Protein AF-A0A170PNC7-F1 (afdb_monomer)

Radius of gyration: 37.11 Å; Cα contacts (8 Å, |Δi|>4): 1483; chains: 1; bounding box: 89×57×111 Å

Foldseek 3Di:
DAFDPVCVVVQEDQRDDDDDDDDPPDDPPDDDDDDDDDDDDFCLLVPKDKDKDAAAEPPPDDPWDKDKDKDFPPQDKDKDFPQPPWDWDWDDDPRMIMTMTTDDGYDDDDAFPQFALLVVDGGMMMMISAPAQQSVLQSQQVLQDQPCLDPPPDPLVVQLVVLVVVDDALLQSLQSLLQCLQPQAAEHQHNPPVSQRHEDGLNRRNVVSYGHQSPSQSVSVNSSVSNVWAKFKKFFDPPNQVVLVVDGNDPVSGPHMHMWTQHPNDTFTRRSNKFLDGSQQRNPWDRRQWIFTRDNSGGHIDGIAQWATSDAQKEKEKEWECQLDLQAKTKMKIKIKGAMNVQVVVVVCVVPPDPVRQLVVLCVVCPLPAAAWDWQDWDWDDDSNNRIIIIITIFIGNFDWDQDPLWTKGFPFSDLVPDDQDGDLVDPVRLFGWGWDDGWGKYKYKYKYQHHPQCVQKDKWFPQFDFDCAPQKTWTWHWDDDRRMIIIIIMITHRRDTGGSVCSVVNVVRSVVNVVRGIMMIHHSPRDFLLVSLVVCVVVVVCVSNVVRLVSNCVVCVLALVSLCVNLVNCLSSLVLVSSLVSLVSSCVRPNELVSLCSNLVSCVLVVNLVSSLVSLVVSCVRPVLPPSSLLSNLVSCLVVVNNVVSLVSLVVNLVVDDPCNLVSLLSNLLSCLLVPNLVVSLVSLVVSCVVPPQALVSLLSNLLSCLLSVHPLVVSLVSLVSSCVSDPQSLSSLLSNLSSCVSVVVLVSSLVSLVVSCSSPVLDLSSLQSNLLSCVVVVNNPSSVVSPVSSCSSRVCSQVVCVSSVGDD

Solvent-accessible surface area (backbone atoms only — not comparable to full-atom values): 43146 Å² total; per-residue (Å²): 114,47,81,60,70,89,39,46,95,75,38,33,44,61,77,59,67,45,82,78,79,88,72,82,87,76,53,95,87,69,83,86,87,85,85,88,86,87,88,86,85,65,78,72,54,73,83,50,52,70,48,78,41,81,49,61,31,45,88,57,85,68,97,76,46,68,52,77,51,76,46,54,64,89,55,73,69,49,70,53,66,50,39,84,87,59,76,70,45,77,50,75,58,98,67,26,33,36,40,40,35,76,38,55,28,69,58,73,81,88,70,63,90,46,42,47,48,66,76,66,68,68,43,31,38,38,36,22,45,51,90,34,49,28,50,51,13,34,59,50,21,74,65,62,66,43,85,79,56,66,46,87,89,32,79,63,39,50,51,52,52,49,47,60,72,75,44,83,54,66,66,58,43,53,39,52,47,45,38,49,42,27,73,62,33,42,77,33,43,51,39,49,95,62,26,75,74,50,43,53,51,39,60,55,30,65,73,67,36,37,30,28,44,50,17,34,28,41,33,44,47,36,51,35,51,79,68,74,39,53,64,40,48,28,39,26,23,92,78,41,38,71,26,53,82,77,50,76,47,45,78,86,66,39,83,43,46,26,33,40,32,53,53,99,87,42,81,31,52,48,57,31,76,47,32,44,68,42,75,78,41,52,82,29,45,69,84,30,43,41,30,36,43,42,29,78,89,33,29,59,78,40,80,44,67,64,44,45,46,77,50,58,48,36,37,37,42,37,38,38,43,33,49,45,28,78,91,44,68,18,36,34,41,36,39,41,37,26,29,35,58,61,18,49,48,51,54,54,41,72,75,73,50,51,77,63,55,52,47,54,50,51,47,64,70,44,48,85,80,42,44,78,59,47,77,58,47,74,50,77,48,76,39,82,86,77,22,31,23,32,43,37,36,30,26,42,25,42,66,65,55,43,75,52,96,85,22,44,35,31,78,68,50,82,56,73,75,67,64,85,76,80,83,82,45,85,51,81,94,37,48,86,53,39,38,41,42,65,68,47,35,24,39,34,43,34,42,34,40,34,37,36,80,55,28,68,66,50,47,79,46,53,53,47,62,44,80,45,80,42,68,55,26,38,39,37,37,45,52,48,78,56,90,16,35,37,40,37,42,39,37,42,38,21,36,40,34,73,45,50,54,88,46,50,64,57,35,40,50,52,43,52,56,51,60,75,32,49,25,28,42,32,50,32,82,81,60,72,55,70,68,58,40,39,55,52,23,60,78,69,52,42,54,54,64,46,52,48,43,38,52,48,36,29,71,78,40,77,83,49,27,64,42,29,45,58,41,18,60,51,27,48,75,61,61,40,48,70,62,17,45,54,26,33,53,54,13,40,74,63,54,74,45,46,65,54,25,47,54,43,14,52,49,26,45,46,72,68,39,53,71,61,16,51,53,25,24,54,49,17,36,67,73,38,76,80,43,62,69,38,51,52,54,40,28,55,49,30,37,75,69,72,38,45,71,61,20,48,53,56,40,49,56,48,46,72,73,45,65,93,60,29,67,58,46,46,44,54,47,19,48,52,34,35,78,70,67,40,52,66,62,14,52,54,49,41,51,52,50,37,70,77,44,71,88,42,30,68,57,30,28,48,50,13,35,49,22,28,56,73,70,40,68,50,79,58,20,51,52,29,19,51,53,16,38,77,64,37,98,71,38,42,73,33,30,37,31,39,18,44,32,27,47,74,71,69,37,48,70,61,15,46,52,29,26,47,56,17,37,73,76,41,74,84,44,40,68,38,30,33,51,39,10,35,44,30,40,76,74,67,41,48,69,65,9,53,50,29,34,53,53,14,37,67,78,32,63,45,48,65,65,58,38,44,77,53,74,46,77,120

pLDDT: mean 93.17, std 4.5, range [68.38, 98.69]

Mean predicted aligned error: 8.79 Å

Secondary structure (DSSP, 8-state):
-EE--TTGGGTEE---EE-----TT--TT-------------GGGTT--EEEEE--BTT---SSEEEEEEEETTS--EEEE--TTPPPEEEEETTEEEEEEEESBPPPPP--TTS-GGGS---EEEEE---SHHHHHHHHGGGG--TT-S-TTSHHHHHHHHHHHH---HHHHHHHHHHHHHHHSEE-EE-TTTTTTPPPPHHHHHHHTEE-HHHHHHHHHHHHHHTT-EEEEEEE-SS-GGGGGGS-S-GGG--EEEEEEEETTEEEEE-SSS----GGGTT---S-SEEEE--TT----EEPP----SS-SEEEEEEEE-TT-TTS-EEEEEEEEEEHHHHHHHHHHHHH--HHHHHHHHHHHHTTTSSS-EEEEEEEEEETTTTEEEEEEEEEE---EEEETTEEEEE--SSGGG--------STTTTT--EEPPPSEEEEEEEEEEPGGGGTT-EEES-SEEEEEETTEEEEEEEEEETTEEEEEEEEEE---EE-GGGHHHHHHHHHHHHHT--EEE--TTPPPHHHHHHHHHHTTTTHHHHHHHHHHHHH-TT-SHHHHHHHHHHHHTT-HHHHHHHHHHHHHHS--HHHHHHHHHHHHHTT-HHHHHHHHHHHHHH-TT-HHHHHHHHHHHHHTT-HHHHHHHHHHHHHH--TTHHHHHHHHHHHHHHTT-HHHHHHHHHHHHHHSTT-HHHHHHHHHHHHHHT--HHHHHHHHHHHHHT-S--HHHHHHHHHHHHHTT-HHHHHHHHHHHHHH-TT-HHHHHHHHHHHHHTT-HHHHHHHHHHHHHH-TTHHHHHHHTT---

InterPro domains:
  IPR011990 Tetratricopeptide-like helical domain superfamily [G3DSA:1.25.40.10] (488-711)
  IPR011990 Tetratricopeptide-like helical domain superfamily [G3DSA:1.25.40.10] (713-795)
  IPR011990 Tetratricopeptide-like helical domain superfamily [SSF48452] (536-780)
  IPR019734 Tetratricopeptide repeat [PF13181] (738-763)
  IPR019734 Tetratricopeptide repeat [PS50005] (732-765)
  IPR019734 Tetratricopeptide repeat [SM00028] (561-594)
  IPR019734 Tetratricopeptide repeat [SM00028] (595-627)
  IPR019734 Tetratricopeptide repeat [SM00028] (628-661)
  IPR019734 Tetratricopeptide repeat [SM00028] (663-696)
  IPR019734 Tetratricopeptide repeat [SM00028] (732-765)
  IPR024618 Domain of unknown function DUF3857 [PF12969] (3-107)
  IPR050498 Photosystem I assembly protein Ycf3 [PTHR44858] (669-786)

Nearest PDB structures (foldseek):
  5g05-assembly1_K  TM=5.165E-01  e=6.577E-07  Homo sapiens
  3hym-assembly10_H  TM=5.436E-01  e=5.941E-06  Homo sapiens
  7rqf-assembly1_A  TM=4.394E-01  e=7.158E-07  Pseudomonas aeruginosa PAO1
  5gap-assembly1_J  TM=6.596E-01  e=1.546E-04  Saccharomyces cerevisiae
  2ho1-assembly1_A  TM=5.416E-01  e=2.361E-04  Pseudomonas aeruginosa PAO1

Sequence (810 aa):
MLRREEQLEQRMLNGTLTATKAVEGLRVGDVLHLSYSITEKDPTLKGNVQAFAQLPAEPFRVQFARSRLIWPQDVDIRWKANTGTVQPQVTTAGGYRELTIALPLPKPPEMPADAPARFRRPSVLEATSFGGWNAISQVMAPLYATDGLIAPGSPLAAEVARIKAAETDPLKRTQLALELVQQKVRYLFKGMDNGNYVPQTPAQTWNLRYGDCKAKTLLLLALLHDLEIEAEPVLASSQLGDLLQDRLPTPGAFDHVFVRATVAGESLWLDGTDGGARLADIHDAPPFHFVLPVRVAGAGLLPVPMRPGARPELRAEIDLDETAGVNFPAPFKVAITVRGSLAELFRAGSIQASKEQLAEMASKLIAPYLDSPTVMTRSISFDDVAGTATLNAAGVAYPDWDKENERYRATLDRAVARLKFQPDRTRPAWRDIPVVTDDPHHFVIRTRIRLPDGGTGFTLEGNQTLSAELAGTRVERTTSLGDGLITTEDRVLSTGAEIAVADIAAERQRLDQARQHLLRVVAPATYPAPWQVVEAGKKAKRFDAILAQYRQGIADQPGKAEPYSNRAWFLERIYERGQAIEDLTRAIAIDPSVDSYLTRARLYEEMGDRTKALGDVAAARKVDPASGAAINQLASLLADNGEKDRALTLLDQRIDEGGKDKPGFIAVKAEILGESGDKDGAIATIDAAITATPGSPLLLNARCWMKGTLNVMLDTALKDCTKAIELSDAPQSILDSRAMVYFRMNRFEDALADLNAALDLDPGLPASMYMRGVVRKRMGDARAGEGDIAAARMMTPQIDRTYAKYGIAP

Structure (mmCIF, N/CA/C/O backbone):
data_AF-A0A170PNC7-F1
#
_entry.id   AF-A0A170PNC7-F1
#
loop_
_atom_site.group_PDB
_atom_site.id
_atom_site.type_symbol
_atom_site.label_atom_id
_atom_site.label_alt_id
_atom_site.label_comp_id
_atom_site.label_asym_id
_atom_site.label_entity_id
_atom_site.label_seq_id
_atom_site.pdbx_PDB_ins_code
_atom_site.Cartn_x
_atom_site.Cartn_y
_atom_site.Cartn_z
_atom_site.occupancy
_atom_site.B_iso_or_equiv
_atom_site.auth_seq_id
_atom_site.auth_comp_id
_atom_site.auth_asym_id
_atom_site.auth_atom_id
_atom_site.pdbx_PDB_model_num
ATOM 1 N N . MET A 1 1 ? 8.588 7.861 44.099 1.00 68.38 1 MET A N 1
ATOM 2 C CA . MET A 1 1 ? 7.426 7.675 43.209 1.00 68.38 1 MET A CA 1
ATOM 3 C C . MET A 1 1 ? 7.443 8.809 42.213 1.00 68.38 1 MET A C 1
ATOM 5 O O . MET A 1 1 ? 7.463 9.957 42.638 1.00 68.38 1 MET A O 1
ATOM 9 N N . LEU A 1 2 ? 7.524 8.496 40.928 1.00 76.12 2 LEU A N 1
ATOM 10 C CA . LEU A 1 2 ? 7.425 9.467 39.846 1.00 76.12 2 LEU A CA 1
ATOM 11 C C . LEU A 1 2 ? 6.033 9.331 39.235 1.00 76.12 2 LEU A C 1
ATOM 13 O O . LEU A 1 2 ? 5.556 8.215 39.041 1.00 76.12 2 LEU A O 1
ATOM 17 N N . ARG A 1 3 ? 5.373 10.451 38.948 1.00 73.31 3 ARG A N 1
ATOM 18 C CA . ARG A 1 3 ? 4.143 10.443 38.158 1.00 73.31 3 ARG A CA 1
ATOM 19 C C . ARG A 1 3 ? 4.518 10.757 36.719 1.00 73.31 3 ARG A C 1
ATOM 21 O O . ARG A 1 3 ? 4.876 11.893 36.417 1.00 73.31 3 ARG A O 1
ATOM 28 N N . ARG A 1 4 ? 4.461 9.746 35.858 1.00 75.56 4 ARG A N 1
ATOM 29 C CA . ARG A 1 4 ? 4.651 9.883 34.416 1.00 75.56 4 ARG A CA 1
ATOM 30 C C . ARG A 1 4 ? 3.385 9.361 33.747 1.00 75.56 4 ARG A C 1
ATOM 32 O O . ARG A 1 4 ? 3.126 8.167 33.777 1.00 75.56 4 ARG A O 1
ATOM 39 N N . GLU A 1 5 ? 2.580 10.262 33.193 1.00 79.75 5 GLU A N 1
ATOM 40 C CA . GLU A 1 5 ? 1.406 9.890 32.393 1.00 79.75 5 GLU A CA 1
ATOM 41 C C . GLU A 1 5 ? 1.901 9.475 30.997 1.00 79.75 5 GLU A C 1
ATOM 43 O O . GLU A 1 5 ? 1.882 10.269 30.062 1.00 79.75 5 GLU A O 1
ATOM 48 N N . GLU A 1 6 ? 2.414 8.247 30.868 1.00 77.12 6 GLU A N 1
ATOM 49 C CA . GLU A 1 6 ? 3.036 7.722 29.632 1.00 77.12 6 GLU A CA 1
ATOM 50 C C . GLU A 1 6 ? 2.072 7.601 28.442 1.00 77.12 6 GLU A C 1
ATOM 52 O O . GLU A 1 6 ? 2.488 7.279 27.337 1.00 77.12 6 GLU A O 1
ATOM 57 N N . GLN A 1 7 ? 0.778 7.827 28.665 1.00 80.31 7 GLN A N 1
ATOM 58 C CA . GLN A 1 7 ? -0.265 7.716 27.649 1.00 80.31 7 GLN A CA 1
ATOM 59 C C . GLN A 1 7 ? -0.998 9.047 27.414 1.00 80.31 7 GLN A C 1
ATOM 61 O O . GLN A 1 7 ? -2.086 9.070 26.834 1.00 80.31 7 GLN A O 1
ATOM 66 N N . LEU A 1 8 ? -0.417 10.175 27.839 1.00 80.88 8 LEU A N 1
ATOM 67 C CA . LEU A 1 8 ? -1.041 11.490 27.688 1.00 80.88 8 LEU A CA 1
ATOM 68 C C . LEU A 1 8 ? -1.220 11.879 26.213 1.00 80.88 8 LEU A C 1
ATOM 70 O O . LEU A 1 8 ? -2.278 12.373 25.825 1.00 80.88 8 LEU A O 1
ATOM 74 N N . GLU A 1 9 ? -0.223 11.596 25.378 1.00 73.56 9 GLU A N 1
ATOM 75 C CA . GLU A 1 9 ? -0.266 11.720 23.915 1.00 73.56 9 GLU A CA 1
ATOM 76 C C . GLU A 1 9 ? -1.387 10.887 23.272 1.00 73.56 9 GLU A C 1
ATOM 78 O O . GLU A 1 9 ? -1.941 11.282 22.248 1.00 73.56 9 GLU A O 1
ATOM 83 N N . GLN A 1 10 ? -1.791 9.787 23.913 1.00 73.81 10 GLN A N 1
ATOM 84 C CA . GLN A 1 10 ? -2.932 8.954 23.514 1.00 73.81 10 GLN A CA 1
ATOM 85 C C . GLN A 1 10 ? -4.254 9.435 24.136 1.00 73.81 10 GLN A C 1
ATOM 87 O O . GLN A 1 10 ? -5.272 8.754 24.044 1.00 73.81 10 GLN A O 1
ATOM 92 N N . ARG A 1 11 ? -4.262 10.620 24.766 1.00 84.62 11 ARG A N 1
ATOM 93 C CA . ARG A 1 11 ? -5.404 11.197 25.494 1.00 84.62 11 ARG A CA 1
ATOM 94 C C . ARG A 1 11 ? -5.913 10.261 26.591 1.00 84.62 11 ARG A C 1
ATOM 96 O O . ARG A 1 11 ? -7.120 10.048 26.722 1.00 84.62 11 ARG A O 1
ATOM 103 N N . MET A 1 12 ? -4.995 9.718 27.388 1.00 85.12 12 MET A N 1
ATOM 104 C CA . MET A 1 12 ? -5.325 8.868 28.527 1.00 85.12 12 MET A CA 1
ATOM 105 C C . MET A 1 12 ? -4.661 9.358 29.812 1.00 85.12 12 MET A C 1
ATOM 107 O O . MET A 1 12 ? -3.461 9.617 29.856 1.00 85.12 12 MET A O 1
ATOM 111 N N . LEU A 1 13 ? -5.472 9.470 30.864 1.00 86.25 13 LEU A N 1
ATOM 112 C CA . LEU A 1 13 ? -5.071 9.811 32.224 1.00 86.25 13 LEU A CA 1
ATOM 113 C C . LEU A 1 13 ? -5.454 8.656 33.148 1.00 86.25 13 LEU A C 1
ATOM 115 O O . LEU A 1 13 ? -6.597 8.555 33.605 1.00 86.25 13 LEU A O 1
ATOM 119 N N . ASN A 1 14 ? -4.502 7.767 33.408 1.00 82.50 14 ASN A N 1
ATOM 120 C CA . ASN A 1 14 ? -4.727 6.579 34.233 1.00 82.50 14 ASN A CA 1
ATOM 121 C C . ASN A 1 14 ? -4.272 6.783 35.689 1.00 82.50 14 ASN A C 1
ATOM 123 O O . ASN A 1 14 ? -4.672 6.019 36.562 1.00 82.50 14 ASN A O 1
ATOM 127 N N . GLY A 1 15 ? -3.472 7.821 35.970 1.00 80.88 15 GLY A N 1
ATOM 128 C CA . GLY A 1 15 ? -2.977 8.109 37.317 1.00 80.88 15 GLY A CA 1
ATOM 129 C C . GLY A 1 15 ? -1.963 7.096 37.848 1.00 80.88 15 GLY A C 1
ATOM 130 O O . GLY A 1 15 ? -1.742 7.039 39.058 1.00 80.88 15 GLY A O 1
ATOM 131 N N . THR A 1 16 ? -1.341 6.300 36.973 1.00 82.06 16 THR A N 1
ATOM 132 C CA . THR A 1 16 ? -0.301 5.344 37.366 1.00 82.06 16 THR A CA 1
ATOM 133 C C . THR A 1 16 ? 0.918 6.076 37.929 1.00 82.06 16 THR A C 1
ATOM 135 O O . THR A 1 16 ? 1.405 7.062 37.374 1.00 82.06 16 THR A O 1
ATOM 138 N N . LEU A 1 17 ? 1.424 5.580 39.060 1.00 82.12 17 LEU A N 1
ATOM 139 C CA . LEU A 1 17 ? 2.646 6.067 39.693 1.00 82.12 17 LEU A CA 1
ATOM 140 C C . LEU A 1 17 ? 3.759 5.037 39.518 1.00 82.12 17 LEU A C 1
ATOM 142 O O . LEU A 1 17 ? 3.601 3.870 39.869 1.00 82.12 17 LEU A O 1
ATOM 146 N N . THR A 1 18 ? 4.917 5.480 39.044 1.00 82.31 18 THR A N 1
ATOM 147 C CA . THR A 1 18 ? 6.092 4.628 38.871 1.00 82.31 18 THR A CA 1
ATOM 148 C C . THR A 1 18 ? 6.947 4.647 40.138 1.00 82.31 18 THR A C 1
ATOM 150 O O . THR A 1 18 ? 7.458 5.691 40.567 1.00 82.31 18 THR A O 1
ATOM 153 N N . ALA A 1 19 ? 7.141 3.478 40.746 1.00 83.69 19 ALA A N 1
ATOM 154 C CA . ALA A 1 19 ? 8.142 3.273 41.786 1.00 83.69 19 ALA A CA 1
ATOM 155 C C . ALA A 1 19 ? 9.489 2.924 41.136 1.00 83.69 19 ALA A C 1
ATOM 157 O O . ALA A 1 19 ? 9.661 1.826 40.618 1.00 83.69 19 ALA A O 1
ATOM 158 N N . THR A 1 20 ? 10.456 3.842 41.171 1.00 84.31 20 THR A N 1
ATOM 159 C CA . THR A 1 20 ? 11.810 3.598 40.651 1.00 84.31 20 THR A CA 1
ATOM 160 C C . THR A 1 20 ? 12.803 3.541 41.805 1.00 84.31 20 THR A C 1
ATOM 162 O O . THR A 1 20 ? 12.858 4.464 42.620 1.00 84.31 20 THR A O 1
ATOM 165 N N . LYS A 1 21 ? 13.605 2.473 41.867 1.00 84.25 21 LYS A N 1
ATOM 166 C CA . LYS A 1 21 ? 14.722 2.324 42.805 1.00 84.25 21 LYS A CA 1
ATOM 167 C C . LYS A 1 21 ? 15.963 1.896 42.027 1.00 84.25 21 LYS A C 1
ATOM 169 O O . LYS A 1 21 ? 16.037 0.761 41.569 1.00 84.25 21 LYS A O 1
ATOM 174 N N . ALA A 1 22 ? 16.930 2.802 41.884 1.00 86.81 22 ALA A N 1
ATOM 175 C CA . ALA A 1 22 ? 18.261 2.426 41.425 1.00 86.81 22 ALA A CA 1
ATOM 176 C C . ALA A 1 22 ? 18.924 1.556 42.505 1.00 86.81 22 ALA A C 1
ATOM 178 O O . ALA A 1 22 ? 18.908 1.911 43.689 1.00 86.81 22 ALA A O 1
ATOM 179 N N . VAL A 1 23 ? 19.457 0.402 42.103 1.00 88.75 23 VAL A N 1
ATOM 180 C CA . VAL A 1 23 ? 20.213 -0.492 42.987 1.00 88.75 23 VAL A CA 1
ATOM 181 C C . VAL A 1 23 ? 21.691 -0.163 42.806 1.00 88.75 23 VAL A C 1
ATOM 183 O O . VAL A 1 23 ? 22.335 -0.625 41.866 1.00 88.75 23 VAL A O 1
ATOM 186 N N . GLU A 1 24 ? 22.203 0.722 43.656 1.00 88.94 24 GLU A N 1
ATOM 187 C CA . GLU A 1 24 ? 23.590 1.189 43.591 1.00 88.94 24 GLU A CA 1
ATOM 188 C C . GLU A 1 24 ? 24.577 0.055 43.885 1.00 88.94 24 GLU A C 1
ATOM 190 O O . GLU A 1 24 ? 24.374 -0.743 44.798 1.00 88.94 24 GLU A O 1
ATOM 195 N N . GLY A 1 25 ? 25.666 -0.002 43.115 1.00 90.50 25 GLY A N 1
ATOM 196 C CA . GLY A 1 25 ? 26.752 -0.953 43.349 1.00 90.50 25 GLY A CA 1
ATOM 197 C C . GLY A 1 25 ? 26.458 -2.407 42.967 1.00 90.50 25 GLY A C 1
ATOM 198 O O . GLY A 1 25 ? 27.270 -3.257 43.318 1.00 90.50 25 GLY A O 1
ATOM 199 N N . LEU A 1 26 ? 25.362 -2.686 42.248 1.00 92.38 26 LEU A N 1
ATOM 200 C CA . LEU A 1 26 ? 25.009 -4.023 41.755 1.00 92.38 26 LEU A CA 1
ATOM 201 C C . LEU A 1 26 ? 26.129 -4.613 40.874 1.00 92.38 26 LEU A C 1
ATOM 203 O O . LEU A 1 26 ? 26.573 -3.981 39.912 1.00 92.38 26 LEU A O 1
ATOM 207 N N . ARG A 1 27 ? 26.569 -5.834 41.186 1.00 94.12 27 ARG A N 1
ATOM 208 C CA . ARG A 1 27 ? 27.622 -6.580 40.478 1.00 94.12 27 ARG A CA 1
ATOM 209 C C . ARG A 1 27 ? 27.092 -7.897 39.919 1.00 94.12 27 ARG A C 1
ATOM 211 O O . ARG A 1 27 ? 26.077 -8.432 40.356 1.00 94.12 27 ARG A O 1
ATOM 218 N N . VAL A 1 28 ? 27.819 -8.449 38.946 1.00 91.75 28 VAL A N 1
ATOM 219 C CA . VAL A 1 28 ? 27.555 -9.800 38.431 1.00 91.75 28 VAL A CA 1
ATOM 220 C C . VAL A 1 28 ? 27.679 -10.803 39.581 1.00 91.75 28 VAL A C 1
ATOM 222 O O . VAL A 1 28 ? 28.736 -10.900 40.200 1.00 91.75 28 VAL A O 1
ATOM 225 N N . GLY A 1 29 ? 26.599 -11.541 39.845 1.00 91.19 29 GLY A N 1
ATOM 226 C CA . GLY A 1 29 ? 26.505 -12.516 40.936 1.00 91.19 29 GLY A CA 1
ATOM 227 C C . GLY A 1 29 ? 25.650 -12.064 42.125 1.00 91.19 29 GLY A C 1
ATOM 228 O O . GLY A 1 29 ? 25.260 -12.914 42.923 1.00 91.19 29 GLY A O 1
ATOM 229 N N . ASP A 1 30 ? 25.307 -10.776 42.225 1.00 93.62 30 ASP A N 1
ATOM 230 C CA . ASP A 1 30 ? 24.408 -10.281 43.271 1.00 93.62 30 ASP A CA 1
ATOM 231 C C . ASP A 1 30 ? 22.967 -10.778 43.058 1.00 93.62 30 ASP A C 1
ATOM 233 O O . ASP A 1 30 ? 22.484 -10.892 41.928 1.00 93.62 30 ASP A O 1
ATOM 237 N N . VAL A 1 31 ? 22.249 -11.028 44.159 1.00 89.31 31 VAL A N 1
ATOM 238 C CA . VAL A 1 31 ? 20.837 -11.439 44.150 1.00 89.31 31 VAL A CA 1
ATOM 239 C C . VAL A 1 31 ? 19.975 -10.305 44.701 1.00 89.31 31 VAL A C 1
ATOM 241 O O . VAL A 1 31 ? 20.121 -9.900 45.853 1.00 89.31 31 VAL A O 1
ATOM 244 N N . LEU A 1 32 ? 19.043 -9.801 43.889 1.00 91.06 32 LEU A N 1
ATOM 245 C CA . LEU A 1 32 ? 18.093 -8.774 44.312 1.00 91.06 32 LEU A CA 1
ATOM 246 C C . LEU A 1 32 ? 16.835 -9.417 44.907 1.00 91.06 32 LEU A C 1
ATOM 248 O O . LEU A 1 32 ? 16.126 -10.154 44.225 1.00 91.06 32 LEU A O 1
ATOM 252 N N . HIS A 1 33 ? 16.527 -9.103 46.165 1.00 90.25 33 HIS A N 1
ATOM 253 C CA . HIS A 1 33 ? 15.272 -9.501 46.805 1.00 90.25 33 HIS A CA 1
ATOM 254 C C . HIS A 1 33 ? 14.280 -8.339 46.747 1.00 90.25 33 HIS A C 1
ATOM 256 O O . HIS A 1 33 ? 14.510 -7.289 47.345 1.00 90.25 33 HIS A O 1
ATOM 262 N N . LEU A 1 34 ? 13.163 -8.537 46.050 1.00 90.06 34 LEU A N 1
ATOM 263 C CA . LEU A 1 34 ? 12.079 -7.565 45.959 1.00 90.06 34 LEU A CA 1
ATOM 264 C C . LEU A 1 34 ? 10.766 -8.217 46.390 1.00 90.06 34 LEU A C 1
ATOM 266 O O . LEU A 1 34 ? 10.408 -9.290 45.912 1.00 90.06 34 LEU A O 1
ATOM 270 N N . SER A 1 35 ? 10.039 -7.538 47.269 1.00 92.19 35 SER A N 1
ATOM 271 C CA . SER A 1 35 ? 8.663 -7.870 47.622 1.00 92.19 35 SER A CA 1
ATOM 272 C C . SER A 1 35 ? 7.854 -6.585 47.634 1.00 92.19 35 SER A C 1
ATOM 274 O O . SER A 1 35 ? 8.319 -5.557 48.130 1.00 92.19 35 SER A O 1
ATOM 276 N N . TYR A 1 36 ? 6.659 -6.635 47.065 1.00 90.88 36 TYR A N 1
ATOM 277 C CA . TYR A 1 36 ? 5.704 -5.544 47.106 1.00 90.88 36 TYR A CA 1
ATOM 278 C C . TYR A 1 36 ? 4.292 -6.121 47.069 1.00 90.88 36 TYR A C 1
ATOM 280 O O . TYR A 1 36 ? 4.075 -7.233 46.588 1.00 90.88 36 TYR A O 1
ATOM 288 N N . SER A 1 37 ? 3.339 -5.341 47.563 1.00 91.19 37 SER A N 1
ATOM 289 C CA . SER A 1 37 ? 1.917 -5.655 47.493 1.00 91.19 37 SER A CA 1
ATOM 290 C C . SER A 1 37 ? 1.178 -4.451 46.936 1.00 91.19 37 SER A C 1
ATOM 292 O O . SER A 1 37 ? 1.532 -3.309 47.235 1.00 91.19 37 SER A O 1
ATOM 294 N N . ILE A 1 38 ? 0.143 -4.716 46.148 1.00 87.25 38 ILE A N 1
ATOM 295 C CA . ILE A 1 38 ? -0.812 -3.711 45.690 1.00 87.25 38 ILE A CA 1
ATOM 296 C C . ILE A 1 38 ? -2.155 -4.085 46.305 1.00 87.25 38 ILE A C 1
ATOM 298 O O . ILE A 1 38 ? -2.596 -5.226 46.181 1.00 87.25 38 ILE A O 1
ATOM 302 N N . THR A 1 39 ? -2.779 -3.131 46.987 1.00 87.75 39 THR A N 1
ATOM 303 C CA . THR A 1 39 ? -4.112 -3.300 47.566 1.00 87.75 39 THR A CA 1
ATOM 304 C C . THR A 1 39 ? -5.081 -2.440 46.781 1.00 87.75 39 THR A C 1
ATOM 306 O O . THR A 1 39 ? -4.920 -1.222 46.725 1.00 87.75 39 THR A O 1
ATOM 309 N N . GLU A 1 40 ? -6.096 -3.071 46.208 1.00 84.19 40 GLU A N 1
ATOM 310 C CA . GLU A 1 40 ? -7.162 -2.398 45.477 1.00 84.19 40 GLU A CA 1
ATOM 311 C C . GLU A 1 40 ? -8.483 -2.546 46.235 1.00 84.19 40 GLU A C 1
ATOM 313 O O . GLU A 1 40 ? -8.780 -3.594 46.812 1.00 84.19 40 GLU A O 1
ATOM 318 N N . LYS A 1 41 ? -9.276 -1.475 46.255 1.00 84.00 41 LYS A N 1
ATOM 319 C CA . LYS A 1 41 ? -10.633 -1.485 46.795 1.00 84.00 41 LYS A CA 1
ATOM 320 C C . LYS A 1 41 ? -11.518 -0.673 45.871 1.00 84.00 41 LYS A C 1
ATOM 322 O O . LYS A 1 41 ? -11.436 0.552 45.876 1.00 84.00 41 LYS A O 1
ATOM 327 N N . ASP A 1 42 ? -12.393 -1.359 45.148 1.00 84.62 42 ASP A N 1
ATOM 328 C CA . ASP A 1 42 ? -13.357 -0.710 44.272 1.00 84.62 42 ASP A CA 1
ATOM 329 C C . ASP A 1 42 ? -14.780 -0.814 44.859 1.00 84.62 42 ASP A C 1
ATOM 331 O O . ASP A 1 42 ? -15.364 -1.903 44.907 1.00 84.62 42 ASP A O 1
ATOM 335 N N . PRO A 1 43 ? -15.369 0.295 45.343 1.00 89.25 43 PRO A N 1
ATOM 336 C CA . PRO A 1 43 ? -16.725 0.285 45.885 1.00 89.25 43 PRO A CA 1
ATOM 337 C C . PRO A 1 43 ? -17.808 0.061 44.813 1.00 89.25 43 PRO A C 1
ATOM 339 O O . PRO A 1 43 ? -18.950 -0.249 45.169 1.00 89.25 43 PRO A O 1
ATOM 342 N N . THR A 1 44 ? -17.487 0.209 43.522 1.00 90.75 44 THR A N 1
ATOM 343 C CA . THR A 1 44 ? -18.448 0.053 42.417 1.00 90.75 44 THR A CA 1
ATOM 344 C C . THR A 1 44 ? -18.882 -1.396 42.231 1.00 90.75 44 THR A C 1
ATOM 346 O O . THR A 1 44 ? -20.041 -1.639 41.914 1.00 90.75 44 THR A O 1
ATOM 349 N N . LEU A 1 45 ? -18.016 -2.364 42.549 1.00 91.69 45 LEU A N 1
ATOM 350 C CA . LEU A 1 45 ? -18.305 -3.794 42.396 1.00 91.69 45 LEU A CA 1
ATOM 351 C C . LEU A 1 45 ? -19.206 -4.367 43.509 1.00 91.69 45 LEU A C 1
ATOM 353 O O . LEU A 1 45 ? -19.533 -5.555 43.499 1.00 91.69 45 LEU A O 1
ATOM 357 N N . LYS A 1 46 ? -19.637 -3.538 44.473 1.00 91.69 46 LYS A N 1
ATOM 358 C CA . LYS A 1 46 ? -20.568 -3.902 45.564 1.00 91.69 46 LYS A CA 1
ATOM 359 C C . LYS A 1 46 ? -20.129 -5.128 46.376 1.00 91.69 46 LYS A C 1
ATOM 361 O O . LYS A 1 46 ? -20.948 -5.954 46.763 1.00 91.69 46 LYS A O 1
ATOM 366 N N . GLY A 1 47 ? -18.827 -5.231 46.643 1.00 90.50 47 GLY A N 1
ATOM 367 C CA . GLY A 1 47 ? -18.240 -6.344 47.394 1.00 90.50 47 GLY A CA 1
ATOM 368 C C . GLY A 1 47 ? -17.935 -7.582 46.550 1.00 90.50 47 GLY A C 1
ATOM 369 O O . GLY A 1 47 ? -17.320 -8.509 47.069 1.00 90.50 47 GLY A O 1
ATOM 370 N N . ASN A 1 48 ? -18.295 -7.587 45.262 1.00 93.50 48 ASN A N 1
ATOM 371 C CA . ASN A 1 48 ? -17.792 -8.590 44.335 1.00 93.50 48 ASN A CA 1
ATOM 372 C C . ASN A 1 48 ? -16.323 -8.339 44.008 1.00 93.50 48 ASN A C 1
ATOM 374 O O . ASN A 1 48 ? -15.850 -7.201 44.001 1.00 93.50 48 ASN A O 1
ATOM 378 N N . VAL A 1 49 ? -15.621 -9.419 43.691 1.00 93.00 49 VAL A N 1
ATOM 379 C CA . VAL A 1 49 ? -14.207 -9.403 43.341 1.00 93.00 49 VAL A CA 1
ATOM 380 C C . VAL A 1 49 ? -13.985 -10.081 42.001 1.00 93.00 49 VAL A C 1
ATOM 382 O O . VAL A 1 49 ? -14.729 -10.975 41.593 1.00 93.00 49 VAL A O 1
ATOM 385 N N . GLN A 1 50 ? -12.924 -9.656 41.333 1.00 93.62 50 GLN A N 1
ATOM 386 C CA . GLN A 1 50 ? -12.391 -10.295 40.143 1.00 93.62 50 GLN A CA 1
ATOM 387 C C . GLN A 1 50 ? -10.869 -10.318 40.240 1.00 93.62 50 GLN A C 1
ATOM 389 O O . GLN A 1 50 ? -10.271 -9.481 40.915 1.00 93.62 50 GLN A O 1
ATOM 394 N N . ALA A 1 51 ? -10.246 -11.261 39.552 1.00 93.44 51 ALA A N 1
ATOM 395 C CA . ALA A 1 51 ? -8.807 -11.312 39.388 1.00 93.44 51 ALA A CA 1
ATOM 396 C C . ALA A 1 51 ? -8.473 -11.790 37.979 1.00 93.44 51 ALA A C 1
ATOM 398 O O . ALA A 1 51 ? -9.132 -12.677 37.435 1.00 93.44 51 ALA A O 1
ATOM 399 N N . PHE A 1 52 ? -7.420 -11.213 37.415 1.00 93.00 52 PHE A N 1
ATOM 400 C CA . PHE A 1 52 ? -6.858 -11.610 36.138 1.00 93.00 52 PHE A CA 1
ATOM 401 C C . PHE A 1 52 ? -5.338 -11.615 36.263 1.00 93.00 52 PHE A C 1
ATOM 403 O O . PHE A 1 52 ? -4.741 -10.630 36.694 1.00 93.00 52 PHE A O 1
ATOM 410 N N . ALA A 1 53 ? -4.706 -12.721 35.889 1.00 93.69 53 ALA A N 1
ATOM 411 C CA . ALA A 1 53 ? -3.260 -12.845 35.865 1.00 93.69 53 ALA A CA 1
ATOM 412 C C . ALA A 1 53 ? -2.820 -13.530 34.574 1.00 93.69 53 ALA A C 1
ATOM 414 O O . ALA A 1 53 ? -3.271 -14.631 34.262 1.00 93.69 53 ALA A O 1
ATOM 415 N N . GLN A 1 54 ? -1.900 -12.902 33.845 1.00 94.31 54 GLN A N 1
ATOM 416 C CA . GLN A 1 54 ? -1.157 -13.584 32.788 1.00 94.31 54 GLN A CA 1
ATOM 417 C C . GLN A 1 54 ? -0.243 -14.630 33.430 1.00 94.31 54 GLN A C 1
ATOM 419 O O . GLN A 1 54 ? 0.407 -14.359 34.441 1.00 94.31 54 GLN A O 1
ATOM 424 N N . LEU A 1 55 ? -0.200 -15.825 32.854 1.00 95.25 55 LEU A N 1
ATOM 425 C CA . LEU A 1 55 ? 0.619 -16.931 33.330 1.00 95.25 55 LEU A CA 1
ATOM 426 C C . LEU A 1 55 ? 1.812 -17.096 32.380 1.00 95.25 55 LEU A C 1
ATOM 428 O O . LEU A 1 55 ? 1.625 -17.562 31.253 1.00 95.25 55 LEU A O 1
ATOM 432 N N . PRO A 1 56 ? 3.033 -16.714 32.803 1.00 94.31 56 PRO A N 1
ATOM 433 C CA . PRO A 1 56 ? 4.225 -16.855 31.981 1.00 94.31 56 PRO A CA 1
ATOM 434 C C . PRO A 1 56 ? 4.410 -18.295 31.511 1.00 94.31 56 PRO A C 1
ATOM 436 O O . PRO A 1 56 ? 4.403 -19.229 32.317 1.00 94.31 56 PRO A O 1
ATOM 439 N N . ALA A 1 57 ? 4.608 -18.457 30.210 1.00 92.69 57 ALA A N 1
ATOM 440 C CA . ALA A 1 57 ? 4.909 -19.732 29.586 1.00 92.69 57 ALA A CA 1
ATOM 441 C C . ALA A 1 57 ? 6.325 -19.725 28.998 1.00 92.69 57 ALA A C 1
ATOM 443 O O . ALA A 1 57 ? 6.926 -18.665 28.802 1.00 92.69 57 ALA A O 1
ATOM 444 N N . GLU A 1 58 ? 6.875 -20.901 28.710 1.00 91.81 58 GLU A N 1
ATOM 445 C CA . GLU A 1 58 ? 8.134 -21.025 27.975 1.00 91.81 58 GLU A CA 1
ATOM 446 C C . GLU A 1 58 ? 8.107 -20.181 26.681 1.00 91.81 58 GLU A C 1
ATOM 448 O O . GLU A 1 58 ? 7.082 -20.144 25.992 1.00 91.81 58 GLU A O 1
ATOM 453 N N . PRO A 1 59 ? 9.210 -19.490 26.325 1.00 92.62 59 PRO A N 1
ATOM 454 C CA . PRO A 1 59 ? 10.571 -19.631 26.849 1.00 92.62 59 PRO A CA 1
ATOM 455 C C . PRO A 1 59 ? 10.902 -18.735 28.062 1.00 92.62 59 PRO A C 1
ATOM 457 O O . PRO A 1 59 ? 12.076 -18.433 28.275 1.00 92.62 59 PRO A O 1
ATOM 460 N N . PHE A 1 60 ? 9.920 -18.291 28.859 1.00 90.81 60 PHE A N 1
ATOM 461 C CA . PHE A 1 60 ? 10.179 -17.566 30.111 1.00 90.81 60 PHE A CA 1
ATOM 462 C C . PHE A 1 60 ? 11.107 -18.372 31.040 1.00 90.81 60 PHE A C 1
ATOM 464 O O . PHE A 1 60 ? 10.720 -19.409 31.576 1.00 90.81 60 PHE A O 1
ATOM 471 N N . ARG A 1 61 ? 12.354 -17.912 31.215 1.00 88.88 61 ARG A N 1
ATOM 472 C CA . ARG A 1 61 ? 13.384 -18.618 31.993 1.00 88.88 61 ARG A CA 1
ATOM 473 C C . ARG A 1 61 ? 13.363 -18.160 33.442 1.00 88.88 61 ARG A C 1
ATOM 475 O O . ARG A 1 61 ? 13.706 -17.020 33.739 1.00 88.88 61 ARG A O 1
ATOM 482 N N . VAL A 1 62 ? 13.025 -19.070 34.345 1.00 91.62 62 VAL A N 1
ATOM 483 C CA . VAL A 1 62 ? 13.058 -18.838 35.789 1.00 91.62 62 VAL A CA 1
ATOM 484 C C . VAL A 1 62 ? 13.408 -20.143 36.502 1.00 91.62 62 VAL A C 1
ATOM 486 O O . VAL A 1 62 ? 13.002 -21.212 36.057 1.00 91.62 62 VAL A O 1
ATOM 489 N N . GLN A 1 63 ? 14.181 -20.075 37.590 1.00 88.88 63 GLN A N 1
ATOM 490 C CA . GLN A 1 63 ? 14.547 -21.269 38.366 1.00 88.88 63 GLN A CA 1
ATOM 491 C C . GLN A 1 63 ? 13.349 -21.832 39.144 1.00 88.88 63 GLN A C 1
ATOM 493 O O . GLN A 1 63 ? 13.175 -23.042 39.240 1.00 88.88 63 GLN A O 1
ATOM 498 N N . PHE A 1 64 ? 12.531 -20.943 39.707 1.00 91.12 64 PHE A N 1
ATOM 499 C CA . PHE A 1 64 ? 11.297 -21.272 40.404 1.00 91.12 64 PHE A CA 1
ATOM 500 C C . PHE A 1 64 ? 10.326 -20.100 40.285 1.00 91.12 64 PHE A C 1
ATOM 502 O O . PHE A 1 64 ? 10.672 -18.967 40.620 1.00 91.12 64 PHE A O 1
ATOM 509 N N . ALA A 1 65 ? 9.098 -20.375 39.860 1.00 94.12 65 ALA A N 1
ATOM 510 C CA . ALA A 1 65 ? 8.002 -19.427 39.945 1.00 94.12 65 ALA A CA 1
ATOM 511 C C . ALA A 1 65 ? 6.696 -20.160 40.254 1.00 94.12 65 ALA A C 1
ATOM 513 O O . ALA A 1 65 ? 6.502 -21.325 39.906 1.00 94.12 65 ALA A O 1
ATOM 514 N N . ARG A 1 66 ? 5.774 -19.454 40.905 1.00 95.19 66 ARG A N 1
ATOM 515 C CA . ARG A 1 66 ? 4.401 -19.917 41.102 1.00 95.19 66 ARG A CA 1
ATOM 516 C C . ARG A 1 66 ? 3.442 -18.742 41.087 1.00 95.19 66 ARG A C 1
ATOM 518 O O . ARG A 1 66 ? 3.784 -17.668 41.577 1.00 95.19 66 ARG A O 1
ATOM 525 N N . SER A 1 67 ? 2.241 -18.979 40.582 1.00 95.50 67 SER A N 1
ATOM 526 C CA . SER A 1 67 ? 1.098 -18.092 40.783 1.00 95.50 67 SER A CA 1
ATOM 527 C C . SER A 1 67 ? 0.214 -18.661 41.889 1.00 95.50 67 SER A C 1
ATOM 529 O O . SER A 1 67 ? 0.057 -19.881 41.989 1.00 95.50 67 SER A O 1
ATOM 531 N N . ARG A 1 68 ? -0.320 -17.787 42.743 1.00 95.62 68 ARG A N 1
ATOM 532 C CA . ARG A 1 68 ? -1.193 -18.157 43.862 1.00 95.62 68 ARG A CA 1
ATOM 533 C C . ARG A 1 68 ? -2.416 -17.254 43.870 1.00 95.62 68 ARG A C 1
ATOM 535 O O . ARG A 1 68 ? -2.267 -16.036 43.846 1.00 95.62 68 ARG A O 1
ATOM 542 N N . LEU A 1 69 ? -3.597 -17.850 43.969 1.00 96.44 69 LEU A N 1
ATOM 543 C CA . LEU A 1 69 ? -4.850 -17.157 44.252 1.00 96.44 69 LEU A CA 1
ATOM 544 C C . LEU A 1 69 ? -5.388 -17.684 45.582 1.00 96.44 69 LEU A C 1
ATOM 546 O O . LEU A 1 69 ? -5.547 -18.890 45.743 1.00 96.44 69 LEU A O 1
ATOM 550 N N . ILE A 1 70 ? -5.633 -16.791 46.538 1.00 96.12 70 ILE A N 1
ATOM 551 C CA . ILE A 1 70 ? -6.017 -17.141 47.910 1.00 96.12 70 ILE A CA 1
ATOM 552 C C . ILE A 1 70 ? -7.289 -16.373 48.259 1.00 96.12 70 ILE A C 1
ATOM 554 O O . ILE A 1 70 ? -7.336 -15.160 48.058 1.00 96.12 70 ILE A O 1
ATOM 558 N N . TRP A 1 71 ? -8.309 -17.057 48.776 1.00 96.25 71 TRP A N 1
ATOM 559 C CA . TRP A 1 71 ? -9.583 -16.438 49.156 1.00 96.25 71 TRP A CA 1
ATOM 560 C C . TRP A 1 71 ? -10.224 -17.140 50.363 1.00 96.25 71 TRP A C 1
ATOM 562 O O . TRP A 1 71 ? -9.933 -18.314 50.605 1.00 96.25 71 TRP A O 1
ATOM 572 N N . PRO A 1 72 ? -11.068 -16.453 51.155 1.00 96.56 72 PRO A N 1
ATOM 573 C CA . PRO A 1 72 ? -11.777 -17.077 52.274 1.00 96.56 72 PRO A CA 1
ATOM 574 C C . PRO A 1 72 ? -12.654 -18.249 51.810 1.00 96.56 72 PRO A C 1
ATOM 576 O O . PRO A 1 72 ? -13.298 -18.172 50.765 1.00 96.56 72 PRO A O 1
ATOM 579 N N . GLN A 1 73 ? -12.679 -19.350 52.565 1.00 94.94 73 GLN A N 1
ATOM 580 C CA . GLN A 1 73 ? -13.354 -20.589 52.143 1.00 94.94 73 GLN A CA 1
ATOM 581 C C . GLN A 1 73 ? -14.884 -20.476 52.017 1.00 94.94 73 GLN A C 1
ATOM 583 O O . GLN A 1 73 ? -15.507 -21.333 51.389 1.00 94.94 73 GLN A O 1
ATOM 588 N N . ASP A 1 74 ? -15.466 -19.459 52.649 1.00 93.06 74 ASP A N 1
ATOM 589 C CA . ASP A 1 74 ? -16.887 -19.113 52.673 1.00 93.06 74 ASP A CA 1
ATOM 590 C C . ASP A 1 74 ? -17.296 -18.154 51.542 1.00 93.06 74 ASP A C 1
ATOM 592 O O . ASP A 1 74 ? -18.486 -17.924 51.335 1.00 93.06 74 ASP A O 1
ATOM 596 N N . VAL A 1 75 ? -16.333 -17.643 50.768 1.00 93.00 75 VAL A N 1
ATOM 597 C CA . VAL A 1 75 ? -16.595 -16.851 49.562 1.00 93.00 75 VAL A CA 1
ATOM 598 C C . VAL A 1 75 ? -16.602 -17.771 48.341 1.00 93.00 75 VAL A C 1
ATOM 600 O O . VAL A 1 75 ? -15.615 -18.452 48.045 1.00 93.00 75 VAL A O 1
ATOM 603 N N . ASP A 1 76 ? -17.711 -17.770 47.598 1.00 92.31 76 ASP A N 1
ATOM 604 C CA . ASP A 1 76 ? -17.823 -18.507 46.338 1.00 92.31 76 ASP A CA 1
ATOM 605 C C . ASP A 1 76 ? -17.031 -17.795 45.231 1.00 92.31 76 ASP A C 1
ATOM 607 O O . ASP A 1 76 ? -17.506 -16.851 44.600 1.00 92.31 76 ASP A O 1
ATOM 611 N N . ILE A 1 77 ? -15.788 -18.235 45.027 1.00 96.31 77 ILE A N 1
ATOM 612 C CA . ILE A 1 77 ? -14.932 -17.788 43.928 1.00 96.31 77 ILE A CA 1
ATOM 613 C C . ILE A 1 77 ? -14.893 -18.860 42.851 1.00 96.31 77 ILE A C 1
ATOM 615 O O . ILE A 1 77 ? -14.427 -19.983 43.065 1.00 96.31 77 ILE A O 1
ATOM 619 N N . ARG A 1 78 ? -15.306 -18.463 41.652 1.00 96.12 78 ARG A N 1
ATOM 620 C CA . ARG A 1 78 ? -15.149 -19.246 40.430 1.00 96.12 78 ARG A CA 1
ATOM 621 C C . ARG A 1 78 ? -13.850 -18.845 39.781 1.00 96.12 78 ARG A C 1
ATOM 623 O O . ARG A 1 78 ? -13.546 -17.659 39.705 1.00 96.12 78 ARG A O 1
ATOM 630 N N . TRP A 1 79 ? -13.104 -19.815 39.285 1.00 95.75 79 TRP A N 1
ATOM 631 C CA . TRP A 1 79 ? -11.837 -19.557 38.626 1.00 95.75 79 TRP A CA 1
ATOM 632 C C . TRP A 1 79 ? -11.677 -20.445 37.397 1.00 95.75 79 TRP A C 1
ATOM 634 O O . TRP A 1 79 ? -12.260 -21.525 37.302 1.00 95.75 79 TRP A O 1
ATOM 644 N N . LYS A 1 80 ? -10.906 -19.949 36.434 1.00 94.38 80 LYS A N 1
ATOM 645 C CA . LYS A 1 80 ? -10.572 -20.620 35.181 1.00 94.38 80 LYS A CA 1
ATOM 646 C C . LYS A 1 80 ? -9.113 -20.329 34.886 1.00 94.38 80 LYS A C 1
ATOM 648 O O . LYS A 1 80 ? -8.689 -19.182 34.971 1.00 94.38 80 LYS A O 1
ATOM 653 N N . ALA A 1 81 ? -8.343 -21.358 34.564 1.00 93.06 81 ALA A N 1
ATOM 654 C CA . ALA A 1 81 ? -6.929 -21.209 34.259 1.00 93.06 81 ALA A CA 1
ATOM 655 C C . ALA A 1 81 ? -6.587 -21.963 32.972 1.00 93.06 81 ALA A C 1
ATOM 657 O O . ALA A 1 81 ? -6.864 -23.155 32.857 1.00 93.06 81 ALA A O 1
ATOM 658 N N . ASN A 1 82 ? -5.972 -21.274 32.014 1.00 91.06 82 ASN A N 1
ATOM 659 C CA . ASN A 1 82 ? -5.477 -21.875 30.778 1.00 91.06 82 ASN A CA 1
ATOM 660 C C . ASN A 1 82 ? -4.010 -22.283 30.987 1.00 91.06 82 ASN A C 1
ATOM 662 O O . ASN A 1 82 ? -3.093 -21.541 30.641 1.00 91.06 82 ASN A O 1
ATOM 666 N N . THR A 1 83 ? -3.790 -23.443 31.612 1.00 89.69 83 THR A N 1
ATOM 667 C CA . THR A 1 83 ? -2.466 -23.893 32.096 1.00 89.69 83 THR A CA 1
ATOM 668 C C . THR A 1 83 ? -1.798 -24.967 31.234 1.00 89.69 83 THR A C 1
ATOM 670 O O . THR A 1 83 ? -0.758 -25.516 31.607 1.00 89.69 83 THR A O 1
ATOM 673 N N . GLY A 1 84 ? -2.375 -25.292 30.075 1.00 86.56 84 GLY A N 1
ATOM 674 C CA . GLY A 1 84 ? -1.896 -26.389 29.236 1.00 86.56 84 GLY A CA 1
ATOM 675 C C . GLY A 1 84 ? -1.989 -27.724 29.978 1.00 86.56 84 GLY A C 1
ATOM 676 O O . GLY A 1 84 ? -3.078 -28.149 30.352 1.00 86.56 84 GLY A O 1
ATOM 677 N N . THR A 1 85 ? -0.852 -28.387 30.195 1.00 86.56 85 THR A N 1
ATOM 678 C CA . THR A 1 85 ? -0.779 -29.673 30.912 1.00 86.56 85 THR A CA 1
ATOM 679 C C . THR A 1 85 ? -0.551 -29.531 32.420 1.00 86.56 85 THR A C 1
ATOM 681 O O . THR A 1 85 ? -0.670 -30.519 33.146 1.00 86.56 85 THR A O 1
ATOM 684 N N . VAL A 1 86 ? -0.233 -28.329 32.915 1.00 91.19 86 VAL A N 1
ATOM 685 C CA . VAL A 1 86 ? 0.005 -28.093 34.346 1.00 91.19 86 VAL A CA 1
ATOM 686 C C . VAL A 1 86 ? -1.328 -28.096 35.078 1.00 91.19 86 VAL A C 1
ATOM 688 O O . VAL A 1 86 ? -2.188 -27.261 34.808 1.00 91.19 86 VAL A O 1
ATOM 691 N N . GLN A 1 87 ? -1.493 -29.015 36.025 1.00 93.00 87 GLN A N 1
ATOM 692 C CA . GLN A 1 87 ? -2.703 -29.102 36.839 1.00 93.00 87 GLN A CA 1
ATOM 693 C C . GLN A 1 87 ? -2.623 -28.124 38.019 1.00 93.00 87 GLN A C 1
ATOM 695 O O . GLN A 1 87 ? -1.709 -28.250 38.842 1.00 93.00 87 GLN A O 1
ATOM 700 N N . PRO A 1 88 ? -3.549 -27.155 38.134 1.00 95.00 88 PRO A N 1
ATOM 701 C CA . PRO A 1 88 ? -3.629 -26.301 39.310 1.00 95.00 88 PRO A CA 1
ATOM 702 C C . PRO A 1 88 ? -3.940 -27.121 40.565 1.00 95.00 88 PRO A C 1
ATOM 704 O O . PRO A 1 88 ? -4.783 -28.017 40.537 1.00 95.00 88 PRO A O 1
ATOM 707 N N . GLN A 1 89 ? -3.290 -26.799 41.682 1.00 96.12 89 GLN A N 1
ATOM 708 C CA . GLN A 1 89 ? -3.551 -27.451 42.965 1.00 96.12 89 GLN A CA 1
ATOM 709 C C . GLN A 1 89 ? -4.407 -26.557 43.851 1.00 96.12 89 GLN A C 1
ATOM 711 O O . GLN A 1 89 ? -4.057 -25.398 44.063 1.00 96.12 89 GLN A O 1
ATOM 716 N N . VAL A 1 90 ? -5.500 -27.105 44.386 1.00 95.31 90 VAL A N 1
ATOM 717 C CA . VAL A 1 90 ? -6.373 -26.411 45.339 1.00 95.31 90 VAL A CA 1
ATOM 718 C C . VAL A 1 90 ? -6.241 -27.056 46.708 1.00 95.31 90 VAL A C 1
ATOM 720 O O . VAL A 1 90 ? -6.480 -28.253 46.861 1.00 95.31 90 VAL A O 1
ATOM 723 N N . THR A 1 91 ? -5.893 -26.264 47.713 1.00 96.50 91 THR A N 1
ATOM 724 C CA . THR A 1 91 ? -5.853 -26.691 49.114 1.00 96.50 91 THR A CA 1
ATOM 725 C C . THR A 1 91 ? -6.740 -25.789 49.965 1.00 96.50 91 THR A C 1
ATOM 727 O O . THR A 1 91 ? -7.128 -24.695 49.557 1.00 96.50 91 THR A O 1
ATOM 730 N N . THR A 1 92 ? -7.127 -26.269 51.146 1.00 95.50 92 THR A N 1
ATOM 731 C CA . THR A 1 92 ? -7.829 -25.463 52.152 1.00 95.50 92 THR A CA 1
ATOM 732 C C . THR A 1 92 ? -7.036 -25.523 53.446 1.00 95.50 92 THR A C 1
ATOM 734 O O . THR A 1 92 ? -6.785 -26.610 53.964 1.00 95.50 92 THR A O 1
ATOM 737 N N . ALA A 1 93 ? -6.613 -24.368 53.951 1.00 93.00 93 ALA A N 1
ATOM 738 C CA . ALA A 1 93 ? -5.841 -24.259 55.182 1.00 93.00 93 ALA A CA 1
ATOM 739 C C . ALA A 1 93 ? -6.143 -22.928 55.880 1.00 93.00 93 ALA A C 1
ATOM 741 O O . ALA A 1 93 ? -6.272 -21.890 55.236 1.00 93.00 93 ALA A O 1
ATOM 742 N N . GLY A 1 94 ? -6.274 -22.954 57.210 1.00 92.50 94 GLY A N 1
ATOM 743 C CA . GLY A 1 94 ? -6.453 -21.737 58.013 1.00 92.50 94 GLY A CA 1
ATOM 744 C C . GLY A 1 94 ? -7.701 -20.909 57.674 1.00 92.50 94 GLY A C 1
ATOM 745 O O . GLY A 1 94 ? -7.677 -19.698 57.860 1.00 92.50 94 GLY A O 1
ATOM 746 N N . GLY A 1 95 ? -8.766 -21.532 57.150 1.00 96.00 95 GLY A N 1
ATOM 747 C CA . GLY A 1 95 ? -9.996 -20.842 56.731 1.00 96.00 95 GLY A CA 1
ATOM 748 C C . GLY A 1 95 ? -9.953 -20.230 55.324 1.00 96.00 95 GLY A C 1
ATOM 749 O O . GLY A 1 95 ? -10.925 -19.603 54.910 1.00 96.00 95 GLY A O 1
ATOM 750 N N . TYR A 1 96 ? -8.870 -20.436 54.572 1.00 97.69 96 TYR A N 1
ATOM 751 C CA . TYR A 1 96 ? -8.718 -19.970 53.194 1.00 97.69 96 TYR A CA 1
ATOM 752 C C . TYR A 1 96 ? -8.603 -21.146 52.229 1.00 97.69 96 TYR A C 1
ATOM 754 O O . TYR A 1 96 ? -8.021 -22.184 52.553 1.00 97.69 96 TYR A O 1
ATOM 762 N N . ARG A 1 97 ? -9.126 -20.958 51.019 1.00 97.12 97 ARG A N 1
ATOM 763 C CA . ARG A 1 97 ? -8.800 -21.769 49.850 1.00 97.12 97 ARG A CA 1
ATOM 764 C C . ARG A 1 97 ? -7.622 -21.137 49.125 1.00 97.12 97 ARG A C 1
ATOM 766 O O . ARG A 1 97 ? -7.555 -19.918 48.979 1.00 97.12 97 ARG A O 1
ATOM 773 N N . GLU A 1 98 ? -6.706 -21.973 48.667 1.00 96.88 98 GLU A N 1
ATOM 774 C CA . GLU A 1 98 ? -5.531 -21.561 47.914 1.00 96.88 98 GLU A CA 1
ATOM 775 C C . GLU A 1 98 ? -5.426 -22.379 46.631 1.00 96.88 98 GLU A C 1
ATOM 777 O O . GLU A 1 98 ? -5.326 -23.602 46.674 1.00 96.88 98 GLU A O 1
ATOM 782 N N . LEU A 1 99 ? -5.411 -21.687 45.495 1.00 96.69 99 LEU A N 1
ATOM 783 C CA . LEU A 1 99 ? -5.080 -22.223 44.182 1.00 96.69 99 LEU A CA 1
ATOM 784 C C . LEU A 1 99 ? -3.617 -21.897 43.878 1.00 96.69 99 LEU A C 1
ATOM 786 O O . LEU A 1 99 ? -3.251 -20.724 43.810 1.00 96.69 99 LEU A O 1
ATOM 790 N N . THR A 1 100 ? -2.791 -22.914 43.653 1.00 97.00 100 THR A N 1
ATOM 791 C CA . THR A 1 100 ? -1.385 -22.762 43.254 1.00 97.00 100 THR A CA 1
ATOM 792 C C . THR A 1 100 ? -1.148 -23.335 41.861 1.00 97.00 100 THR A C 1
ATOM 794 O O . THR A 1 100 ? -1.556 -24.456 41.559 1.00 97.00 100 THR A O 1
ATOM 797 N N . ILE A 1 101 ? -0.438 -22.576 41.027 1.00 97.25 101 ILE A N 1
ATOM 798 C CA . ILE A 1 101 ? -0.013 -22.974 39.680 1.00 97.25 101 ILE A CA 1
ATOM 799 C C . ILE A 1 101 ? 1.511 -22.861 39.606 1.00 97.25 101 ILE A C 1
ATOM 801 O O . ILE A 1 101 ? 2.067 -21.792 39.870 1.00 97.25 101 ILE A O 1
ATOM 805 N N . ALA A 1 102 ? 2.184 -23.956 39.251 1.00 95.69 102 ALA A N 1
ATOM 806 C CA . ALA A 1 102 ? 3.624 -23.964 39.000 1.00 95.69 102 ALA A CA 1
ATOM 807 C C . ALA A 1 102 ? 3.947 -23.262 37.669 1.00 95.69 102 ALA A C 1
ATOM 809 O O . ALA A 1 102 ? 3.210 -23.419 36.696 1.00 95.69 102 ALA A O 1
ATOM 810 N N . LEU A 1 103 ? 5.033 -22.486 37.638 1.00 95.25 103 LEU A N 1
ATOM 811 C CA . LEU A 1 103 ?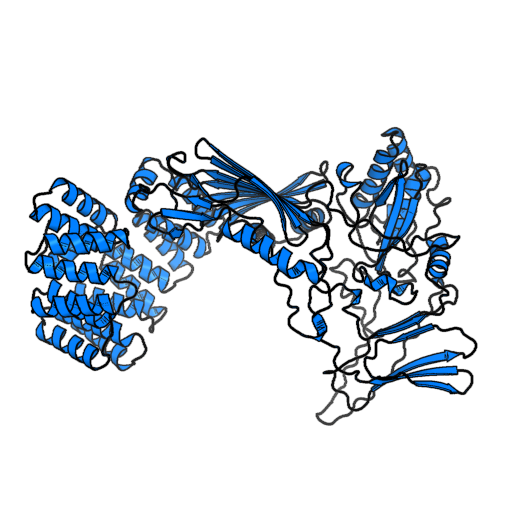 5.467 -21.708 36.475 1.00 95.25 103 LEU A CA 1
ATOM 812 C C . LEU A 1 103 ? 6.959 -21.954 36.163 1.00 95.25 103 LEU A C 1
ATOM 814 O O . LEU A 1 103 ? 7.729 -22.228 37.089 1.00 95.25 103 LEU A O 1
ATOM 818 N N . PRO A 1 104 ? 7.389 -21.794 34.895 1.00 94.56 104 PRO A N 1
ATOM 819 C CA . PRO A 1 104 ? 6.585 -21.381 33.740 1.00 94.56 104 PRO A CA 1
ATOM 820 C C . PRO A 1 104 ? 5.622 -22.480 33.276 1.00 94.56 104 PRO A C 1
ATOM 822 O O . PRO A 1 104 ? 5.847 -23.664 33.510 1.00 94.56 104 PRO A O 1
ATOM 825 N N . LEU A 1 105 ? 4.538 -22.081 32.614 1.00 95.62 105 LEU A N 1
ATOM 826 C CA . LEU A 1 105 ? 3.709 -23.024 31.869 1.00 95.62 105 LEU A CA 1
ATOM 827 C C . LEU A 1 105 ? 4.474 -23.558 30.641 1.00 95.62 105 LEU A C 1
ATOM 829 O O . LEU A 1 105 ? 5.347 -22.860 30.119 1.00 95.62 105 LEU A O 1
ATOM 833 N N . PRO A 1 106 ? 4.120 -24.744 30.119 1.00 92.56 106 PRO A N 1
ATOM 834 C CA . PRO A 1 106 ? 4.616 -25.209 28.828 1.00 92.56 106 PRO A CA 1
ATOM 835 C C . PRO A 1 106 ? 4.318 -24.193 27.721 1.00 92.56 106 PRO A C 1
ATOM 837 O O . PRO A 1 106 ? 3.292 -23.504 27.778 1.00 92.56 106 PRO A O 1
ATOM 840 N N . LYS A 1 107 ? 5.179 -24.125 26.696 1.00 91.75 107 LYS A N 1
ATOM 841 C CA . LYS A 1 107 ? 4.936 -23.281 25.514 1.00 91.75 107 LYS A CA 1
ATOM 842 C C . LYS A 1 107 ? 3.527 -23.575 24.957 1.00 91.75 107 LYS A C 1
ATOM 844 O O . LYS A 1 107 ? 3.240 -24.741 24.664 1.00 91.75 107 LYS A O 1
ATOM 849 N N . PRO A 1 108 ? 2.651 -22.564 24.790 1.00 88.56 108 PRO A N 1
ATOM 850 C CA . PRO A 1 108 ? 1.337 -22.773 24.199 1.00 88.56 108 PRO A CA 1
ATOM 851 C C . PRO A 1 108 ? 1.473 -23.350 22.786 1.00 88.56 108 PRO A C 1
ATOM 853 O O . PRO A 1 108 ? 2.434 -23.015 22.081 1.00 88.56 108 PRO A O 1
ATOM 856 N N . PRO A 1 109 ? 0.531 -24.201 22.348 1.00 87.94 109 PRO A N 1
ATOM 857 C CA . PRO A 1 109 ? 0.537 -24.682 20.978 1.00 87.94 109 PRO A CA 1
ATOM 858 C C . PRO A 1 109 ? 0.445 -23.489 20.024 1.00 87.94 109 PRO A C 1
ATOM 860 O O . PRO A 1 109 ? -0.314 -22.547 20.255 1.00 87.94 109 PRO A O 1
ATOM 863 N N . GLU A 1 110 ? 1.228 -23.526 18.950 1.00 91.06 110 GLU A N 1
ATOM 864 C CA . GLU A 1 110 ? 1.124 -22.514 17.902 1.00 91.06 110 GLU A CA 1
ATOM 865 C C . GLU A 1 110 ? -0.268 -22.584 17.273 1.00 91.06 110 GLU A C 1
ATOM 867 O O . GLU A 1 110 ? -0.787 -23.676 17.041 1.00 91.06 110 GLU A O 1
ATOM 872 N N . MET A 1 111 ? -0.858 -21.426 16.989 1.00 93.56 111 MET A N 1
ATOM 873 C CA . MET A 1 111 ? -2.153 -21.294 16.322 1.00 93.56 111 MET A CA 1
ATOM 874 C C . MET A 1 111 ? -1.975 -20.462 15.056 1.00 93.56 111 MET A C 1
ATOM 876 O O . MET A 1 111 ? -1.159 -19.534 15.065 1.00 93.56 111 MET A O 1
ATOM 880 N N . PRO A 1 112 ? -2.709 -20.765 13.974 1.00 94.75 112 PRO A N 1
ATOM 881 C CA . PRO A 1 112 ? -2.627 -19.948 12.781 1.00 94.75 112 PRO A CA 1
ATOM 882 C C . PRO A 1 112 ? -3.245 -18.569 13.073 1.00 94.75 112 PRO A C 1
ATOM 884 O O . PRO A 1 112 ? -4.180 -18.444 13.869 1.00 94.75 112 PRO A O 1
ATOM 887 N N . ALA A 1 113 ? -2.682 -17.515 12.477 1.00 92.62 113 ALA A N 1
ATOM 888 C CA . ALA A 1 113 ? -3.083 -16.131 12.759 1.00 92.62 113 ALA A CA 1
ATOM 889 C C . ALA A 1 113 ? -4.546 -15.843 12.375 1.00 92.62 113 ALA A C 1
ATOM 891 O O . ALA A 1 113 ? -5.195 -15.012 13.003 1.00 92.62 113 ALA A O 1
ATOM 892 N N . ASP A 1 114 ? -5.046 -16.583 11.388 1.00 93.62 114 ASP A N 1
ATOM 893 C CA . ASP A 1 114 ? -6.400 -16.541 10.841 1.00 93.62 114 ASP A CA 1
ATOM 894 C C . ASP A 1 114 ? -7.387 -17.474 11.577 1.00 93.62 114 ASP A C 1
ATOM 896 O O . ASP A 1 114 ? -8.483 -17.739 11.086 1.00 93.62 114 ASP A O 1
ATOM 900 N N . ALA A 1 115 ? -7.017 -18.014 12.744 1.00 94.56 115 ALA A N 1
ATOM 901 C CA . ALA A 1 115 ? -7.941 -18.761 13.593 1.00 94.56 115 ALA A CA 1
ATOM 902 C C . ALA A 1 115 ? -8.905 -17.815 14.334 1.00 94.56 115 ALA A C 1
ATOM 904 O O . ALA A 1 115 ? -8.461 -16.785 14.868 1.00 94.56 115 ALA A O 1
ATOM 905 N N . PRO A 1 116 ? -10.184 -18.194 14.510 1.00 92.69 116 PRO A N 1
ATOM 906 C CA . PRO A 1 116 ? -11.081 -17.461 15.399 1.00 92.69 116 PRO A CA 1
ATOM 907 C C . PRO A 1 116 ? -10.511 -17.322 16.818 1.00 92.69 116 PRO A C 1
ATOM 909 O O . PRO A 1 116 ? -9.751 -18.181 17.289 1.00 92.69 116 PRO A O 1
ATOM 912 N N . ALA A 1 117 ? -10.855 -16.237 17.516 1.00 90.62 117 ALA A N 1
ATOM 913 C CA . ALA A 1 117 ? -10.231 -15.897 18.796 1.00 90.62 117 ALA A CA 1
ATOM 914 C C . ALA A 1 117 ? -10.473 -16.976 19.867 1.00 90.62 117 ALA A C 1
ATOM 916 O O . ALA A 1 117 ? -9.578 -17.248 20.671 1.00 90.62 117 ALA A O 1
ATOM 917 N N . ARG A 1 118 ? -11.603 -17.696 19.807 1.00 91.19 118 ARG A N 1
ATOM 918 C CA . ARG A 1 118 ? -11.892 -18.862 20.670 1.00 91.19 118 ARG A CA 1
ATOM 919 C C . ARG A 1 118 ? -10.845 -19.991 20.627 1.00 91.19 118 ARG A C 1
ATOM 921 O O . ARG A 1 118 ? -10.728 -20.745 21.600 1.00 91.19 118 ARG A O 1
ATOM 928 N N . PHE A 1 119 ? -10.055 -20.103 19.552 1.00 91.75 119 PHE A N 1
ATOM 929 C CA . PHE A 1 119 ? -8.929 -21.048 19.446 1.00 91.75 119 PHE A CA 1
ATOM 930 C C . PHE A 1 119 ? -7.607 -20.458 19.956 1.00 91.75 119 PHE A C 1
ATOM 932 O O . PHE A 1 119 ? -6.748 -21.189 20.452 1.00 91.75 119 PHE A O 1
ATOM 939 N N . ARG A 1 120 ? -7.446 -19.133 19.893 1.00 88.88 120 ARG A N 1
ATOM 940 C CA . ARG A 1 120 ? -6.248 -18.398 20.330 1.00 88.88 120 ARG A CA 1
ATOM 941 C C . ARG A 1 120 ? -6.334 -18.041 21.817 1.00 88.88 120 ARG A C 1
ATOM 943 O O . ARG A 1 120 ? -6.307 -16.879 22.209 1.00 88.88 120 ARG A O 1
ATOM 950 N N . ARG A 1 121 ? -6.458 -19.065 22.664 1.00 86.25 121 ARG A N 1
ATOM 951 C CA . ARG A 1 121 ? -6.672 -18.902 24.110 1.00 86.25 121 ARG A CA 1
ATOM 952 C C . ARG A 1 121 ? -5.388 -18.433 24.808 1.00 86.25 121 ARG A C 1
ATOM 954 O O . ARG A 1 121 ? -4.412 -19.183 24.811 1.00 86.25 121 ARG A O 1
ATOM 961 N N . PRO A 1 122 ? -5.370 -17.247 25.440 1.00 87.81 122 PRO A N 1
ATOM 962 C CA . PRO A 1 122 ? -4.192 -16.781 26.160 1.00 87.81 122 PRO A CA 1
ATOM 963 C C . PRO A 1 122 ? -3.984 -17.588 27.449 1.00 87.81 122 PRO A C 1
ATOM 965 O O . PRO A 1 122 ? -4.948 -18.036 28.078 1.00 87.81 122 PRO A O 1
ATOM 968 N N . SER A 1 123 ? -2.726 -17.749 27.862 1.00 92.94 123 SER A N 1
ATOM 969 C CA . SER A 1 123 ? -2.353 -18.396 29.125 1.00 92.94 123 SER A CA 1
ATOM 970 C C . SER A 1 123 ? -2.646 -17.473 30.304 1.00 92.94 123 SER A C 1
ATOM 972 O O . SER A 1 123 ? -1.813 -16.661 30.696 1.00 92.94 123 SER A O 1
ATOM 974 N N . VAL A 1 124 ? -3.851 -17.574 30.858 1.00 93.69 124 VAL A N 1
ATOM 975 C CA . VAL A 1 124 ? -4.343 -16.681 31.915 1.00 93.69 124 VAL A CA 1
ATOM 976 C C . VAL A 1 124 ? -4.965 -17.471 33.059 1.00 93.69 124 VAL A C 1
ATOM 978 O O . VAL A 1 124 ? -5.482 -18.568 32.854 1.00 93.69 124 VAL A O 1
ATOM 981 N N . LEU A 1 125 ? -4.923 -16.896 34.258 1.00 95.88 125 LEU A N 1
ATOM 982 C CA . LEU A 1 125 ? -5.760 -17.250 35.397 1.00 95.88 125 LEU A CA 1
ATOM 983 C C . LEU A 1 125 ? -6.787 -16.138 35.589 1.00 95.88 125 LEU A C 1
ATOM 985 O O . LEU A 1 125 ? -6.431 -14.974 35.758 1.00 95.88 125 LEU A O 1
ATOM 989 N N . GLU A 1 126 ? -8.051 -16.521 35.604 1.00 95.69 126 GLU A N 1
ATOM 990 C CA . GLU A 1 126 ? -9.182 -15.649 35.869 1.00 95.69 126 GLU A CA 1
ATOM 991 C C . GLU A 1 126 ? -9.915 -16.139 37.106 1.00 95.69 126 GLU A C 1
ATOM 993 O O . GLU A 1 126 ? -10.067 -17.347 37.302 1.00 95.69 126 GLU A O 1
ATOM 998 N N . ALA A 1 127 ? -10.415 -15.212 37.913 1.00 96.62 127 ALA A N 1
ATOM 999 C CA . ALA A 1 127 ? -11.316 -15.530 39.003 1.00 96.62 127 ALA A CA 1
ATOM 1000 C C . ALA A 1 127 ? -12.364 -14.443 39.205 1.00 96.62 127 ALA A C 1
ATOM 1002 O O . ALA A 1 127 ? -12.122 -13.274 38.915 1.00 96.62 127 ALA A O 1
ATOM 1003 N N . THR A 1 128 ? -13.534 -14.832 39.698 1.00 97.00 128 THR A N 1
ATOM 1004 C CA . THR A 1 128 ? -14.666 -13.932 39.902 1.00 97.00 128 THR A CA 1
ATOM 1005 C C . THR A 1 128 ? -15.584 -14.442 41.006 1.00 97.00 128 THR A C 1
ATOM 1007 O O . THR A 1 128 ? -15.801 -15.650 41.124 1.00 97.00 128 THR A O 1
ATOM 1010 N N . SER A 1 129 ? -16.153 -13.528 41.790 1.00 96.19 129 SER A N 1
ATOM 1011 C CA . SER A 1 129 ? -17.301 -13.828 42.658 1.00 96.19 129 SER A CA 1
ATOM 1012 C C . SER A 1 129 ? -18.643 -13.596 41.957 1.00 96.19 129 SER A C 1
ATOM 1014 O O . SER A 1 129 ? -19.696 -13.858 42.536 1.00 96.19 129 SER A O 1
ATOM 1016 N N . PHE A 1 130 ? -18.645 -13.070 40.725 1.00 96.06 130 PHE A N 1
ATOM 1017 C CA . PHE A 1 130 ? -19.887 -12.776 40.021 1.00 96.06 130 PHE A CA 1
ATOM 1018 C C . PHE A 1 130 ? -20.627 -14.055 39.624 1.00 96.06 130 PHE A C 1
ATOM 1020 O O . PHE A 1 130 ? -20.085 -14.970 38.997 1.00 96.06 130 PHE A O 1
ATOM 1027 N N . GLY A 1 131 ? -21.926 -14.053 39.933 1.00 93.62 131 GLY A N 1
ATOM 1028 C CA . GLY A 1 131 ? -22.861 -15.142 39.666 1.00 93.62 131 GLY A CA 1
ATOM 1029 C C . GLY A 1 131 ? -23.102 -15.444 38.181 1.00 93.62 131 GLY A C 1
ATOM 1030 O O . GLY A 1 131 ? -23.521 -16.553 37.846 1.00 93.62 131 GLY A O 1
ATOM 1031 N N . GLY A 1 132 ? -22.791 -14.505 37.291 1.00 95.75 132 GLY A N 1
ATOM 1032 C CA . GLY A 1 132 ? -23.052 -14.583 35.858 1.00 95.75 132 GLY A CA 1
ATOM 1033 C C . GLY A 1 132 ? -22.946 -13.204 35.209 1.00 95.75 132 GLY A C 1
ATOM 1034 O O . GLY A 1 132 ? -22.759 -12.198 35.898 1.00 95.75 132 GLY A O 1
ATOM 1035 N N . TRP A 1 133 ? -23.109 -13.141 33.886 1.00 97.69 133 TRP A N 1
ATOM 1036 C CA . TRP A 1 133 ? -23.168 -11.869 33.151 1.00 97.69 133 TRP A CA 1
ATOM 1037 C C . TRP A 1 133 ? -24.328 -10.975 33.625 1.00 97.69 133 TRP A C 1
ATOM 1039 O O . TRP A 1 133 ? -24.179 -9.759 33.729 1.00 97.69 133 TRP A O 1
ATOM 1049 N N . ASN A 1 134 ? -25.445 -11.584 34.034 1.00 97.81 134 ASN A N 1
ATOM 1050 C CA . ASN A 1 134 ? -26.597 -10.886 34.605 1.00 97.81 134 ASN A CA 1
ATOM 1051 C C . ASN A 1 134 ? -26.252 -10.118 35.885 1.00 97.81 134 ASN A C 1
ATOM 1053 O O . ASN A 1 134 ? -26.698 -8.984 36.041 1.00 97.81 134 ASN A O 1
ATOM 1057 N N . ALA A 1 135 ? -25.428 -10.691 36.765 1.00 97.25 135 ALA A N 1
ATOM 1058 C CA . ALA A 1 135 ? -24.993 -10.028 37.991 1.00 97.25 135 ALA A CA 1
ATOM 1059 C C . ALA A 1 135 ? -24.114 -8.799 37.691 1.00 97.25 135 ALA A C 1
ATOM 1061 O O . ALA A 1 135 ? -24.249 -7.771 38.349 1.00 97.25 135 ALA A O 1
ATOM 1062 N N . ILE A 1 136 ? -23.262 -8.869 36.661 1.00 97.44 136 ILE A N 1
ATOM 1063 C CA . ILE A 1 136 ? -22.461 -7.719 36.208 1.00 97.44 136 ILE A CA 1
ATOM 1064 C C . ILE A 1 136 ? -23.377 -6.622 35.671 1.00 97.44 136 ILE A C 1
ATOM 1066 O O . ILE A 1 136 ? -23.266 -5.475 36.095 1.00 97.44 136 ILE A O 1
ATOM 1070 N N . SER A 1 137 ? -24.328 -6.981 34.804 1.00 98.25 137 SER A N 1
ATOM 1071 C CA . SER A 1 137 ? -25.343 -6.050 34.297 1.00 98.25 137 SER A CA 1
ATOM 1072 C C . SER A 1 137 ? -26.068 -5.324 35.438 1.00 98.25 137 SER A C 1
ATOM 1074 O O . SER A 1 137 ? -26.204 -4.106 35.393 1.00 98.25 137 SER A O 1
ATOM 1076 N N . GLN A 1 138 ? -26.504 -6.047 36.473 1.00 97.62 138 GLN A N 1
ATOM 1077 C CA . GLN A 1 138 ? -27.202 -5.464 37.626 1.00 97.62 138 GLN A CA 1
ATOM 1078 C C . GLN A 1 138 ? -26.316 -4.502 38.424 1.00 97.62 138 GLN A C 1
ATOM 1080 O O . GLN A 1 138 ? -26.770 -3.427 38.808 1.00 97.62 138 GLN A O 1
ATOM 1085 N N . VAL A 1 139 ? -25.054 -4.872 38.663 1.00 96.56 139 VAL A N 1
ATOM 1086 C CA . VAL A 1 139 ? -24.097 -4.038 39.409 1.00 96.56 139 VAL A CA 1
ATOM 1087 C C . VAL A 1 139 ? -23.755 -2.757 38.648 1.00 96.56 139 VAL A C 1
ATOM 1089 O O . VAL A 1 139 ? -23.624 -1.703 39.269 1.00 96.56 139 VAL A O 1
ATOM 1092 N N . MET A 1 140 ? -23.663 -2.826 37.319 1.00 97.12 140 MET A N 1
ATOM 1093 C CA . MET A 1 140 ? -23.338 -1.672 36.478 1.00 97.12 140 MET A CA 1
ATOM 1094 C C . MET A 1 140 ? -24.542 -0.767 36.192 1.00 97.12 140 MET A C 1
ATOM 1096 O O . MET A 1 140 ? -24.354 0.427 35.978 1.00 97.12 140 MET A O 1
ATOM 1100 N N . ALA A 1 141 ? -25.775 -1.286 36.220 1.00 97.69 141 ALA A N 1
ATOM 1101 C CA . ALA A 1 141 ? -26.974 -0.534 35.831 1.00 97.69 141 ALA A CA 1
ATOM 1102 C C . ALA A 1 141 ? -27.176 0.813 36.548 1.00 97.69 141 ALA A C 1
ATOM 1104 O O . ALA A 1 141 ? -27.444 1.799 35.859 1.00 97.69 141 ALA A O 1
ATOM 1105 N N . PRO A 1 142 ? -26.981 0.931 37.875 1.00 96.69 142 PRO A N 1
ATOM 1106 C CA . PRO A 1 142 ? -27.121 2.214 38.561 1.00 96.69 142 PRO A CA 1
ATOM 1107 C C . PRO A 1 142 ? -26.150 3.297 38.075 1.00 96.69 142 PRO A C 1
ATOM 1109 O O . PRO A 1 142 ? -26.439 4.478 38.239 1.00 96.69 142 PRO A O 1
ATOM 1112 N N . LEU A 1 143 ? -25.008 2.920 37.485 1.00 96.69 143 LEU A N 1
ATOM 1113 C CA . LEU A 1 143 ? -24.019 3.874 36.976 1.00 96.69 143 LEU A CA 1
ATOM 1114 C C . LEU A 1 143 ? -24.519 4.620 35.733 1.00 96.69 143 LEU A C 1
ATOM 1116 O O . LEU A 1 143 ? -24.029 5.709 35.452 1.00 96.69 143 LEU A O 1
ATOM 1120 N N . TYR A 1 144 ? -25.496 4.054 35.018 1.00 97.62 144 TYR A N 1
ATOM 1121 C CA . TYR A 1 144 ? -26.029 4.608 33.774 1.00 97.62 144 TYR A CA 1
ATOM 1122 C C . TYR A 1 144 ? -27.495 5.055 33.870 1.00 97.62 144 TYR A C 1
ATOM 1124 O O . TYR A 1 144 ? -28.141 5.279 32.848 1.00 97.62 144 TYR A O 1
ATOM 1132 N N . ALA A 1 145 ? -28.035 5.194 35.083 1.00 96.50 145 ALA A N 1
ATOM 1133 C CA . ALA A 1 145 ? -29.364 5.765 35.282 1.00 96.50 145 ALA A CA 1
ATOM 1134 C C . ALA A 1 145 ? -29.393 7.231 34.817 1.00 96.50 145 ALA A C 1
ATOM 1136 O O . ALA A 1 145 ? -28.490 7.998 35.139 1.00 96.50 145 ALA A O 1
ATOM 1137 N N . THR A 1 146 ? -30.427 7.626 34.073 1.00 96.62 146 THR A N 1
ATOM 1138 C CA . THR A 1 146 ? -30.510 8.955 33.436 1.00 96.62 146 THR A CA 1
ATOM 1139 C C . THR A 1 146 ? -31.501 9.911 34.088 1.00 96.62 146 THR A C 1
ATOM 1141 O O . THR A 1 146 ? -31.502 11.097 33.755 1.00 96.62 146 THR A O 1
ATOM 1144 N N . ASP A 1 147 ? -32.360 9.412 34.976 1.00 92.69 147 ASP A N 1
ATOM 1145 C CA . ASP A 1 147 ? -33.459 10.188 35.549 1.00 92.69 147 ASP A CA 1
ATOM 1146 C C . ASP A 1 147 ? -32.942 11.455 36.238 1.00 92.69 147 ASP A C 1
ATOM 1148 O O . ASP A 1 147 ? -32.090 11.413 37.127 1.00 92.69 147 ASP A O 1
ATOM 1152 N N . GLY A 1 148 ? -33.447 12.608 35.795 1.00 90.75 148 GLY A N 1
ATOM 1153 C CA . GLY A 1 148 ? -33.076 13.914 36.340 1.00 90.75 148 GLY A CA 1
ATOM 1154 C C . GLY A 1 148 ? -31.658 14.396 36.004 1.00 90.75 148 GLY A C 1
ATOM 1155 O O . GLY A 1 148 ? -31.238 15.419 36.546 1.00 90.75 148 GLY A O 1
ATOM 1156 N N . LEU A 1 149 ? -30.908 13.722 35.119 1.00 94.94 149 LEU A N 1
ATOM 1157 C CA . LEU A 1 149 ? -29.542 14.144 34.767 1.00 94.94 149 LEU A CA 1
ATOM 1158 C C . LEU A 1 149 ? -29.479 15.352 33.817 1.00 94.94 149 LEU A C 1
ATOM 1160 O O . LEU A 1 149 ? -28.439 16.014 33.741 1.00 94.94 149 LEU A O 1
ATOM 1164 N N . ILE A 1 150 ? -30.574 15.664 33.118 1.00 96.25 150 ILE A N 1
ATOM 1165 C CA . ILE A 1 150 ? -30.737 16.904 32.351 1.00 96.25 150 ILE A CA 1
ATOM 1166 C C . ILE A 1 150 ? -31.651 17.834 33.150 1.00 96.25 150 ILE A C 1
ATOM 1168 O O . ILE A 1 150 ? -32.865 17.666 33.193 1.00 96.25 150 ILE A O 1
ATOM 1172 N N . ALA A 1 151 ? -31.057 18.829 33.810 1.00 95.12 151 ALA A N 1
ATOM 1173 C CA . ALA A 1 151 ? -31.822 19.787 34.601 1.00 95.12 151 ALA A CA 1
ATOM 1174 C C . ALA A 1 151 ? -32.659 20.716 33.691 1.00 95.12 151 ALA A C 1
ATOM 1176 O O . ALA A 1 151 ? -32.127 21.208 32.683 1.00 95.12 151 ALA A O 1
ATOM 1177 N N . PRO A 1 152 ? -33.922 21.027 34.042 1.00 94.69 152 PRO A N 1
ATOM 1178 C CA . PRO A 1 152 ? -34.725 22.013 33.322 1.00 94.69 152 PRO A CA 1
ATOM 1179 C C . PRO A 1 152 ? -34.007 23.364 33.212 1.00 94.69 152 PRO A C 1
ATOM 1181 O O . PRO A 1 152 ? -33.395 23.834 34.169 1.00 94.69 152 PRO A O 1
ATOM 1184 N N . GLY A 1 153 ? -34.056 23.982 32.030 1.00 94.69 153 GLY A N 1
ATOM 1185 C CA . GLY A 1 153 ? -33.373 25.254 31.756 1.00 94.69 153 GLY A CA 1
ATOM 1186 C C . GLY A 1 153 ? -31.846 25.160 31.619 1.00 94.69 153 GLY A C 1
ATOM 1187 O O . GLY A 1 153 ? -31.194 26.179 31.398 1.00 94.69 153 GLY A O 1
ATOM 1188 N N . SER A 1 154 ? -31.255 23.966 31.726 1.00 96.88 154 SER A N 1
ATOM 1189 C CA . SER A 1 154 ? -29.821 23.778 31.487 1.00 96.88 154 SER A CA 1
ATOM 1190 C C . SER A 1 154 ? -29.452 23.924 30.001 1.00 96.88 154 SER A C 1
ATOM 1192 O O . SER A 1 154 ? -30.298 23.726 29.125 1.00 96.88 154 SER A O 1
ATOM 1194 N N . PRO A 1 155 ? -28.168 24.176 29.678 1.00 96.44 155 PRO A N 1
ATOM 1195 C CA . PRO A 1 155 ? -27.694 24.159 28.294 1.00 96.44 155 PRO A CA 1
ATOM 1196 C C . PRO A 1 155 ? -27.957 22.836 27.557 1.00 96.44 155 PRO A C 1
ATOM 1198 O O . PRO A 1 155 ? -28.141 22.849 26.346 1.00 96.44 155 PRO A O 1
ATOM 1201 N N . LEU A 1 156 ? -27.996 21.702 28.268 1.00 96.25 156 LEU A N 1
ATOM 1202 C CA . LEU A 1 156 ? -28.362 20.409 27.677 1.00 96.25 156 LEU A CA 1
ATOM 1203 C C . LEU A 1 156 ? -29.857 20.332 27.352 1.00 96.25 156 LEU A C 1
ATOM 1205 O O . LEU A 1 156 ? -30.211 19.889 26.264 1.00 96.25 156 LEU A O 1
ATOM 1209 N N . ALA A 1 157 ? -30.728 20.818 28.244 1.00 97.19 157 ALA A N 1
ATOM 1210 C CA . ALA A 1 157 ? -32.167 20.888 27.980 1.00 97.19 157 ALA A CA 1
ATOM 1211 C C . ALA A 1 157 ? -32.475 21.763 26.751 1.00 97.19 157 ALA A C 1
ATOM 1213 O O . ALA A 1 157 ? -33.376 21.453 25.973 1.00 97.19 157 ALA A O 1
ATOM 1214 N N . ALA A 1 158 ? -31.692 22.827 26.534 1.00 97.69 158 ALA A N 1
ATOM 1215 C CA . ALA A 1 158 ? -31.795 23.656 25.335 1.00 97.69 158 ALA A CA 1
ATOM 1216 C C . ALA A 1 158 ? -31.440 22.886 24.048 1.00 97.69 158 ALA A C 1
ATOM 1218 O O . ALA A 1 158 ? -32.121 23.053 23.037 1.00 97.69 158 ALA A O 1
ATOM 1219 N N . GLU A 1 159 ? -30.429 22.011 24.073 1.00 97.62 159 GLU A N 1
ATOM 1220 C CA . GLU A 1 159 ? -30.103 21.150 22.926 1.00 97.62 159 GLU A CA 1
ATOM 1221 C C . GLU A 1 159 ? -31.187 20.106 22.655 1.00 97.62 159 GLU A C 1
ATOM 1223 O O . GLU A 1 159 ? -31.548 19.895 21.497 1.00 97.62 159 GLU A O 1
ATOM 1228 N N . VAL A 1 160 ? -31.761 19.496 23.699 1.00 97.38 160 VAL A N 1
ATOM 1229 C CA . VAL A 1 160 ? -32.895 18.575 23.522 1.00 97.38 160 VAL A CA 1
ATOM 1230 C C . VAL A 1 160 ? -34.080 19.305 22.892 1.00 97.38 160 VAL A C 1
ATOM 1232 O O . VAL A 1 160 ? -34.628 18.837 21.894 1.00 97.38 160 VAL A O 1
ATOM 1235 N N . ALA A 1 161 ? -34.439 20.487 23.405 1.00 97.69 161 ALA A N 1
ATOM 1236 C CA . ALA A 1 161 ? -35.504 21.309 22.834 1.00 97.69 161 ALA A CA 1
ATOM 1237 C C . ALA A 1 161 ? -35.220 21.688 21.370 1.00 97.69 161 ALA A C 1
ATOM 1239 O O . ALA A 1 161 ? -36.121 21.624 20.532 1.00 97.69 161 ALA A O 1
ATOM 1240 N N . ARG A 1 162 ? -33.963 22.015 21.038 1.00 98.00 162 ARG A N 1
ATOM 1241 C CA . ARG A 1 162 ? -33.533 22.299 19.662 1.00 98.00 162 ARG A CA 1
ATOM 1242 C C . ARG A 1 162 ? -33.733 21.091 18.746 1.00 98.00 162 ARG A C 1
ATOM 1244 O O . ARG A 1 162 ? -34.260 21.260 17.651 1.00 98.00 162 ARG A O 1
ATOM 1251 N N . ILE A 1 163 ? -33.344 19.888 19.175 1.00 97.62 163 ILE A N 1
ATOM 1252 C CA . ILE A 1 163 ? -33.531 18.655 18.391 1.00 97.62 163 ILE A CA 1
ATOM 1253 C C . ILE A 1 163 ? -35.026 18.340 18.228 1.00 97.62 163 ILE A C 1
ATOM 1255 O O . ILE A 1 163 ? -35.464 18.079 17.108 1.00 97.62 163 ILE A O 1
ATOM 1259 N N . LYS A 1 164 ? -35.828 18.433 19.303 1.00 96.69 164 LYS A N 1
ATOM 1260 C CA . LYS A 1 164 ? -37.289 18.214 19.251 1.00 96.69 164 LYS A CA 1
ATOM 1261 C C . LYS A 1 164 ? -37.993 19.169 18.287 1.00 96.69 164 LYS A C 1
ATOM 1263 O O . LYS A 1 164 ? -38.939 18.755 17.623 1.00 96.69 164 LYS A O 1
ATOM 1268 N N . ALA A 1 165 ? -37.548 20.425 18.227 1.00 97.25 165 ALA A N 1
ATOM 1269 C CA . ALA A 1 165 ? -38.104 21.438 17.334 1.00 97.25 165 ALA A CA 1
ATOM 1270 C C . ALA A 1 165 ? -37.654 21.266 15.875 1.00 97.25 165 ALA A C 1
ATOM 1272 O O . ALA A 1 165 ? -38.410 21.594 14.965 1.00 97.25 165 ALA A O 1
ATOM 1273 N N . ALA A 1 166 ? -36.432 20.773 15.649 1.00 96.31 166 ALA A N 1
ATOM 1274 C CA . ALA A 1 166 ? -35.878 20.596 14.309 1.00 96.31 166 ALA A CA 1
ATOM 1275 C C . ALA A 1 166 ? -36.436 19.366 13.580 1.00 96.31 166 ALA A C 1
ATOM 1277 O O . ALA A 1 166 ? -36.481 19.362 12.353 1.00 96.31 166 ALA A O 1
ATOM 1278 N N . GLU A 1 167 ? -36.831 18.321 14.310 1.00 96.75 167 GLU A N 1
ATOM 1279 C CA . GLU A 1 167 ? -37.207 17.042 13.711 1.00 96.75 167 GLU A CA 1
ATOM 1280 C C . GLU A 1 167 ? -38.257 16.299 14.548 1.00 96.75 167 GLU A C 1
ATOM 1282 O O . GLU A 1 167 ? -38.293 16.413 15.773 1.00 96.75 167 GLU A O 1
ATOM 1287 N N . THR A 1 168 ? -39.113 15.523 13.883 1.00 95.44 168 THR A N 1
ATOM 1288 C CA . THR A 1 168 ? -40.185 14.710 14.484 1.00 95.44 168 THR A CA 1
ATOM 1289 C C . THR A 1 168 ? -39.964 13.211 14.312 1.00 95.44 168 THR A C 1
ATOM 1291 O O . THR A 1 168 ? -40.435 12.443 15.146 1.00 95.44 168 THR A O 1
ATOM 1294 N N . ASP A 1 169 ? -39.220 12.802 13.284 1.00 97.06 169 ASP A N 1
ATOM 1295 C CA . ASP A 1 169 ? -38.853 11.410 13.039 1.00 97.06 169 ASP A CA 1
ATOM 1296 C C . ASP A 1 169 ? -37.907 10.898 14.146 1.00 97.06 169 ASP A C 1
ATOM 1298 O O . ASP A 1 169 ? -36.806 11.445 14.311 1.00 97.06 169 ASP A O 1
ATOM 1302 N N . PRO A 1 170 ? -38.298 9.849 14.899 1.00 96.50 170 PRO A N 1
ATOM 1303 C CA . PRO A 1 170 ? -37.467 9.253 15.939 1.00 96.50 170 PRO A CA 1
ATOM 1304 C C . PRO A 1 170 ? -36.063 8.877 15.455 1.00 96.50 170 PRO A C 1
ATOM 1306 O O . PRO A 1 170 ? -35.093 9.170 16.148 1.00 96.50 170 PRO A O 1
ATOM 1309 N N . LEU A 1 171 ? -35.927 8.318 14.246 1.00 97.12 171 LEU A N 1
ATOM 1310 C CA . LEU A 1 171 ? -34.637 7.871 13.709 1.00 97.12 171 LEU A CA 1
ATOM 1311 C C . LEU A 1 171 ? -33.670 9.042 13.522 1.00 97.12 171 LEU A C 1
ATOM 1313 O O . LEU A 1 171 ? -32.496 8.983 13.893 1.00 97.12 171 LEU A O 1
ATOM 1317 N N . LYS A 1 172 ? -34.175 10.146 12.978 1.00 97.19 172 LYS A N 1
ATOM 1318 C CA . LYS A 1 172 ? -33.375 11.348 12.749 1.00 97.19 172 LYS A CA 1
ATOM 1319 C C . LYS A 1 172 ? -33.063 12.089 14.048 1.00 97.19 172 LYS A C 1
ATOM 1321 O O . LYS A 1 172 ? -31.959 12.605 14.192 1.00 97.19 172 LYS A O 1
ATOM 1326 N N . ARG A 1 173 ? -33.977 12.098 15.028 1.00 97.31 173 ARG A N 1
ATOM 1327 C CA . ARG A 1 173 ? -33.683 12.605 16.384 1.00 97.31 173 ARG A CA 1
ATOM 1328 C C . ARG A 1 173 ? -32.551 11.821 17.037 1.00 97.31 173 ARG A C 1
ATOM 1330 O O . ARG A 1 173 ? -31.632 12.431 17.582 1.00 97.31 173 ARG A O 1
ATOM 1337 N N . THR A 1 174 ? -32.593 10.492 16.940 1.00 98.06 174 THR A N 1
ATOM 1338 C CA . THR A 1 174 ? -31.527 9.609 17.423 1.00 98.06 174 THR A CA 1
ATOM 1339 C C . THR A 1 174 ? -30.191 9.952 16.776 1.00 98.06 174 THR A C 1
ATOM 1341 O O . THR A 1 174 ? -29.190 10.103 17.478 1.00 98.06 174 THR A O 1
ATOM 1344 N N . GLN A 1 175 ? -30.172 10.155 15.456 1.00 96.56 175 GLN A N 1
ATOM 1345 C CA . GLN A 1 175 ? -28.952 10.545 14.757 1.00 96.56 175 GLN A CA 1
ATOM 1346 C C . GLN A 1 175 ? -28.433 11.926 15.181 1.00 96.56 175 GLN A C 1
ATOM 1348 O O . GLN A 1 175 ? -27.236 12.060 15.429 1.00 96.56 175 GLN A O 1
ATOM 1353 N N . LEU A 1 176 ? -29.299 12.935 15.313 1.00 96.69 176 LEU A N 1
ATOM 1354 C CA . LEU A 1 176 ? -28.901 14.272 15.768 1.00 96.69 176 LEU A CA 1
ATOM 1355 C C . LEU A 1 176 ? -28.317 14.247 17.188 1.00 96.69 176 LEU A C 1
ATOM 1357 O O . LEU A 1 176 ? -27.378 14.988 17.479 1.00 96.69 176 LEU A O 1
ATOM 1361 N N . ALA A 1 177 ? -28.850 13.396 18.070 1.00 97.88 177 ALA A N 1
ATOM 1362 C CA . ALA A 1 177 ? -28.309 13.201 19.412 1.00 97.88 177 ALA A CA 1
ATOM 1363 C C . ALA A 1 177 ? -26.920 12.541 19.380 1.00 97.88 177 ALA A C 1
ATOM 1365 O O . ALA A 1 177 ? -26.003 13.021 20.051 1.00 97.88 177 ALA A O 1
ATOM 1366 N N . LEU A 1 178 ? -26.742 11.489 18.569 1.00 97.31 178 LEU A N 1
ATOM 1367 C CA . LEU A 1 178 ? -25.439 10.848 18.368 1.00 97.31 178 LEU A CA 1
ATOM 1368 C C . LEU A 1 178 ? -24.411 11.851 17.830 1.00 97.31 178 LEU A C 1
ATOM 1370 O O . LEU A 1 178 ? -23.334 12.008 18.408 1.00 97.31 178 LEU A O 1
ATOM 1374 N N . GLU A 1 179 ? -24.764 12.575 16.769 1.00 94.19 179 GLU A N 1
ATOM 1375 C CA . GLU A 1 179 ? -23.903 13.573 16.138 1.00 94.19 179 GLU A CA 1
ATOM 1376 C C . GLU A 1 179 ? -23.489 14.671 17.124 1.00 94.19 179 GLU A C 1
ATOM 1378 O O . GLU A 1 179 ? -22.312 15.038 17.187 1.00 94.19 179 GLU A O 1
ATOM 1383 N N . LEU A 1 180 ? -24.428 15.158 17.942 1.00 95.38 180 LEU A N 1
ATOM 1384 C CA . LEU A 1 180 ? -24.152 16.159 18.969 1.00 95.38 180 LEU A CA 1
ATOM 1385 C C . LEU A 1 180 ? -23.062 15.681 19.936 1.00 95.38 180 LEU A C 1
ATOM 1387 O O . LEU A 1 180 ? -22.127 16.431 20.229 1.00 95.38 180 LEU A O 1
ATOM 1391 N N . VAL A 1 181 ? -23.161 14.440 20.420 1.00 96.88 181 VAL A N 1
ATOM 1392 C CA . VAL A 1 181 ? -22.181 13.863 21.352 1.00 96.88 181 VAL A CA 1
ATOM 1393 C C . VAL A 1 181 ? -20.829 13.660 20.673 1.00 96.88 181 VAL A C 1
ATOM 1395 O O . VAL A 1 181 ? -19.809 14.076 21.229 1.00 96.88 181 VAL A O 1
ATOM 1398 N N . GLN A 1 182 ? -20.807 13.082 19.470 1.00 93.44 182 GLN A N 1
ATOM 1399 C CA . GLN A 1 182 ? -19.568 12.825 18.731 1.00 93.44 182 GLN A CA 1
ATOM 1400 C C . GLN A 1 182 ? -18.812 14.126 18.411 1.00 93.44 182 GLN A C 1
ATOM 1402 O O . GLN A 1 182 ? -17.600 14.198 18.608 1.00 93.44 182 GLN A O 1
ATOM 1407 N N . GLN A 1 183 ? -19.517 15.178 17.978 1.00 89.19 183 GLN A N 1
ATOM 1408 C CA . GLN A 1 183 ? -18.895 16.431 17.536 1.00 89.19 183 GLN A CA 1
ATOM 1409 C C . GLN A 1 183 ? -18.573 17.409 18.669 1.00 89.19 183 GLN A C 1
ATOM 1411 O O . GLN A 1 183 ? -17.599 18.160 18.583 1.00 89.19 183 GLN A O 1
ATOM 1416 N N . LYS A 1 184 ? -19.405 17.477 19.718 1.00 93.25 184 LYS A N 1
ATOM 1417 C CA . LYS A 1 184 ? -19.265 18.498 20.776 1.00 93.25 184 LYS A CA 1
ATOM 1418 C C . LYS A 1 184 ? -18.502 18.008 22.004 1.00 93.25 184 LYS A C 1
ATOM 1420 O O . LYS A 1 184 ? -18.254 18.812 22.908 1.00 93.25 184 LYS A O 1
ATOM 1425 N N . VAL A 1 185 ? -18.119 16.730 22.054 1.00 94.12 185 VAL A N 1
ATOM 1426 C CA . VAL A 1 185 ? -17.367 16.139 23.168 1.00 94.12 185 VAL A CA 1
ATOM 1427 C C . VAL A 1 185 ? -16.151 15.386 22.636 1.00 94.12 185 VAL A C 1
ATOM 1429 O O . VAL A 1 185 ? -16.269 14.412 21.898 1.00 94.12 185 VAL A O 1
ATOM 1432 N N . ARG A 1 186 ? -14.952 15.813 23.041 1.00 91.00 186 ARG A N 1
ATOM 1433 C CA . ARG A 1 186 ? -13.692 15.148 22.668 1.00 91.00 186 ARG A CA 1
ATOM 1434 C C . ARG A 1 186 ? -13.433 13.922 23.540 1.00 91.00 186 ARG A C 1
ATOM 1436 O O . ARG A 1 186 ? -13.773 13.924 24.718 1.00 91.00 186 ARG A O 1
ATOM 1443 N N . TYR A 1 187 ? -12.785 12.902 22.987 1.00 90.81 187 TYR A N 1
ATOM 1444 C CA . TYR A 1 187 ? -12.381 11.747 23.786 1.00 90.81 187 TYR A CA 1
ATOM 1445 C C . TYR A 1 187 ? -11.188 12.076 24.698 1.00 90.81 187 TYR A C 1
ATOM 1447 O O . TYR A 1 187 ? -10.186 12.623 24.225 1.00 90.81 187 TYR A O 1
ATOM 1455 N N . LEU A 1 188 ? -11.301 11.733 25.984 1.00 90.88 188 LEU A N 1
ATOM 1456 C CA . LEU A 1 188 ? -10.210 11.719 26.967 1.00 90.88 188 LEU A CA 1
ATOM 1457 C C . LEU A 1 188 ? -10.500 10.625 28.000 1.00 90.88 188 LEU A C 1
ATOM 1459 O O . LEU A 1 188 ? -11.448 10.763 28.772 1.00 90.88 188 LEU A O 1
ATOM 1463 N N . PHE A 1 189 ? -9.684 9.569 28.036 1.00 89.44 189 PHE A N 1
ATOM 1464 C CA . PHE A 1 189 ? -9.810 8.518 29.048 1.00 89.44 189 PHE A CA 1
ATOM 1465 C C . PHE A 1 189 ? -9.376 9.031 30.426 1.00 89.44 189 PHE A C 1
ATOM 1467 O O . PHE A 1 189 ? -8.289 9.600 30.557 1.00 89.44 189 PHE A O 1
ATOM 1474 N N . LYS A 1 190 ? -10.195 8.797 31.460 1.00 86.25 190 LYS A N 1
ATOM 1475 C CA . LYS A 1 190 ? -9.889 9.145 32.856 1.00 86.25 190 LYS A CA 1
ATOM 1476 C C . LYS A 1 190 ? -10.171 7.954 33.781 1.00 86.25 190 LYS A C 1
ATOM 1478 O O . LYS A 1 190 ? -11.300 7.764 34.212 1.00 86.25 190 LYS A O 1
ATOM 1483 N N . GLY A 1 191 ? -9.130 7.198 34.132 1.00 83.00 191 GLY A N 1
ATOM 1484 C CA . GLY A 1 191 ? -9.237 5.988 34.969 1.00 83.00 191 GLY A CA 1
ATOM 1485 C C . GLY A 1 191 ? -9.176 6.218 36.489 1.00 83.00 191 GLY A C 1
ATOM 1486 O O . GLY A 1 191 ? -9.451 5.312 37.268 1.00 83.00 191 GLY A O 1
ATOM 1487 N N . MET A 1 192 ? -8.821 7.425 36.939 1.00 83.44 192 MET A N 1
ATOM 1488 C CA . MET A 1 192 ? -8.652 7.749 38.368 1.00 83.44 192 MET A CA 1
ATOM 1489 C C . MET A 1 192 ? -9.988 7.877 39.124 1.00 83.44 192 MET A C 1
ATOM 1491 O O . MET A 1 192 ? -11.016 8.155 38.514 1.00 83.44 192 MET A O 1
ATOM 1495 N N . ASP A 1 193 ? -9.961 7.752 40.457 1.00 80.06 193 ASP A N 1
ATOM 1496 C CA . ASP A 1 193 ? -11.110 7.968 41.362 1.00 80.06 193 ASP A CA 1
ATOM 1497 C C . ASP A 1 193 ? -12.338 7.085 41.051 1.00 80.06 193 ASP A C 1
ATOM 1499 O O . ASP A 1 193 ? -13.469 7.563 40.973 1.00 80.06 193 ASP A O 1
ATOM 1503 N N . ASN A 1 194 ? -12.117 5.778 40.857 1.00 80.25 194 ASN A N 1
ATOM 1504 C CA . ASN A 1 194 ? -13.109 4.807 40.353 1.00 80.25 194 ASN A CA 1
ATOM 1505 C C . ASN A 1 194 ? -13.575 5.083 38.907 1.00 80.25 194 ASN A C 1
ATOM 1507 O O . ASN A 1 194 ? -14.541 4.481 38.428 1.00 80.25 194 ASN A O 1
ATOM 1511 N N . GLY A 1 195 ? -12.865 5.955 38.185 1.00 77.94 195 GLY A N 1
ATOM 1512 C CA . GLY A 1 195 ? -13.097 6.284 36.779 1.00 77.94 195 GLY A CA 1
ATOM 1513 C C . GLY A 1 195 ? -12.898 5.112 35.821 1.00 77.94 195 GLY A C 1
ATOM 1514 O O . GLY A 1 195 ? -13.178 5.246 34.639 1.00 77.94 195 GLY A O 1
ATOM 1515 N N . ASN A 1 196 ? -12.485 3.938 36.300 1.00 83.06 196 ASN A N 1
ATOM 1516 C CA . ASN A 1 196 ? -12.539 2.703 35.521 1.00 83.06 196 ASN A CA 1
ATOM 1517 C C . ASN A 1 196 ? -13.988 2.299 35.185 1.00 83.06 196 ASN A C 1
ATOM 1519 O O . ASN A 1 196 ? -14.239 1.863 34.065 1.00 83.06 196 ASN A O 1
ATOM 1523 N N . TYR A 1 197 ? -14.951 2.535 36.090 1.00 91.06 197 TYR A N 1
ATOM 1524 C CA . TYR A 1 197 ? -16.359 2.137 35.905 1.00 91.06 197 TYR A CA 1
ATOM 1525 C C . TYR A 1 197 ? -17.359 3.289 35.995 1.00 91.06 197 TYR A C 1
ATOM 1527 O O . TYR A 1 197 ? -18.399 3.241 35.343 1.00 91.06 197 TYR A O 1
ATOM 1535 N N . VAL A 1 198 ? -17.081 4.325 36.790 1.00 93.94 198 VAL A N 1
ATOM 1536 C CA . VAL A 1 198 ? -18.051 5.403 37.028 1.00 93.94 198 VAL A CA 1
ATOM 1537 C C . VAL A 1 198 ? -17.991 6.431 35.892 1.00 93.94 198 VAL A C 1
ATOM 1539 O O . VAL A 1 198 ? -16.923 7.002 35.659 1.00 93.94 198 VAL A O 1
ATOM 1542 N N . PRO A 1 199 ? -19.104 6.708 35.187 1.00 95.50 199 PRO A N 1
ATOM 1543 C CA . PRO A 1 199 ? -19.149 7.765 34.186 1.00 95.50 199 PRO A CA 1
ATOM 1544 C C . PRO A 1 199 ? -19.139 9.157 34.826 1.00 95.50 199 PRO A C 1
ATOM 1546 O O . PRO A 1 199 ? -19.712 9.399 35.889 1.00 95.50 199 PRO A O 1
ATOM 1549 N N . GLN A 1 200 ? -18.546 10.113 34.118 1.00 95.25 200 GLN A N 1
ATOM 1550 C CA . GLN A 1 200 ? -18.771 11.536 34.361 1.00 95.25 200 GLN A CA 1
ATOM 1551 C C . GLN A 1 200 ? -20.239 11.894 34.079 1.00 95.25 200 GLN A C 1
ATOM 1553 O O . GLN A 1 200 ? -20.839 11.370 33.140 1.00 95.25 200 GLN A O 1
ATOM 1558 N N . THR A 1 201 ? -20.826 12.816 34.851 1.00 96.38 201 THR A N 1
ATOM 1559 C CA . THR A 1 201 ? -22.237 13.186 34.646 1.00 96.38 201 THR A CA 1
ATOM 1560 C C . THR A 1 201 ? -22.446 13.911 33.307 1.00 96.38 201 THR A C 1
ATOM 1562 O O . THR A 1 201 ? -21.524 14.582 32.825 1.00 96.38 201 THR A O 1
ATOM 1565 N N . PRO A 1 202 ? -23.649 13.863 32.700 1.00 97.56 202 PRO A N 1
ATOM 1566 C CA . PRO A 1 202 ? -23.949 14.587 31.463 1.00 97.56 202 PRO A CA 1
ATOM 1567 C C . PRO A 1 202 ? -23.633 16.083 31.552 1.00 97.56 202 PRO A C 1
ATOM 1569 O O . PRO A 1 202 ? -22.946 16.620 30.685 1.00 97.56 202 PRO A O 1
ATOM 1572 N N . ALA A 1 203 ? -24.039 16.747 32.640 1.00 96.62 203 ALA A N 1
ATOM 1573 C CA . ALA A 1 203 ? -23.765 18.166 32.863 1.00 96.62 203 ALA A CA 1
ATOM 1574 C C . ALA A 1 203 ? -22.259 18.471 32.934 1.00 96.62 203 ALA A C 1
ATOM 1576 O O . ALA A 1 203 ? -21.788 19.429 32.321 1.00 96.62 203 ALA A O 1
ATOM 1577 N N . GLN A 1 204 ? -21.481 17.641 33.637 1.00 96.00 204 GLN A N 1
ATOM 1578 C CA . GLN A 1 204 ? -20.027 17.792 33.670 1.00 96.00 204 GLN A CA 1
ATOM 1579 C C . GLN A 1 204 ? -19.419 17.570 32.284 1.00 96.00 204 GLN A C 1
ATOM 1581 O O . GLN A 1 204 ? -18.560 18.345 31.876 1.00 96.00 204 GLN A O 1
ATOM 1586 N N . THR A 1 205 ? -19.829 16.519 31.570 1.00 96.69 205 THR A N 1
ATOM 1587 C CA . THR A 1 205 ? -19.314 16.172 30.230 1.00 96.69 205 THR A CA 1
ATOM 1588 C C . THR A 1 205 ? -19.572 17.305 29.245 1.00 96.69 205 THR A C 1
ATOM 1590 O O . THR A 1 205 ? -18.674 17.731 28.514 1.00 96.69 205 THR A O 1
ATOM 1593 N N . TRP A 1 206 ? -20.776 17.873 29.297 1.00 96.12 206 TRP A N 1
ATOM 1594 C CA . TRP A 1 206 ? -21.163 19.024 28.496 1.00 96.12 206 TRP A CA 1
ATOM 1595 C C . TRP A 1 206 ? -20.345 20.273 28.828 1.00 96.12 206 TRP A C 1
ATOM 1597 O O . TRP A 1 206 ? -19.877 20.954 27.920 1.00 96.12 206 TRP A O 1
ATOM 1607 N N . ASN A 1 207 ? -20.118 20.555 30.111 1.00 95.69 207 ASN A N 1
ATOM 1608 C CA . ASN A 1 207 ? -19.347 21.725 30.530 1.00 95.69 207 ASN A CA 1
ATOM 1609 C C . ASN A 1 207 ? -17.853 21.597 30.186 1.00 95.69 207 ASN A C 1
ATOM 1611 O O . ASN A 1 207 ? -17.252 22.563 29.722 1.00 95.69 207 ASN A O 1
ATOM 1615 N N . LEU A 1 208 ? -17.254 20.416 30.379 1.00 95.06 208 LEU A N 1
ATOM 1616 C CA . LEU A 1 208 ? -15.827 20.177 30.127 1.00 95.06 208 LEU A CA 1
ATOM 1617 C C . LEU A 1 208 ? -15.490 19.987 28.640 1.00 95.06 208 LEU A C 1
ATOM 1619 O O . LEU A 1 208 ? -14.344 20.206 28.244 1.00 95.06 208 LEU A O 1
ATOM 1623 N N . ARG A 1 209 ? -16.464 19.590 27.807 1.00 94.56 209 ARG A N 1
ATOM 1624 C CA . ARG A 1 209 ? -16.279 19.294 26.368 1.00 94.56 209 ARG A CA 1
ATOM 1625 C C . ARG A 1 209 ? -15.276 18.174 26.085 1.00 94.56 209 ARG A C 1
ATOM 1627 O O . ARG A 1 209 ? -14.718 18.086 24.986 1.00 94.56 209 ARG A O 1
ATOM 1634 N N . TYR A 1 210 ? -15.061 17.305 27.064 1.00 93.75 210 TYR A N 1
ATOM 1635 C CA . TYR A 1 210 ? -14.361 16.043 26.902 1.00 93.75 210 TYR A CA 1
ATOM 1636 C C . TYR A 1 210 ? -14.941 14.983 27.843 1.00 93.75 210 TYR A C 1
ATOM 1638 O O . TYR A 1 210 ? -15.546 15.323 28.859 1.00 93.75 210 TYR A O 1
ATOM 1646 N N . GLY A 1 211 ? -14.738 13.716 27.492 1.00 93.69 211 GLY A N 1
ATOM 1647 C CA . GLY A 1 211 ? -15.137 12.551 28.276 1.00 93.69 211 GLY A CA 1
ATOM 1648 C C . GLY A 1 211 ? -14.698 11.254 27.594 1.00 93.69 211 GLY A C 1
ATOM 1649 O O . GLY A 1 211 ? -14.370 11.256 26.407 1.00 93.69 211 GLY A O 1
ATOM 1650 N N . ASP A 1 212 ? -14.675 10.158 28.340 1.00 94.38 212 ASP A N 1
ATOM 1651 C CA . ASP A 1 212 ? -14.356 8.824 27.830 1.00 94.38 212 ASP A CA 1
ATOM 1652 C C . ASP A 1 212 ? -15.606 8.082 27.320 1.00 94.38 212 ASP A C 1
ATOM 1654 O O . ASP A 1 212 ? -16.679 8.677 27.183 1.00 94.38 212 ASP A O 1
ATOM 1658 N N . CYS A 1 213 ? -15.482 6.781 27.033 1.00 95.94 213 CYS A N 1
ATOM 1659 C CA . CYS A 1 213 ? -16.595 5.948 26.567 1.00 95.94 213 CYS A CA 1
ATOM 1660 C C . CYS A 1 213 ? -17.797 5.964 27.510 1.00 95.94 213 CYS A C 1
ATOM 1662 O O . CYS A 1 213 ? -18.937 6.095 27.063 1.00 95.94 213 CYS A O 1
ATOM 1664 N N . LYS A 1 214 ? -17.550 5.946 28.818 1.00 96.69 214 LYS A N 1
ATOM 1665 C CA . LYS A 1 214 ? -18.591 5.933 29.846 1.00 96.69 214 LYS A CA 1
ATOM 1666 C C . LYS A 1 214 ? -19.302 7.279 29.919 1.00 96.69 214 LYS A C 1
ATOM 1668 O O . LYS A 1 214 ? -20.530 7.330 29.885 1.00 96.69 214 LYS A O 1
ATOM 1673 N N . ALA A 1 215 ? -18.536 8.369 29.962 1.00 97.31 215 ALA A N 1
ATOM 1674 C CA . ALA A 1 215 ? -19.061 9.733 29.989 1.00 97.31 215 ALA A CA 1
ATOM 1675 C C . ALA A 1 215 ? -19.921 10.047 28.755 1.00 97.31 215 ALA A C 1
ATOM 1677 O O . ALA A 1 215 ? -21.040 10.552 28.872 1.00 97.31 215 ALA A O 1
ATOM 1678 N N . LYS A 1 216 ? -19.412 9.713 27.562 1.00 97.94 216 LYS A N 1
ATOM 1679 C CA . LYS A 1 216 ? -20.123 9.919 26.295 1.00 97.94 216 LYS A CA 1
ATOM 1680 C C . LYS A 1 216 ? -21.368 9.042 26.186 1.00 97.94 216 LYS A C 1
ATOM 1682 O O . LYS A 1 216 ? -22.397 9.533 25.731 1.00 97.94 216 LYS A O 1
ATOM 1687 N N . THR A 1 217 ? -21.304 7.799 26.661 1.00 98.44 217 THR A N 1
ATOM 1688 C CA . THR A 1 217 ? -22.465 6.900 26.712 1.00 98.44 217 THR A CA 1
ATOM 1689 C C . THR A 1 217 ? -23.559 7.442 27.623 1.00 98.44 217 THR A C 1
ATOM 1691 O O . THR A 1 217 ? -24.702 7.548 27.190 1.00 98.44 217 THR A O 1
ATOM 1694 N N . LEU A 1 218 ? -23.229 7.850 28.854 1.00 98.62 218 LEU A N 1
ATOM 1695 C CA . LEU A 1 218 ? -24.228 8.389 29.781 1.00 98.62 218 LEU A CA 1
ATOM 1696 C C . LEU A 1 218 ? -24.852 9.693 29.262 1.00 98.62 218 LEU A C 1
ATOM 1698 O O . LEU A 1 218 ? -26.057 9.897 29.396 1.00 98.62 218 LEU A O 1
ATOM 1702 N N . LEU A 1 219 ? -24.054 10.565 28.638 1.00 98.62 219 LEU A N 1
ATOM 1703 C CA . LEU A 1 219 ? -24.572 11.767 27.988 1.00 98.62 219 LEU A CA 1
ATOM 1704 C C . LEU A 1 219 ? -25.538 11.422 26.845 1.00 98.62 219 LEU A C 1
ATOM 1706 O O . LEU A 1 219 ? -26.621 12.001 26.782 1.00 98.62 219 LEU A O 1
ATOM 1710 N N . LEU A 1 220 ? -25.170 10.488 25.964 1.00 98.69 220 LEU A N 1
ATOM 1711 C CA . LEU A 1 220 ? -26.019 10.076 24.846 1.00 98.69 220 LEU A CA 1
ATOM 1712 C C . LEU A 1 220 ? -27.324 9.434 25.333 1.00 98.69 220 LEU A C 1
ATOM 1714 O O . LEU A 1 220 ? -28.388 9.798 24.845 1.00 98.69 220 LEU A O 1
ATOM 1718 N N . LEU A 1 221 ? -27.264 8.551 26.334 1.00 98.62 221 LEU A N 1
ATOM 1719 C CA . LEU A 1 221 ? -28.455 7.956 26.952 1.00 98.62 221 LEU A CA 1
ATOM 1720 C C . LEU A 1 221 ? -29.389 9.019 27.527 1.00 98.62 221 LEU A C 1
ATOM 1722 O O . LEU A 1 221 ? -30.586 8.986 27.261 1.00 98.62 221 LEU A O 1
ATOM 1726 N N . ALA A 1 222 ? -28.850 9.986 28.275 1.00 98.56 222 ALA A N 1
ATOM 1727 C CA . ALA A 1 222 ? -29.658 11.050 28.861 1.00 98.56 222 ALA A CA 1
ATOM 1728 C C . ALA A 1 222 ? -30.365 11.893 27.787 1.00 98.56 222 ALA A C 1
ATOM 1730 O O . ALA A 1 222 ? -31.537 12.224 27.944 1.00 98.56 222 ALA A O 1
ATOM 1731 N N . LEU A 1 223 ? -29.676 12.200 26.680 1.00 98.44 223 LEU A N 1
ATOM 1732 C CA . LEU A 1 223 ? -30.271 12.903 25.541 1.00 98.44 223 LEU A CA 1
ATOM 1733 C C . LEU A 1 223 ? -31.371 12.071 24.869 1.00 98.44 223 LEU A C 1
ATOM 1735 O O . LEU A 1 223 ? -32.439 12.602 24.585 1.00 98.44 223 LEU A O 1
ATOM 1739 N N . LEU A 1 224 ? -31.126 10.782 24.620 1.00 98.44 224 LEU A N 1
ATOM 1740 C CA . LEU A 1 224 ? -32.084 9.892 23.957 1.00 98.44 224 LEU A CA 1
ATOM 1741 C C . LEU A 1 224 ? -33.345 9.672 24.799 1.00 98.44 224 LEU A C 1
ATOM 1743 O O . LEU A 1 224 ? -34.445 9.774 24.264 1.00 98.44 224 LEU A O 1
ATOM 1747 N N . HIS A 1 225 ? -33.207 9.459 26.109 1.00 98.12 225 HIS A N 1
ATOM 1748 C CA . HIS A 1 225 ? -34.356 9.306 27.003 1.00 98.12 225 HIS A CA 1
ATOM 1749 C C . HIS A 1 225 ? -35.194 10.588 27.097 1.00 98.12 225 HIS A C 1
ATOM 1751 O O . HIS A 1 225 ? -36.418 10.513 27.026 1.00 98.12 225 HIS A O 1
ATOM 1757 N N . ASP A 1 226 ? -34.569 11.771 27.167 1.00 96.94 226 ASP A N 1
ATOM 1758 C CA . ASP A 1 226 ? -35.303 13.048 27.153 1.00 96.94 226 ASP A CA 1
ATOM 1759 C C . ASP A 1 226 ? -35.955 13.325 25.781 1.00 96.94 226 ASP A C 1
ATOM 1761 O O . ASP A 1 226 ? -36.960 14.031 25.691 1.00 96.94 226 ASP A O 1
ATOM 1765 N N . LEU A 1 227 ? -35.428 12.726 24.705 1.00 96.81 227 LEU A N 1
ATOM 1766 C CA . LEU A 1 227 ? -36.016 12.696 23.358 1.00 96.81 227 LEU A CA 1
ATOM 1767 C C . LEU A 1 227 ? -37.088 11.610 23.162 1.00 96.81 227 LEU A C 1
ATOM 1769 O O . LEU A 1 227 ? -37.617 11.511 22.054 1.00 96.81 227 LEU A O 1
ATOM 1773 N N . GLU A 1 228 ? -37.432 10.853 24.210 1.00 96.12 228 GLU A N 1
ATOM 1774 C CA . GLU A 1 228 ? -38.414 9.756 24.189 1.00 96.12 228 GLU A CA 1
ATOM 1775 C C . GLU A 1 228 ? -38.004 8.588 23.269 1.00 96.12 228 GLU A C 1
ATOM 1777 O O . GLU A 1 228 ? -38.843 7.909 22.679 1.00 96.12 228 GLU A O 1
ATOM 1782 N N . ILE A 1 229 ? -36.696 8.343 23.149 1.00 97.94 229 ILE A N 1
ATOM 1783 C CA . ILE A 1 229 ? -36.124 7.204 22.427 1.00 97.94 229 ILE A CA 1
ATOM 1784 C C . ILE A 1 229 ? -35.711 6.128 23.429 1.00 97.94 229 ILE A C 1
ATOM 1786 O O . ILE A 1 229 ? -34.940 6.396 24.349 1.00 97.94 229 ILE A O 1
ATOM 1790 N N . GLU A 1 230 ? -36.183 4.898 23.228 1.00 97.88 230 GLU A N 1
ATOM 1791 C CA . GLU A 1 230 ? -35.758 3.739 24.017 1.00 97.88 230 GLU A CA 1
ATOM 1792 C C . GLU A 1 230 ? -34.271 3.452 23.769 1.00 97.88 230 GLU A C 1
ATOM 1794 O O . GLU A 1 230 ? -33.858 3.220 22.629 1.00 97.88 230 GLU A O 1
ATOM 1799 N N . ALA A 1 231 ? -33.459 3.462 24.827 1.00 98.25 231 ALA A N 1
ATOM 1800 C CA . ALA A 1 231 ? -32.032 3.196 24.734 1.00 98.25 231 ALA A CA 1
ATOM 1801 C C . ALA A 1 231 ? -31.484 2.501 25.989 1.00 98.25 231 ALA A C 1
ATOM 1803 O O . ALA A 1 231 ? -32.014 2.624 27.089 1.00 98.25 231 ALA A O 1
ATOM 1804 N N . GLU A 1 232 ? -30.400 1.750 25.827 1.00 98.44 232 GLU A N 1
ATOM 1805 C CA . GLU A 1 232 ? -29.708 1.076 26.922 1.00 98.44 232 GLU A CA 1
ATOM 1806 C C . GLU A 1 232 ? -28.184 1.105 26.726 1.00 98.44 232 GLU A C 1
ATOM 1808 O O . GLU A 1 232 ? -27.707 1.104 25.585 1.00 98.44 232 GLU A O 1
ATOM 1813 N N . PRO A 1 233 ? -27.387 1.124 27.811 1.00 98.50 233 PRO A N 1
ATOM 1814 C CA . PRO A 1 233 ? -25.947 0.941 27.709 1.00 98.50 233 PRO A CA 1
ATOM 1815 C C . PRO A 1 233 ? -25.628 -0.521 27.401 1.00 98.50 233 PRO A C 1
ATOM 1817 O O . PRO A 1 233 ? -26.254 -1.439 27.940 1.00 98.50 233 PRO A O 1
ATOM 1820 N N . VAL A 1 234 ? -24.596 -0.744 26.596 1.00 98.56 234 VAL A N 1
ATOM 1821 C CA . VAL A 1 234 ? -24.049 -2.071 26.312 1.00 98.56 234 VAL A CA 1
ATOM 1822 C C . VAL A 1 234 ? -22.535 -2.069 26.533 1.00 98.56 234 VAL A C 1
ATOM 1824 O O . VAL A 1 234 ? -21.836 -1.177 26.057 1.00 98.56 234 VAL A O 1
ATOM 1827 N N . LEU A 1 235 ? -22.021 -3.053 27.276 1.00 98.31 235 LEU A N 1
ATOM 1828 C CA . LEU A 1 235 ? -20.579 -3.256 27.471 1.00 98.31 235 LEU A CA 1
ATOM 1829 C C . LEU A 1 235 ? -20.023 -4.135 26.350 1.00 98.31 235 LEU A C 1
ATOM 1831 O O . LEU A 1 235 ? -20.648 -5.132 25.987 1.00 98.31 235 LEU A O 1
ATOM 1835 N N . ALA A 1 236 ? -18.842 -3.803 25.839 1.00 97.31 236 ALA A N 1
ATOM 1836 C CA . ALA A 1 236 ? -18.206 -4.496 24.725 1.00 97.31 236 ALA A CA 1
ATOM 1837 C C . ALA A 1 236 ? -16.725 -4.775 24.989 1.00 97.31 236 ALA A C 1
ATOM 1839 O O . ALA A 1 236 ? -16.100 -4.153 25.850 1.00 97.31 236 ALA A O 1
ATOM 1840 N N . SER A 1 237 ? -16.179 -5.729 24.236 1.00 95.38 237 SER A N 1
ATOM 1841 C CA . SER A 1 237 ? -14.740 -5.950 24.149 1.00 95.38 237 SER A CA 1
ATOM 1842 C C . SER A 1 237 ? -14.263 -5.639 22.739 1.00 95.38 237 SER A C 1
ATOM 1844 O O . SER A 1 237 ? -14.768 -6.213 21.778 1.00 95.38 237 SER A O 1
ATOM 1846 N N . SER A 1 238 ? -13.253 -4.783 22.625 1.00 90.62 238 SER A N 1
ATOM 1847 C CA . SER A 1 238 ? -12.618 -4.442 21.352 1.00 90.62 238 SER A CA 1
ATOM 1848 C C . SER A 1 238 ? -11.649 -5.517 20.839 1.00 90.62 238 SER A C 1
ATOM 1850 O O . SER A 1 238 ? -11.202 -5.436 19.701 1.00 90.62 238 SER A O 1
ATOM 1852 N N . GLN A 1 239 ? -11.312 -6.524 21.659 1.00 88.75 239 GLN A N 1
ATOM 1853 C CA . GLN A 1 239 ? -10.228 -7.477 21.361 1.00 88.75 239 GLN A CA 1
ATOM 1854 C C . GLN A 1 239 ? -10.631 -8.947 21.456 1.00 88.75 239 GLN A C 1
ATOM 1856 O O . GLN A 1 239 ? -9.990 -9.800 20.844 1.00 88.75 239 GLN A O 1
ATOM 1861 N N . LEU A 1 240 ? -11.642 -9.280 22.264 1.00 90.25 240 LEU A N 1
ATOM 1862 C CA . LEU A 1 240 ? -11.972 -10.680 22.526 1.00 90.25 240 LEU A CA 1
ATOM 1863 C C . LEU A 1 240 ? -12.792 -11.315 21.399 1.00 90.25 240 LEU A C 1
ATOM 1865 O O . LEU A 1 240 ? -12.701 -12.528 21.222 1.00 90.25 240 LEU A O 1
ATOM 1869 N N . GLY A 1 241 ? -13.580 -10.534 20.652 1.00 89.50 241 GLY A N 1
ATOM 1870 C CA . GLY A 1 241 ? -14.483 -11.057 19.625 1.00 89.50 241 GLY A CA 1
ATOM 1871 C C . GLY A 1 241 ? -15.345 -12.207 20.161 1.00 89.50 241 GLY A C 1
ATOM 1872 O O . GLY A 1 241 ? -16.004 -12.087 21.197 1.00 89.50 241 GLY A O 1
ATOM 1873 N N . ASP A 1 242 ? -15.290 -13.360 19.496 1.00 89.69 242 ASP A N 1
ATOM 1874 C CA . ASP A 1 242 ? -16.028 -14.565 19.889 1.00 89.69 242 ASP A CA 1
ATOM 1875 C C . ASP A 1 242 ? -15.496 -15.267 21.157 1.00 89.69 242 ASP A C 1
ATOM 1877 O O . ASP A 1 242 ? -16.230 -16.026 21.791 1.00 89.69 242 ASP A O 1
ATOM 1881 N N . LEU A 1 243 ? -14.265 -14.974 21.599 1.00 92.56 243 LEU A N 1
ATOM 1882 C CA . LEU A 1 243 ? -13.695 -15.524 22.836 1.00 92.56 243 LEU A CA 1
ATOM 1883 C C . LEU A 1 243 ? -14.435 -15.020 24.085 1.00 92.56 243 LEU A C 1
ATOM 1885 O O . LEU A 1 243 ? -14.358 -15.664 25.131 1.00 92.56 243 LEU A O 1
ATOM 1889 N N . LEU A 1 244 ? -15.157 -13.894 24.004 1.00 93.75 244 LEU A N 1
ATOM 1890 C CA . LEU A 1 244 ? -15.862 -13.304 25.147 1.00 93.75 244 LEU A CA 1
ATOM 1891 C C . LEU A 1 244 ? -16.847 -14.287 25.799 1.00 93.75 244 LEU A C 1
ATOM 1893 O O . LEU A 1 244 ? -16.932 -14.343 27.025 1.00 93.75 244 LEU A O 1
ATOM 1897 N N . GLN A 1 245 ? -17.544 -15.101 25.003 1.00 92.12 245 GLN A N 1
ATOM 1898 C CA . GLN A 1 245 ? -18.497 -16.090 25.520 1.00 92.12 245 GLN A CA 1
ATOM 1899 C C . GLN A 1 245 ? -17.827 -17.184 26.365 1.00 92.12 245 GLN A C 1
ATOM 1901 O O . GLN A 1 245 ? -18.448 -17.724 27.279 1.00 92.12 245 GLN A O 1
ATOM 1906 N N . ASP A 1 246 ? -16.554 -17.474 26.084 1.00 90.62 246 ASP A N 1
ATOM 1907 C CA . ASP A 1 246 ? -15.748 -18.478 26.777 1.00 90.62 246 ASP A CA 1
ATOM 1908 C C . ASP A 1 246 ? -15.045 -17.916 28.032 1.00 90.62 246 ASP A C 1
ATOM 1910 O O . ASP A 1 246 ? -14.458 -18.690 28.801 1.00 90.62 246 ASP A O 1
ATOM 1914 N N . ARG A 1 247 ? -15.051 -16.596 28.262 1.00 91.88 247 ARG A N 1
ATOM 1915 C CA . ARG A 1 247 ? -14.441 -15.966 29.450 1.00 91.88 247 ARG A CA 1
ATOM 1916 C C . ARG A 1 247 ? -15.307 -16.164 30.694 1.00 91.88 247 ARG A C 1
ATOM 1918 O O . ARG A 1 247 ? -16.515 -16.388 30.613 1.00 91.88 247 ARG A O 1
ATOM 1925 N N . LEU A 1 248 ? -14.697 -16.050 31.877 1.00 94.81 248 LEU A N 1
ATOM 1926 C CA . LEU A 1 248 ? -15.486 -15.931 33.103 1.00 94.81 248 LEU A CA 1
ATOM 1927 C C . LEU A 1 248 ? -16.213 -14.578 33.146 1.00 94.81 248 LEU A C 1
ATOM 1929 O O . LEU A 1 248 ? -15.630 -13.573 32.728 1.00 94.81 248 LEU A O 1
ATOM 1933 N N . PRO A 1 249 ? -17.431 -14.519 33.724 1.00 95.81 249 PRO A N 1
ATOM 1934 C CA . PRO A 1 249 ? -18.120 -13.263 33.970 1.00 95.81 249 PRO A CA 1
ATOM 1935 C C . PRO A 1 249 ? -17.276 -12.342 34.850 1.00 95.81 249 PRO A C 1
ATOM 1937 O O . PRO A 1 249 ? -17.201 -12.501 36.071 1.00 95.81 249 PRO A O 1
ATOM 1940 N N . THR A 1 250 ? -16.646 -11.360 34.217 1.00 94.69 250 THR A N 1
ATOM 1941 C CA . THR A 1 250 ? -15.814 -10.351 34.870 1.00 94.69 250 THR A CA 1
ATOM 1942 C C . THR A 1 250 ? -16.100 -8.990 34.240 1.00 94.69 250 THR A C 1
ATOM 1944 O O . THR A 1 250 ? -16.169 -8.894 33.014 1.00 94.69 250 THR A O 1
ATOM 1947 N N . PRO A 1 251 ? -16.270 -7.921 35.037 1.00 93.81 251 PRO A N 1
ATOM 1948 C CA . PRO A 1 251 ? -16.277 -6.561 34.507 1.00 93.81 251 PRO A CA 1
ATOM 1949 C C . PRO A 1 251 ? -15.055 -6.252 33.634 1.00 93.81 251 PRO A C 1
ATOM 1951 O O . PRO A 1 251 ? -15.193 -5.599 32.608 1.00 93.81 251 PRO A O 1
ATOM 1954 N N . GLY A 1 252 ? -13.880 -6.779 33.997 1.00 92.12 252 GLY A N 1
ATOM 1955 C CA . GLY A 1 252 ? -12.633 -6.609 33.248 1.00 92.12 252 GLY A CA 1
ATOM 1956 C C . GLY A 1 252 ? -12.565 -7.343 31.902 1.00 92.12 252 GLY A C 1
ATOM 1957 O O . GLY A 1 252 ? -11.568 -7.198 31.200 1.00 92.12 252 GLY A O 1
ATOM 1958 N N . ALA A 1 253 ? -13.584 -8.123 31.520 1.00 94.19 253 ALA A N 1
ATOM 1959 C CA . ALA A 1 253 ? -13.701 -8.663 30.162 1.00 94.19 253 ALA A CA 1
ATOM 1960 C C . ALA A 1 253 ? -14.151 -7.604 29.139 1.00 94.19 253 ALA A C 1
ATOM 1962 O O . ALA A 1 253 ? -14.058 -7.846 27.937 1.00 94.19 253 ALA A O 1
ATOM 1963 N N . PHE A 1 254 ? -14.633 -6.449 29.603 1.00 96.31 254 PHE A N 1
ATOM 1964 C CA . PHE A 1 254 ? -15.088 -5.348 28.765 1.00 96.31 254 PHE A CA 1
ATOM 1965 C C . PHE A 1 254 ? -14.120 -4.170 28.877 1.00 96.31 254 PHE A C 1
ATOM 1967 O O . PHE A 1 254 ? -13.745 -3.768 29.978 1.00 96.31 254 PHE A O 1
ATOM 1974 N N . ASP A 1 255 ? -13.729 -3.613 27.736 1.00 94.12 255 ASP A N 1
ATOM 1975 C CA . ASP A 1 255 ? -12.861 -2.434 27.629 1.00 94.12 255 ASP A CA 1
ATOM 1976 C C . ASP A 1 255 ? -13.593 -1.227 27.019 1.00 94.12 255 ASP A C 1
ATOM 1978 O O . ASP A 1 255 ? -13.037 -0.129 26.964 1.00 94.12 255 ASP A O 1
ATOM 1982 N N . HIS A 1 256 ? -14.855 -1.408 26.614 1.00 96.69 256 HIS A N 1
ATOM 1983 C CA . HIS A 1 256 ? -15.659 -0.382 25.967 1.00 96.69 256 HIS A CA 1
ATOM 1984 C C . HIS A 1 256 ? -17.126 -0.403 26.409 1.00 96.69 256 HIS A C 1
ATOM 1986 O O . HIS A 1 256 ? -17.650 -1.419 26.871 1.00 96.69 256 HIS A O 1
ATOM 1992 N N . VAL A 1 257 ? -17.806 0.734 26.260 1.00 97.75 257 VAL A N 1
ATOM 1993 C CA . VAL A 1 257 ? -19.248 0.879 26.495 1.00 97.75 257 VAL A CA 1
ATOM 1994 C C . VAL A 1 257 ? -19.836 1.865 25.493 1.00 97.75 257 VAL A C 1
ATOM 1996 O O . VAL A 1 257 ? -19.221 2.892 25.198 1.00 97.75 257 VAL A O 1
ATOM 1999 N N . PHE A 1 258 ? -21.025 1.553 24.986 1.00 98.06 258 PHE A N 1
ATOM 2000 C CA . PHE A 1 258 ? -21.760 2.401 24.051 1.00 98.06 258 PHE A CA 1
ATOM 2001 C C . PHE A 1 258 ? -23.277 2.198 24.192 1.00 98.06 258 PHE A C 1
ATOM 2003 O O . PHE A 1 258 ? -23.731 1.553 25.141 1.00 98.06 258 PHE A O 1
ATOM 2010 N N . VAL A 1 259 ? -24.078 2.783 23.296 1.00 98.62 259 VAL A N 1
ATOM 2011 C CA . VAL A 1 259 ? -25.545 2.753 23.376 1.00 98.62 259 VAL A CA 1
ATOM 2012 C C . VAL A 1 259 ? -26.146 1.807 22.343 1.00 98.62 259 VAL A C 1
ATOM 2014 O O . VAL A 1 259 ? -25.808 1.859 21.164 1.00 98.62 259 VAL A O 1
ATOM 2017 N N . ARG A 1 260 ? -27.119 1.002 22.769 1.00 98.50 260 ARG A N 1
ATOM 2018 C CA . ARG A 1 260 ? -28.083 0.352 21.881 1.00 98.50 260 ARG A CA 1
ATOM 2019 C C . ARG A 1 260 ? -29.419 1.080 22.000 1.00 98.50 260 ARG A C 1
ATOM 2021 O O . ARG A 1 260 ? -29.961 1.154 23.097 1.00 98.50 260 ARG A O 1
ATOM 2028 N N . ALA A 1 261 ? -29.947 1.605 20.900 1.00 98.31 261 ALA A N 1
ATOM 2029 C CA . ALA A 1 261 ? -31.271 2.231 20.863 1.00 98.31 261 ALA A CA 1
ATOM 2030 C C . ALA A 1 261 ? -32.266 1.362 20.089 1.00 98.31 261 ALA A C 1
ATOM 2032 O O . ALA A 1 261 ? -31.888 0.734 19.102 1.00 98.31 261 ALA A O 1
ATOM 2033 N N . THR A 1 262 ? -33.529 1.348 20.509 1.00 97.69 262 THR A N 1
ATOM 2034 C CA . THR A 1 262 ? -34.619 0.687 19.783 1.00 97.69 262 THR A CA 1
ATOM 2035 C C . THR A 1 262 ? -35.452 1.751 19.076 1.00 97.69 262 THR A C 1
ATOM 2037 O O . THR A 1 262 ? -36.133 2.548 19.718 1.00 97.69 262 THR A O 1
ATOM 2040 N N . VAL A 1 263 ? -35.424 1.772 17.743 1.00 96.62 263 VAL A N 1
ATOM 2041 C CA . VAL A 1 263 ? -36.207 2.716 16.931 1.00 96.62 263 VAL A CA 1
ATOM 2042 C C . VAL A 1 263 ? -36.987 1.937 15.885 1.00 96.62 263 VAL A C 1
ATOM 2044 O O . VAL A 1 263 ? -36.414 1.148 15.143 1.00 96.62 263 VAL A O 1
ATOM 2047 N N . ALA A 1 264 ? -38.310 2.123 15.847 1.00 92.31 264 ALA A N 1
ATOM 2048 C CA . ALA A 1 264 ? -39.212 1.394 14.945 1.00 92.31 264 ALA A CA 1
ATOM 2049 C C . ALA A 1 264 ? -39.049 -0.148 14.991 1.00 92.31 264 ALA A C 1
ATOM 2051 O O . ALA A 1 264 ? -39.282 -0.836 14.002 1.00 92.31 264 ALA A O 1
ATOM 2052 N N . GLY A 1 265 ? -38.654 -0.694 16.149 1.00 92.31 265 GLY A N 1
ATOM 2053 C CA . GLY A 1 265 ? -38.410 -2.128 16.348 1.00 92.31 265 GLY A CA 1
ATOM 2054 C C . GLY A 1 265 ? -37.021 -2.621 15.919 1.00 92.31 265 GLY A C 1
ATOM 2055 O O . GLY A 1 265 ? -36.713 -3.793 16.128 1.00 92.31 265 GLY A O 1
ATOM 2056 N N . GLU A 1 266 ? -36.165 -1.756 15.368 1.00 94.75 266 GLU A N 1
ATOM 2057 C CA . GLU A 1 266 ? -34.779 -2.078 15.020 1.00 94.75 266 GLU A CA 1
ATOM 2058 C C . GLU A 1 266 ? -33.812 -1.652 16.134 1.00 94.75 266 GLU A C 1
ATOM 2060 O O . GLU A 1 266 ? -33.995 -0.621 16.778 1.00 94.75 266 GLU A O 1
ATOM 2065 N N . SER A 1 267 ? -32.761 -2.449 16.352 1.00 96.00 267 SER A N 1
ATOM 2066 C CA . SER A 1 267 ? -31.639 -2.078 17.220 1.00 96.00 267 SER A CA 1
ATOM 2067 C C . SER A 1 267 ? -30.591 -1.280 16.450 1.00 96.00 267 SER A C 1
ATOM 2069 O O . SER A 1 267 ? -29.966 -1.808 15.533 1.00 96.00 267 SER A O 1
ATOM 2071 N N . LEU A 1 268 ? -30.369 -0.041 16.875 1.00 97.06 268 LEU A N 1
ATOM 2072 C CA . LEU A 1 268 ? -29.306 0.837 16.397 1.00 97.06 268 LEU A CA 1
ATOM 2073 C C . LEU A 1 268 ? -28.124 0.787 17.371 1.00 97.06 268 LEU A C 1
ATOM 2075 O O . LEU A 1 268 ? -28.322 0.826 18.589 1.00 97.06 268 LEU A O 1
ATOM 2079 N N . TRP A 1 269 ? -26.903 0.721 16.844 1.00 96.62 269 TRP A N 1
ATOM 2080 C CA . TRP A 1 269 ? -25.669 0.572 17.618 1.00 96.62 269 TRP A CA 1
ATOM 2081 C C . TRP A 1 269 ? -24.886 1.886 17.597 1.00 96.62 269 TRP A C 1
ATOM 2083 O O . TRP A 1 269 ? -24.153 2.185 16.661 1.00 96.62 269 TRP A O 1
ATOM 2093 N N . LEU A 1 270 ? -25.093 2.710 18.620 1.00 97.00 270 LEU A N 1
ATOM 2094 C CA . LEU A 1 270 ? -24.691 4.111 18.638 1.00 97.00 270 LEU A CA 1
ATOM 2095 C C . LEU A 1 270 ? -23.445 4.301 19.507 1.00 97.00 270 LEU A C 1
ATOM 2097 O O . LEU A 1 270 ? -23.521 4.335 20.740 1.00 97.00 270 LEU A O 1
ATOM 2101 N N . ASP A 1 271 ? -22.291 4.456 18.864 1.00 95.19 271 ASP A N 1
ATOM 2102 C CA . ASP A 1 271 ? -21.032 4.727 19.554 1.00 95.19 271 ASP A CA 1
ATOM 2103 C C . ASP A 1 271 ? -20.725 6.230 19.606 1.00 95.19 271 ASP A C 1
ATOM 2105 O O . ASP A 1 271 ? -20.288 6.844 18.634 1.00 95.19 271 ASP A O 1
ATOM 2109 N N . GLY A 1 272 ? -20.932 6.844 20.774 1.00 93.50 272 GLY A N 1
ATOM 2110 C CA . GLY A 1 272 ? -20.611 8.258 20.990 1.00 93.50 272 GLY A CA 1
ATOM 2111 C C . GLY A 1 272 ? -19.107 8.569 20.997 1.00 93.50 272 GLY A C 1
ATOM 2112 O O . GLY A 1 272 ? -18.726 9.746 20.973 1.00 93.50 272 GLY A O 1
ATOM 2113 N N . THR A 1 273 ? -18.245 7.550 21.086 1.00 91.56 273 THR A N 1
ATOM 2114 C CA . THR A 1 273 ? -16.780 7.697 21.061 1.00 91.56 273 THR A CA 1
ATOM 2115 C C . THR A 1 273 ? -16.192 7.698 19.668 1.00 91.56 273 THR A C 1
ATOM 2117 O O . THR A 1 273 ? -15.172 8.364 19.478 1.00 91.56 273 THR A O 1
ATOM 2120 N N . ASP A 1 274 ? -16.859 7.034 18.724 1.00 85.81 274 ASP A N 1
ATOM 2121 C CA . ASP A 1 274 ? -16.544 7.150 17.308 1.00 85.81 274 ASP A CA 1
ATOM 2122 C C . ASP A 1 274 ? -16.838 8.579 16.808 1.00 85.81 274 ASP A C 1
ATOM 2124 O O . ASP A 1 274 ? -17.329 9.444 17.546 1.00 85.81 274 ASP A O 1
ATOM 2128 N N . GLY A 1 275 ? -16.494 8.867 15.560 1.00 82.44 275 GLY A N 1
ATOM 2129 C CA . GLY A 1 275 ? -16.658 10.187 14.972 1.00 82.44 275 GLY A CA 1
ATOM 2130 C C . GLY A 1 275 ? -17.291 10.143 13.595 1.00 82.44 275 GLY A C 1
ATOM 2131 O O . GLY A 1 275 ? -17.069 9.227 12.817 1.00 82.44 275 GLY A O 1
ATOM 2132 N N . GLY A 1 276 ? -18.052 11.184 13.263 1.00 82.88 276 GLY A N 1
ATOM 2133 C CA . GLY A 1 276 ? -18.465 11.425 11.882 1.00 82.88 276 GLY A CA 1
ATOM 2134 C C . GLY A 1 276 ? -19.685 10.637 11.400 1.00 82.88 276 GLY A C 1
ATOM 2135 O O . GLY A 1 276 ? -20.028 10.778 10.228 1.00 82.88 276 GLY A O 1
ATOM 2136 N N . ALA A 1 277 ? -20.385 9.891 12.262 1.00 87.06 277 ALA A N 1
ATOM 2137 C CA . ALA A 1 277 ? -21.603 9.186 11.864 1.00 87.06 277 ALA A CA 1
ATOM 2138 C C . ALA A 1 277 ? -22.691 10.174 11.399 1.00 87.06 277 ALA A C 1
ATOM 2140 O O . ALA A 1 277 ? -22.910 11.237 11.996 1.00 87.06 277 ALA A O 1
ATOM 2141 N N . ARG A 1 278 ? -23.368 9.841 10.301 1.00 92.00 278 ARG A N 1
ATOM 2142 C CA . ARG A 1 278 ? -24.503 10.580 9.730 1.00 92.00 278 ARG A CA 1
ATOM 2143 C C . ARG A 1 278 ? -25.719 9.673 9.632 1.00 92.00 278 ARG A C 1
ATOM 2145 O O . ARG A 1 278 ? -25.642 8.476 9.883 1.00 92.00 278 ARG A O 1
ATOM 2152 N N . LEU A 1 279 ? -26.856 10.234 9.223 1.00 93.38 279 LEU A N 1
ATOM 2153 C CA . LEU A 1 279 ? -28.101 9.472 9.072 1.00 93.38 279 LEU A CA 1
ATOM 2154 C C . LEU A 1 279 ? -27.947 8.259 8.151 1.00 93.38 279 LEU A C 1
ATOM 2156 O O . LEU A 1 279 ? -28.519 7.214 8.423 1.00 93.38 279 LEU A O 1
ATOM 2160 N N . ALA A 1 280 ? -27.119 8.370 7.112 1.00 92.69 280 ALA A N 1
ATOM 2161 C CA . ALA A 1 280 ? -26.833 7.259 6.210 1.00 92.69 280 ALA A CA 1
ATOM 2162 C C . ALA A 1 280 ? -26.047 6.102 6.863 1.00 92.69 280 ALA A C 1
ATOM 2164 O O . ALA A 1 280 ? -26.020 5.019 6.292 1.00 92.69 280 ALA A O 1
ATOM 2165 N N . ASP A 1 281 ? -25.421 6.320 8.024 1.00 91.81 281 ASP A N 1
ATOM 2166 C CA . ASP A 1 281 ? -24.615 5.330 8.753 1.00 91.81 281 ASP A CA 1
ATOM 2167 C C . ASP A 1 281 ? -25.337 4.782 9.992 1.00 91.81 281 ASP A C 1
ATOM 2169 O O . ASP A 1 281 ? -24.796 3.936 10.690 1.00 91.81 281 ASP A O 1
ATOM 2173 N N . ILE A 1 282 ? -26.541 5.272 10.315 1.00 92.81 282 ILE A N 1
ATOM 2174 C CA . ILE A 1 282 ? -27.200 5.006 11.608 1.00 92.81 282 ILE A CA 1
ATOM 2175 C C . ILE A 1 282 ? -27.507 3.516 11.850 1.00 92.81 282 ILE A C 1
ATOM 2177 O O . ILE A 1 282 ? -27.686 3.095 12.991 1.00 92.81 282 ILE A O 1
ATOM 2181 N N . HIS A 1 283 ? -27.550 2.724 10.776 1.00 92.81 283 HIS A N 1
ATOM 2182 C CA . HIS A 1 283 ? -27.751 1.277 10.808 1.00 92.81 283 HIS A CA 1
ATOM 2183 C C . HIS A 1 283 ? -26.431 0.483 10.841 1.00 92.81 283 HIS A C 1
ATOM 2185 O O . HIS A 1 283 ? -26.466 -0.749 10.901 1.00 92.81 283 HIS A O 1
ATOM 2191 N N . ASP A 1 284 ? -25.269 1.133 10.793 1.00 92.12 284 ASP A N 1
ATOM 2192 C CA . ASP A 1 284 ? -23.982 0.446 10.907 1.00 92.12 284 ASP A CA 1
ATOM 2193 C C . ASP A 1 284 ? -23.855 -0.205 12.296 1.00 92.12 284 ASP A C 1
ATOM 2195 O O . ASP A 1 284 ? -24.449 0.236 13.283 1.00 92.12 284 ASP A O 1
ATOM 2199 N N . ALA A 1 285 ? -23.114 -1.310 12.362 1.00 91.12 285 ALA A N 1
ATOM 2200 C CA . ALA A 1 285 ? -22.880 -2.046 13.596 1.00 91.12 285 ALA A CA 1
ATOM 2201 C C . ALA A 1 285 ? -21.369 -2.221 13.802 1.00 91.12 285 ALA A C 1
ATOM 2203 O O . ALA A 1 285 ? -20.686 -2.646 12.868 1.00 91.12 285 ALA A O 1
ATOM 2204 N N . PRO A 1 286 ? -20.834 -1.911 14.996 1.00 90.38 286 PRO A N 1
ATOM 2205 C CA . PRO A 1 286 ? -19.426 -2.133 15.282 1.00 90.38 286 PRO A CA 1
ATOM 2206 C C . PRO A 1 286 ? -19.127 -3.642 15.373 1.00 90.38 286 PRO A C 1
ATOM 2208 O O . PRO A 1 286 ? -19.963 -4.400 15.877 1.00 90.38 286 PRO A O 1
ATOM 2211 N N . PRO A 1 287 ? -17.936 -4.100 14.950 1.00 90.00 287 PRO A N 1
ATOM 2212 C CA . PRO A 1 287 ? -17.606 -5.522 14.828 1.00 90.00 287 PRO A CA 1
ATOM 2213 C C . PRO A 1 287 ? -17.252 -6.193 16.173 1.00 90.00 287 PRO A C 1
ATOM 2215 O O . PRO A 1 287 ? -16.295 -6.948 16.280 1.00 90.00 287 PRO A O 1
ATOM 2218 N N . PHE A 1 288 ? -18.018 -5.937 17.240 1.00 90.88 288 PHE A N 1
ATOM 2219 C CA . PHE A 1 288 ? -17.721 -6.464 18.582 1.00 90.88 288 PHE A CA 1
ATOM 2220 C C . PHE A 1 288 ? -18.143 -7.925 18.804 1.00 90.88 288 PHE A C 1
ATOM 2222 O O . PHE A 1 288 ? -17.803 -8.491 19.841 1.00 90.88 288 PHE A O 1
ATOM 2229 N N . HIS A 1 289 ? -18.869 -8.546 17.864 1.00 91.81 289 HIS A N 1
ATOM 2230 C CA . HIS A 1 289 ? -19.500 -9.878 17.953 1.00 91.81 289 HIS A CA 1
ATOM 2231 C C . HIS A 1 289 ? -20.542 -10.042 19.070 1.00 91.81 289 HIS A C 1
ATOM 2233 O O . HIS A 1 289 ? -21.665 -10.462 18.798 1.00 91.81 289 HIS A O 1
ATOM 2239 N N . PHE A 1 290 ? -20.199 -9.721 20.319 1.00 95.44 290 PHE A N 1
ATOM 2240 C CA . PHE A 1 290 ? -21.057 -9.841 21.492 1.00 95.44 290 PHE A CA 1
ATOM 2241 C C . PHE A 1 290 ? -20.926 -8.628 22.409 1.00 95.44 290 PHE A C 1
ATOM 2243 O O . PHE A 1 290 ? -19.841 -8.088 22.614 1.00 95.44 290 PHE A O 1
ATOM 2250 N N . VAL A 1 291 ? -22.040 -8.254 23.028 1.00 97.81 291 VAL A N 1
ATOM 2251 C CA . VAL A 1 291 ? -22.104 -7.201 24.045 1.00 97.81 291 VAL A CA 1
ATOM 2252 C C . VAL A 1 291 ? -22.930 -7.644 25.244 1.00 97.81 291 VAL A C 1
ATOM 2254 O O . VAL A 1 291 ? -23.729 -8.573 25.147 1.00 97.81 291 VAL A O 1
ATOM 2257 N N . LEU A 1 292 ? -22.778 -6.971 26.381 1.00 98.50 292 LEU A N 1
ATOM 2258 C CA . LEU A 1 292 ? -23.614 -7.163 27.563 1.00 98.50 292 LEU A CA 1
ATOM 2259 C C . LEU A 1 292 ? -24.518 -5.941 27.775 1.00 98.50 292 LEU A C 1
ATOM 2261 O O . LEU A 1 292 ? -24.014 -4.903 28.207 1.00 98.50 292 LEU A O 1
ATOM 2265 N N . PRO A 1 293 ? -25.837 -6.040 27.524 1.00 98.50 293 PRO A N 1
ATOM 2266 C CA . PRO A 1 293 ? -26.781 -5.006 27.925 1.00 98.50 293 PRO A CA 1
ATOM 2267 C C . PRO A 1 293 ? -26.754 -4.771 29.433 1.00 98.50 293 PRO A C 1
ATOM 2269 O O . PRO A 1 293 ? -26.659 -5.710 30.223 1.00 98.50 293 PRO A O 1
ATOM 2272 N N . VAL A 1 294 ? -26.853 -3.510 29.835 1.00 98.31 294 VAL A N 1
ATOM 2273 C CA . VAL A 1 294 ? -26.756 -3.089 31.231 1.00 98.31 294 VAL A CA 1
ATOM 2274 C C . VAL A 1 294 ? -28.149 -2.724 31.743 1.00 98.31 294 VAL A C 1
ATOM 2276 O O . VAL A 1 294 ? -28.680 -1.652 31.472 1.00 98.31 294 VAL A O 1
ATOM 2279 N N . ARG A 1 295 ? -28.757 -3.651 32.488 1.00 97.69 295 ARG A N 1
ATOM 2280 C CA . ARG A 1 295 ? -30.141 -3.579 32.981 1.00 97.69 295 ARG A CA 1
ATOM 2281 C C . ARG A 1 295 ? -30.238 -3.847 34.476 1.00 97.69 295 ARG A C 1
ATOM 2283 O O . ARG A 1 295 ? -29.565 -4.741 34.991 1.00 97.69 295 ARG A O 1
ATOM 2290 N N . VAL A 1 296 ? -31.185 -3.173 35.134 1.00 97.00 296 VAL A N 1
ATOM 2291 C CA . VAL A 1 296 ? -31.536 -3.399 36.552 1.00 97.00 296 VAL A CA 1
ATOM 2292 C C . VAL A 1 296 ? -32.021 -4.832 36.798 1.00 97.00 296 VAL A C 1
ATOM 2294 O O . VAL A 1 296 ? -31.710 -5.414 37.829 1.00 97.00 296 VAL A O 1
ATOM 2297 N N . ALA A 1 297 ? -32.730 -5.435 35.840 1.00 97.38 297 ALA A N 1
ATOM 2298 C CA . ALA A 1 297 ? -33.140 -6.840 35.920 1.00 97.38 297 ALA A CA 1
ATOM 2299 C C . ALA A 1 297 ? -31.974 -7.828 35.705 1.00 97.38 297 ALA A C 1
ATOM 2301 O O . ALA A 1 297 ? -32.072 -8.995 36.080 1.00 97.38 297 ALA A O 1
ATOM 2302 N N . GLY A 1 298 ? -30.850 -7.369 35.147 1.00 97.56 298 GLY A N 1
ATOM 2303 C CA . GLY A 1 298 ? -29.780 -8.219 34.628 1.00 97.56 298 GLY A CA 1
ATOM 2304 C C . GLY A 1 298 ? -30.019 -8.652 33.180 1.00 97.56 298 GLY A C 1
ATOM 2305 O O . GLY A 1 298 ? -31.157 -8.744 32.722 1.00 97.56 298 GLY A O 1
ATOM 2306 N N . ALA A 1 299 ? -28.938 -8.925 32.452 1.00 97.94 299 ALA A N 1
ATOM 2307 C CA . ALA A 1 299 ? -28.975 -9.426 31.080 1.00 97.94 299 ALA A CA 1
ATOM 2308 C C . ALA A 1 299 ? -27.867 -10.460 30.822 1.00 97.94 299 ALA A C 1
ATOM 2310 O O . ALA A 1 299 ? -26.866 -10.511 31.535 1.00 97.94 299 ALA A O 1
ATOM 2311 N N . GLY A 1 300 ? -28.056 -11.298 29.803 1.00 97.62 300 GLY A N 1
ATOM 2312 C CA . GLY A 1 300 ? -26.992 -12.130 29.235 1.00 97.62 300 GLY A CA 1
ATOM 2313 C C . GLY A 1 300 ? -26.264 -11.416 28.095 1.00 97.62 300 GLY A C 1
ATOM 2314 O O . GLY A 1 300 ? -26.658 -10.320 27.698 1.00 97.62 300 GLY A O 1
ATOM 2315 N N . LEU A 1 301 ? -25.228 -12.058 27.548 1.00 97.62 301 LEU A N 1
ATOM 2316 C CA . LEU A 1 301 ? -24.575 -11.582 26.327 1.00 97.62 301 LEU A CA 1
ATOM 2317 C C . LEU A 1 301 ? -25.559 -11.592 25.148 1.00 97.62 301 LEU A C 1
ATOM 2319 O O . LEU A 1 301 ? -26.366 -12.511 25.004 1.00 97.62 301 LEU A O 1
ATOM 2323 N N . LEU A 1 302 ? -25.456 -10.578 24.300 1.00 96.44 302 LEU A N 1
ATOM 2324 C CA . LEU A 1 302 ? -26.272 -10.355 23.115 1.00 96.44 302 LEU A CA 1
ATOM 2325 C C . LEU A 1 302 ? -25.351 -10.291 21.885 1.00 96.44 302 LEU A C 1
ATOM 2327 O O . LEU A 1 302 ? -24.355 -9.569 21.938 1.00 96.44 302 LEU A O 1
ATOM 2331 N N . PRO A 1 303 ? -25.646 -11.013 20.789 1.00 95.12 303 PRO A N 1
ATOM 2332 C CA . PRO A 1 303 ? -24.872 -10.902 19.559 1.00 95.12 303 PRO A CA 1
ATOM 2333 C C . PRO A 1 303 ? -25.081 -9.545 18.874 1.00 95.12 303 PRO A C 1
ATOM 2335 O O . PRO A 1 303 ? -26.188 -9.002 18.866 1.00 95.12 303 PRO A O 1
ATOM 2338 N N . VAL A 1 304 ? -24.020 -9.036 18.251 1.00 93.31 304 VAL A N 1
ATOM 2339 C CA . VAL A 1 304 ? -24.033 -7.864 17.369 1.00 93.31 304 VAL A CA 1
ATOM 2340 C C . VAL A 1 304 ? -23.969 -8.348 15.915 1.00 93.31 304 VAL A C 1
ATOM 2342 O O . VAL A 1 304 ? -23.148 -9.215 15.608 1.00 93.31 304 VAL A O 1
ATOM 2345 N N . PRO A 1 305 ? -24.821 -7.841 15.005 1.00 90.44 305 PRO A N 1
ATOM 2346 C CA . PRO A 1 305 ? -24.765 -8.214 13.596 1.00 90.44 305 PRO A CA 1
ATOM 2347 C C . PRO A 1 305 ? -23.424 -7.844 12.951 1.00 90.44 305 PRO A C 1
ATOM 2349 O O . PRO A 1 305 ? -23.015 -6.687 12.998 1.00 90.44 305 PRO A O 1
ATOM 2352 N N . MET A 1 306 ? -22.792 -8.807 12.279 1.00 88.81 306 MET A N 1
ATOM 2353 C CA . MET A 1 306 ? -21.600 -8.579 11.460 1.00 88.81 306 MET A CA 1
ATOM 2354 C C . MET A 1 306 ? -22.040 -8.278 10.025 1.00 88.81 306 MET A C 1
ATOM 2356 O O . MET A 1 306 ? -22.488 -9.171 9.304 1.00 88.81 306 MET A O 1
ATOM 2360 N N . ARG A 1 307 ? -21.988 -7.005 9.624 1.00 87.38 307 ARG A N 1
ATOM 2361 C CA . ARG A 1 307 ? -22.385 -6.558 8.281 1.00 87.38 307 ARG A CA 1
ATOM 2362 C C . ARG A 1 307 ? -21.517 -5.392 7.809 1.00 87.38 307 ARG A C 1
ATOM 2364 O O . ARG A 1 307 ? -21.121 -4.585 8.648 1.00 87.38 307 ARG A O 1
ATOM 2371 N N . PRO A 1 308 ? -21.236 -5.278 6.499 1.00 88.12 308 PRO A N 1
ATOM 2372 C CA . PRO A 1 308 ? -20.552 -4.114 5.958 1.00 88.12 308 PRO A CA 1
ATOM 2373 C C . PRO A 1 308 ? -21.384 -2.854 6.206 1.00 88.12 308 PRO A C 1
ATOM 2375 O O . PRO A 1 308 ? -22.618 -2.899 6.200 1.00 88.12 308 PRO A O 1
ATOM 2378 N N . GLY A 1 309 ? -20.700 -1.728 6.394 1.00 89.12 309 GLY A N 1
ATOM 2379 C CA . GLY A 1 309 ? -21.361 -0.440 6.570 1.00 89.12 309 GLY A CA 1
ATOM 2380 C C . GLY A 1 309 ? -22.163 -0.015 5.335 1.00 89.12 309 GLY A C 1
ATOM 2381 O O . GLY A 1 309 ? -21.798 -0.317 4.192 1.00 89.12 309 GLY A O 1
ATOM 2382 N N . ALA A 1 310 ? -23.247 0.726 5.561 1.00 90.88 310 ALA A N 1
ATOM 2383 C CA . ALA A 1 310 ? -24.182 1.157 4.522 1.00 90.88 310 ALA A CA 1
ATOM 2384 C C . ALA A 1 310 ? -23.509 2.018 3.440 1.00 90.88 310 ALA A C 1
ATOM 2386 O O . ALA A 1 310 ? -23.818 1.906 2.251 1.00 90.88 310 ALA A O 1
ATOM 2387 N N . ARG A 1 311 ? -22.549 2.856 3.843 1.00 92.75 311 ARG A N 1
ATOM 2388 C CA . ARG A 1 311 ? -21.678 3.625 2.945 1.00 92.75 311 ARG A CA 1
ATOM 2389 C C . ARG A 1 311 ? -20.259 3.056 2.956 1.00 92.75 311 ARG A C 1
ATOM 2391 O O . ARG A 1 311 ? -19.836 2.514 3.980 1.00 92.75 311 ARG A O 1
ATOM 2398 N N . PRO A 1 312 ? -19.484 3.227 1.872 1.00 93.94 312 PRO A N 1
ATOM 2399 C CA . PRO A 1 312 ? -18.082 2.850 1.897 1.00 93.94 312 PRO A CA 1
ATOM 2400 C C . PRO A 1 312 ? -17.336 3.629 2.979 1.00 93.94 312 PRO A C 1
ATOM 2402 O O . PRO A 1 312 ? -17.532 4.836 3.136 1.00 93.94 312 PRO A O 1
ATOM 2405 N N . GLU A 1 313 ? -16.501 2.939 3.746 1.00 92.06 313 GLU A N 1
ATOM 2406 C CA . GLU A 1 313 ? -15.612 3.578 4.720 1.00 92.06 313 GLU A CA 1
ATOM 2407 C C . GLU A 1 313 ? -14.436 4.287 4.035 1.00 92.06 313 GLU A C 1
ATOM 2409 O O . GLU A 1 313 ? -13.938 5.299 4.534 1.00 92.06 313 GLU A O 1
ATOM 2414 N N . LEU A 1 314 ? -14.069 3.803 2.841 1.00 94.62 314 LEU A N 1
ATOM 2415 C CA . LEU A 1 314 ? -13.102 4.413 1.940 1.00 94.62 314 LEU A CA 1
ATOM 2416 C C . LEU A 1 314 ? -13.596 4.346 0.491 1.00 94.62 314 LEU A C 1
ATOM 2418 O O . LEU A 1 314 ? -13.961 3.285 -0.022 1.00 94.62 314 LEU A O 1
ATOM 2422 N N . ARG A 1 315 ? -13.548 5.493 -0.187 1.00 96.81 315 ARG A N 1
ATOM 2423 C CA . ARG A 1 315 ? -13.743 5.630 -1.630 1.00 96.81 315 ARG A CA 1
ATOM 2424 C C . ARG A 1 315 ? -12.491 6.238 -2.253 1.00 96.81 315 ARG A C 1
ATOM 2426 O O . ARG A 1 315 ? -12.127 7.357 -1.906 1.00 96.81 315 ARG A O 1
ATOM 2433 N N . ALA A 1 316 ? -11.853 5.524 -3.173 1.00 97.31 316 ALA A N 1
ATOM 2434 C CA . ALA A 1 316 ? -10.716 6.023 -3.940 1.00 97.31 316 ALA A CA 1
ATOM 2435 C C . ALA A 1 316 ? -11.148 6.318 -5.379 1.00 97.31 316 ALA A C 1
ATOM 2437 O O . ALA A 1 316 ? -11.618 5.423 -6.076 1.00 97.31 316 ALA A O 1
ATOM 2438 N N . GLU A 1 317 ? -10.968 7.553 -5.833 1.00 98.12 317 GLU A N 1
ATOM 2439 C CA . GLU A 1 317 ? -11.126 7.950 -7.232 1.00 98.12 317 GLU A CA 1
ATOM 2440 C C . GLU A 1 317 ? -9.751 8.268 -7.814 1.00 98.12 317 GLU A C 1
ATOM 2442 O O . GLU A 1 317 ? -9.033 9.120 -7.295 1.00 98.12 317 GLU A O 1
ATOM 2447 N N . ILE A 1 318 ? -9.365 7.544 -8.860 1.00 97.81 318 ILE A N 1
ATOM 2448 C CA . ILE A 1 318 ? -8.017 7.540 -9.426 1.00 97.81 318 ILE A CA 1
ATOM 2449 C C . ILE A 1 318 ? -8.129 7.888 -10.903 1.00 97.81 318 ILE A C 1
ATOM 2451 O O . ILE A 1 318 ? -8.775 7.171 -11.662 1.00 97.81 318 ILE A O 1
ATOM 2455 N N . ASP A 1 319 ? -7.471 8.960 -11.312 1.00 98.06 319 ASP A N 1
ATOM 2456 C CA . ASP A 1 319 ? -7.333 9.383 -12.698 1.00 98.06 319 ASP A CA 1
ATOM 2457 C C . ASP A 1 319 ? -5.884 9.232 -13.134 1.00 98.06 319 ASP A C 1
ATOM 2459 O O . ASP A 1 319 ? -5.003 9.808 -12.499 1.00 98.06 319 ASP A O 1
ATOM 2463 N N . LEU A 1 320 ? -5.649 8.512 -14.227 1.00 97.44 320 LEU A N 1
ATOM 2464 C CA . LEU A 1 320 ? -4.351 8.350 -14.875 1.00 97.44 320 LEU A CA 1
ATOM 2465 C C . LEU A 1 320 ? -4.419 8.867 -16.312 1.00 97.44 320 LEU A C 1
ATOM 2467 O O . LEU A 1 320 ? -5.343 8.547 -17.068 1.00 97.44 320 LEU A O 1
ATOM 2471 N N . ASP A 1 321 ? -3.432 9.672 -16.689 1.00 97.12 321 ASP A N 1
ATOM 2472 C CA . ASP A 1 321 ? -3.254 10.148 -18.057 1.00 97.12 321 ASP A CA 1
ATOM 2473 C C . ASP A 1 321 ? -2.073 9.423 -18.713 1.00 97.12 321 ASP A C 1
ATOM 2475 O O . ASP A 1 321 ? -0.919 9.818 -18.577 1.00 97.12 321 ASP A O 1
ATOM 2479 N N . GLU A 1 322 ? -2.363 8.336 -19.422 1.00 96.69 322 GLU A N 1
ATOM 2480 C CA . GLU A 1 322 ? -1.364 7.533 -20.134 1.00 96.69 322 GLU A CA 1
ATOM 2481 C C . GLU A 1 322 ? -1.213 7.963 -21.598 1.00 96.69 322 GLU A C 1
ATOM 2483 O O . GLU A 1 322 ? -0.589 7.267 -22.395 1.00 96.69 322 GLU A O 1
ATOM 2488 N N . THR A 1 323 ? -1.746 9.126 -21.990 1.00 95.81 323 THR A N 1
ATOM 2489 C CA . THR A 1 323 ? -1.733 9.562 -23.397 1.00 95.81 323 THR A CA 1
ATOM 2490 C C . THR A 1 323 ? -0.323 9.714 -23.974 1.00 95.81 323 THR A C 1
ATOM 2492 O O . THR A 1 323 ? -0.143 9.603 -25.189 1.00 95.81 323 THR A O 1
ATOM 2495 N N . ALA A 1 324 ? 0.685 9.921 -23.120 1.00 95.00 324 ALA A N 1
ATOM 2496 C CA . ALA A 1 324 ? 2.098 9.981 -23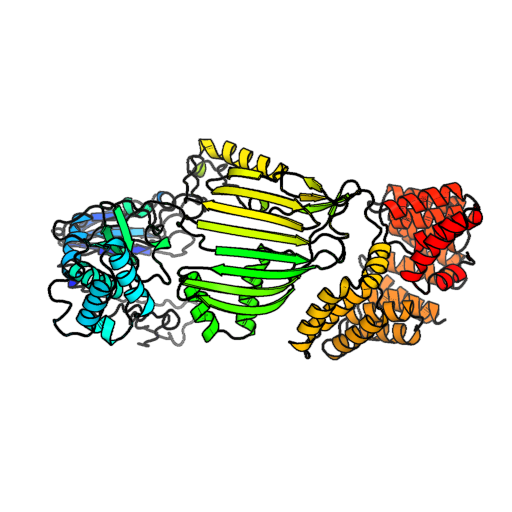.483 1.00 95.00 324 ALA A CA 1
ATOM 2497 C C . ALA A 1 324 ? 2.650 8.664 -24.061 1.00 95.00 324 ALA A C 1
ATOM 2499 O O . ALA A 1 324 ? 3.623 8.710 -24.812 1.00 95.00 324 ALA A O 1
ATOM 2500 N N . GLY A 1 325 ? 2.026 7.519 -23.765 1.00 93.81 325 GLY A N 1
ATOM 2501 C CA . GLY A 1 325 ? 2.427 6.198 -24.248 1.00 93.81 325 GLY A CA 1
ATOM 2502 C C . GLY A 1 325 ? 2.649 5.184 -23.124 1.00 93.81 325 GLY A C 1
ATOM 2503 O O . GLY A 1 325 ? 2.991 5.557 -22.008 1.00 93.81 325 GLY A O 1
ATOM 2504 N N . VAL A 1 326 ? 2.539 3.893 -23.453 1.00 92.50 326 VAL A N 1
ATOM 2505 C CA . VAL A 1 326 ? 2.633 2.766 -22.496 1.00 92.50 326 VAL A CA 1
ATOM 2506 C C . VAL A 1 326 ? 3.999 2.613 -21.808 1.00 92.50 326 VAL A C 1
ATOM 2508 O O . VAL A 1 326 ? 4.099 1.956 -20.785 1.00 92.50 326 VAL A O 1
ATOM 2511 N N . ASN A 1 327 ? 5.057 3.225 -22.351 1.00 87.69 327 ASN A N 1
ATOM 2512 C CA . ASN A 1 327 ? 6.421 3.156 -21.804 1.00 87.69 327 ASN A CA 1
ATOM 2513 C C . ASN A 1 327 ? 6.816 4.423 -21.023 1.00 87.69 327 ASN A C 1
ATOM 2515 O O . ASN A 1 327 ? 7.995 4.623 -20.722 1.00 87.69 327 ASN A O 1
ATOM 2519 N N . PHE A 1 328 ? 5.862 5.321 -20.763 1.00 93.12 328 PHE A N 1
ATOM 2520 C CA . PHE A 1 328 ? 6.118 6.600 -20.113 1.00 93.12 328 PHE A CA 1
ATOM 2521 C C . PHE A 1 328 ? 5.380 6.711 -18.780 1.00 93.12 328 PHE A C 1
ATOM 2523 O O . PHE A 1 328 ? 4.316 6.118 -18.605 1.00 93.12 328 PHE A O 1
ATOM 2530 N N . PRO A 1 329 ? 5.919 7.505 -17.841 1.00 95.06 329 PRO A N 1
ATOM 2531 C CA . PRO A 1 329 ? 5.175 7.883 -16.653 1.00 95.06 329 PRO A CA 1
ATOM 2532 C C . PRO A 1 329 ? 3.829 8.535 -16.998 1.00 95.06 329 PRO A C 1
ATOM 2534 O O . PRO A 1 329 ? 3.722 9.284 -17.969 1.00 95.06 329 PRO A O 1
ATOM 2537 N N . ALA A 1 330 ? 2.838 8.334 -16.136 1.00 96.00 330 ALA A N 1
ATOM 2538 C CA . ALA A 1 330 ? 1.501 8.891 -16.273 1.00 96.00 330 ALA A CA 1
ATOM 2539 C C . ALA A 1 330 ? 1.227 9.913 -15.161 1.00 96.00 330 ALA A C 1
ATOM 2541 O O . ALA A 1 330 ? 1.355 9.580 -13.975 1.00 96.00 330 ALA A O 1
ATOM 2542 N N . PRO A 1 331 ? 0.831 11.158 -15.483 1.00 97.00 331 PRO A N 1
ATOM 2543 C CA . PRO A 1 331 ? 0.284 12.062 -14.490 1.00 97.00 331 PRO A CA 1
ATOM 2544 C C . PRO A 1 331 ? -0.958 11.438 -13.862 1.00 97.00 331 PRO A C 1
ATOM 2546 O O . PRO A 1 331 ? -1.827 10.928 -14.573 1.00 97.00 331 PRO A O 1
ATOM 2549 N N . PHE A 1 332 ? -1.062 11.523 -12.540 1.00 97.00 332 PHE A N 1
ATOM 2550 C CA . PHE A 1 332 ? -2.235 11.050 -11.824 1.00 97.00 332 PHE A CA 1
ATOM 2551 C C . PHE A 1 332 ? -2.889 12.144 -10.992 1.00 97.00 332 PHE A C 1
ATOM 2553 O O . PHE A 1 332 ? -2.233 13.079 -10.519 1.00 97.00 332 PHE A O 1
ATOM 2560 N N . LYS A 1 333 ? -4.189 11.974 -10.759 1.00 97.25 333 LYS A N 1
ATOM 2561 C CA . LYS A 1 333 ? -4.925 12.613 -9.668 1.00 97.25 333 LYS A CA 1
ATOM 2562 C C . LYS A 1 333 ? -5.635 11.534 -8.871 1.00 97.25 333 LYS A C 1
ATOM 2564 O O . LYS A 1 333 ? -6.214 10.621 -9.445 1.00 97.25 333 LYS A O 1
ATOM 2569 N N . VAL A 1 334 ? -5.579 11.640 -7.555 1.00 97.50 334 VAL A N 1
ATOM 2570 C CA . VAL A 1 334 ? -6.240 10.721 -6.636 1.00 97.50 334 VAL A CA 1
ATOM 2571 C C . VAL A 1 334 ? -7.041 11.525 -5.624 1.00 97.50 334 VAL A C 1
ATOM 2573 O O . VAL A 1 334 ? -6.519 12.473 -5.038 1.00 97.50 334 VAL A O 1
ATOM 2576 N N . ALA A 1 335 ? -8.288 11.125 -5.404 1.00 97.69 335 ALA A N 1
ATOM 2577 C CA . ALA A 1 335 ? -9.120 11.576 -4.300 1.00 97.69 335 ALA A CA 1
ATOM 2578 C C . ALA A 1 335 ? -9.507 10.360 -3.449 1.00 97.69 335 ALA A C 1
ATOM 2580 O O . ALA A 1 335 ? -10.226 9.477 -3.912 1.00 97.69 335 ALA A O 1
ATOM 2581 N N . ILE A 1 336 ? -9.007 10.296 -2.215 1.00 97.44 336 ILE A N 1
ATOM 2582 C CA . ILE A 1 336 ? -9.371 9.262 -1.239 1.00 97.44 336 ILE A CA 1
ATOM 2583 C C . ILE A 1 336 ? -10.281 9.906 -0.202 1.00 97.44 336 ILE A C 1
ATOM 2585 O O . ILE A 1 336 ? -9.820 10.673 0.645 1.00 97.44 336 ILE A O 1
ATOM 2589 N N . THR A 1 337 ? -11.568 9.593 -0.281 1.00 96.75 337 THR A N 1
ATOM 2590 C CA . THR A 1 337 ? -12.584 10.016 0.680 1.00 96.75 337 THR A CA 1
ATOM 2591 C C . THR A 1 337 ? -12.771 8.932 1.729 1.00 96.75 337 THR A C 1
ATOM 2593 O O . THR A 1 337 ? -13.040 7.779 1.398 1.00 96.75 337 THR A O 1
ATOM 2596 N N . VAL A 1 338 ? -12.645 9.311 2.995 1.00 95.12 338 VAL A N 1
ATOM 2597 C CA . VAL A 1 338 ? -12.805 8.440 4.162 1.00 95.12 338 VAL A CA 1
ATOM 2598 C C . VAL A 1 338 ? -13.898 8.984 5.079 1.00 95.12 338 VAL A C 1
ATOM 2600 O O . VAL A 1 338 ? -14.158 10.192 5.089 1.00 95.12 338 VAL A O 1
ATOM 2603 N N . ARG A 1 339 ? -14.524 8.109 5.867 1.00 91.88 339 ARG A N 1
ATOM 2604 C CA . ARG A 1 339 ? -15.488 8.469 6.927 1.00 91.88 339 ARG A CA 1
ATOM 2605 C C . ARG A 1 339 ? -15.087 7.857 8.271 1.00 91.88 339 ARG A C 1
ATOM 2607 O O . ARG A 1 339 ? -14.068 7.174 8.366 1.00 91.88 339 ARG A O 1
ATOM 2614 N N . GLY A 1 340 ? -15.893 8.104 9.300 1.00 87.38 340 GLY A N 1
ATOM 2615 C CA . GLY A 1 340 ? -15.713 7.476 10.606 1.00 87.38 340 GLY A CA 1
ATOM 2616 C C . GLY A 1 340 ? -14.465 7.971 11.342 1.00 87.38 340 GLY A C 1
ATOM 2617 O O . GLY A 1 340 ? -13.933 9.056 11.073 1.00 87.38 340 GLY A O 1
ATOM 2618 N N . SER A 1 341 ? -13.939 7.115 12.213 1.00 81.12 341 SER A N 1
ATOM 2619 C CA . SER A 1 341 ? -12.668 7.313 12.917 1.00 81.12 341 SER A CA 1
ATOM 2620 C C . SER A 1 341 ? -11.498 7.726 12.008 1.00 81.12 341 SER A C 1
ATOM 2622 O O . SER A 1 341 ? -10.690 8.572 12.398 1.00 81.12 341 SER A O 1
ATOM 2624 N N . LEU A 1 342 ? -11.419 7.212 10.773 1.00 86.31 342 LEU A N 1
ATOM 2625 C CA . LEU A 1 342 ? -10.351 7.562 9.832 1.00 86.31 342 LEU A CA 1
ATOM 2626 C C . LEU A 1 342 ? -10.442 9.024 9.357 1.00 86.31 342 LEU A C 1
ATOM 2628 O O . LEU A 1 342 ? -9.414 9.691 9.217 1.00 86.31 342 LEU A O 1
ATOM 2632 N N . ALA A 1 343 ? -11.653 9.561 9.178 1.00 90.50 343 ALA A N 1
ATOM 2633 C CA . ALA A 1 343 ? -11.848 10.976 8.858 1.00 90.50 343 ALA A CA 1
ATOM 2634 C C . ALA A 1 343 ? -11.434 11.892 10.019 1.00 90.50 343 ALA A C 1
ATOM 2636 O O . ALA A 1 343 ? -10.804 12.931 9.801 1.00 90.50 343 ALA A O 1
ATOM 2637 N N . GLU A 1 344 ? -11.714 11.488 11.259 1.00 83.50 344 GLU A N 1
ATOM 2638 C CA . GLU A 1 344 ? -11.269 12.223 12.446 1.00 83.50 344 GLU A CA 1
ATOM 2639 C C . GLU A 1 344 ? -9.750 12.145 12.648 1.00 83.50 344 GLU A C 1
ATOM 2641 O O . GLU A 1 344 ? -9.129 13.138 13.041 1.00 83.50 344 GLU A O 1
ATOM 2646 N N . LEU A 1 345 ? -9.119 11.018 12.297 1.00 83.00 345 LEU A N 1
ATOM 2647 C CA . LEU A 1 345 ? -7.659 10.908 12.235 1.00 83.00 345 LEU A CA 1
ATOM 2648 C C . LEU A 1 345 ? -7.068 11.877 11.205 1.00 83.00 345 LEU A C 1
ATOM 2650 O O . LEU A 1 345 ? -6.095 12.566 11.513 1.00 83.00 345 LEU A O 1
ATOM 2654 N N . PHE A 1 346 ? -7.670 12.000 10.018 1.00 87.88 346 PHE A N 1
ATOM 2655 C CA . PHE A 1 346 ? -7.230 12.976 9.013 1.00 87.88 346 PHE A CA 1
ATOM 2656 C C . PHE A 1 346 ? -7.396 14.408 9.523 1.00 87.88 346 PHE A C 1
ATOM 2658 O O . PHE A 1 346 ? -6.517 15.245 9.309 1.00 87.88 346 PHE A O 1
ATOM 2665 N N . ARG A 1 347 ? -8.488 14.693 10.241 1.00 86.12 347 ARG A N 1
ATOM 2666 C CA . ARG A 1 347 ? -8.739 16.008 10.841 1.00 86.12 347 ARG A CA 1
ATOM 2667 C C . ARG A 1 347 ? -7.685 16.356 11.881 1.00 86.12 347 ARG A C 1
ATOM 2669 O O . ARG A 1 347 ? -7.047 17.402 11.767 1.00 86.12 347 ARG A O 1
ATOM 2676 N N . ALA A 1 348 ? -7.445 15.467 12.841 1.00 79.81 348 ALA A N 1
ATOM 2677 C CA . ALA A 1 348 ? -6.409 15.646 13.853 1.00 79.81 348 ALA A CA 1
ATOM 2678 C C . ALA A 1 348 ? -5.008 15.782 13.228 1.00 79.81 348 ALA A C 1
ATOM 2680 O O . ALA A 1 348 ? -4.267 16.705 13.574 1.00 79.81 348 ALA A O 1
ATOM 2681 N N . GLY A 1 349 ? -4.682 14.912 12.267 1.00 80.31 349 GLY A N 1
ATOM 2682 C CA . GLY A 1 349 ? -3.419 14.925 11.534 1.00 80.31 349 GLY A CA 1
ATOM 2683 C C . GLY A 1 349 ? -3.204 16.228 10.769 1.00 80.31 349 GLY A C 1
ATOM 2684 O O . GLY A 1 349 ? -2.134 16.812 10.858 1.00 80.31 349 GLY A O 1
ATOM 2685 N N . SER A 1 350 ? -4.229 16.753 10.092 1.00 82.69 350 SER A N 1
ATOM 2686 C CA . SER A 1 350 ? -4.118 17.995 9.307 1.00 82.69 350 SER A CA 1
ATOM 2687 C C . SER A 1 350 ? -3.741 19.235 10.130 1.00 82.69 350 SER A C 1
ATOM 2689 O O . SER A 1 350 ? -3.138 20.160 9.593 1.00 82.69 350 SER A O 1
ATOM 2691 N N . ILE A 1 351 ? -4.065 19.247 11.429 1.00 81.38 351 ILE A N 1
ATOM 2692 C CA . ILE A 1 351 ? -3.769 20.358 12.346 1.00 81.38 351 ILE A CA 1
ATOM 2693 C C . ILE A 1 351 ? -2.385 20.200 12.993 1.00 81.38 351 ILE A C 1
ATOM 2695 O O . ILE A 1 351 ? -1.716 21.196 13.258 1.00 81.38 351 ILE A O 1
ATOM 2699 N N . GLN A 1 352 ? -1.976 18.964 13.293 1.00 78.06 352 GLN A N 1
ATOM 2700 C CA . GLN A 1 352 ? -0.803 18.679 14.131 1.00 78.06 352 GLN A CA 1
ATOM 2701 C C . GLN A 1 352 ? 0.427 18.209 13.346 1.00 78.06 352 GLN A C 1
ATOM 2703 O O . GLN A 1 352 ? 1.544 18.347 13.841 1.00 78.06 352 GLN A O 1
ATOM 2708 N N . ALA A 1 353 ? 0.242 17.633 12.158 1.00 80.25 353 ALA A N 1
ATOM 2709 C CA . ALA A 1 353 ? 1.315 17.006 11.401 1.00 80.25 353 ALA A CA 1
ATOM 2710 C C . ALA A 1 353 ? 2.169 18.030 10.643 1.00 80.25 353 ALA A C 1
ATOM 2712 O O . ALA A 1 353 ? 1.668 19.009 10.083 1.00 80.25 353 ALA A O 1
ATOM 2713 N N . SER A 1 354 ? 3.475 17.767 10.569 1.00 84.38 354 SER A N 1
ATOM 2714 C CA . SER A 1 354 ? 4.373 18.510 9.686 1.00 84.38 354 SER A CA 1
ATOM 2715 C C . SER A 1 354 ? 4.033 18.256 8.211 1.00 84.38 354 SER A C 1
ATOM 2717 O O . SER A 1 354 ? 3.356 17.285 7.851 1.00 84.38 354 SER A O 1
ATOM 2719 N N . LYS A 1 355 ? 4.547 19.106 7.314 1.00 80.38 355 LYS A N 1
ATOM 2720 C CA . LYS A 1 355 ? 4.375 18.918 5.864 1.00 80.38 355 LYS A CA 1
ATOM 2721 C C . LYS A 1 355 ? 4.936 17.576 5.388 1.00 80.38 355 LYS A C 1
ATOM 2723 O O . LYS A 1 355 ? 4.388 16.991 4.451 1.00 80.38 355 LYS A O 1
ATOM 2728 N N . GLU A 1 356 ? 6.011 17.111 6.013 1.00 81.69 356 GLU A N 1
ATOM 2729 C CA . GLU A 1 356 ? 6.687 15.844 5.737 1.00 81.69 356 GLU A CA 1
ATOM 2730 C C . GLU A 1 356 ? 5.848 14.664 6.231 1.00 81.69 356 GLU A C 1
ATOM 2732 O O . GLU A 1 356 ? 5.618 13.732 5.468 1.00 81.69 356 GLU A O 1
ATOM 2737 N N . GLN A 1 357 ? 5.299 14.738 7.447 1.00 85.00 357 GLN A N 1
ATOM 2738 C CA . GLN A 1 357 ? 4.404 13.704 7.981 1.00 85.00 357 GLN A CA 1
ATOM 2739 C C . GLN A 1 357 ? 3.137 13.552 7.124 1.00 85.00 357 GLN A C 1
ATOM 2741 O O . GLN A 1 357 ? 2.719 12.434 6.826 1.00 85.00 357 GLN A O 1
ATOM 2746 N N . LEU A 1 358 ? 2.556 14.665 6.655 1.00 81.69 358 LEU A N 1
ATOM 2747 C CA . LEU A 1 358 ? 1.433 14.635 5.710 1.00 81.69 358 LEU A CA 1
ATOM 2748 C C . LEU A 1 358 ? 1.829 14.053 4.346 1.00 81.69 358 LEU A C 1
ATOM 2750 O O . LEU A 1 358 ? 1.011 13.392 3.710 1.00 81.69 358 LEU A O 1
ATOM 2754 N N . ALA A 1 359 ? 3.063 14.290 3.885 1.00 82.38 359 ALA A N 1
ATOM 2755 C CA . ALA A 1 359 ? 3.577 13.680 2.658 1.00 82.38 359 ALA A CA 1
ATOM 2756 C C . ALA A 1 359 ? 3.704 12.165 2.802 1.00 82.38 359 ALA A C 1
ATOM 2758 O O . ALA A 1 359 ? 3.201 11.428 1.962 1.00 82.38 359 ALA A O 1
ATOM 2759 N N . GLU A 1 360 ? 4.319 11.705 3.889 1.00 87.25 360 GLU A N 1
ATOM 2760 C CA . GLU A 1 360 ? 4.502 10.285 4.167 1.00 87.25 360 GLU A CA 1
ATOM 2761 C C . GLU A 1 360 ? 3.156 9.565 4.311 1.00 87.25 360 GLU A C 1
ATOM 2763 O O . GLU A 1 360 ? 2.960 8.492 3.739 1.00 87.25 360 GLU A O 1
ATOM 2768 N N . MET A 1 361 ? 2.201 10.179 5.016 1.00 87.31 361 MET A N 1
ATOM 2769 C CA . MET A 1 361 ? 0.840 9.661 5.139 1.00 87.31 361 MET A CA 1
ATOM 2770 C C . MET A 1 361 ? 0.155 9.546 3.771 1.00 87.31 361 MET A C 1
ATOM 2772 O O . MET A 1 361 ? -0.392 8.490 3.455 1.00 87.31 361 MET A O 1
ATOM 2776 N N . ALA A 1 362 ? 0.209 10.597 2.945 1.00 88.19 362 ALA A N 1
ATOM 2777 C CA . ALA A 1 362 ? -0.387 10.577 1.612 1.00 88.19 362 ALA A CA 1
ATOM 2778 C C . ALA A 1 362 ? 0.243 9.492 0.726 1.00 88.19 362 ALA A C 1
ATOM 2780 O O . ALA A 1 362 ? -0.479 8.709 0.112 1.00 88.19 362 ALA A O 1
ATOM 2781 N N . SER A 1 363 ? 1.575 9.387 0.716 1.00 88.88 363 SER A N 1
ATOM 2782 C CA . SER A 1 363 ? 2.289 8.353 -0.036 1.00 88.88 363 SER A CA 1
ATOM 2783 C C . SER A 1 363 ? 1.894 6.946 0.412 1.00 88.88 363 SER A C 1
ATOM 2785 O O . SER A 1 363 ? 1.592 6.112 -0.435 1.00 88.88 363 SER A O 1
ATOM 2787 N N . LYS A 1 364 ? 1.811 6.680 1.724 1.00 90.06 364 LYS A N 1
ATOM 2788 C CA . LYS A 1 364 ? 1.387 5.371 2.257 1.00 90.06 364 LYS A CA 1
ATOM 2789 C C . LYS A 1 364 ? -0.048 5.006 1.877 1.00 90.06 364 LYS A C 1
ATOM 2791 O O . LYS A 1 364 ? -0.318 3.840 1.616 1.00 90.06 364 LYS A O 1
ATOM 2796 N N . LEU A 1 365 ? -0.956 5.981 1.841 1.00 90.50 365 LEU A N 1
ATOM 2797 C CA . LEU A 1 365 ? -2.356 5.753 1.470 1.00 90.50 365 LEU A CA 1
ATOM 2798 C C . LEU A 1 365 ? -2.546 5.531 -0.031 1.00 90.50 365 LEU A C 1
ATOM 2800 O O . LEU A 1 365 ? -3.446 4.796 -0.422 1.00 90.50 365 LEU A O 1
ATOM 2804 N N . ILE A 1 366 ? -1.720 6.159 -0.868 1.00 92.12 366 ILE A N 1
ATOM 2805 C CA . ILE A 1 366 ? -1.821 6.076 -2.332 1.00 92.12 366 ILE A CA 1
ATOM 2806 C C . ILE A 1 366 ? -1.056 4.870 -2.881 1.00 92.12 366 ILE A C 1
ATOM 2808 O O . ILE A 1 366 ? -1.514 4.266 -3.848 1.00 92.12 366 ILE A O 1
ATOM 2812 N N . ALA A 1 367 ? 0.063 4.493 -2.256 1.00 90.38 367 ALA A N 1
ATOM 2813 C CA . ALA A 1 367 ? 0.946 3.416 -2.706 1.00 90.38 367 ALA A CA 1
ATOM 2814 C C . ALA A 1 367 ? 0.245 2.084 -3.025 1.00 90.38 367 ALA A C 1
ATOM 2816 O O . ALA A 1 367 ? 0.649 1.447 -3.991 1.00 90.38 367 ALA A O 1
ATOM 2817 N N . PRO A 1 368 ? -0.812 1.643 -2.309 1.00 89.44 368 PRO A N 1
ATOM 2818 C CA . PRO A 1 368 ? -1.524 0.439 -2.708 1.00 89.44 368 PRO A CA 1
ATOM 2819 C C . PRO A 1 368 ? -2.131 0.564 -4.108 1.00 89.44 368 PRO A C 1
ATOM 2821 O O . PRO A 1 368 ? -2.144 -0.416 -4.844 1.00 89.44 368 PRO A O 1
ATOM 2824 N N . TYR A 1 369 ? -2.644 1.745 -4.470 1.00 89.75 369 TYR A N 1
ATOM 2825 C CA . TYR A 1 369 ? -3.519 2.010 -5.619 1.00 89.75 369 TYR A CA 1
ATOM 2826 C C . TYR A 1 369 ? -2.833 2.396 -6.921 1.00 89.75 369 TYR A C 1
ATOM 2828 O O . TYR A 1 369 ? -3.501 2.392 -7.953 1.00 89.75 369 TYR A O 1
ATOM 2836 N N . LEU A 1 370 ? -1.549 2.726 -6.877 1.00 91.38 370 LEU A N 1
ATOM 2837 C CA . LEU A 1 370 ? -0.774 3.157 -8.029 1.00 91.38 370 LEU A CA 1
ATOM 2838 C C . LEU A 1 370 ? 0.588 2.481 -8.008 1.00 91.38 370 LEU A C 1
ATOM 2840 O O . LEU A 1 370 ? 1.134 2.215 -6.940 1.00 91.38 370 LEU A O 1
ATOM 2844 N N . ASP A 1 371 ? 1.150 2.264 -9.189 1.00 88.44 371 ASP A N 1
ATOM 2845 C CA . ASP A 1 371 ? 2.434 1.594 -9.341 1.00 88.44 371 ASP A CA 1
ATOM 2846 C C . ASP A 1 371 ? 3.551 2.652 -9.316 1.00 88.44 371 ASP A C 1
ATOM 2848 O O . ASP A 1 371 ? 3.558 3.616 -10.089 1.00 88.44 371 ASP A O 1
ATOM 2852 N N . SER A 1 372 ? 4.445 2.527 -8.331 1.00 88.31 372 SER A N 1
ATOM 2853 C CA . SER A 1 372 ? 5.564 3.447 -8.063 1.00 88.31 372 SER A CA 1
ATOM 2854 C C . SER A 1 372 ? 5.210 4.956 -8.053 1.00 88.31 372 SER A C 1
ATOM 2856 O O . SER A 1 372 ? 5.886 5.754 -8.703 1.00 88.31 372 SER A O 1
ATOM 2858 N N . PRO A 1 373 ? 4.166 5.415 -7.335 1.00 92.81 373 PRO A N 1
ATOM 2859 C CA . PRO A 1 373 ? 3.724 6.804 -7.412 1.00 92.81 373 PRO A CA 1
ATOM 2860 C C . PRO A 1 373 ? 4.713 7.765 -6.744 1.00 92.81 373 PRO A C 1
ATOM 2862 O O . PRO A 1 373 ? 5.129 7.572 -5.603 1.00 92.81 373 PRO A O 1
ATOM 2865 N N . THR A 1 374 ? 5.002 8.879 -7.415 1.00 89.56 374 THR A N 1
ATOM 2866 C CA . THR A 1 374 ? 5.655 10.050 -6.820 1.00 89.56 374 THR A CA 1
ATOM 2867 C C . THR A 1 374 ? 4.624 11.157 -6.618 1.00 89.56 374 THR A C 1
ATOM 2869 O O . THR A 1 374 ? 4.168 11.784 -7.577 1.00 89.56 374 THR A O 1
ATOM 2872 N N . VAL A 1 375 ? 4.236 11.394 -5.362 1.00 89.50 375 VAL A N 1
ATOM 2873 C CA . VAL A 1 375 ? 3.250 12.417 -4.978 1.00 89.50 375 VAL A CA 1
ATOM 2874 C C . VAL A 1 375 ? 3.914 13.795 -4.946 1.00 89.50 375 VAL A C 1
ATOM 2876 O O . VAL A 1 375 ? 4.847 14.012 -4.177 1.00 89.50 375 VAL A O 1
ATOM 2879 N N . MET A 1 376 ? 3.402 14.739 -5.738 1.00 85.62 376 MET A N 1
ATOM 2880 C CA . MET A 1 376 ? 3.906 16.119 -5.788 1.00 85.62 376 MET A CA 1
ATOM 2881 C C . MET A 1 376 ? 3.043 17.033 -4.921 1.00 85.62 376 MET A C 1
ATOM 2883 O O . MET A 1 376 ? 3.495 17.616 -3.935 1.00 85.62 376 MET A O 1
ATOM 2887 N N . THR A 1 377 ? 1.750 17.086 -5.235 1.00 87.06 377 THR A N 1
ATOM 2888 C CA . THR A 1 377 ? 0.786 17.928 -4.524 1.00 87.06 377 THR A CA 1
ATOM 2889 C C . THR A 1 377 ? -0.144 17.074 -3.685 1.00 87.06 377 THR A C 1
ATOM 2891 O O . THR A 1 377 ? -0.473 15.944 -4.048 1.00 87.06 377 THR A O 1
ATOM 2894 N N . ARG A 1 378 ? -0.549 17.618 -2.538 1.00 91.19 378 ARG A N 1
ATOM 2895 C CA . ARG A 1 378 ? -1.476 16.971 -1.614 1.00 91.19 378 ARG A CA 1
ATOM 2896 C C . ARG A 1 378 ? -2.253 18.007 -0.817 1.00 91.19 378 ARG A C 1
ATOM 2898 O O . ARG A 1 378 ? -1.694 19.030 -0.424 1.00 91.19 378 ARG A O 1
ATOM 2905 N N . SER A 1 379 ? -3.519 17.735 -0.557 1.00 90.31 379 SER A N 1
ATOM 2906 C CA . SER A 1 379 ? -4.360 18.532 0.328 1.00 90.31 379 SER A CA 1
ATOM 2907 C C . SER A 1 379 ? -5.397 17.644 0.997 1.00 90.31 379 SER A C 1
ATOM 2909 O O . SER A 1 379 ? -5.765 16.594 0.476 1.00 90.31 379 SER A O 1
ATOM 2911 N N . ILE A 1 380 ? -5.871 18.068 2.161 1.00 92.38 380 ILE A N 1
ATOM 2912 C CA . ILE A 1 380 ? -6.984 17.416 2.844 1.00 92.38 380 ILE A CA 1
ATOM 2913 C C . ILE A 1 380 ? -8.115 18.431 2.922 1.00 92.38 380 ILE A C 1
ATOM 2915 O O . ILE A 1 380 ? -7.895 19.596 3.247 1.00 92.38 380 ILE A O 1
ATOM 2919 N N . SER A 1 381 ? -9.315 17.981 2.587 1.00 93.69 381 SER A N 1
ATOM 2920 C CA . SER A 1 381 ? -10.552 18.751 2.692 1.00 93.69 381 SER A CA 1
ATOM 2921 C C . SER A 1 381 ? -11.549 17.991 3.555 1.00 93.69 381 SER A C 1
ATOM 2923 O O . SER A 1 381 ? -11.491 16.764 3.628 1.00 93.69 381 SER A O 1
ATOM 2925 N N . PHE A 1 382 ? -12.442 18.715 4.219 1.00 93.56 382 PHE A N 1
ATOM 2926 C CA . PHE A 1 382 ? -13.429 18.146 5.131 1.00 93.56 382 PHE A CA 1
ATOM 2927 C C . PHE A 1 382 ? -14.823 18.550 4.671 1.00 93.56 382 PHE A C 1
ATOM 2929 O O . PHE A 1 382 ? -15.053 19.718 4.361 1.00 93.56 382 PHE A O 1
ATOM 2936 N N . ASP A 1 383 ? -15.732 17.583 4.642 1.00 93.06 383 ASP A N 1
ATOM 2937 C CA . ASP A 1 383 ? -17.157 17.812 4.440 1.00 93.06 383 ASP A CA 1
ATOM 2938 C C . ASP A 1 383 ? -17.878 17.452 5.739 1.00 93.06 383 ASP A C 1
ATOM 2940 O O . ASP A 1 383 ? -18.107 16.280 6.059 1.00 93.06 383 ASP A O 1
ATOM 2944 N N . ASP A 1 384 ? -18.200 18.485 6.514 1.00 86.44 384 ASP A N 1
ATOM 2945 C CA . ASP A 1 384 ? -18.875 18.329 7.797 1.00 86.44 384 ASP A CA 1
ATOM 2946 C C . ASP A 1 384 ? -20.335 17.879 7.624 1.00 86.44 384 ASP A C 1
ATOM 2948 O O . ASP A 1 384 ? -20.884 17.267 8.535 1.00 86.44 384 ASP A O 1
ATOM 2952 N N . VAL A 1 385 ? -20.969 18.095 6.467 1.00 88.12 385 VAL A N 1
ATOM 2953 C CA . VAL A 1 385 ? -22.329 17.596 6.211 1.00 88.12 385 VAL A CA 1
ATOM 2954 C C . VAL A 1 385 ? -22.284 16.094 5.946 1.00 88.12 385 VAL A C 1
ATOM 2956 O O . VAL A 1 385 ? -23.020 15.334 6.573 1.00 88.12 385 VAL A O 1
ATOM 2959 N N . ALA A 1 386 ? -21.373 15.644 5.082 1.00 89.56 386 ALA A N 1
ATOM 2960 C CA . ALA A 1 386 ? -21.216 14.229 4.744 1.00 89.56 386 ALA A CA 1
ATOM 2961 C C . ALA A 1 386 ? -20.498 13.399 5.827 1.00 89.56 386 ALA A C 1
ATOM 2963 O O . ALA A 1 386 ? -20.576 12.163 5.800 1.00 89.56 386 ALA A O 1
ATOM 2964 N N . GLY A 1 387 ? -19.812 14.061 6.767 1.00 89.44 387 GLY A N 1
ATOM 2965 C CA . GLY A 1 387 ? -19.007 13.414 7.806 1.00 89.44 387 GLY A CA 1
ATOM 2966 C C . GLY A 1 387 ? -17.737 12.769 7.255 1.00 89.44 387 GLY A C 1
ATOM 2967 O O . GLY A 1 387 ? -17.329 11.709 7.725 1.00 89.44 387 GLY A O 1
ATOM 2968 N N . THR A 1 388 ? -17.137 13.373 6.228 1.00 94.31 388 THR A N 1
ATOM 2969 C CA . THR A 1 388 ? -16.015 12.782 5.485 1.00 94.31 388 THR A CA 1
ATOM 2970 C C . THR A 1 388 ? -14.796 13.691 5.443 1.00 94.31 388 THR A C 1
ATOM 2972 O O . THR A 1 388 ? -14.913 14.918 5.457 1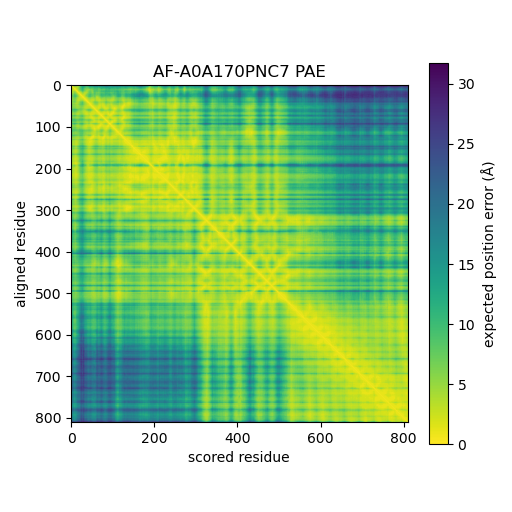.00 94.31 388 THR A O 1
ATOM 2975 N N . ALA A 1 389 ? -13.622 13.083 5.300 1.00 94.56 389 ALA A N 1
ATOM 2976 C CA . ALA A 1 389 ? -12.389 13.764 4.925 1.00 94.56 389 ALA A CA 1
ATOM 2977 C C . ALA A 1 389 ? -11.913 13.238 3.568 1.00 94.56 389 ALA A C 1
ATOM 2979 O O . ALA A 1 389 ? -11.958 12.036 3.323 1.00 94.56 389 ALA A O 1
ATOM 2980 N N . THR A 1 390 ? -11.427 14.120 2.700 1.00 96.25 390 THR A N 1
ATOM 2981 C CA . THR A 1 390 ? -10.900 13.748 1.384 1.00 96.25 390 THR A CA 1
ATOM 2982 C C . THR A 1 390 ? -9.453 14.190 1.261 1.00 96.25 390 THR A C 1
ATOM 2984 O O . THR A 1 390 ? -9.168 15.392 1.270 1.00 96.25 390 THR A O 1
ATOM 2987 N N . LEU A 1 391 ? -8.553 13.215 1.117 1.00 95.62 391 LEU A N 1
ATOM 2988 C CA . LEU A 1 391 ? -7.177 13.426 0.680 1.00 95.62 391 LEU A CA 1
ATOM 2989 C C . LEU A 1 391 ? -7.170 13.548 -0.843 1.00 95.62 391 LEU A C 1
ATOM 2991 O O . LEU A 1 391 ? -7.441 12.578 -1.544 1.00 95.62 391 LEU A O 1
ATOM 2995 N N . ASN A 1 392 ? -6.817 14.726 -1.343 1.00 95.38 392 ASN A N 1
ATOM 2996 C CA . ASN A 1 392 ? -6.521 14.942 -2.749 1.00 95.38 392 ASN A CA 1
ATOM 2997 C C . ASN A 1 392 ? -5.012 14.897 -2.943 1.00 95.38 392 ASN A C 1
ATOM 2999 O O . ASN A 1 392 ? -4.272 15.516 -2.178 1.00 95.38 392 ASN A O 1
ATOM 3003 N N . ALA A 1 393 ? -4.554 14.209 -3.976 1.00 94.31 393 ALA A N 1
ATOM 3004 C CA . ALA A 1 393 ? -3.153 14.166 -4.345 1.00 94.31 393 ALA A CA 1
ATOM 3005 C C . ALA A 1 393 ? -2.985 14.128 -5.859 1.00 94.31 393 ALA A C 1
ATOM 3007 O O . ALA A 1 393 ? -3.828 13.597 -6.581 1.00 94.31 393 ALA A O 1
ATOM 3008 N N . ALA A 1 394 ? -1.878 14.676 -6.341 1.00 93.94 394 ALA A N 1
ATOM 3009 C CA . ALA A 1 394 ? -1.489 14.556 -7.736 1.00 93.94 394 ALA A CA 1
ATOM 3010 C C . ALA A 1 394 ? 0.021 14.409 -7.862 1.00 93.94 394 ALA A C 1
ATOM 3012 O O . ALA A 1 394 ? 0.788 14.886 -7.016 1.00 93.94 394 ALA A O 1
ATOM 3013 N N . GLY A 1 395 ? 0.440 13.754 -8.932 1.00 93.94 395 GLY A N 1
ATOM 3014 C CA . GLY A 1 395 ? 1.840 13.485 -9.185 1.00 93.94 395 GLY A CA 1
ATOM 3015 C C . GLY A 1 395 ? 2.025 12.664 -10.443 1.00 93.94 395 GLY A C 1
ATOM 3016 O O . GLY A 1 395 ? 1.258 12.797 -11.396 1.00 93.94 395 GLY A O 1
ATOM 3017 N N . VAL A 1 396 ? 3.052 11.824 -10.434 1.00 94.62 396 VAL A N 1
ATOM 3018 C CA . VAL A 1 396 ? 3.413 10.956 -11.554 1.00 94.62 396 VAL A CA 1
ATOM 3019 C C . VAL A 1 396 ? 3.519 9.519 -11.059 1.00 94.62 396 VAL A C 1
ATOM 3021 O O . VAL A 1 396 ? 4.147 9.276 -10.032 1.00 94.62 396 VAL A O 1
ATOM 3024 N N . ALA A 1 397 ? 2.890 8.584 -11.759 1.00 94.75 397 ALA A N 1
ATOM 3025 C CA . ALA A 1 397 ? 2.989 7.149 -11.515 1.00 94.75 397 ALA A CA 1
ATOM 3026 C C . ALA A 1 397 ? 3.669 6.472 -12.707 1.00 94.75 397 ALA A C 1
ATOM 3028 O O . ALA A 1 397 ? 3.766 7.066 -13.783 1.00 94.75 397 ALA A O 1
ATOM 3029 N N . TYR A 1 398 ? 4.122 5.238 -12.520 1.00 91.88 398 TYR A N 1
ATOM 3030 C CA . TYR A 1 398 ? 4.763 4.445 -13.565 1.00 91.88 398 TYR A CA 1
ATOM 3031 C C . TYR A 1 398 ? 3.921 3.187 -13.771 1.00 91.88 398 TYR A C 1
ATOM 3033 O O . TYR A 1 398 ? 4.160 2.195 -13.084 1.00 91.88 398 TYR A O 1
ATOM 3041 N N . PRO A 1 399 ? 2.893 3.252 -14.640 1.00 91.75 399 PRO A N 1
ATOM 3042 C CA . PRO A 1 399 ? 2.058 2.099 -14.942 1.00 91.75 399 PRO A CA 1
ATOM 3043 C C . PRO A 1 399 ? 2.906 0.919 -15.414 1.00 91.75 399 PRO A C 1
ATOM 3045 O O . PRO A 1 399 ? 3.827 1.091 -16.215 1.00 91.75 399 PRO A O 1
ATOM 3048 N N . ASP A 1 400 ? 2.580 -0.264 -14.908 1.00 90.12 400 ASP A N 1
ATOM 3049 C CA . ASP A 1 400 ? 3.333 -1.487 -15.169 1.00 90.12 400 ASP A CA 1
ATOM 3050 C C . ASP A 1 400 ? 2.822 -2.159 -16.451 1.00 90.12 400 ASP A C 1
ATOM 3052 O O . ASP A 1 400 ? 1.832 -2.901 -16.448 1.00 90.12 400 ASP A O 1
ATOM 3056 N N . TRP A 1 401 ? 3.444 -1.800 -17.576 1.00 93.50 401 TRP A N 1
ATOM 3057 C CA . TRP A 1 401 ? 3.170 -2.378 -18.889 1.00 93.50 401 TRP A CA 1
ATOM 3058 C C . TRP A 1 401 ? 4.243 -3.400 -19.261 1.00 93.50 401 TRP A C 1
ATOM 3060 O O . TRP A 1 401 ? 5.386 -3.044 -19.543 1.00 93.50 401 TRP A O 1
ATOM 3070 N N . ASP A 1 402 ? 3.832 -4.657 -19.391 1.00 89.94 402 ASP A N 1
ATOM 3071 C CA . ASP A 1 402 ? 4.695 -5.762 -19.795 1.00 89.94 402 ASP A CA 1
ATOM 3072 C C . ASP A 1 402 ? 4.481 -6.135 -21.259 1.00 89.94 402 ASP A C 1
ATOM 3074 O O . ASP A 1 402 ? 3.349 -6.187 -21.750 1.00 89.94 402 ASP A O 1
ATOM 3078 N N . LYS A 1 403 ? 5.563 -6.455 -21.975 1.00 85.88 403 LYS A N 1
ATOM 3079 C CA . LYS A 1 403 ? 5.480 -7.003 -23.335 1.00 85.88 403 LYS A CA 1
ATOM 3080 C C . LYS A 1 403 ? 5.382 -8.530 -23.261 1.00 85.88 403 LYS A C 1
ATOM 3082 O O . LYS A 1 403 ? 6.376 -9.216 -23.055 1.00 85.88 403 LYS A O 1
ATOM 3087 N N . GLU A 1 404 ? 4.186 -9.064 -23.482 1.00 86.56 404 GLU A N 1
ATOM 3088 C CA . GLU A 1 404 ? 3.904 -10.506 -23.510 1.00 86.56 404 GLU A CA 1
ATOM 3089 C C . GLU A 1 404 ? 3.452 -10.915 -24.913 1.00 86.56 404 GLU A C 1
ATOM 3091 O O . GLU A 1 404 ? 2.566 -10.276 -25.482 1.00 86.56 404 GLU A O 1
ATOM 3096 N N . ASN A 1 405 ? 4.006 -11.986 -25.493 1.00 82.56 405 ASN A N 1
ATOM 3097 C CA . ASN A 1 405 ? 3.630 -12.439 -26.845 1.00 82.56 405 ASN A CA 1
ATOM 3098 C C . ASN A 1 405 ? 3.553 -11.262 -27.847 1.00 82.56 405 ASN A C 1
ATOM 3100 O O . ASN A 1 405 ? 2.527 -11.051 -28.493 1.00 82.56 405 ASN A O 1
ATOM 3104 N N . GLU A 1 406 ? 4.602 -10.431 -27.857 1.00 81.50 406 GLU A N 1
ATOM 3105 C CA . GLU A 1 406 ? 4.768 -9.240 -28.708 1.00 81.50 406 GLU A CA 1
ATOM 3106 C C . GLU A 1 406 ? 3.804 -8.062 -28.462 1.00 81.50 406 GLU A C 1
ATOM 3108 O O . GLU A 1 406 ? 3.939 -7.025 -29.110 1.00 81.50 406 GLU A O 1
ATOM 3113 N N . ARG A 1 407 ? 2.879 -8.150 -27.496 1.00 90.44 407 ARG A N 1
ATOM 3114 C CA . ARG A 1 407 ? 1.920 -7.076 -27.176 1.00 90.44 407 ARG A CA 1
ATOM 3115 C C . ARG A 1 407 ? 2.101 -6.553 -25.758 1.00 90.44 407 ARG A C 1
ATOM 3117 O O . ARG A 1 407 ? 2.251 -7.333 -24.820 1.00 90.44 407 ARG A O 1
ATOM 3124 N N . TYR A 1 408 ? 2.006 -5.235 -25.601 1.00 93.88 408 TYR A N 1
ATOM 3125 C CA . TYR A 1 408 ? 1.994 -4.600 -24.284 1.00 93.88 408 TYR A CA 1
ATOM 3126 C C . TYR A 1 408 ? 0.680 -4.888 -23.548 1.00 93.88 408 TYR A C 1
ATOM 3128 O O . TYR A 1 408 ? -0.402 -4.733 -24.126 1.00 93.88 408 TYR A O 1
ATOM 3136 N N . ARG A 1 409 ? 0.775 -5.286 -22.278 1.00 96.12 409 ARG A N 1
ATOM 3137 C CA . ARG A 1 409 ? -0.344 -5.534 -21.365 1.00 96.12 409 ARG A CA 1
ATOM 3138 C C . ARG A 1 409 ? -0.103 -4.864 -20.022 1.00 96.12 409 ARG A C 1
ATOM 3140 O O . ARG A 1 409 ? 0.993 -4.971 -19.492 1.00 96.12 409 ARG A O 1
ATOM 3147 N N . ALA A 1 410 ? -1.141 -4.268 -19.446 1.00 95.19 410 ALA A N 1
ATOM 3148 C CA . ALA A 1 410 ? -1.117 -3.768 -18.072 1.00 95.19 410 ALA A CA 1
ATOM 3149 C C . ALA A 1 410 ? -2.290 -4.330 -17.270 1.00 95.19 410 ALA A C 1
ATOM 3151 O O . ALA A 1 410 ? -3.414 -4.447 -17.772 1.00 95.19 410 ALA A O 1
ATOM 3152 N N . THR A 1 411 ? -2.028 -4.691 -16.015 1.00 94.12 411 THR A N 1
ATOM 3153 C CA . THR A 1 411 ? -3.055 -5.194 -15.095 1.00 94.12 411 THR A CA 1
ATOM 3154 C C . THR A 1 411 ? -3.825 -4.029 -14.485 1.00 94.12 411 THR A C 1
ATOM 3156 O O . THR A 1 411 ? -3.253 -3.142 -13.860 1.00 94.12 411 THR A O 1
ATOM 3159 N N . LEU A 1 412 ? -5.148 -4.042 -14.646 1.00 94.06 412 LEU A N 1
ATOM 3160 C CA . LEU A 1 412 ? -6.047 -3.013 -14.115 1.00 94.06 412 LEU A CA 1
ATOM 3161 C C . LEU A 1 412 ? -6.749 -3.440 -12.825 1.00 94.06 412 LEU A C 1
ATOM 3163 O O . LEU A 1 412 ? -7.425 -2.631 -12.193 1.00 94.06 412 LEU A O 1
ATOM 3167 N N . ASP A 1 413 ? -6.648 -4.716 -12.463 1.00 93.06 413 ASP A N 1
ATOM 3168 C CA . ASP A 1 413 ? -7.342 -5.285 -11.317 1.00 93.06 413 ASP A CA 1
ATOM 3169 C C . ASP A 1 413 ? -6.772 -4.757 -9.991 1.00 93.06 413 ASP A C 1
ATOM 3171 O O . ASP A 1 413 ? -5.647 -5.080 -9.607 1.00 93.06 413 ASP A O 1
ATOM 3175 N N . ARG A 1 414 ? -7.558 -3.952 -9.267 1.00 89.44 414 ARG A N 1
ATOM 3176 C CA . ARG A 1 414 ? -7.183 -3.401 -7.953 1.00 89.44 414 ARG A CA 1
ATOM 3177 C C . ARG A 1 414 ? -7.935 -4.065 -6.788 1.00 89.44 414 ARG A C 1
ATOM 3179 O O . ARG A 1 414 ? -7.744 -3.645 -5.646 1.00 89.44 414 ARG A O 1
ATOM 3186 N N . ALA A 1 415 ? -8.739 -5.099 -7.059 1.00 92.56 415 ALA A N 1
ATOM 3187 C CA . ALA A 1 415 ? -9.571 -5.801 -6.079 1.00 92.56 415 ALA A CA 1
ATOM 3188 C C . ALA A 1 415 ? -9.137 -7.266 -5.902 1.00 92.56 415 ALA A C 1
ATOM 3190 O O . ALA A 1 415 ? -8.506 -7.606 -4.901 1.00 92.56 415 ALA A O 1
ATOM 3191 N N . VAL A 1 416 ? -9.393 -8.130 -6.889 1.00 95.06 416 VAL A N 1
ATOM 3192 C CA . VAL A 1 416 ? -9.098 -9.575 -6.835 1.00 95.06 416 VAL A CA 1
ATOM 3193 C C . VAL A 1 416 ? -7.601 -9.834 -6.682 1.00 95.06 416 VAL A C 1
ATOM 3195 O O . VAL A 1 416 ? -7.200 -10.697 -5.898 1.00 95.06 416 VAL A O 1
ATOM 3198 N N . ALA A 1 417 ? -6.761 -9.058 -7.376 1.00 91.50 417 ALA A N 1
ATOM 3199 C CA . ALA A 1 417 ? -5.304 -9.197 -7.305 1.00 91.50 417 ALA A CA 1
ATOM 3200 C C . ALA A 1 417 ? -4.747 -9.000 -5.880 1.00 91.50 417 ALA A C 1
ATOM 3202 O O . ALA A 1 417 ? -3.686 -9.529 -5.549 1.00 91.50 417 ALA A O 1
ATOM 3203 N N . ARG A 1 418 ? -5.468 -8.266 -5.019 1.00 88.25 418 ARG A N 1
ATOM 3204 C CA . ARG A 1 418 ? -5.040 -7.945 -3.650 1.00 88.25 418 ARG A CA 1
ATOM 3205 C C . ARG A 1 418 ? -5.607 -8.856 -2.576 1.00 88.25 418 ARG A C 1
ATOM 3207 O O . ARG A 1 418 ? -5.043 -8.891 -1.484 1.00 88.25 418 ARG A O 1
ATOM 3214 N N . LEU A 1 419 ? -6.691 -9.579 -2.857 1.00 91.44 419 LEU A N 1
ATOM 3215 C CA . LEU A 1 419 ? -7.249 -10.529 -1.900 1.00 91.44 419 LEU A CA 1
ATOM 3216 C C . LEU A 1 419 ? -6.205 -11.600 -1.585 1.00 91.44 419 LEU A C 1
ATOM 3218 O O . LEU A 1 419 ? -5.599 -12.167 -2.494 1.00 91.44 419 LEU A O 1
ATOM 3222 N N . LYS A 1 420 ? -5.985 -11.885 -0.300 1.00 90.19 420 LYS A N 1
ATOM 3223 C CA . LYS A 1 420 ? -5.059 -12.923 0.167 1.00 90.19 420 LYS A CA 1
ATOM 3224 C C . LYS A 1 420 ? -5.848 -14.010 0.878 1.00 90.19 420 LYS A C 1
ATOM 3226 O O . LYS A 1 420 ? -6.480 -13.747 1.889 1.00 90.19 420 LYS A O 1
ATOM 3231 N N . PHE A 1 421 ? -5.760 -15.240 0.378 1.00 93.62 421 PHE A N 1
ATOM 3232 C CA . PHE A 1 421 ? -6.373 -16.395 1.027 1.00 93.62 421 PHE A CA 1
ATOM 3233 C C . PHE A 1 421 ? -5.489 -17.634 0.881 1.00 93.62 421 PHE A C 1
ATOM 3235 O O . PHE A 1 421 ? -5.593 -18.401 -0.075 1.00 93.62 421 PHE A O 1
ATOM 3242 N N . GLN A 1 422 ? -4.559 -17.802 1.819 1.00 93.38 422 GLN A N 1
ATOM 3243 C CA . GLN A 1 422 ? -3.622 -18.931 1.850 1.00 93.38 422 GLN A CA 1
ATOM 3244 C C . GLN A 1 422 ? -3.536 -19.544 3.262 1.00 93.38 422 GLN A C 1
ATOM 3246 O O . GLN A 1 422 ? -2.442 -19.652 3.814 1.00 93.38 422 GLN A O 1
ATOM 3251 N N . PRO A 1 423 ? -4.671 -19.940 3.874 1.00 95.44 423 PRO A N 1
ATOM 3252 C CA . PRO A 1 423 ? -4.687 -20.422 5.258 1.00 95.44 423 PRO A CA 1
ATOM 3253 C C . PRO A 1 423 ? -3.937 -21.749 5.401 1.00 95.44 423 PRO A C 1
ATOM 3255 O O . PRO A 1 423 ? -4.316 -22.730 4.768 1.00 95.44 423 PRO A O 1
ATOM 3258 N N . ASP A 1 424 ? -2.895 -21.843 6.225 1.00 93.12 424 ASP A N 1
ATOM 3259 C CA . ASP A 1 424 ? -2.194 -23.119 6.431 1.00 93.12 424 ASP A CA 1
ATOM 3260 C C . ASP A 1 424 ? -2.985 -24.030 7.382 1.00 93.12 424 ASP A C 1
ATOM 3262 O O . ASP A 1 424 ? -3.243 -23.678 8.533 1.00 93.12 424 ASP A O 1
ATOM 3266 N N . ARG A 1 425 ? -3.374 -25.212 6.891 1.00 95.56 425 ARG A N 1
ATOM 3267 C CA . ARG A 1 425 ? -4.044 -26.282 7.654 1.00 95.56 425 ARG A CA 1
ATOM 3268 C C . ARG A 1 425 ? -3.344 -27.634 7.493 1.00 95.56 425 ARG A C 1
ATOM 3270 O O . ARG A 1 425 ? -3.920 -28.678 7.775 1.00 95.56 425 ARG A O 1
ATOM 3277 N N . THR A 1 426 ? -2.089 -27.619 7.038 1.00 92.94 426 THR A N 1
ATOM 3278 C CA . THR A 1 426 ? -1.281 -28.832 6.828 1.00 92.94 426 THR A CA 1
ATOM 3279 C C . THR A 1 426 ? -0.814 -29.457 8.142 1.00 92.94 426 THR A C 1
ATOM 3281 O O . THR A 1 426 ? -0.594 -30.666 8.220 1.00 92.94 426 THR A O 1
ATOM 3284 N N . ARG A 1 427 ? -0.687 -28.650 9.203 1.00 94.56 427 ARG A N 1
ATOM 3285 C CA . ARG A 1 427 ? -0.296 -29.127 10.531 1.00 94.56 427 ARG A CA 1
ATOM 3286 C C . ARG A 1 427 ? -1.456 -29.897 11.179 1.00 94.56 427 ARG A C 1
ATOM 3288 O O . ARG A 1 427 ? -2.555 -29.348 11.257 1.00 94.56 427 ARG A O 1
ATOM 3295 N N . PRO A 1 428 ? -1.233 -31.101 11.748 1.00 93.81 428 PRO A N 1
ATOM 3296 C CA . PRO A 1 428 ? -2.298 -31.882 12.388 1.00 93.81 428 PRO A CA 1
ATOM 3297 C C . PRO A 1 428 ? -3.080 -31.118 13.462 1.00 93.81 428 PRO A C 1
ATOM 3299 O O . PRO A 1 428 ? -4.295 -31.257 13.546 1.00 93.81 428 PRO A O 1
ATOM 3302 N N . ALA A 1 429 ? -2.399 -30.264 14.237 1.00 91.81 429 ALA A N 1
ATOM 3303 C CA . ALA A 1 429 ? -3.016 -29.436 15.275 1.00 91.81 429 ALA A CA 1
ATOM 3304 C C . ALA A 1 429 ? -3.950 -28.340 14.728 1.00 91.81 429 ALA A C 1
ATOM 3306 O O . ALA A 1 429 ? -4.733 -27.780 15.487 1.00 91.81 429 ALA A O 1
ATOM 3307 N N . TRP A 1 430 ? -3.852 -28.010 13.438 1.00 95.94 430 TRP A N 1
ATOM 3308 C CA . TRP A 1 430 ? -4.628 -26.945 12.801 1.00 95.94 430 TRP A CA 1
ATOM 3309 C C . TRP A 1 430 ? -5.727 -27.476 11.895 1.00 95.94 430 TRP A C 1
ATOM 3311 O O . TRP A 1 430 ? -6.590 -26.699 11.508 1.00 95.94 430 TRP A O 1
ATOM 3321 N N . ARG A 1 431 ? -5.714 -28.774 11.557 1.00 95.00 431 ARG A N 1
ATOM 3322 C CA . ARG A 1 431 ? -6.533 -29.329 10.470 1.00 95.00 431 ARG A CA 1
ATOM 3323 C C . ARG A 1 431 ? -8.027 -29.027 10.625 1.00 95.00 431 ARG A C 1
ATOM 3325 O O . ARG A 1 431 ? -8.690 -28.841 9.623 1.00 95.00 431 ARG A O 1
ATOM 3332 N N . ASP A 1 432 ? -8.527 -28.981 11.861 1.00 95.31 432 ASP A N 1
ATOM 3333 C CA . ASP A 1 432 ? -9.951 -28.829 12.184 1.00 95.31 432 ASP A CA 1
ATOM 3334 C C . ASP A 1 432 ? -10.312 -27.383 12.602 1.00 95.31 432 ASP A C 1
ATOM 3336 O O . ASP A 1 432 ? -11.418 -27.127 13.075 1.00 95.31 432 ASP A O 1
ATOM 3340 N N . ILE A 1 433 ? -9.386 -26.424 12.448 1.00 96.44 433 ILE A N 1
ATOM 3341 C CA . ILE A 1 433 ? -9.586 -25.019 12.830 1.00 96.44 433 ILE A CA 1
ATOM 3342 C C . ILE A 1 433 ? -10.115 -24.223 11.621 1.00 96.44 433 ILE A C 1
ATOM 3344 O O . ILE A 1 433 ? -9.429 -24.165 10.598 1.00 96.44 433 ILE A O 1
ATOM 3348 N N . PRO A 1 434 ? -11.288 -23.573 11.708 1.00 96.75 434 PRO A N 1
ATOM 3349 C CA . PRO A 1 434 ? -11.815 -22.724 10.636 1.00 96.75 434 PRO A CA 1
ATOM 3350 C C . PRO A 1 434 ? -10.965 -21.460 10.419 1.00 96.75 434 PRO A C 1
ATOM 3352 O O . PRO A 1 434 ? -10.003 -21.200 11.146 1.00 96.75 434 PRO A O 1
ATOM 3355 N N . VAL A 1 435 ? -11.284 -20.694 9.379 1.00 95.88 435 VAL A N 1
ATOM 3356 C CA . VAL A 1 435 ? -10.573 -19.462 9.004 1.00 95.88 435 VAL A CA 1
ATOM 3357 C C . VAL A 1 435 ? -11.500 -18.274 9.225 1.00 95.88 435 VAL A C 1
ATOM 3359 O O . VAL A 1 435 ? -12.597 -18.270 8.679 1.00 95.88 435 VAL A O 1
ATOM 3362 N N . VAL A 1 436 ? -11.078 -17.273 9.993 1.00 92.31 436 VAL A N 1
ATOM 3363 C CA . VAL A 1 436 ? -11.782 -15.985 10.077 1.00 92.31 436 VAL A CA 1
ATOM 3364 C C . VAL A 1 436 ? -11.193 -15.018 9.051 1.00 92.31 436 VAL A C 1
ATOM 3366 O O . VAL A 1 436 ? -9.972 -14.939 8.904 1.00 92.31 436 VAL A O 1
ATOM 3369 N N . THR A 1 437 ? -12.052 -14.325 8.308 1.00 90.44 437 THR A N 1
ATOM 3370 C CA . THR A 1 437 ? -11.640 -13.270 7.374 1.00 90.44 437 THR A CA 1
ATOM 3371 C C . THR A 1 437 ? -11.526 -11.928 8.090 1.00 90.44 437 THR A C 1
ATOM 3373 O O . THR A 1 437 ? -11.898 -11.807 9.256 1.00 90.44 437 THR A O 1
ATOM 3376 N N . ASP A 1 438 ? -11.038 -10.907 7.389 1.00 84.31 438 ASP A N 1
ATOM 3377 C CA . ASP A 1 438 ? -10.973 -9.547 7.926 1.00 84.31 438 ASP A CA 1
ATOM 3378 C C . ASP A 1 438 ? -12.356 -9.044 8.360 1.00 84.31 438 ASP A C 1
ATOM 3380 O O . ASP A 1 438 ? -13.365 -9.385 7.726 1.00 84.31 438 ASP A O 1
ATOM 3384 N N . ASP A 1 439 ? -12.371 -8.197 9.395 1.00 86.25 439 ASP A N 1
ATOM 3385 C CA . ASP A 1 439 ? -13.567 -7.532 9.917 1.00 86.25 439 ASP A CA 1
ATOM 3386 C C . ASP A 1 439 ? -14.408 -6.893 8.795 1.00 86.25 439 ASP A C 1
ATOM 3388 O O . ASP A 1 439 ? -13.875 -6.552 7.726 1.00 86.25 439 ASP A O 1
ATOM 3392 N N . PRO A 1 440 ? -15.727 -6.720 9.014 1.00 90.56 440 PRO A N 1
ATOM 3393 C CA . PRO A 1 440 ? -16.601 -6.102 8.036 1.00 90.56 440 PRO A CA 1
ATOM 3394 C C . PRO A 1 440 ? -16.055 -4.762 7.548 1.00 90.56 440 PRO A C 1
ATOM 3396 O O . PRO A 1 440 ? -15.825 -3.851 8.337 1.00 90.56 440 PRO A O 1
ATOM 3399 N N . HIS A 1 441 ? -15.893 -4.640 6.235 1.00 90.69 441 HIS A N 1
ATOM 3400 C CA . HIS A 1 441 ? -15.415 -3.427 5.580 1.00 90.69 441 HIS A CA 1
ATOM 3401 C C . HIS A 1 441 ? -16.131 -3.235 4.248 1.00 90.69 441 HIS A C 1
ATOM 3403 O O . HIS A 1 441 ? -16.640 -4.187 3.649 1.00 90.69 441 HIS A O 1
ATOM 3409 N N . HIS A 1 442 ? -16.177 -1.989 3.783 1.00 94.00 442 HIS A N 1
ATOM 3410 C CA . HIS A 1 442 ? -16.805 -1.620 2.519 1.00 94.00 442 HIS A CA 1
ATOM 3411 C C . HIS A 1 442 ? -15.949 -0.575 1.805 1.00 94.00 442 HIS A C 1
ATOM 3413 O O . HIS A 1 442 ? -15.900 0.590 2.204 1.00 94.00 442 HIS A O 1
ATOM 3419 N N . PHE A 1 443 ? -15.305 -0.987 0.715 1.00 95.06 443 PHE A N 1
ATOM 3420 C CA . PHE A 1 443 ? -14.463 -0.125 -0.107 1.00 95.06 443 PHE A CA 1
ATOM 3421 C C . PHE A 1 443 ? -15.024 0.041 -1.510 1.00 95.06 443 PHE A C 1
ATOM 3423 O O . PHE A 1 443 ? -15.569 -0.897 -2.091 1.00 95.06 443 PHE A O 1
ATOM 3430 N N . VAL A 1 444 ? -14.833 1.233 -2.072 1.00 97.31 444 VAL A N 1
ATOM 3431 C CA . VAL A 1 444 ? -15.107 1.511 -3.484 1.00 97.31 444 VAL A CA 1
ATOM 3432 C C . VAL A 1 444 ? -13.859 2.102 -4.125 1.00 97.31 444 VAL A C 1
ATOM 3434 O O . VAL A 1 444 ? -13.335 3.112 -3.660 1.00 97.31 444 VAL A O 1
ATOM 3437 N N . ILE A 1 445 ? -13.386 1.492 -5.206 1.00 97.38 445 ILE A N 1
ATOM 3438 C CA . ILE A 1 445 ? -12.225 1.954 -5.967 1.00 97.38 445 ILE A CA 1
ATOM 3439 C C . ILE A 1 445 ? -12.689 2.225 -7.388 1.00 97.38 445 ILE A C 1
ATOM 3441 O O . ILE A 1 445 ? -13.122 1.319 -8.094 1.00 97.38 445 ILE A O 1
ATOM 3445 N N . ARG A 1 446 ? -12.587 3.479 -7.817 1.00 97.94 446 ARG A N 1
ATOM 3446 C CA . ARG A 1 446 ? -12.878 3.891 -9.182 1.00 97.94 446 ARG A CA 1
ATOM 3447 C C . ARG A 1 446 ? -11.605 4.365 -9.861 1.00 97.94 446 ARG A C 1
ATOM 3449 O O . ARG A 1 446 ? -10.997 5.335 -9.422 1.00 97.94 446 ARG A O 1
ATOM 3456 N N . THR A 1 447 ? -11.239 3.722 -10.960 1.00 97.69 447 THR A N 1
ATOM 3457 C CA . THR A 1 447 ? -10.060 4.067 -11.760 1.00 97.69 447 THR A CA 1
ATOM 3458 C C . THR A 1 447 ? -10.483 4.503 -13.153 1.00 97.69 447 THR A C 1
ATOM 3460 O O . THR A 1 447 ? -11.300 3.847 -13.798 1.00 97.69 447 THR A O 1
ATOM 3463 N N . ARG A 1 448 ? -9.924 5.616 -13.623 1.00 98.12 448 ARG A N 1
ATOM 3464 C CA . ARG A 1 448 ? -10.097 6.156 -14.967 1.00 98.12 448 ARG A CA 1
ATOM 3465 C C . ARG A 1 448 ? -8.733 6.311 -15.624 1.00 98.12 448 ARG A C 1
ATOM 3467 O O . ARG A 1 448 ? -7.871 6.986 -15.072 1.00 98.12 448 ARG A O 1
ATOM 3474 N N . ILE A 1 449 ? -8.543 5.707 -16.791 1.00 98.06 449 ILE A N 1
ATOM 3475 C CA . ILE A 1 449 ? -7.263 5.720 -17.513 1.00 98.06 449 ILE A CA 1
ATOM 3476 C C . ILE A 1 449 ? -7.497 6.244 -18.921 1.00 98.06 449 ILE A C 1
ATOM 3478 O O . ILE A 1 449 ? -8.284 5.664 -19.672 1.00 98.06 449 ILE A O 1
ATOM 3482 N N . ARG A 1 450 ? -6.828 7.341 -19.281 1.00 97.81 450 ARG A N 1
ATOM 3483 C CA . ARG A 1 450 ? -6.818 7.856 -20.656 1.00 97.81 450 ARG A CA 1
ATOM 3484 C C . ARG A 1 450 ? -5.678 7.223 -21.432 1.00 97.81 450 ARG A C 1
ATOM 3486 O O . ARG A 1 450 ? -4.521 7.427 -21.085 1.00 97.81 450 ARG A O 1
ATOM 3493 N N . LEU A 1 451 ? -6.014 6.491 -22.481 1.00 97.38 451 LEU A N 1
ATOM 3494 C CA . LEU A 1 451 ? -5.066 5.744 -23.294 1.00 97.38 451 LEU A CA 1
ATOM 3495 C C . LEU A 1 451 ? -4.415 6.607 -24.391 1.00 97.38 451 LEU A C 1
ATOM 3497 O O . LEU A 1 451 ? -5.007 7.598 -24.839 1.00 97.38 451 LEU A O 1
ATOM 3501 N N . PRO A 1 452 ? -3.233 6.201 -24.892 1.00 94.38 452 PRO A N 1
ATOM 3502 C CA . PRO A 1 452 ? -2.629 6.769 -26.096 1.00 94.38 452 PRO A CA 1
ATOM 3503 C C . PRO A 1 452 ? -3.571 6.729 -27.302 1.00 94.38 452 PRO A C 1
ATOM 3505 O O . PRO A 1 452 ? -4.400 5.830 -27.427 1.00 94.38 452 PRO A O 1
ATOM 3508 N N . ASP A 1 453 ? -3.421 7.697 -28.210 1.00 90.12 453 ASP A N 1
ATOM 3509 C CA . ASP A 1 453 ? -4.096 7.728 -29.520 1.00 90.12 453 ASP A CA 1
ATOM 3510 C C . ASP A 1 453 ? -5.621 7.500 -29.462 1.00 90.12 453 ASP A C 1
ATOM 3512 O O . ASP A 1 453 ? -6.213 6.844 -30.324 1.00 90.12 453 ASP A O 1
ATOM 3516 N N . GLY A 1 454 ? -6.266 8.025 -28.412 1.00 91.62 454 GLY A N 1
ATOM 3517 C CA . GLY A 1 454 ? -7.709 7.879 -28.199 1.00 91.62 454 GLY A CA 1
ATOM 3518 C C . GLY A 1 454 ? -8.149 6.432 -27.952 1.00 91.62 454 GLY A C 1
ATOM 3519 O O . GLY A 1 454 ? -9.303 6.098 -28.199 1.00 91.62 454 GLY A O 1
ATOM 3520 N N . GLY A 1 455 ? -7.238 5.560 -27.504 1.00 94.81 455 GLY A N 1
ATOM 3521 C CA . GLY A 1 455 ? -7.485 4.134 -27.275 1.00 94.81 455 GLY A CA 1
ATOM 3522 C C . GLY A 1 455 ? -7.652 3.307 -28.549 1.00 94.81 455 GLY A C 1
ATOM 3523 O O . GLY A 1 455 ? -8.152 2.185 -28.482 1.00 94.81 455 GLY A O 1
ATOM 3524 N N . THR A 1 456 ? -7.242 3.827 -29.709 1.00 94.69 456 THR A N 1
ATOM 3525 C CA . THR A 1 456 ? -7.385 3.123 -30.989 1.00 94.69 456 THR A CA 1
ATOM 3526 C C . THR A 1 456 ? -6.668 1.769 -30.954 1.00 94.69 456 THR A C 1
ATOM 3528 O O . THR A 1 456 ? -5.457 1.698 -30.764 1.00 94.69 456 THR A O 1
ATOM 3531 N N . GLY A 1 457 ? -7.420 0.682 -31.148 1.00 94.44 457 GLY A N 1
ATOM 3532 C CA . GLY A 1 457 ? -6.887 -0.685 -31.178 1.00 94.44 457 GLY A CA 1
ATOM 3533 C C . GLY A 1 457 ? -6.556 -1.294 -29.809 1.00 94.44 457 GLY A C 1
ATOM 3534 O O . GLY A 1 457 ? -6.094 -2.435 -29.763 1.00 94.44 457 GLY A O 1
ATOM 3535 N N . PHE A 1 458 ? -6.801 -0.576 -28.708 1.00 97.44 458 PHE A N 1
ATOM 3536 C CA . PHE A 1 458 ? -6.697 -1.138 -27.363 1.00 97.44 458 PHE A CA 1
ATOM 3537 C C . PHE A 1 458 ? -7.913 -2.013 -27.049 1.00 97.44 458 PHE A C 1
ATOM 3539 O O . PHE A 1 458 ? -9.041 -1.703 -27.435 1.00 97.44 458 PHE A O 1
ATOM 3546 N N . THR A 1 459 ? -7.684 -3.105 -26.326 1.00 97.25 459 THR A N 1
ATOM 3547 C CA . THR A 1 459 ? -8.728 -4.062 -25.937 1.00 97.25 459 THR A CA 1
ATOM 3548 C C . THR A 1 459 ? -8.638 -4.400 -24.454 1.00 97.25 459 THR A C 1
ATOM 3550 O O . THR A 1 459 ? -7.572 -4.281 -23.852 1.00 97.25 459 THR A O 1
ATOM 3553 N N . LEU A 1 460 ? -9.752 -4.842 -23.869 1.00 97.81 460 LEU A N 1
ATOM 3554 C CA . LEU A 1 460 ? -9.802 -5.360 -22.502 1.00 97.81 460 LEU A CA 1
ATOM 3555 C C . LEU A 1 460 ? -9.863 -6.890 -22.515 1.00 97.81 460 LEU A C 1
ATOM 3557 O O . LEU A 1 460 ? -10.625 -7.476 -23.282 1.00 97.81 460 LEU A O 1
ATOM 3561 N N . GLU A 1 461 ? -9.097 -7.520 -21.633 1.00 96.19 461 GLU A N 1
ATOM 3562 C CA . GLU A 1 461 ? -9.093 -8.966 -21.387 1.00 96.19 461 GLU A CA 1
ATOM 3563 C C . GLU A 1 461 ? -9.455 -9.248 -19.916 1.00 96.19 461 GLU A C 1
ATOM 3565 O O . GLU A 1 461 ? -9.289 -8.389 -19.047 1.00 96.19 461 GLU A O 1
ATOM 3570 N N . GLY A 1 462 ? -9.957 -10.453 -19.632 1.00 96.19 462 GLY A N 1
ATOM 3571 C CA . GLY A 1 462 ? -10.336 -10.876 -18.280 1.00 96.19 462 GLY A CA 1
ATOM 3572 C C . GLY A 1 462 ? -11.699 -10.354 -17.806 1.00 96.19 462 GLY A C 1
ATOM 3573 O O . GLY A 1 462 ? -12.581 -10.017 -18.601 1.00 96.19 462 GLY A O 1
ATOM 3574 N N . ASN A 1 463 ? -11.887 -10.322 -16.487 1.00 95.62 463 ASN A N 1
ATOM 3575 C CA . ASN A 1 463 ? -13.165 -10.019 -15.840 1.00 95.62 463 ASN A CA 1
ATOM 3576 C C . ASN A 1 463 ? -13.504 -8.518 -15.891 1.00 95.62 463 ASN A C 1
ATOM 3578 O O . ASN A 1 463 ? -13.160 -7.763 -14.981 1.00 95.62 463 ASN A O 1
ATOM 3582 N N . GLN A 1 464 ? -14.210 -8.095 -16.944 1.00 96.81 464 GLN A N 1
ATOM 3583 C CA . GLN A 1 464 ? -14.732 -6.724 -17.108 1.00 96.81 464 GLN A CA 1
ATOM 3584 C C . GLN A 1 464 ? -15.991 -6.454 -16.271 1.00 96.81 464 GLN A C 1
ATOM 3586 O O . GLN A 1 464 ? -16.277 -5.322 -15.895 1.00 96.81 464 GLN A O 1
ATOM 3591 N N . THR A 1 465 ? -16.771 -7.493 -15.986 1.00 96.81 465 THR A N 1
ATOM 3592 C CA . THR A 1 465 ? -17.862 -7.468 -15.010 1.00 96.81 465 THR A CA 1
ATOM 3593 C C . THR A 1 465 ? -17.654 -8.640 -14.070 1.00 96.81 465 THR A C 1
ATOM 3595 O O . THR A 1 465 ? -17.352 -9.743 -14.521 1.00 96.81 465 THR A O 1
ATOM 3598 N N . LEU A 1 466 ? -17.786 -8.401 -12.771 1.00 96.25 466 LEU A N 1
ATOM 3599 C CA . LEU A 1 466 ? -17.627 -9.426 -11.746 1.00 96.25 466 LEU A CA 1
ATOM 3600 C C . LEU A 1 466 ? -18.695 -9.219 -10.678 1.00 96.25 466 LEU A C 1
ATOM 3602 O O . LEU A 1 466 ? -18.963 -8.092 -10.283 1.00 96.25 466 LEU A O 1
ATOM 3606 N N . SER A 1 467 ? -19.288 -10.307 -10.211 1.00 96.12 467 SER A N 1
ATOM 3607 C CA . SER A 1 467 ? -20.059 -10.351 -8.973 1.00 96.12 467 SER A CA 1
ATOM 3608 C C . SER A 1 467 ? -19.770 -11.710 -8.355 1.00 96.12 467 SER A C 1
ATOM 3610 O O . SER A 1 467 ? -20.266 -12.731 -8.831 1.00 96.12 467 SER A O 1
ATOM 3612 N N . ALA A 1 468 ? -18.844 -11.738 -7.400 1.00 94.25 468 ALA A N 1
ATOM 3613 C CA . ALA A 1 468 ? -18.316 -12.981 -6.851 1.00 94.25 468 ALA A CA 1
ATOM 3614 C C . ALA A 1 468 ? -18.061 -12.870 -5.347 1.00 94.25 468 ALA A C 1
ATOM 3616 O O . ALA A 1 468 ? -17.594 -11.842 -4.866 1.00 94.25 468 ALA A O 1
ATOM 3617 N N . GLU A 1 469 ? -18.329 -13.962 -4.633 1.00 93.56 469 GLU A N 1
ATOM 3618 C CA . GLU A 1 469 ? -17.905 -14.179 -3.248 1.00 93.56 469 GLU A CA 1
ATOM 3619 C C . GLU A 1 469 ? -16.571 -14.932 -3.262 1.00 93.56 469 GLU A C 1
ATOM 3621 O O . GLU A 1 469 ? -16.502 -16.098 -3.675 1.00 93.56 469 GLU A O 1
ATOM 3626 N N . LEU A 1 470 ? -15.506 -14.248 -2.852 1.00 94.06 470 LEU A N 1
ATOM 3627 C CA . LEU A 1 470 ? -14.133 -14.733 -2.888 1.00 94.06 470 LEU A CA 1
ATOM 3628 C C . LEU A 1 470 ? -13.545 -14.653 -1.482 1.00 94.06 470 LEU A C 1
ATOM 3630 O O . LEU A 1 470 ? -13.268 -13.559 -0.995 1.00 94.06 470 LEU A O 1
ATOM 3634 N N . ALA A 1 471 ? -13.332 -15.803 -0.838 1.00 91.25 471 ALA A N 1
ATOM 3635 C CA . ALA A 1 471 ? -12.709 -15.879 0.481 1.00 91.25 471 ALA A CA 1
ATOM 3636 C C . ALA A 1 471 ? -13.395 -14.987 1.538 1.00 91.25 471 ALA A C 1
ATOM 3638 O O . ALA A 1 471 ? -12.724 -14.280 2.283 1.00 91.25 471 ALA A O 1
ATOM 3639 N N . GLY A 1 472 ? -14.733 -15.017 1.583 1.00 89.88 472 GLY A N 1
ATOM 3640 C CA . GLY A 1 472 ? -15.556 -14.226 2.514 1.00 89.88 472 GLY A CA 1
ATOM 3641 C C . GLY A 1 472 ? -15.679 -12.736 2.177 1.00 89.88 472 GLY A C 1
ATOM 3642 O O . GLY A 1 472 ? -16.234 -11.978 2.973 1.00 89.88 472 GLY A O 1
ATOM 3643 N N . THR A 1 473 ? -15.207 -12.337 0.994 1.00 93.69 473 THR A N 1
ATOM 3644 C CA . THR A 1 473 ? -15.319 -10.976 0.472 1.00 93.69 473 THR A CA 1
ATOM 3645 C C . THR A 1 473 ? -16.099 -10.969 -0.838 1.00 93.69 473 THR A C 1
ATOM 3647 O O . THR A 1 473 ? -15.709 -11.611 -1.818 1.00 93.69 473 THR A O 1
ATOM 3650 N N . ARG A 1 474 ? -17.163 -10.170 -0.897 1.00 94.62 474 ARG A N 1
ATOM 3651 C CA . ARG A 1 474 ? -17.896 -9.882 -2.127 1.00 94.62 474 ARG A CA 1
ATOM 3652 C C . ARG A 1 474 ? -17.149 -8.839 -2.945 1.00 94.62 474 ARG A C 1
ATOM 3654 O O . ARG A 1 474 ? -16.914 -7.728 -2.470 1.00 94.62 474 ARG A O 1
ATOM 3661 N N . VAL A 1 475 ? -16.831 -9.178 -4.190 1.00 96.31 475 VAL A N 1
ATOM 3662 C CA . VAL A 1 475 ? -16.260 -8.255 -5.175 1.00 96.31 475 VAL A CA 1
ATOM 3663 C C . VAL A 1 475 ? -17.266 -8.027 -6.295 1.00 96.31 475 VAL A C 1
ATOM 3665 O O . VAL A 1 475 ? -17.661 -8.964 -6.992 1.00 96.31 475 VAL A O 1
ATOM 3668 N N . GLU A 1 476 ? -17.652 -6.769 -6.481 1.00 97.50 476 GLU A N 1
ATOM 3669 C CA . GLU A 1 476 ? -18.471 -6.310 -7.600 1.00 97.50 476 GLU A CA 1
ATOM 3670 C C . GLU A 1 476 ? -17.634 -5.397 -8.496 1.00 97.50 476 GLU A C 1
ATOM 3672 O O . GLU A 1 476 ? -17.064 -4.422 -8.015 1.00 97.50 476 GLU A O 1
ATOM 3677 N N . ARG A 1 477 ? -17.560 -5.691 -9.796 1.00 97.88 477 ARG A N 1
ATOM 3678 C CA . ARG A 1 477 ? -16.822 -4.893 -10.783 1.00 97.88 477 ARG A CA 1
ATOM 3679 C C . ARG A 1 477 ? -17.712 -4.494 -11.939 1.00 97.88 477 ARG A C 1
ATOM 3681 O O . ARG A 1 477 ? -18.431 -5.330 -12.486 1.00 97.88 477 ARG A O 1
ATOM 3688 N N . THR A 1 478 ? -17.535 -3.259 -12.393 1.00 97.94 478 THR A N 1
ATOM 3689 C CA . THR A 1 478 ? -17.957 -2.820 -13.725 1.00 97.94 478 THR A CA 1
ATOM 3690 C C . THR A 1 478 ? -16.812 -2.109 -14.437 1.00 97.94 478 THR A C 1
ATOM 3692 O O . THR A 1 478 ? -16.151 -1.254 -13.846 1.00 97.94 478 THR A O 1
ATOM 3695 N N . THR A 1 479 ? -16.580 -2.448 -15.705 1.00 98.38 479 THR A N 1
ATOM 3696 C CA . THR A 1 479 ? -15.557 -1.822 -16.546 1.00 98.38 479 THR A CA 1
ATOM 3697 C C . THR A 1 479 ? -16.130 -1.439 -17.904 1.00 98.38 479 THR A C 1
ATOM 3699 O O . THR A 1 479 ? -16.874 -2.201 -18.518 1.00 98.38 479 THR A O 1
ATOM 3702 N N . SER A 1 480 ? -15.739 -0.268 -18.400 1.00 97.31 480 SER A N 1
ATOM 3703 C CA . SER A 1 480 ? -16.034 0.201 -19.754 1.00 97.31 480 SER A CA 1
ATOM 3704 C C . SER A 1 480 ? -14.787 0.777 -20.417 1.00 97.31 480 SER A C 1
ATOM 3706 O O . SER A 1 480 ? -14.003 1.454 -19.751 1.00 97.31 480 SER A O 1
ATOM 3708 N N . LEU A 1 481 ? -14.656 0.585 -21.729 1.00 97.50 481 LEU A N 1
ATOM 3709 C CA . LEU A 1 481 ? -13.690 1.270 -22.588 1.00 97.50 481 LEU A CA 1
ATOM 3710 C C . LEU A 1 481 ? -14.456 1.996 -23.702 1.00 97.50 481 LEU A C 1
ATOM 3712 O O . LEU A 1 481 ? -15.149 1.354 -24.488 1.00 97.50 481 LEU A O 1
ATOM 3716 N N . GLY A 1 482 ? -14.331 3.321 -23.764 1.00 94.88 482 GLY A N 1
ATOM 3717 C CA . GLY A 1 482 ? -14.934 4.157 -24.805 1.00 94.88 482 GLY A CA 1
ATOM 3718 C C . GLY A 1 482 ? -14.202 5.491 -24.931 1.00 94.88 482 GLY A C 1
ATOM 3719 O O . GLY A 1 482 ? -13.720 6.015 -23.930 1.00 94.88 482 GLY A O 1
ATOM 3720 N N . ASP A 1 483 ? -14.064 6.010 -26.154 1.00 92.81 483 ASP A N 1
ATOM 3721 C CA . ASP A 1 483 ? -13.365 7.275 -26.457 1.00 92.81 483 ASP A CA 1
ATOM 3722 C C . ASP A 1 483 ? -11.954 7.383 -25.841 1.00 92.81 483 ASP A C 1
ATOM 3724 O O . ASP A 1 483 ? -11.524 8.437 -25.371 1.00 92.81 483 ASP A O 1
ATOM 3728 N N . GLY A 1 484 ? -11.230 6.260 -25.793 1.00 95.00 484 GLY A N 1
ATOM 3729 C CA . GLY A 1 484 ? -9.894 6.185 -25.200 1.00 95.00 484 GLY A CA 1
ATOM 3730 C C . GLY A 1 484 ? -9.850 6.269 -23.680 1.00 95.00 484 GLY A C 1
ATOM 3731 O O . GLY A 1 484 ? -8.764 6.370 -23.117 1.00 95.00 484 GLY A O 1
ATOM 3732 N N . LEU A 1 485 ? -11.000 6.220 -23.009 1.00 98.19 485 LEU A N 1
ATOM 3733 C CA . LEU A 1 485 ? -11.113 6.227 -21.560 1.00 98.19 485 LEU A CA 1
ATOM 3734 C C . LEU A 1 485 ? -11.546 4.847 -21.062 1.00 98.19 485 LEU A C 1
ATOM 3736 O O . LEU A 1 485 ? -12.656 4.388 -21.339 1.00 98.19 485 LEU A O 1
ATOM 3740 N N . ILE A 1 486 ? -10.689 4.211 -20.269 1.00 98.44 486 ILE A N 1
ATOM 3741 C CA . ILE A 1 486 ? -11.087 3.074 -19.440 1.00 98.44 486 ILE A CA 1
ATOM 3742 C C . ILE A 1 486 ? -11.675 3.628 -18.149 1.00 98.44 486 ILE A C 1
ATOM 3744 O O . ILE A 1 486 ? -11.076 4.502 -17.532 1.00 98.44 486 ILE A O 1
ATOM 3748 N N . THR A 1 487 ? -12.829 3.122 -17.727 1.00 98.19 487 THR A N 1
ATOM 3749 C CA . THR A 1 487 ? -13.385 3.359 -16.390 1.00 98.19 487 THR A CA 1
ATOM 3750 C C . THR A 1 487 ? -13.686 2.019 -15.742 1.00 98.19 487 THR A C 1
ATOM 3752 O O . THR A 1 487 ? -14.467 1.251 -16.294 1.00 98.19 487 THR A O 1
ATOM 3755 N N . THR A 1 488 ? -13.103 1.768 -14.574 1.00 98.19 488 THR A N 1
ATOM 3756 C CA . THR A 1 488 ? -13.381 0.599 -13.730 1.00 98.19 488 THR A CA 1
ATOM 3757 C C . THR A 1 488 ? -13.902 1.079 -12.382 1.00 98.19 488 THR A C 1
ATOM 3759 O O . THR A 1 488 ? -13.304 1.975 -11.790 1.00 98.19 488 THR A O 1
ATOM 3762 N N . GLU A 1 489 ? -14.999 0.506 -11.893 1.00 97.94 489 GLU A N 1
ATOM 3763 C CA . GLU A 1 489 ? -15.475 0.660 -10.513 1.00 97.94 489 GLU A CA 1
ATOM 3764 C C . GLU A 1 489 ? -15.529 -0.722 -9.858 1.00 97.94 489 GLU A C 1
ATOM 3766 O O . GLU A 1 489 ? -16.295 -1.582 -10.293 1.00 97.94 489 GLU A O 1
ATOM 3771 N N . ASP A 1 490 ? -14.707 -0.903 -8.825 1.00 97.50 490 ASP A N 1
ATOM 3772 C CA . ASP A 1 490 ? -14.674 -2.068 -7.948 1.00 97.50 490 ASP A CA 1
ATOM 3773 C C . ASP A 1 490 ? -15.332 -1.723 -6.609 1.00 97.50 490 ASP A C 1
ATOM 3775 O O . ASP A 1 490 ? -15.004 -0.707 -5.990 1.00 97.50 490 ASP A O 1
ATOM 3779 N N . ARG A 1 491 ? -16.224 -2.589 -6.130 1.00 97.12 491 ARG A N 1
ATOM 3780 C CA . ARG A 1 491 ? -16.778 -2.561 -4.774 1.00 97.12 491 ARG A CA 1
ATOM 3781 C C . ARG A 1 491 ? -16.368 -3.829 -4.051 1.00 97.12 491 ARG A C 1
ATOM 3783 O O . ARG A 1 491 ? -16.552 -4.926 -4.571 1.00 97.12 491 ARG A O 1
ATOM 3790 N N . VAL A 1 492 ? -15.803 -3.667 -2.864 1.00 95.69 492 VAL A N 1
ATOM 3791 C CA . VAL A 1 492 ? -15.261 -4.757 -2.050 1.00 95.69 492 VAL A CA 1
ATOM 3792 C C . VAL A 1 492 ? -15.956 -4.713 -0.699 1.00 95.69 492 VAL A C 1
ATOM 3794 O O . VAL A 1 492 ? -15.817 -3.728 0.027 1.00 95.69 492 VAL A O 1
ATOM 3797 N N . LEU A 1 493 ? -16.738 -5.746 -0.390 1.00 94.25 493 LEU A N 1
ATOM 3798 C CA . LEU A 1 493 ? -17.530 -5.837 0.833 1.00 94.25 493 LEU A CA 1
ATOM 3799 C C . LEU A 1 493 ? -17.182 -7.126 1.578 1.00 94.25 493 LEU A C 1
ATOM 3801 O O . LEU A 1 493 ? -17.391 -8.213 1.048 1.00 94.25 493 LEU A O 1
ATOM 3805 N N . SER A 1 494 ? -16.694 -7.013 2.810 1.00 91.06 494 SER A N 1
ATOM 3806 C CA . SER A 1 494 ? -16.491 -8.154 3.715 1.00 91.06 494 SER A CA 1
ATOM 3807 C C . SER A 1 494 ? -17.523 -8.130 4.835 1.00 91.06 494 SER A C 1
ATOM 3809 O O . SER A 1 494 ? -17.992 -7.067 5.248 1.00 91.06 494 SER A O 1
ATOM 3811 N N . THR A 1 495 ? -17.855 -9.308 5.354 1.00 83.38 495 THR A N 1
ATOM 3812 C CA . THR A 1 495 ? -18.723 -9.482 6.526 1.00 83.38 495 THR A CA 1
ATOM 3813 C C . THR A 1 495 ? -17.978 -10.009 7.755 1.00 83.38 495 THR A C 1
ATOM 3815 O O . THR A 1 495 ? -18.635 -10.274 8.756 1.00 83.38 495 THR A O 1
ATOM 3818 N N . GLY A 1 496 ? -16.656 -10.223 7.705 1.00 83.50 496 GLY A N 1
ATOM 3819 C CA . GLY A 1 496 ? -15.954 -10.962 8.769 1.00 83.50 496 GLY A CA 1
ATOM 3820 C C . GLY A 1 496 ? -16.390 -12.427 8.830 1.00 83.50 496 GLY A C 1
ATOM 3821 O O . GLY A 1 496 ? -16.752 -12.937 9.889 1.00 83.50 496 GLY A O 1
ATOM 3822 N N . ALA A 1 497 ? -16.458 -13.081 7.668 1.00 87.00 497 ALA A N 1
ATOM 3823 C CA . ALA A 1 497 ? -16.936 -14.448 7.542 1.00 87.00 497 ALA A CA 1
ATOM 3824 C C . ALA A 1 497 ? -16.020 -15.448 8.265 1.00 87.00 497 ALA A C 1
ATOM 3826 O O . ALA A 1 497 ? -14.796 -15.312 8.296 1.00 87.00 497 ALA A O 1
ATOM 3827 N N . GLU A 1 498 ? -16.626 -16.511 8.786 1.00 93.00 498 GLU A N 1
ATOM 3828 C CA . GLU A 1 498 ? -15.904 -17.702 9.214 1.00 93.00 498 GLU A CA 1
ATOM 3829 C C . GLU A 1 498 ? -16.050 -18.786 8.141 1.00 93.00 498 GLU A C 1
ATOM 3831 O O . GLU A 1 498 ? -17.145 -19.287 7.888 1.00 93.00 498 GLU A O 1
ATOM 3836 N N . ILE A 1 499 ? -14.939 -19.145 7.505 1.00 95.06 499 ILE A N 1
ATOM 3837 C CA . ILE A 1 499 ? -14.866 -20.169 6.464 1.00 95.06 499 ILE A CA 1
ATOM 3838 C C . ILE A 1 499 ? -14.564 -21.513 7.126 1.00 95.06 499 ILE A C 1
ATOM 3840 O O . ILE A 1 499 ? -13.527 -21.694 7.778 1.00 95.06 499 ILE A O 1
ATOM 3844 N N . ALA A 1 500 ? -15.468 -22.476 6.941 1.00 96.25 500 ALA A N 1
ATOM 3845 C CA . ALA A 1 500 ? -15.286 -23.826 7.450 1.00 96.25 500 ALA A CA 1
ATOM 3846 C C . ALA A 1 500 ? -14.099 -24.516 6.761 1.00 96.25 500 ALA A C 1
ATOM 3848 O O . ALA A 1 500 ? -13.815 -24.294 5.585 1.00 96.25 500 ALA A O 1
ATOM 3849 N N . VAL A 1 501 ? -13.425 -25.418 7.481 1.00 96.50 501 VAL A N 1
ATOM 3850 C CA . VAL A 1 501 ? -12.265 -26.168 6.963 1.00 96.50 501 VAL A CA 1
ATOM 3851 C C . VAL A 1 501 ? -12.567 -26.858 5.631 1.00 96.50 501 VAL A C 1
ATOM 3853 O O . VAL A 1 501 ? -11.737 -26.834 4.722 1.00 96.50 501 VAL A O 1
ATOM 3856 N N . ALA A 1 502 ? -13.758 -27.450 5.511 1.00 96.38 502 ALA A N 1
ATOM 3857 C CA . ALA A 1 502 ? -14.194 -28.161 4.313 1.00 96.38 502 ALA A CA 1
ATOM 3858 C C . ALA A 1 502 ? -14.267 -27.254 3.069 1.00 96.38 502 ALA A C 1
ATOM 3860 O O . ALA A 1 502 ? -14.065 -27.734 1.955 1.00 96.38 502 ALA A O 1
ATOM 3861 N N . ASP A 1 503 ? -14.480 -25.950 3.260 1.00 96.38 503 ASP A N 1
ATOM 3862 C CA . ASP A 1 503 ? -14.668 -24.983 2.179 1.00 96.38 503 ASP A CA 1
ATOM 3863 C C . ASP A 1 503 ? -13.359 -24.312 1.743 1.00 96.38 503 ASP A C 1
ATOM 3865 O O . ASP A 1 503 ? -13.301 -23.726 0.663 1.00 96.38 503 ASP A O 1
ATOM 3869 N N . ILE A 1 504 ? -12.272 -24.442 2.517 1.00 96.25 504 ILE A N 1
ATOM 3870 C CA . ILE A 1 504 ? -10.981 -23.786 2.236 1.00 96.25 504 ILE A CA 1
ATOM 3871 C C . ILE A 1 504 ? -10.473 -24.105 0.825 1.00 96.25 504 ILE A C 1
ATOM 3873 O O . ILE A 1 504 ? -10.004 -23.212 0.118 1.00 96.25 504 ILE A O 1
ATOM 3877 N N . ALA A 1 505 ? -10.541 -25.371 0.405 1.00 95.62 505 ALA A N 1
ATOM 3878 C CA . ALA A 1 505 ? -10.072 -25.775 -0.919 1.00 95.62 505 ALA A CA 1
ATOM 3879 C C . ALA A 1 505 ? -10.916 -25.142 -2.038 1.00 95.62 505 ALA A C 1
ATOM 3881 O O . ALA A 1 505 ? -10.362 -24.655 -3.023 1.00 95.62 505 ALA A O 1
ATOM 3882 N N . ALA A 1 506 ? -12.239 -25.093 -1.854 1.00 96.44 506 ALA A N 1
ATOM 3883 C CA . ALA A 1 506 ? -13.159 -24.487 -2.810 1.00 96.44 506 ALA A CA 1
ATOM 3884 C C . ALA A 1 506 ? -12.993 -22.960 -2.883 1.00 96.44 506 ALA A C 1
ATOM 3886 O O . ALA A 1 506 ? -13.041 -22.394 -3.972 1.00 96.44 506 ALA A O 1
ATOM 3887 N N . GLU A 1 507 ? -12.764 -22.292 -1.750 1.00 95.56 507 GLU A N 1
ATOM 3888 C CA . GLU A 1 507 ? -12.483 -20.850 -1.688 1.00 95.56 507 GLU A CA 1
ATOM 3889 C C . GLU A 1 507 ? -11.160 -20.495 -2.377 1.00 95.56 507 GLU A C 1
ATOM 3891 O O . GLU A 1 507 ? -11.109 -19.567 -3.184 1.00 95.56 507 GLU A O 1
ATOM 3896 N N . ARG A 1 508 ? -10.096 -21.275 -2.137 1.00 95.69 508 ARG A N 1
ATOM 3897 C CA . ARG A 1 508 ? -8.818 -21.113 -2.851 1.00 95.69 508 ARG A CA 1
ATOM 3898 C C . ARG A 1 508 ? -8.996 -21.278 -4.351 1.00 95.69 508 ARG A C 1
ATOM 3900 O O . ARG A 1 508 ? -8.555 -20.423 -5.106 1.00 95.69 508 ARG A O 1
ATOM 3907 N N . GLN A 1 509 ? -9.688 -22.335 -4.774 1.00 96.12 509 GLN A N 1
ATOM 3908 C CA . GLN A 1 509 ? -9.948 -22.577 -6.188 1.00 96.12 509 GLN A CA 1
ATOM 3909 C C . GLN A 1 509 ? -10.730 -21.420 -6.825 1.00 96.12 509 GLN A C 1
ATOM 3911 O O . GLN A 1 509 ? -10.371 -20.987 -7.917 1.00 96.12 509 GLN A O 1
ATOM 3916 N N . ARG A 1 510 ? -11.763 -20.893 -6.152 1.00 95.69 510 ARG A N 1
ATOM 3917 C CA . ARG A 1 510 ? -12.529 -19.732 -6.635 1.00 95.69 510 ARG A CA 1
ATOM 3918 C C . ARG A 1 510 ? -11.654 -18.489 -6.781 1.00 95.69 510 ARG A C 1
ATOM 3920 O O . ARG A 1 510 ? -11.710 -17.827 -7.816 1.00 95.69 510 ARG A O 1
ATOM 3927 N N . LEU A 1 511 ? -10.813 -18.197 -5.787 1.00 96.12 511 LEU A N 1
ATOM 3928 C CA . LEU A 1 511 ? -9.884 -17.069 -5.854 1.00 96.12 511 LEU A CA 1
ATOM 3929 C C . LEU A 1 511 ? -8.833 -17.253 -6.961 1.00 96.12 511 LEU A C 1
ATOM 3931 O O . LEU A 1 511 ? -8.562 -16.315 -7.710 1.00 96.12 511 LEU A O 1
ATOM 3935 N N . ASP A 1 512 ? -8.266 -18.449 -7.104 1.00 96.06 512 ASP A N 1
ATOM 3936 C CA . ASP A 1 512 ? -7.267 -18.747 -8.134 1.00 96.06 512 ASP A CA 1
ATOM 3937 C C . ASP A 1 512 ? -7.869 -18.673 -9.545 1.00 96.06 512 ASP A C 1
ATOM 3939 O O . ASP A 1 512 ? -7.255 -18.102 -10.446 1.00 96.06 512 ASP A O 1
ATOM 3943 N N . GLN A 1 513 ? -9.102 -19.151 -9.740 1.00 95.38 513 GLN A N 1
ATOM 3944 C CA . GLN A 1 513 ? -9.839 -18.985 -10.998 1.00 95.38 513 GLN A CA 1
ATOM 3945 C C . GLN A 1 513 ? -10.073 -17.507 -11.330 1.00 95.38 513 GLN A C 1
ATOM 3947 O O . GLN A 1 513 ? -9.870 -17.095 -12.475 1.00 95.38 513 GLN A O 1
ATOM 3952 N N . ALA A 1 514 ? -10.446 -16.693 -10.338 1.00 95.88 514 ALA A N 1
ATOM 3953 C CA . ALA A 1 514 ? -10.606 -15.254 -10.525 1.00 95.88 514 ALA A CA 1
ATOM 3954 C C . ALA A 1 514 ? -9.271 -14.574 -10.895 1.00 95.88 514 ALA A C 1
ATOM 3956 O O . ALA A 1 514 ? -9.243 -13.717 -11.777 1.00 95.88 514 ALA A O 1
ATOM 3957 N N . ARG A 1 515 ? -8.151 -15.008 -10.297 1.00 96.00 515 ARG A N 1
ATOM 3958 C CA . ARG A 1 515 ? -6.791 -14.519 -10.599 1.00 96.00 515 ARG A CA 1
ATOM 3959 C C . ARG A 1 515 ? -6.244 -14.960 -11.957 1.00 96.00 515 ARG A C 1
ATOM 3961 O O . ARG A 1 515 ? -5.380 -14.291 -12.507 1.00 96.00 515 ARG A O 1
ATOM 3968 N N . GLN A 1 516 ? -6.738 -16.052 -12.529 1.00 95.31 516 GLN A N 1
ATOM 3969 C CA . GLN A 1 516 ? -6.398 -16.426 -13.909 1.00 95.31 516 GLN A CA 1
ATOM 3970 C C . GLN A 1 516 ? -7.047 -15.493 -14.944 1.00 95.31 516 GLN A C 1
ATOM 3972 O O . GLN A 1 516 ? -6.607 -15.449 -16.088 1.00 95.31 516 GLN A O 1
ATOM 3977 N N . HIS A 1 517 ? -8.067 -14.730 -14.538 1.00 95.75 517 HIS A N 1
ATOM 3978 C CA . HIS A 1 517 ? -8.855 -13.849 -15.400 1.00 95.75 517 HIS A CA 1
ATOM 3979 C C . HIS A 1 517 ? -8.837 -12.401 -14.886 1.00 95.75 517 HIS A C 1
ATOM 3981 O O . HIS A 1 517 ? -9.851 -11.699 -14.958 1.00 95.75 517 HIS A O 1
ATOM 3987 N N . LEU A 1 518 ? -7.697 -11.946 -14.343 1.00 96.31 518 LEU A N 1
ATOM 3988 C CA . LEU A 1 518 ? -7.537 -10.552 -13.921 1.00 96.31 518 LEU A CA 1
ATOM 3989 C C . LEU A 1 518 ? -7.841 -9.609 -15.084 1.00 96.31 518 LEU A C 1
ATOM 3991 O O . LEU A 1 518 ? -7.502 -9.885 -16.234 1.00 96.31 518 LEU A O 1
ATOM 3995 N N . LEU A 1 519 ? -8.479 -8.483 -14.767 1.00 97.56 519 LEU A N 1
ATOM 3996 C CA . LEU A 1 519 ? -8.740 -7.444 -15.752 1.00 97.56 519 LEU A CA 1
ATOM 3997 C C . LEU A 1 519 ? -7.413 -6.856 -16.241 1.00 97.56 519 LEU A C 1
ATOM 3999 O O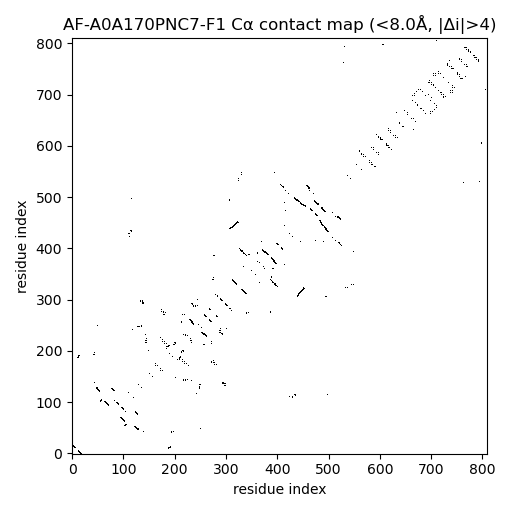 . LEU A 1 519 ? -6.623 -6.344 -15.440 1.00 97.56 519 LEU A O 1
ATOM 4003 N N . ARG A 1 520 ? -7.197 -6.883 -17.556 1.00 96.75 520 ARG A N 1
ATOM 4004 C CA . ARG A 1 520 ? -6.024 -6.295 -18.210 1.00 96.75 520 ARG A CA 1
ATOM 4005 C C . ARG A 1 520 ? -6.441 -5.436 -19.393 1.00 96.75 520 ARG A C 1
ATOM 4007 O O . ARG A 1 520 ? -7.449 -5.704 -20.047 1.00 96.75 520 ARG A O 1
ATOM 4014 N N . VAL A 1 521 ? -5.637 -4.423 -19.685 1.00 97.38 521 VAL A N 1
ATOM 4015 C CA . VAL A 1 521 ? -5.674 -3.699 -20.958 1.00 97.38 521 VAL A CA 1
ATOM 4016 C C . VAL A 1 521 ? -4.544 -4.198 -21.845 1.00 97.38 521 VAL A C 1
ATOM 4018 O O . VAL A 1 521 ? -3.449 -4.482 -21.364 1.00 97.38 521 VAL A O 1
ATOM 4021 N N . VAL A 1 522 ? -4.813 -4.305 -23.144 1.00 97.31 522 VAL A N 1
ATOM 4022 C CA . VAL A 1 522 ? -3.856 -4.777 -24.144 1.00 97.31 522 VAL A CA 1
ATOM 4023 C C . VAL A 1 522 ? -3.722 -3.746 -25.255 1.00 97.31 522 VAL A C 1
ATOM 4025 O O . VAL A 1 522 ? -4.717 -3.356 -25.869 1.00 97.31 522 VAL A O 1
ATOM 4028 N N . ALA A 1 523 ? -2.490 -3.331 -25.539 1.00 96.56 523 ALA A N 1
ATOM 4029 C CA . ALA A 1 523 ? -2.173 -2.449 -26.658 1.00 96.56 523 ALA A CA 1
ATOM 4030 C C . ALA A 1 523 ? -2.318 -3.185 -28.007 1.00 96.56 523 ALA A C 1
ATOM 4032 O O . ALA A 1 523 ? -2.173 -4.415 -28.056 1.00 96.56 523 ALA A O 1
ATOM 4033 N N . PRO A 1 524 ? -2.597 -2.491 -29.124 1.00 94.75 524 PRO A N 1
ATOM 4034 C CA . PRO A 1 524 ? -2.660 -3.121 -30.444 1.00 94.75 524 PRO A CA 1
ATOM 4035 C C . PRO A 1 524 ? -1.332 -3.800 -30.816 1.00 94.75 524 PRO A C 1
ATOM 4037 O O . PRO A 1 524 ? -0.264 -3.340 -30.430 1.00 94.75 524 PRO A O 1
ATOM 4040 N N . ALA A 1 525 ? -1.378 -4.872 -31.614 1.00 90.75 525 ALA A N 1
ATOM 4041 C CA . ALA A 1 525 ? -0.159 -5.524 -32.120 1.00 90.75 525 ALA A CA 1
ATOM 4042 C C . ALA A 1 525 ? 0.709 -4.583 -32.977 1.00 90.75 525 ALA A C 1
ATOM 4044 O O . ALA A 1 525 ? 1.916 -4.749 -33.072 1.00 90.75 525 ALA A O 1
ATOM 4045 N N . THR A 1 526 ? 0.091 -3.559 -33.564 1.00 89.62 526 THR A N 1
ATOM 4046 C CA . THR A 1 526 ? 0.752 -2.508 -34.343 1.00 89.62 526 THR A CA 1
ATOM 4047 C C . THR A 1 526 ? 1.178 -1.312 -33.486 1.00 89.62 526 THR A C 1
ATOM 4049 O O . THR A 1 526 ? 1.309 -0.209 -34.017 1.00 89.62 526 THR A O 1
ATOM 4052 N N . TYR A 1 527 ? 1.307 -1.471 -32.163 1.00 91.06 527 TYR A N 1
ATOM 4053 C CA . TYR A 1 527 ? 1.717 -0.372 -31.293 1.00 91.06 527 TYR A CA 1
ATOM 4054 C C . TYR A 1 527 ? 3.119 0.130 -31.701 1.00 91.06 527 TYR A C 1
ATOM 4056 O O . TYR A 1 527 ? 4.022 -0.688 -31.891 1.00 91.06 527 TYR A O 1
ATOM 4064 N N . PRO A 1 528 ? 3.309 1.449 -31.885 1.00 88.62 528 PRO A N 1
ATOM 4065 C CA . PRO A 1 528 ? 4.543 2.005 -32.436 1.00 88.62 528 PRO A CA 1
ATOM 4066 C C . PRO A 1 528 ? 5.766 1.763 -31.542 1.00 88.62 528 PRO A C 1
ATOM 4068 O O . PRO A 1 528 ? 5.662 1.652 -30.318 1.00 88.62 528 PRO A O 1
ATOM 4071 N N . ALA A 1 529 ? 6.951 1.741 -32.159 1.00 83.44 529 ALA A N 1
ATOM 4072 C CA . ALA A 1 529 ? 8.215 1.625 -31.437 1.00 83.44 529 ALA A CA 1
ATOM 4073 C C . ALA A 1 529 ? 8.433 2.838 -30.503 1.00 83.44 529 ALA A C 1
ATOM 4075 O O . ALA A 1 529 ? 7.957 3.937 -30.809 1.00 83.44 529 ALA A O 1
ATOM 4076 N N . PRO A 1 530 ? 9.192 2.700 -29.396 1.00 86.19 530 PRO A N 1
ATOM 4077 C CA . PRO A 1 530 ? 9.341 3.765 -28.400 1.00 86.19 530 PRO A CA 1
ATOM 4078 C C . PRO A 1 530 ? 9.750 5.132 -28.972 1.00 86.19 530 PRO A C 1
ATOM 4080 O O . PRO A 1 530 ? 9.165 6.149 -28.606 1.00 86.19 530 PRO A O 1
ATOM 4083 N N . TRP A 1 531 ? 10.687 5.178 -29.923 1.00 84.94 531 TRP A N 1
ATOM 4084 C CA . TRP A 1 531 ? 11.139 6.435 -30.532 1.00 84.94 531 TRP A CA 1
ATOM 4085 C C . TRP A 1 531 ? 10.049 7.132 -31.367 1.00 84.94 531 TRP A C 1
ATOM 4087 O O . TRP A 1 531 ? 9.963 8.360 -31.355 1.00 84.94 531 TRP A O 1
ATOM 4097 N N . GLN A 1 532 ? 9.173 6.369 -32.033 1.00 88.12 532 GLN A N 1
ATOM 4098 C CA . GLN A 1 532 ? 8.033 6.912 -32.786 1.00 88.12 532 GLN A CA 1
ATOM 4099 C C . GLN A 1 532 ? 7.006 7.526 -31.836 1.00 88.12 532 GLN A C 1
ATOM 4101 O O . GLN A 1 532 ? 6.435 8.578 -32.126 1.00 88.12 532 GLN A O 1
ATOM 4106 N N . VAL A 1 533 ? 6.806 6.896 -30.671 1.00 91.88 533 VAL A N 1
ATOM 4107 C CA . VAL A 1 533 ? 5.968 7.453 -29.602 1.00 91.88 533 VAL A CA 1
ATOM 4108 C C . VAL A 1 533 ? 6.556 8.770 -29.098 1.00 91.88 533 VAL A C 1
ATOM 4110 O O . VAL A 1 533 ? 5.809 9.732 -28.928 1.00 91.88 533 VAL A O 1
ATOM 4113 N N . VAL A 1 534 ? 7.883 8.863 -28.926 1.00 92.50 534 VAL A N 1
ATOM 4114 C CA . VAL A 1 534 ? 8.549 10.126 -28.559 1.00 92.50 534 VAL A CA 1
ATOM 4115 C C . VAL A 1 534 ? 8.319 11.202 -29.616 1.00 92.50 534 VAL A C 1
ATOM 4117 O O . VAL A 1 534 ? 7.910 12.312 -29.275 1.00 92.50 534 VAL A O 1
ATOM 4120 N N . GLU A 1 535 ? 8.559 10.900 -30.892 1.00 89.81 535 GLU A N 1
ATOM 4121 C CA . GLU A 1 535 ? 8.388 11.860 -31.987 1.00 89.81 535 GLU A CA 1
ATOM 4122 C C . GLU A 1 535 ? 6.946 12.393 -32.053 1.00 89.81 535 GLU A C 1
ATOM 4124 O O . GLU A 1 535 ? 6.714 13.609 -32.027 1.00 89.81 535 GLU A O 1
ATOM 4129 N N . ALA A 1 536 ? 5.966 11.486 -32.061 1.00 91.62 536 ALA A N 1
ATOM 4130 C CA . ALA A 1 536 ? 4.551 11.834 -32.075 1.00 91.62 536 ALA A CA 1
ATOM 4131 C C . ALA A 1 536 ? 4.140 12.601 -30.807 1.00 91.62 536 ALA A C 1
ATOM 4133 O O . ALA A 1 536 ? 3.435 13.611 -30.890 1.00 91.62 536 ALA A O 1
ATOM 4134 N N . GLY A 1 537 ? 4.621 12.164 -29.641 1.00 92.94 537 GLY A N 1
ATOM 4135 C CA . GLY A 1 537 ? 4.360 12.779 -28.344 1.00 92.94 537 GLY A CA 1
ATOM 4136 C C . GLY A 1 537 ? 4.881 14.209 -28.253 1.00 92.94 537 GLY A C 1
ATOM 4137 O O . GLY A 1 537 ? 4.151 15.085 -27.788 1.00 92.94 537 GLY A O 1
ATOM 4138 N N . LYS A 1 538 ? 6.083 14.487 -28.777 1.00 92.38 538 LYS A N 1
ATOM 4139 C CA . LYS A 1 538 ? 6.628 15.851 -28.878 1.00 92.38 538 LYS A CA 1
ATOM 4140 C C . LYS A 1 538 ? 5.776 16.729 -29.782 1.00 92.38 538 LYS A C 1
ATOM 4142 O O . LYS A 1 538 ? 5.375 17.819 -29.379 1.00 92.38 538 LYS A O 1
ATOM 4147 N N . LYS A 1 539 ? 5.451 16.243 -30.984 1.00 92.50 539 LYS A N 1
ATOM 4148 C CA . LYS A 1 539 ? 4.629 16.983 -31.954 1.00 92.50 539 LYS A CA 1
ATOM 4149 C C . LYS A 1 539 ? 3.248 17.329 -31.391 1.00 92.50 539 LYS A C 1
ATOM 4151 O O . LYS A 1 539 ? 2.747 18.425 -31.622 1.00 92.50 539 LYS A O 1
ATOM 4156 N N . ALA A 1 540 ? 2.656 16.405 -30.638 1.00 93.06 540 ALA A N 1
ATOM 4157 C CA . ALA A 1 540 ? 1.346 16.560 -30.013 1.00 93.06 540 ALA A CA 1
ATOM 4158 C C . ALA A 1 540 ? 1.392 17.136 -28.583 1.00 93.06 540 ALA A C 1
ATOM 4160 O O . ALA A 1 540 ? 0.343 17.247 -27.954 1.00 93.06 540 ALA A O 1
ATOM 4161 N N . LYS A 1 541 ? 2.575 17.504 -28.065 1.00 94.62 541 LYS A N 1
ATOM 4162 C CA . LYS A 1 541 ? 2.784 18.037 -26.704 1.00 94.62 541 LYS A CA 1
ATOM 4163 C C . LYS A 1 541 ? 2.254 17.145 -25.569 1.00 94.62 541 LYS A C 1
ATOM 4165 O O . LYS A 1 541 ? 1.861 17.628 -24.510 1.00 94.62 541 LYS A O 1
ATOM 4170 N N . ARG A 1 542 ? 2.274 15.823 -25.757 1.00 93.38 542 ARG A N 1
ATOM 4171 C CA . ARG A 1 542 ? 1.746 14.844 -24.782 1.00 93.38 542 ARG A CA 1
ATOM 4172 C C . ARG A 1 542 ? 2.581 14.755 -23.498 1.00 93.38 542 ARG A C 1
ATOM 4174 O O . ARG A 1 542 ? 2.099 14.275 -22.481 1.00 93.38 542 ARG A O 1
ATOM 4181 N N . PHE A 1 543 ? 3.813 15.263 -23.517 1.00 95.88 543 PHE A N 1
ATOM 4182 C CA . PHE A 1 543 ? 4.711 15.272 -22.358 1.00 95.88 543 PHE A CA 1
ATOM 4183 C C . PHE A 1 543 ? 4.550 16.505 -21.453 1.00 95.88 543 PHE A C 1
ATOM 4185 O O . PHE A 1 543 ? 5.086 16.518 -20.345 1.00 95.88 543 PHE A O 1
ATOM 4192 N N . ASP A 1 544 ? 3.798 17.530 -21.874 1.00 94.81 544 ASP A N 1
ATOM 4193 C CA . ASP A 1 544 ? 3.692 18.804 -21.146 1.00 94.81 544 ASP A CA 1
ATOM 4194 C C . ASP A 1 544 ? 3.121 18.624 -19.733 1.00 94.81 544 ASP A C 1
ATOM 4196 O O . ASP A 1 544 ? 3.618 19.238 -18.784 1.00 94.81 544 ASP A O 1
ATOM 4200 N N . ALA A 1 545 ? 2.113 17.757 -19.580 1.00 93.06 545 ALA A N 1
ATOM 4201 C CA . ALA A 1 545 ? 1.487 17.464 -18.292 1.00 93.06 545 ALA A CA 1
ATOM 4202 C C . ALA A 1 545 ? 2.458 16.770 -17.321 1.00 93.06 545 ALA A C 1
ATOM 4204 O O . ALA A 1 545 ? 2.515 17.134 -16.147 1.00 93.06 545 ALA A O 1
ATOM 4205 N N . ILE A 1 546 ? 3.273 15.834 -17.819 1.00 95.75 546 ILE A N 1
ATOM 4206 C CA . ILE A 1 546 ? 4.322 15.155 -17.043 1.00 95.75 546 ILE A CA 1
ATOM 4207 C C . ILE A 1 546 ? 5.396 16.166 -16.620 1.00 95.75 546 ILE A C 1
ATOM 4209 O O . ILE A 1 546 ? 5.724 16.292 -15.440 1.00 95.75 546 ILE A O 1
ATOM 4213 N N . LEU A 1 547 ? 5.895 16.963 -17.571 1.00 95.44 547 LEU A N 1
ATOM 4214 C CA . LEU A 1 547 ? 6.900 17.995 -17.309 1.00 95.44 547 LEU A CA 1
ATOM 4215 C C . LEU A 1 547 ? 6.396 19.071 -16.341 1.00 95.44 547 LEU A C 1
ATOM 4217 O O . LEU A 1 547 ? 7.196 19.666 -15.620 1.00 95.44 547 LEU A O 1
ATOM 4221 N N . ALA A 1 548 ? 5.094 19.362 -16.327 1.00 94.12 548 ALA A N 1
ATOM 4222 C CA . ALA A 1 548 ? 4.495 20.269 -15.354 1.00 94.12 548 ALA A CA 1
ATOM 4223 C C . ALA A 1 548 ? 4.553 19.694 -13.928 1.00 94.12 548 ALA A C 1
ATOM 4225 O O . ALA A 1 548 ? 4.908 20.427 -13.006 1.00 94.12 548 ALA A O 1
ATOM 4226 N N . GLN A 1 549 ? 4.296 18.392 -13.748 1.00 93.06 549 GLN A N 1
ATOM 4227 C CA . GLN A 1 549 ? 4.431 17.737 -12.440 1.00 93.06 549 GLN A CA 1
ATOM 4228 C C . GLN A 1 549 ? 5.880 17.759 -11.939 1.00 93.06 549 GLN A C 1
ATOM 4230 O O . GLN A 1 549 ? 6.121 18.134 -10.793 1.00 93.06 549 GLN A O 1
ATOM 4235 N N . TYR A 1 550 ? 6.861 17.454 -12.795 1.00 94.25 550 TYR A N 1
ATOM 4236 C CA . TYR A 1 550 ? 8.272 17.542 -12.400 1.00 94.25 550 TYR A CA 1
ATOM 4237 C C . TYR A 1 550 ? 8.711 18.978 -12.076 1.00 94.25 550 TYR A C 1
ATOM 4239 O O . TYR A 1 550 ? 9.458 19.196 -11.124 1.00 94.25 550 TYR A O 1
ATOM 4247 N N . ARG A 1 551 ? 8.227 19.979 -12.827 1.00 94.62 551 ARG A N 1
ATOM 4248 C CA . ARG A 1 551 ? 8.464 21.399 -12.510 1.00 94.62 551 ARG A CA 1
ATOM 4249 C C . ARG A 1 551 ? 7.907 21.778 -11.138 1.00 94.62 551 ARG A C 1
ATOM 4251 O O . ARG A 1 551 ? 8.598 22.467 -10.393 1.00 94.62 551 ARG A O 1
ATOM 4258 N N . GLN A 1 552 ? 6.711 21.302 -10.795 1.00 90.50 552 GLN A N 1
ATOM 4259 C CA . GLN A 1 552 ? 6.131 21.514 -9.469 1.00 90.50 552 GLN A CA 1
ATOM 4260 C C . GLN A 1 552 ? 6.975 20.849 -8.373 1.00 90.50 552 GLN A C 1
ATOM 4262 O O . GLN A 1 552 ? 7.315 21.506 -7.396 1.00 90.50 552 GLN A O 1
ATOM 4267 N N . GLY A 1 553 ? 7.392 19.592 -8.564 1.00 89.25 553 GLY A N 1
ATOM 4268 C CA . GLY A 1 553 ? 8.244 18.884 -7.601 1.00 89.25 553 GLY A CA 1
ATOM 4269 C C . GLY A 1 553 ? 9.576 19.593 -7.328 1.00 89.25 553 GLY A C 1
ATOM 4270 O O . GLY A 1 553 ? 10.011 19.676 -6.179 1.00 89.25 553 GLY A O 1
ATOM 4271 N N . ILE A 1 554 ? 10.194 20.166 -8.366 1.00 93.06 554 ILE A N 1
ATOM 4272 C CA . ILE A 1 554 ? 11.396 21.004 -8.236 1.00 93.06 554 ILE A CA 1
ATOM 4273 C C . ILE A 1 554 ? 11.090 22.305 -7.481 1.00 93.06 554 ILE A C 1
ATOM 4275 O O . ILE A 1 554 ? 11.874 22.706 -6.623 1.00 93.06 554 ILE A O 1
ATOM 4279 N N . ALA A 1 555 ? 9.967 22.967 -7.773 1.00 92.50 555 ALA A N 1
ATOM 4280 C CA . ALA A 1 555 ? 9.573 24.202 -7.093 1.00 92.50 555 ALA A CA 1
ATOM 4281 C C . ALA A 1 555 ? 9.280 23.983 -5.599 1.00 92.50 555 ALA A C 1
ATOM 4283 O O . ALA A 1 555 ? 9.612 24.837 -4.777 1.00 92.50 555 ALA A O 1
ATOM 4284 N N . ASP A 1 556 ? 8.712 22.829 -5.246 1.00 86.12 556 ASP A N 1
ATOM 4285 C CA . ASP A 1 556 ? 8.408 22.460 -3.864 1.00 86.12 556 ASP A CA 1
ATOM 4286 C C . ASP A 1 556 ? 9.677 22.104 -3.067 1.00 86.12 556 ASP A C 1
ATOM 4288 O O . ASP A 1 556 ? 9.728 22.316 -1.853 1.00 86.12 556 ASP A O 1
ATOM 4292 N N . GLN A 1 557 ? 10.706 21.557 -3.729 1.00 88.00 557 GLN A N 1
ATOM 4293 C CA . GLN A 1 557 ? 11.936 21.063 -3.094 1.00 88.00 557 GLN A CA 1
ATOM 4294 C C . GLN A 1 557 ? 13.220 21.475 -3.855 1.00 88.00 557 GLN A C 1
ATOM 4296 O O . GLN A 1 557 ? 14.020 20.614 -4.229 1.00 88.00 557 GLN A O 1
ATOM 4301 N N . PRO A 1 558 ? 13.503 22.782 -4.029 1.00 93.56 558 PRO A N 1
ATOM 4302 C CA . PRO A 1 558 ? 14.602 23.268 -4.882 1.00 93.56 558 PRO A CA 1
ATOM 4303 C C . PRO A 1 558 ? 16.014 22.985 -4.332 1.00 93.56 558 PRO A C 1
ATOM 4305 O O . PRO A 1 558 ? 17.017 23.215 -5.015 1.00 93.56 558 PRO A O 1
ATOM 4308 N N . GLY A 1 559 ? 16.099 22.538 -3.075 1.00 94.88 559 GLY A N 1
ATOM 4309 C CA . GLY A 1 559 ? 17.335 22.172 -2.383 1.00 94.88 559 GLY A CA 1
ATOM 4310 C C . GLY A 1 559 ? 17.611 20.668 -2.325 1.00 94.88 559 GLY A C 1
ATOM 4311 O O . GLY A 1 559 ? 18.546 20.277 -1.637 1.00 94.88 559 GLY A O 1
ATOM 4312 N N . LYS A 1 560 ? 16.812 19.825 -2.994 1.00 93.44 560 LYS A N 1
ATOM 4313 C CA . LYS A 1 560 ? 17.042 18.373 -3.077 1.00 93.44 560 LYS A CA 1
ATOM 4314 C C . LYS A 1 560 ? 17.454 17.967 -4.488 1.00 93.44 560 LYS A C 1
ATOM 4316 O O . LYS A 1 560 ? 16.932 18.518 -5.450 1.00 93.44 560 LYS A O 1
ATOM 4321 N N . ALA A 1 561 ? 18.352 16.990 -4.607 1.00 95.69 561 ALA A N 1
ATOM 4322 C CA . ALA A 1 561 ? 18.808 16.481 -5.902 1.00 95.69 561 ALA A CA 1
ATOM 4323 C C . ALA A 1 561 ? 17.739 15.630 -6.611 1.00 95.69 561 ALA A C 1
ATOM 4325 O O . ALA A 1 561 ? 17.557 15.752 -7.819 1.00 95.69 561 ALA A O 1
ATOM 4326 N N . GLU A 1 562 ? 16.988 14.826 -5.851 1.00 92.69 562 GLU A N 1
ATOM 4327 C CA . GLU A 1 562 ? 16.014 13.850 -6.360 1.00 92.69 562 GLU A CA 1
ATOM 4328 C C . GLU A 1 562 ? 15.005 14.424 -7.385 1.00 92.69 562 GLU A C 1
ATOM 4330 O O . GLU A 1 562 ? 14.890 13.842 -8.464 1.00 92.69 562 GLU A O 1
ATOM 4335 N N . PRO A 1 563 ? 14.315 15.567 -7.160 1.00 92.88 563 PRO A N 1
ATOM 4336 C CA . PRO A 1 563 ? 13.390 16.117 -8.158 1.00 92.88 563 PRO A CA 1
ATOM 4337 C C . PRO A 1 563 ? 14.042 16.446 -9.510 1.00 92.88 563 PRO A C 1
ATOM 4339 O O . PRO A 1 563 ? 13.405 16.283 -10.552 1.00 92.88 563 PRO A O 1
ATOM 4342 N N . TYR A 1 564 ? 15.305 16.888 -9.503 1.00 96.56 564 TYR A N 1
ATOM 4343 C CA . TYR A 1 564 ? 16.064 17.165 -10.723 1.00 96.56 564 TYR A CA 1
ATOM 4344 C C . TYR A 1 564 ? 16.477 15.867 -11.417 1.00 96.56 564 TYR A C 1
ATOM 4346 O O . TYR A 1 564 ? 16.256 15.734 -12.618 1.00 96.56 564 TYR A O 1
ATOM 4354 N N . SER A 1 565 ? 16.995 14.887 -10.670 1.00 95.12 565 SER A N 1
ATOM 4355 C CA . SER A 1 565 ? 17.347 13.571 -11.218 1.00 95.12 565 SER A CA 1
ATOM 4356 C C . SER A 1 565 ? 16.138 12.873 -11.850 1.00 95.12 565 SER A C 1
ATOM 4358 O O . SER A 1 565 ? 16.238 12.355 -12.960 1.00 95.12 565 SER A O 1
ATOM 4360 N N . ASN A 1 566 ? 14.968 12.938 -11.207 1.00 92.62 566 ASN A N 1
ATOM 4361 C CA . ASN A 1 566 ? 13.731 12.358 -11.731 1.00 92.62 566 ASN A CA 1
ATOM 4362 C C . ASN A 1 566 ? 13.290 13.024 -13.044 1.00 92.62 566 ASN A C 1
ATOM 4364 O O . ASN A 1 566 ? 12.877 12.338 -13.981 1.00 92.62 566 ASN A O 1
ATOM 4368 N N . ARG A 1 567 ? 13.407 14.358 -13.150 1.00 95.69 567 ARG A N 1
ATOM 4369 C CA . ARG A 1 567 ? 13.095 15.061 -14.403 1.00 95.69 567 ARG A CA 1
ATOM 4370 C C . ARG A 1 567 ? 14.128 14.763 -15.489 1.00 95.69 567 ARG A C 1
ATOM 4372 O O . ARG A 1 567 ? 13.731 14.527 -16.627 1.00 95.69 567 ARG A O 1
ATOM 4379 N N . ALA A 1 568 ? 15.415 14.712 -15.148 1.00 97.31 568 ALA A N 1
ATOM 4380 C CA . ALA A 1 568 ? 16.486 14.369 -16.082 1.00 97.31 568 ALA A CA 1
ATOM 4381 C C . ALA A 1 568 ? 16.299 12.971 -16.685 1.00 97.31 568 ALA A C 1
ATOM 4383 O O . ALA A 1 568 ? 16.394 12.814 -17.900 1.00 97.31 568 ALA A O 1
ATOM 4384 N N . TRP A 1 569 ? 15.950 11.983 -15.858 1.00 94.31 569 TRP A N 1
ATOM 4385 C CA . TRP A 1 569 ? 15.644 10.615 -16.286 1.00 94.31 569 TRP A CA 1
ATOM 4386 C C . TRP A 1 569 ? 14.510 10.556 -17.322 1.00 94.31 569 TRP A C 1
ATOM 4388 O O . TRP A 1 569 ? 14.565 9.773 -18.277 1.00 94.31 569 TRP A O 1
ATOM 4398 N N . PHE A 1 570 ? 13.484 11.398 -17.157 1.00 95.31 570 PHE A N 1
ATOM 4399 C CA . PHE A 1 570 ? 12.380 11.499 -18.108 1.00 95.31 570 PHE A CA 1
ATOM 4400 C C . PHE A 1 570 ? 12.798 12.238 -19.385 1.00 95.31 570 PHE A C 1
ATOM 4402 O O . PHE A 1 570 ? 12.520 11.769 -20.487 1.00 95.31 570 PHE A O 1
ATOM 4409 N N . LEU A 1 571 ? 13.502 13.367 -19.245 1.00 96.69 571 LEU A N 1
ATOM 4410 C CA . LEU A 1 571 ? 14.011 14.166 -20.363 1.00 96.69 571 LEU A CA 1
ATOM 4411 C C . LEU A 1 571 ? 14.944 13.351 -21.263 1.00 96.69 571 LEU A C 1
ATOM 4413 O O . LEU A 1 571 ? 14.859 13.453 -22.484 1.00 96.69 571 LEU A O 1
ATOM 4417 N N . GLU A 1 572 ? 15.774 12.491 -20.680 1.00 93.50 572 GLU A N 1
ATOM 4418 C CA . GLU A 1 572 ? 16.596 11.535 -21.415 1.00 93.50 572 GLU A CA 1
ATOM 4419 C C . GLU A 1 572 ? 15.751 10.617 -22.311 1.00 93.50 572 GLU A C 1
ATOM 4421 O O . GLU A 1 572 ? 16.044 10.473 -23.498 1.00 93.50 572 GLU A O 1
ATOM 4426 N N . ARG A 1 573 ? 14.676 10.033 -21.769 1.00 91.62 573 ARG A N 1
ATOM 4427 C CA . ARG A 1 573 ? 13.797 9.091 -22.488 1.00 91.62 573 ARG A CA 1
ATOM 4428 C C . ARG A 1 573 ? 13.028 9.728 -23.629 1.00 91.62 573 ARG A C 1
ATOM 4430 O O . ARG A 1 573 ? 12.649 9.038 -24.569 1.00 91.62 573 ARG A O 1
ATOM 4437 N N . ILE A 1 574 ? 12.815 11.037 -23.556 1.00 94.50 574 ILE A N 1
ATOM 4438 C CA . ILE A 1 574 ? 12.260 11.817 -24.659 1.00 94.50 574 ILE A CA 1
ATOM 4439 C C . ILE A 1 574 ? 13.353 12.526 -25.472 1.00 94.50 574 ILE A C 1
ATOM 4441 O O . ILE A 1 574 ? 13.044 13.392 -26.280 1.00 94.50 574 ILE A O 1
ATOM 4445 N N . TYR A 1 575 ? 14.630 12.180 -25.307 1.00 93.12 575 TYR A N 1
ATOM 4446 C CA . TYR A 1 575 ? 15.772 12.729 -26.052 1.00 93.12 575 TYR A CA 1
ATOM 4447 C C . TYR A 1 575 ? 15.964 14.255 -25.922 1.00 93.12 575 TYR A C 1
ATOM 4449 O O . TYR A 1 575 ? 16.557 14.892 -26.793 1.00 93.12 575 TYR A O 1
ATOM 4457 N N . GLU A 1 576 ? 15.483 14.863 -24.836 1.00 95.06 576 GLU A N 1
ATOM 4458 C CA . GLU A 1 576 ? 15.693 16.273 -24.464 1.00 95.06 576 GLU A CA 1
ATOM 4459 C C . GLU A 1 576 ? 17.013 16.444 -23.690 1.00 95.06 576 GLU A C 1
ATOM 4461 O O . GLU A 1 576 ? 17.059 16.877 -22.537 1.00 95.06 576 GLU A O 1
ATOM 4466 N N . ARG A 1 577 ? 18.119 16.076 -24.346 1.00 94.56 577 ARG A N 1
ATOM 4467 C CA . ARG A 1 577 ? 19.452 15.930 -23.732 1.00 94.56 577 ARG A CA 1
ATOM 4468 C C . ARG A 1 577 ? 19.969 17.204 -23.070 1.00 94.56 577 ARG A C 1
ATOM 4470 O O . ARG A 1 577 ? 20.530 17.138 -21.984 1.00 94.56 577 ARG A O 1
ATOM 4477 N N . GLY A 1 578 ? 19.761 18.362 -23.702 1.00 96.44 578 GLY A N 1
ATOM 4478 C CA . GLY A 1 578 ? 20.210 19.649 -23.161 1.00 96.44 578 GLY A CA 1
ATOM 4479 C C . GLY A 1 578 ? 19.573 19.958 -21.805 1.00 96.44 578 GLY A C 1
ATOM 4480 O O . GLY A 1 578 ? 20.278 20.234 -20.840 1.00 96.44 578 GLY A O 1
ATOM 4481 N N . GLN A 1 579 ? 18.250 19.807 -21.708 1.00 97.44 579 GLN A N 1
ATOM 4482 C CA . GLN A 1 579 ? 17.519 20.020 -20.457 1.00 97.44 579 GLN A CA 1
ATOM 4483 C C . GLN A 1 579 ? 17.880 18.962 -19.401 1.00 97.44 579 GLN A C 1
ATOM 4485 O O . GLN A 1 579 ? 18.018 19.289 -18.225 1.00 97.44 579 GLN A O 1
ATOM 4490 N N . ALA A 1 580 ? 18.088 17.703 -19.809 1.00 98.12 580 ALA A N 1
ATOM 4491 C CA . ALA A 1 580 ? 18.542 16.650 -18.899 1.00 98.12 580 ALA A CA 1
ATOM 4492 C C . ALA A 1 580 ? 19.930 16.963 -18.303 1.00 98.12 580 ALA A C 1
ATOM 4494 O O . ALA A 1 580 ? 20.142 16.784 -17.105 1.00 98.12 580 ALA A O 1
ATOM 4495 N N . ILE A 1 581 ? 20.862 17.489 -19.109 1.00 98.38 581 ILE A N 1
ATOM 4496 C CA . ILE A 1 581 ? 22.188 17.939 -18.653 1.00 98.38 581 ILE A CA 1
ATOM 4497 C C . ILE A 1 581 ? 22.067 19.095 -17.651 1.00 98.38 581 ILE A C 1
ATOM 4499 O O . ILE A 1 581 ? 22.793 19.109 -16.653 1.00 98.38 581 ILE A O 1
ATOM 4503 N N . GLU A 1 582 ? 21.177 20.060 -17.888 1.00 98.19 582 GLU A N 1
ATOM 4504 C CA . GLU A 1 582 ? 20.927 21.169 -16.955 1.00 98.19 582 GLU A CA 1
ATOM 4505 C C . GLU A 1 582 ? 20.425 20.658 -15.597 1.00 98.19 582 GLU A C 1
ATOM 4507 O O . GLU A 1 582 ? 20.960 21.042 -14.553 1.00 98.19 582 GLU A O 1
ATOM 4512 N N . ASP A 1 583 ? 19.465 19.732 -15.603 1.00 98.38 583 ASP A N 1
ATOM 4513 C CA . ASP A 1 583 ? 18.940 19.126 -14.379 1.00 98.38 583 ASP A CA 1
ATOM 4514 C C . ASP A 1 583 ? 19.984 18.293 -13.641 1.00 98.38 583 ASP A C 1
ATOM 4516 O O . ASP A 1 583 ? 20.159 18.471 -12.437 1.00 98.38 583 ASP A O 1
ATOM 4520 N N . LEU A 1 584 ? 20.740 17.444 -14.342 1.00 98.44 584 LEU A N 1
ATOM 4521 C CA . LEU A 1 584 ? 21.836 16.683 -13.735 1.00 98.44 584 LEU A CA 1
ATOM 4522 C C . LEU A 1 584 ? 22.904 17.613 -13.164 1.00 98.44 584 LEU A C 1
ATOM 4524 O O . LEU A 1 584 ? 23.448 17.348 -12.098 1.00 98.44 584 LEU A O 1
ATOM 4528 N N . THR A 1 585 ? 23.172 18.741 -13.821 1.00 98.50 585 THR A N 1
ATOM 4529 C CA . THR A 1 585 ? 24.093 19.756 -13.298 1.00 98.50 585 THR A CA 1
ATOM 4530 C C . THR A 1 585 ? 23.612 20.326 -11.978 1.00 98.50 585 THR A C 1
ATOM 4532 O O . THR A 1 585 ? 24.411 20.486 -11.053 1.00 98.50 585 THR A O 1
ATOM 4535 N N . ARG A 1 586 ? 22.310 20.587 -11.863 1.00 98.25 586 ARG A N 1
ATOM 4536 C CA . ARG A 1 586 ? 21.725 21.054 -10.614 1.00 98.25 586 ARG A CA 1
ATOM 4537 C C . ARG A 1 586 ? 21.696 19.960 -9.546 1.00 98.25 586 ARG A C 1
ATOM 4539 O O . ARG A 1 586 ? 22.044 20.256 -8.407 1.00 98.25 586 ARG A O 1
ATOM 4546 N N . ALA A 1 587 ? 21.352 18.725 -9.909 1.00 98.06 587 ALA A N 1
ATOM 4547 C CA . ALA A 1 587 ? 21.344 17.575 -9.008 1.00 98.06 587 ALA A CA 1
ATOM 4548 C C . ALA A 1 587 ? 22.737 17.311 -8.417 1.00 98.06 587 ALA A C 1
ATOM 4550 O O . ALA A 1 587 ? 22.882 17.272 -7.202 1.00 98.06 587 ALA A O 1
ATOM 4551 N N . ILE A 1 588 ? 23.769 17.243 -9.265 1.00 98.25 588 ILE A N 1
ATOM 4552 C CA . ILE A 1 588 ? 25.172 17.034 -8.870 1.00 98.25 588 ILE A CA 1
ATOM 4553 C C . ILE A 1 588 ? 25.671 18.147 -7.946 1.00 98.25 588 ILE A C 1
ATOM 4555 O O . ILE A 1 588 ? 26.443 17.885 -7.032 1.00 98.25 588 ILE A O 1
ATOM 4559 N N . ALA A 1 589 ? 25.247 19.395 -8.166 1.00 98.12 589 ALA A N 1
ATOM 4560 C CA . ALA A 1 589 ? 25.629 20.505 -7.294 1.00 98.12 589 ALA A CA 1
ATOM 4561 C C . ALA A 1 589 ? 25.033 20.395 -5.877 1.00 98.12 589 ALA A C 1
ATOM 4563 O O . ALA A 1 589 ? 25.559 21.015 -4.955 1.00 98.12 589 ALA A O 1
ATOM 4564 N N . ILE A 1 590 ? 23.933 19.653 -5.715 1.00 98.06 590 ILE A N 1
ATOM 4565 C CA . ILE A 1 590 ? 23.261 19.424 -4.431 1.00 98.06 590 ILE A CA 1
ATOM 4566 C C . ILE A 1 590 ? 23.798 18.151 -3.770 1.00 98.06 590 ILE A C 1
ATOM 4568 O O . ILE A 1 590 ? 24.177 18.189 -2.603 1.00 98.06 590 ILE A O 1
ATOM 4572 N N . ASP A 1 591 ? 23.821 17.046 -4.514 1.00 97.50 591 ASP A N 1
ATOM 4573 C CA . ASP A 1 591 ? 24.260 15.731 -4.052 1.00 97.50 591 ASP A CA 1
ATOM 4574 C C . ASP A 1 591 ? 25.006 14.996 -5.187 1.00 97.50 591 ASP A C 1
ATOM 4576 O O . ASP A 1 591 ? 24.379 14.430 -6.093 1.00 97.50 591 ASP A O 1
ATOM 4580 N N . PRO A 1 592 ? 26.350 15.062 -5.214 1.00 96.81 592 PRO A N 1
ATOM 4581 C CA . PRO A 1 592 ? 27.153 14.394 -6.230 1.00 96.81 592 PRO A CA 1
ATOM 4582 C C . PRO A 1 592 ? 27.090 12.870 -6.081 1.00 96.81 592 PRO A C 1
ATOM 4584 O O . PRO A 1 592 ? 27.439 12.322 -5.038 1.00 96.81 592 PRO A O 1
ATOM 4587 N N . SER A 1 593 ? 26.754 12.167 -7.161 1.00 96.25 593 SER A N 1
ATOM 4588 C CA . SER A 1 593 ? 26.739 10.703 -7.194 1.00 96.25 593 SER A CA 1
ATOM 4589 C C . SER A 1 593 ? 27.434 10.171 -8.444 1.00 96.25 593 SER A C 1
ATOM 4591 O O . SER A 1 593 ? 27.504 10.850 -9.473 1.00 96.25 593 SER A O 1
ATOM 4593 N N . VAL A 1 594 ? 27.944 8.939 -8.358 1.00 96.38 594 VAL A N 1
ATOM 4594 C CA . VAL A 1 594 ? 28.527 8.225 -9.506 1.00 96.38 594 VAL A CA 1
ATOM 4595 C C . VAL A 1 594 ? 27.526 8.188 -10.661 1.00 96.38 594 VAL A C 1
ATOM 4597 O O . VAL A 1 594 ? 27.867 8.581 -11.769 1.00 96.38 594 VAL A O 1
ATOM 4600 N N . ASP A 1 595 ? 26.284 7.785 -10.390 1.00 95.94 595 ASP A N 1
ATOM 4601 C CA . ASP A 1 595 ? 25.236 7.628 -11.402 1.00 95.94 595 ASP A CA 1
ATOM 4602 C C . ASP A 1 595 ? 24.902 8.941 -12.130 1.00 95.94 595 ASP A C 1
ATOM 4604 O O . ASP A 1 595 ? 24.881 8.978 -13.362 1.00 95.94 595 ASP A O 1
ATOM 4608 N N . SER A 1 596 ? 24.748 10.048 -11.393 1.00 96.62 596 SER A N 1
ATOM 4609 C CA . SER A 1 596 ? 24.465 11.357 -11.991 1.00 96.62 596 SER A CA 1
ATOM 4610 C C . SER A 1 596 ? 25.608 11.832 -12.892 1.00 96.62 596 SER A C 1
ATOM 4612 O O . SER A 1 596 ? 25.357 12.361 -13.978 1.00 96.62 596 SER A O 1
ATOM 4614 N N . TYR A 1 597 ? 26.865 11.629 -12.475 1.00 98.12 597 TYR A N 1
ATOM 4615 C CA . TYR A 1 597 ? 28.029 11.963 -13.298 1.00 98.12 597 TYR A CA 1
ATOM 4616 C C . TYR A 1 597 ? 28.119 11.092 -14.554 1.00 98.12 597 TYR A C 1
ATOM 4618 O O . TYR A 1 597 ? 28.296 11.636 -15.639 1.00 98.12 597 TYR A O 1
ATOM 4626 N N . LEU A 1 598 ? 27.973 9.767 -14.439 1.00 97.12 598 LEU A N 1
ATOM 4627 C CA . LEU A 1 598 ? 28.056 8.862 -15.596 1.00 97.12 598 LEU A CA 1
ATOM 4628 C C . LEU A 1 598 ? 26.909 9.094 -16.588 1.00 97.12 598 LEU A C 1
ATOM 4630 O O . LEU A 1 598 ? 27.119 9.083 -17.801 1.00 97.12 598 LEU A O 1
ATOM 4634 N N . THR A 1 599 ? 25.706 9.376 -16.089 1.00 96.56 599 THR A N 1
ATOM 4635 C CA . THR A 1 599 ? 24.559 9.741 -16.929 1.00 96.56 599 THR A CA 1
ATOM 4636 C C . THR A 1 599 ? 24.834 11.036 -17.689 1.00 96.56 599 THR A C 1
ATOM 4638 O O . THR A 1 599 ? 24.660 11.085 -18.907 1.00 96.56 599 THR A O 1
ATOM 4641 N N . ARG A 1 600 ? 25.330 12.081 -17.011 1.00 97.94 600 ARG A N 1
ATOM 4642 C CA . ARG A 1 600 ? 25.650 13.355 -17.670 1.00 97.94 600 ARG A CA 1
ATOM 4643 C C . ARG A 1 600 ? 26.828 13.224 -18.642 1.00 97.94 600 ARG A C 1
ATOM 4645 O O . ARG A 1 600 ? 26.776 13.823 -19.714 1.00 97.94 600 ARG A O 1
ATOM 4652 N N . ALA A 1 601 ? 27.826 12.397 -18.325 1.00 96.88 601 ALA A N 1
ATOM 4653 C CA . ALA A 1 601 ? 28.942 12.092 -19.216 1.00 96.88 601 ALA A CA 1
ATOM 4654 C C . ALA A 1 601 ? 28.462 11.476 -20.533 1.00 96.88 601 ALA A C 1
ATOM 4656 O O . ALA A 1 601 ? 28.781 12.000 -21.598 1.00 96.88 601 ALA A O 1
ATOM 4657 N N . ARG A 1 602 ? 27.614 10.443 -20.465 1.00 94.44 602 ARG A N 1
ATOM 4658 C CA . ARG A 1 602 ? 27.013 9.827 -21.653 1.00 94.44 602 ARG A CA 1
ATOM 4659 C C . ARG A 1 602 ? 26.211 10.835 -22.479 1.00 94.44 602 ARG A C 1
ATOM 4661 O O . ARG A 1 602 ? 26.340 10.867 -23.699 1.00 94.44 602 ARG A O 1
ATOM 4668 N N . LEU A 1 603 ? 25.418 11.699 -21.840 1.00 95.69 603 LEU A N 1
ATOM 4669 C CA . LEU A 1 603 ? 24.686 12.749 -22.557 1.00 95.69 603 LEU A CA 1
ATOM 4670 C C . LEU A 1 603 ? 25.632 13.748 -23.243 1.00 95.69 603 LEU A C 1
ATOM 4672 O O . LEU A 1 603 ? 25.350 14.186 -24.358 1.00 95.69 603 LEU A O 1
ATOM 4676 N N . TYR A 1 604 ? 26.766 14.091 -22.624 1.00 95.88 604 TYR A N 1
ATOM 4677 C CA . TYR A 1 604 ? 27.800 14.891 -23.279 1.00 95.88 604 TYR A CA 1
ATOM 4678 C C . TYR A 1 604 ? 28.429 14.164 -24.473 1.00 95.88 604 TYR A C 1
ATOM 4680 O O . TYR A 1 604 ? 28.626 14.798 -25.509 1.00 95.88 604 TYR A O 1
ATOM 4688 N N . GLU A 1 605 ? 28.686 12.856 -24.384 1.00 91.56 605 GLU A N 1
ATOM 4689 C CA . GLU A 1 605 ? 29.167 12.052 -25.518 1.00 91.56 605 GLU A CA 1
ATOM 4690 C C . GLU A 1 605 ? 28.173 12.040 -26.680 1.00 91.56 605 GLU A C 1
ATOM 4692 O O . GLU A 1 605 ? 28.561 12.298 -27.819 1.00 91.56 605 GLU A O 1
ATOM 4697 N N . GLU A 1 606 ? 26.886 11.824 -26.396 1.00 90.00 606 GLU A N 1
ATOM 4698 C CA . GLU A 1 606 ? 25.804 11.870 -27.387 1.00 90.00 606 GLU A CA 1
ATOM 4699 C C . GLU A 1 606 ? 25.691 13.253 -28.059 1.00 90.00 606 GLU A C 1
ATOM 4701 O O . GLU A 1 606 ? 25.306 13.353 -29.226 1.00 90.00 606 GLU A O 1
ATOM 4706 N N . MET A 1 607 ? 26.079 14.320 -27.353 1.00 91.56 607 MET A N 1
ATOM 4707 C CA . MET A 1 607 ? 26.156 15.691 -27.872 1.00 91.56 607 MET A CA 1
ATOM 4708 C C . MET A 1 607 ? 27.523 16.042 -28.492 1.00 91.56 607 MET A C 1
ATOM 4710 O O . MET A 1 607 ? 27.691 17.139 -29.023 1.00 91.56 607 MET A O 1
ATOM 4714 N N . GLY A 1 608 ? 28.496 15.126 -28.458 1.00 90.00 608 GLY A N 1
ATOM 4715 C CA . GLY A 1 608 ? 29.840 15.301 -29.017 1.00 90.00 608 GLY A CA 1
ATOM 4716 C C . GLY A 1 608 ? 30.845 16.046 -28.124 1.00 90.00 608 GLY A C 1
ATOM 4717 O O . GLY A 1 608 ? 31.976 16.274 -28.559 1.00 90.00 608 GLY A O 1
ATOM 4718 N N . ASP A 1 609 ? 30.491 16.392 -26.883 1.00 92.56 609 ASP A N 1
ATOM 4719 C CA . ASP A 1 609 ? 31.339 17.115 -25.923 1.00 92.56 609 ASP A CA 1
ATOM 4720 C C . ASP A 1 609 ? 32.179 16.153 -25.060 1.00 92.56 609 ASP A C 1
ATOM 4722 O O . ASP A 1 609 ? 31.981 15.977 -23.856 1.00 92.56 609 ASP A O 1
ATOM 4726 N N . ARG A 1 610 ? 33.152 15.500 -25.702 1.00 89.31 610 ARG A N 1
ATOM 4727 C CA . ARG A 1 610 ? 34.021 14.493 -25.062 1.00 89.31 610 ARG A CA 1
ATOM 4728 C C . ARG A 1 610 ? 34.843 15.041 -23.898 1.00 89.31 610 ARG A C 1
ATOM 4730 O O . ARG A 1 610 ? 35.115 14.315 -22.948 1.00 89.31 610 ARG A O 1
ATOM 4737 N N . THR A 1 611 ? 35.224 16.316 -23.954 1.00 93.56 611 THR A N 1
ATOM 4738 C CA . THR A 1 611 ? 35.994 16.965 -22.887 1.00 93.56 611 THR A CA 1
ATOM 4739 C C . THR A 1 611 ? 35.186 17.022 -21.595 1.00 93.56 611 THR A C 1
ATOM 4741 O O . THR A 1 611 ? 35.708 16.686 -20.531 1.00 93.56 611 THR A O 1
ATOM 4744 N N . LYS A 1 612 ? 33.904 17.405 -21.668 1.00 96.25 612 LYS A N 1
ATOM 4745 C CA . LYS A 1 612 ? 33.029 17.388 -20.489 1.00 96.25 612 LYS A CA 1
ATOM 4746 C C . LYS A 1 612 ? 32.695 15.972 -20.037 1.00 96.25 612 LYS A C 1
ATOM 4748 O O . LYS A 1 612 ? 32.700 15.734 -18.832 1.00 96.25 612 LYS A O 1
ATOM 4753 N N . ALA A 1 613 ? 32.490 15.037 -20.967 1.00 96.00 613 ALA A N 1
ATOM 4754 C CA . ALA A 1 613 ? 32.289 13.629 -20.627 1.00 96.00 613 ALA A CA 1
ATOM 4755 C C . ALA A 1 613 ? 33.467 13.063 -19.813 1.00 96.00 613 ALA A C 1
ATOM 4757 O O . ALA A 1 613 ? 33.266 12.552 -18.715 1.00 96.00 613 ALA A O 1
ATOM 4758 N N . LEU A 1 614 ? 34.706 13.256 -20.281 1.00 95.06 614 LEU A N 1
ATOM 4759 C CA . LEU A 1 614 ? 35.925 12.881 -19.551 1.00 95.06 614 LEU A CA 1
ATOM 4760 C C . LEU A 1 614 ? 35.991 13.513 -18.156 1.00 95.06 614 LEU A C 1
ATOM 4762 O O . LEU A 1 614 ? 36.347 12.840 -17.186 1.00 95.06 614 LEU A O 1
ATOM 4766 N N . GLY A 1 615 ? 35.643 14.798 -18.050 1.00 96.06 615 GLY A N 1
ATOM 4767 C CA . GLY A 1 615 ? 35.591 15.511 -16.775 1.00 96.06 615 GLY A CA 1
ATOM 4768 C C . GLY A 1 615 ? 34.603 14.887 -15.786 1.00 96.06 615 GLY A C 1
ATOM 4769 O O . GLY A 1 615 ? 34.944 14.705 -14.616 1.00 96.06 615 GLY A O 1
ATOM 4770 N N . ASP A 1 616 ? 33.415 14.512 -16.259 1.00 97.81 616 ASP A N 1
ATOM 4771 C CA . ASP A 1 616 ? 32.370 13.898 -15.439 1.00 97.81 616 ASP A CA 1
ATOM 4772 C C . ASP A 1 616 ? 32.721 12.477 -15.008 1.00 97.81 616 ASP A C 1
ATOM 4774 O O . ASP A 1 616 ? 32.581 12.152 -13.830 1.00 97.81 616 ASP A O 1
ATOM 4778 N N . VAL A 1 617 ? 33.259 11.640 -15.897 1.00 96.19 617 VAL A N 1
ATOM 4779 C CA . VAL A 1 617 ? 33.681 10.288 -15.501 1.00 96.19 617 VAL A CA 1
ATOM 4780 C C . VAL A 1 617 ? 34.863 10.342 -14.522 1.00 96.19 617 VAL A C 1
ATOM 4782 O O . VAL A 1 617 ? 34.908 9.586 -13.547 1.00 96.19 617 VAL A O 1
ATOM 4785 N N . ALA A 1 618 ? 35.792 11.288 -14.698 1.00 94.56 618 ALA A N 1
ATOM 4786 C CA . ALA A 1 618 ? 36.853 11.531 -13.722 1.00 94.56 618 ALA A CA 1
ATOM 4787 C C . ALA A 1 618 ? 36.305 12.019 -12.367 1.00 94.56 618 ALA A C 1
ATOM 4789 O O . ALA A 1 618 ? 36.873 11.691 -11.324 1.00 94.56 618 ALA A O 1
ATOM 4790 N N . ALA A 1 619 ? 35.209 12.783 -12.354 1.00 97.56 619 ALA A N 1
ATOM 4791 C CA . ALA A 1 619 ? 34.525 13.173 -11.125 1.00 97.56 619 ALA A CA 1
ATOM 4792 C C . ALA A 1 619 ? 33.795 11.985 -10.472 1.00 97.56 619 ALA A C 1
ATOM 4794 O O . ALA A 1 619 ? 33.943 11.789 -9.267 1.00 97.56 619 ALA A O 1
ATOM 4795 N N . ALA A 1 620 ? 33.121 11.129 -11.248 1.00 97.12 620 ALA A N 1
ATOM 4796 C CA . ALA A 1 620 ? 32.517 9.885 -10.759 1.00 97.12 620 ALA A CA 1
ATOM 4797 C C . ALA A 1 620 ? 33.555 8.990 -10.057 1.00 97.12 620 ALA A C 1
ATOM 4799 O O . ALA A 1 620 ? 33.324 8.504 -8.954 1.00 97.12 620 ALA A O 1
ATOM 4800 N N . ARG A 1 621 ? 34.750 8.869 -10.649 1.00 93.81 621 ARG A N 1
ATOM 4801 C CA . ARG A 1 621 ? 35.924 8.174 -10.088 1.00 93.81 621 ARG A CA 1
ATOM 4802 C C . ARG A 1 621 ? 36.449 8.763 -8.775 1.00 93.81 621 ARG A C 1
ATOM 4804 O O . ARG A 1 621 ? 37.150 8.059 -8.052 1.00 93.81 621 ARG A O 1
ATOM 4811 N N . LYS A 1 622 ? 36.191 10.044 -8.492 1.00 96.00 622 LYS A N 1
ATOM 4812 C CA . LYS A 1 622 ? 36.524 10.671 -7.201 1.00 96.00 622 LYS A CA 1
ATOM 4813 C C . LYS A 1 622 ? 35.466 10.374 -6.142 1.00 96.00 622 LYS A C 1
ATOM 4815 O O . LYS A 1 622 ? 35.827 10.286 -4.974 1.00 96.00 622 LYS A O 1
ATOM 4820 N N . VAL A 1 623 ? 34.199 10.234 -6.545 1.00 96.69 623 VAL A N 1
ATOM 4821 C CA . VAL A 1 623 ? 33.101 9.828 -5.652 1.00 96.69 623 VAL A CA 1
ATOM 4822 C C . VAL A 1 623 ? 33.282 8.371 -5.230 1.00 96.69 623 VAL A C 1
ATOM 4824 O O . VAL A 1 623 ? 33.257 8.074 -4.041 1.00 96.69 623 VAL A O 1
ATOM 4827 N N . ASP A 1 624 ? 33.526 7.481 -6.194 1.00 95.12 624 ASP A N 1
ATOM 4828 C CA . ASP A 1 624 ? 33.846 6.076 -5.942 1.00 95.12 624 ASP A CA 1
ATOM 4829 C C . ASP A 1 624 ? 35.005 5.610 -6.842 1.00 95.12 624 ASP A C 1
ATOM 4831 O O . ASP A 1 624 ? 34.814 5.350 -8.039 1.00 95.12 624 ASP A O 1
ATOM 4835 N N . PRO A 1 625 ? 36.219 5.468 -6.282 1.00 91.25 625 PRO A N 1
ATOM 4836 C CA . PRO A 1 625 ? 37.371 4.956 -7.014 1.00 91.25 625 PRO A CA 1
ATOM 4837 C C . PRO A 1 625 ? 37.228 3.513 -7.512 1.00 91.25 625 PRO A C 1
ATOM 4839 O O . PRO A 1 625 ? 37.916 3.161 -8.470 1.00 91.25 625 PRO A O 1
ATOM 4842 N N . ALA A 1 626 ? 36.371 2.699 -6.886 1.00 89.31 626 ALA A N 1
ATOM 4843 C CA . ALA A 1 626 ? 36.181 1.284 -7.203 1.00 89.31 626 ALA A CA 1
ATOM 4844 C C . ALA A 1 626 ? 35.035 1.031 -8.199 1.00 89.31 626 ALA A C 1
ATOM 4846 O O . ALA A 1 626 ? 34.843 -0.108 -8.637 1.00 89.31 626 ALA A O 1
ATOM 4847 N N . SER A 1 627 ? 34.289 2.073 -8.588 1.00 91.19 627 SER A N 1
ATOM 4848 C CA . SER A 1 627 ? 33.175 1.956 -9.531 1.00 91.19 627 SER A CA 1
ATOM 4849 C C . SER A 1 627 ? 33.644 1.406 -10.879 1.00 91.19 627 SER A C 1
ATOM 4851 O O . SER A 1 627 ? 34.290 2.093 -11.677 1.00 91.19 627 SER A O 1
ATOM 4853 N N . GLY A 1 628 ? 33.274 0.155 -11.161 1.00 90.25 628 GLY A N 1
ATOM 4854 C CA . GLY A 1 628 ? 33.637 -0.513 -12.409 1.00 90.25 628 GLY A CA 1
ATOM 4855 C C . GLY A 1 628 ? 33.050 0.165 -13.647 1.00 90.25 628 GLY A C 1
ATOM 4856 O O . GLY A 1 628 ? 33.734 0.285 -14.661 1.00 90.25 628 GLY A O 1
ATOM 4857 N N . ALA A 1 629 ? 31.823 0.684 -13.545 1.00 90.75 629 ALA A N 1
ATOM 4858 C CA . ALA A 1 629 ? 31.180 1.433 -14.623 1.00 90.75 629 ALA A CA 1
ATOM 4859 C C . ALA A 1 629 ? 31.951 2.721 -14.959 1.00 90.75 629 ALA A C 1
ATOM 4861 O O . ALA A 1 629 ? 32.197 3.000 -16.132 1.00 90.75 629 ALA A O 1
ATOM 4862 N N . ALA A 1 630 ? 32.404 3.458 -13.938 1.00 94.06 630 ALA A N 1
ATOM 4863 C CA . ALA A 1 630 ? 33.213 4.658 -14.137 1.00 94.06 630 ALA A CA 1
ATOM 4864 C C . ALA A 1 630 ? 34.600 4.331 -14.710 1.00 94.06 630 ALA A C 1
ATOM 4866 O O . ALA A 1 630 ? 35.108 5.068 -15.549 1.00 94.06 630 ALA A O 1
ATOM 4867 N N . ILE A 1 631 ? 35.213 3.217 -14.293 1.00 93.31 631 ILE A N 1
ATOM 4868 C CA . ILE A 1 631 ? 36.497 2.754 -14.841 1.00 93.31 631 ILE A CA 1
ATOM 4869 C C . ILE A 1 631 ? 36.372 2.417 -16.328 1.00 93.31 631 ILE A C 1
ATOM 4871 O O . ILE A 1 631 ? 37.187 2.893 -17.117 1.00 93.31 631 ILE A O 1
ATOM 4875 N N . ASN A 1 632 ? 35.348 1.648 -16.709 1.00 91.38 632 ASN A N 1
ATOM 4876 C CA . ASN A 1 632 ? 35.110 1.273 -18.103 1.00 91.38 632 ASN A CA 1
ATOM 4877 C C . ASN A 1 632 ? 34.897 2.504 -18.983 1.00 91.38 632 ASN A C 1
ATOM 4879 O O . ASN A 1 632 ? 35.619 2.681 -19.961 1.00 91.38 632 ASN A O 1
ATOM 4883 N N . GLN A 1 633 ? 33.969 3.389 -18.601 1.00 92.06 633 GLN A N 1
ATOM 4884 C CA . GLN A 1 633 ? 33.711 4.605 -19.376 1.00 92.06 633 GLN A CA 1
ATOM 4885 C C . GLN A 1 633 ? 34.950 5.503 -19.463 1.00 92.06 633 GLN A C 1
ATOM 4887 O O . GLN A 1 633 ? 35.224 6.059 -20.523 1.00 92.06 633 GLN A O 1
ATOM 4892 N N . LEU A 1 634 ? 35.742 5.616 -18.388 1.00 94.50 634 LEU A N 1
ATOM 4893 C CA . LEU A 1 634 ? 36.951 6.438 -18.408 1.00 94.50 634 LEU A CA 1
ATOM 4894 C C . LEU A 1 634 ? 38.001 5.853 -19.348 1.00 94.50 634 LEU A C 1
ATOM 4896 O O . LEU A 1 634 ? 38.623 6.604 -20.091 1.00 94.50 634 LEU A O 1
ATOM 4900 N N . ALA A 1 635 ? 38.208 4.535 -19.318 1.00 94.38 635 ALA A N 1
ATOM 4901 C CA . ALA A 1 635 ? 39.163 3.870 -20.195 1.00 94.38 635 ALA A CA 1
ATOM 4902 C C . ALA A 1 635 ? 38.781 4.052 -21.672 1.00 94.38 635 ALA A C 1
ATOM 4904 O O . ALA A 1 635 ? 39.623 4.476 -22.465 1.00 94.38 635 ALA A O 1
ATOM 4905 N N . SER A 1 636 ? 37.512 3.821 -22.024 1.00 91.06 636 SER A N 1
ATOM 4906 C CA . SER A 1 636 ? 37.009 4.040 -23.384 1.00 91.06 636 SER A CA 1
ATOM 4907 C C . SER A 1 636 ? 37.171 5.498 -23.819 1.00 91.06 636 SER A C 1
ATOM 4909 O O . SER A 1 636 ? 37.710 5.759 -24.891 1.00 91.06 636 SER A O 1
ATOM 4911 N N . LEU A 1 637 ? 36.801 6.463 -22.970 1.00 91.19 637 LEU A N 1
ATOM 4912 C CA . LEU A 1 637 ? 36.940 7.889 -23.278 1.00 91.19 637 LEU A CA 1
ATOM 4913 C C . LEU A 1 637 ? 38.401 8.350 -23.394 1.00 91.19 637 LEU A C 1
ATOM 4915 O O . LEU A 1 637 ? 38.707 9.180 -24.249 1.00 91.19 637 LEU A O 1
ATOM 4919 N N . LEU A 1 638 ? 39.308 7.832 -22.558 1.00 92.19 638 LEU A N 1
ATOM 4920 C CA . LEU A 1 638 ? 40.746 8.112 -22.650 1.00 92.19 638 LEU A CA 1
ATOM 4921 C C . LEU A 1 638 ? 41.308 7.593 -23.975 1.00 92.19 638 LEU A C 1
ATOM 4923 O O . LEU A 1 638 ? 42.009 8.331 -24.664 1.00 92.19 638 LEU A O 1
ATOM 4927 N N . ALA A 1 639 ? 40.967 6.360 -24.360 1.00 90.88 639 ALA A N 1
ATOM 4928 C CA . ALA A 1 639 ? 41.364 5.796 -25.646 1.00 90.88 639 ALA A CA 1
ATOM 4929 C C . ALA A 1 639 ? 40.831 6.637 -26.821 1.00 90.88 639 ALA A C 1
ATOM 4931 O O . ALA A 1 639 ? 41.601 7.018 -27.703 1.00 90.88 639 ALA A O 1
ATOM 4932 N N . ASP A 1 640 ? 39.557 7.033 -26.772 1.00 85.31 640 ASP A N 1
ATOM 4933 C CA . ASP A 1 640 ? 38.916 7.905 -27.765 1.00 85.31 640 ASP A CA 1
ATOM 4934 C C . ASP A 1 640 ? 39.515 9.319 -27.846 1.00 85.31 640 ASP A C 1
ATOM 4936 O O . ASP A 1 640 ? 39.334 10.011 -28.856 1.00 85.31 640 ASP A O 1
ATOM 4940 N N . ASN A 1 641 ? 40.207 9.752 -26.788 1.00 87.06 641 ASN A N 1
ATOM 4941 C CA . ASN A 1 641 ? 40.946 11.011 -26.700 1.00 87.06 641 ASN A CA 1
ATOM 4942 C C . ASN A 1 641 ? 42.433 10.866 -27.086 1.00 87.06 641 ASN A C 1
ATOM 4944 O O . ASN A 1 641 ? 43.196 11.823 -26.980 1.00 87.06 641 ASN A O 1
ATOM 4948 N N . GLY A 1 642 ? 42.858 9.681 -27.538 1.00 88.25 642 GLY A N 1
ATOM 4949 C CA . GLY A 1 642 ? 44.243 9.386 -27.920 1.00 88.25 642 GLY A CA 1
ATOM 4950 C C . GLY A 1 642 ? 45.159 9.007 -26.752 1.00 88.25 642 GLY A C 1
ATOM 4951 O O . GLY A 1 642 ? 46.357 8.818 -26.943 1.00 88.25 642 GLY A O 1
ATOM 4952 N N . GLU A 1 643 ? 44.623 8.846 -25.544 1.00 93.00 643 GLU A N 1
ATOM 4953 C CA . GLU A 1 643 ? 45.363 8.532 -24.317 1.00 93.00 643 GLU A CA 1
ATOM 4954 C C . GLU A 1 643 ? 45.350 7.026 -24.006 1.00 93.00 643 GLU A C 1
ATOM 4956 O O . GLU A 1 643 ? 45.093 6.594 -22.877 1.00 93.00 643 GLU A O 1
ATOM 4961 N N . LYS A 1 644 ? 45.641 6.214 -25.029 1.00 93.62 644 LYS A N 1
ATOM 4962 C CA . LYS A 1 644 ? 45.587 4.742 -24.990 1.00 93.62 644 LYS A CA 1
ATOM 4963 C C . LYS A 1 644 ? 46.360 4.143 -23.814 1.00 93.62 644 LYS A C 1
ATOM 4965 O O . LYS A 1 644 ? 45.817 3.323 -23.082 1.00 93.62 644 LYS A O 1
ATOM 4970 N N . ASP A 1 645 ? 47.606 4.557 -23.599 1.00 94.56 645 ASP A N 1
ATOM 4971 C CA . ASP A 1 645 ? 48.461 3.943 -22.573 1.00 94.56 645 ASP A CA 1
ATOM 4972 C C . ASP A 1 645 ? 47.908 4.154 -21.159 1.00 94.56 645 ASP A C 1
ATOM 4974 O O . ASP A 1 645 ? 47.971 3.262 -20.307 1.00 94.56 645 ASP A O 1
ATOM 4978 N N . ARG A 1 646 ? 47.289 5.318 -20.920 1.00 94.69 646 ARG A N 1
ATOM 4979 C CA . ARG A 1 646 ? 46.603 5.611 -19.658 1.00 94.69 646 ARG A CA 1
ATOM 4980 C C . ARG A 1 646 ? 45.364 4.738 -19.490 1.00 94.69 646 ARG A C 1
ATOM 4982 O O . ARG A 1 646 ? 45.138 4.235 -18.392 1.00 94.69 646 ARG A O 1
ATOM 4989 N N . ALA A 1 647 ? 44.588 4.544 -20.558 1.00 94.69 647 ALA A N 1
ATOM 4990 C CA . ALA A 1 647 ? 43.417 3.671 -20.545 1.00 94.69 647 ALA A CA 1
ATOM 4991 C C . ALA A 1 647 ? 43.791 2.212 -20.238 1.00 94.69 647 ALA A C 1
ATOM 4993 O O . ALA A 1 647 ? 43.179 1.586 -19.376 1.00 94.69 647 ALA A O 1
ATOM 4994 N N . LEU A 1 648 ? 44.833 1.688 -20.890 1.00 95.81 648 LEU A N 1
ATOM 4995 C CA . LEU A 1 648 ? 45.306 0.321 -20.670 1.00 95.81 648 LEU A CA 1
ATOM 4996 C C . LEU A 1 648 ? 45.857 0.125 -19.255 1.00 95.81 648 LEU A C 1
ATOM 4998 O O . LEU A 1 648 ? 45.488 -0.843 -18.601 1.00 95.81 648 LEU A O 1
ATOM 5002 N N . THR A 1 649 ? 46.650 1.077 -18.749 1.00 95.69 649 THR A N 1
ATOM 5003 C CA . THR A 1 649 ? 47.169 1.033 -17.369 1.00 95.69 649 THR A CA 1
ATOM 5004 C C . THR A 1 649 ? 46.033 0.965 -16.347 1.00 95.69 649 THR A C 1
ATOM 5006 O O . THR A 1 649 ? 46.101 0.207 -15.382 1.00 95.69 649 THR A O 1
ATOM 5009 N N . LEU A 1 650 ? 44.974 1.749 -16.566 1.00 93.50 650 LEU A N 1
ATOM 5010 C CA . LEU A 1 650 ? 43.800 1.774 -15.699 1.00 93.50 650 LEU A CA 1
ATOM 5011 C C . LEU A 1 650 ? 43.077 0.419 -15.670 1.00 93.50 650 LEU A C 1
ATOM 5013 O O . LEU A 1 650 ? 42.679 -0.050 -14.604 1.00 93.50 650 LEU A O 1
ATOM 5017 N N . LEU A 1 651 ? 42.905 -0.199 -16.840 1.00 95.12 651 LEU A N 1
ATOM 5018 C CA . LEU A 1 651 ? 42.266 -1.506 -16.965 1.00 95.12 651 LEU A CA 1
ATOM 5019 C C . LEU A 1 651 ? 43.135 -2.617 -16.375 1.00 95.12 651 LEU A C 1
ATOM 5021 O O . LEU A 1 6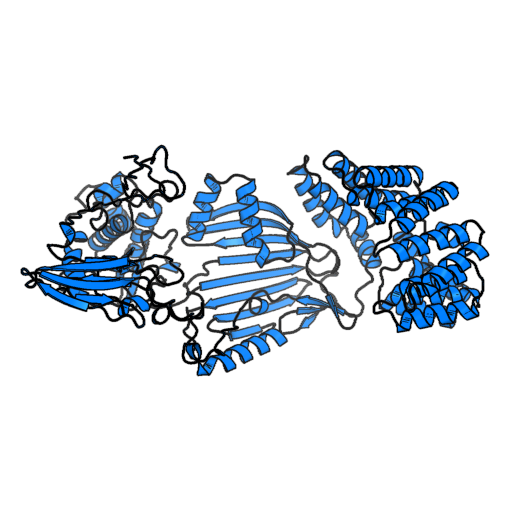51 ? 42.602 -3.474 -15.681 1.00 95.12 651 LEU A O 1
ATOM 5025 N N . ASP A 1 652 ? 44.451 -2.580 -16.587 1.00 95.56 652 ASP A N 1
ATOM 5026 C CA . ASP A 1 652 ? 45.383 -3.579 -16.057 1.00 95.56 652 ASP A CA 1
ATOM 5027 C C . ASP A 1 652 ? 45.363 -3.620 -14.531 1.00 95.56 652 ASP A C 1
ATOM 5029 O O . ASP A 1 652 ? 45.180 -4.690 -13.955 1.00 95.56 652 ASP A O 1
ATOM 5033 N N . GLN A 1 653 ? 45.395 -2.453 -13.880 1.00 92.38 653 GLN A N 1
ATOM 5034 C CA . GLN A 1 653 ? 45.223 -2.359 -12.427 1.00 92.38 653 GLN A CA 1
ATOM 5035 C C . GLN A 1 653 ? 43.934 -3.052 -11.967 1.00 92.38 653 GLN A C 1
ATOM 5037 O O . GLN A 1 653 ? 43.948 -3.860 -11.039 1.00 92.38 653 GLN A O 1
ATOM 5042 N N . ARG A 1 654 ? 42.815 -2.793 -12.655 1.00 92.44 654 ARG A N 1
ATOM 5043 C CA . ARG A 1 654 ? 41.519 -3.369 -12.285 1.00 92.44 654 ARG A CA 1
ATOM 5044 C C . ARG A 1 654 ? 41.423 -4.872 -12.578 1.00 92.44 654 ARG A C 1
ATOM 5046 O O . ARG A 1 654 ? 40.756 -5.600 -11.844 1.00 92.44 654 ARG A O 1
ATOM 5053 N N . ILE A 1 655 ? 42.076 -5.349 -13.635 1.00 93.75 655 ILE A N 1
ATOM 5054 C CA . ILE A 1 655 ? 42.151 -6.769 -14.009 1.00 93.75 655 ILE A CA 1
ATOM 5055 C C . ILE A 1 655 ? 42.988 -7.559 -12.991 1.00 93.75 655 ILE A C 1
ATOM 5057 O O . ILE A 1 655 ? 42.618 -8.694 -12.655 1.00 93.75 655 ILE A O 1
ATOM 5061 N N . ASP A 1 656 ? 44.073 -6.962 -12.494 1.00 92.69 656 ASP A N 1
ATOM 5062 C CA . ASP A 1 656 ? 44.974 -7.544 -11.494 1.00 92.69 656 ASP A CA 1
ATOM 5063 C C . ASP A 1 656 ? 44.309 -7.663 -10.117 1.00 92.69 656 ASP A C 1
ATOM 5065 O O . ASP A 1 656 ? 44.459 -8.683 -9.444 1.00 92.69 656 ASP A O 1
ATOM 5069 N N . GLU A 1 657 ? 43.490 -6.679 -9.732 1.00 90.06 657 GLU A N 1
ATOM 5070 C CA . GLU A 1 657 ? 42.646 -6.737 -8.527 1.00 90.06 657 GLU A CA 1
ATOM 5071 C C . GLU A 1 657 ? 41.610 -7.877 -8.568 1.00 90.06 657 GLU A C 1
ATOM 5073 O O . GLU A 1 657 ? 41.129 -8.340 -7.531 1.00 90.06 657 GLU A O 1
ATOM 5078 N N . GLY A 1 658 ? 41.251 -8.344 -9.765 1.00 86.94 658 GLY A N 1
ATOM 5079 C CA . GLY A 1 658 ? 40.301 -9.430 -9.964 1.00 86.94 658 GLY A CA 1
ATOM 5080 C C . GLY A 1 658 ? 38.849 -9.071 -9.626 1.00 86.94 658 GLY A C 1
ATOM 5081 O O . GLY A 1 658 ? 38.412 -7.918 -9.678 1.00 86.94 658 GLY A O 1
ATOM 5082 N N . GLY A 1 659 ? 38.062 -10.104 -9.318 1.00 87.00 659 GLY A N 1
ATOM 5083 C CA . GLY A 1 659 ? 36.622 -10.002 -9.078 1.00 87.00 659 GLY A CA 1
ATOM 5084 C C . GLY A 1 659 ? 35.769 -10.429 -10.274 1.00 87.00 659 GLY A C 1
ATOM 5085 O O . GLY A 1 659 ? 36.266 -10.701 -11.366 1.00 87.00 659 GLY A O 1
ATOM 5086 N N . LYS A 1 660 ? 34.455 -10.506 -10.043 1.00 86.75 660 LYS A N 1
ATOM 5087 C CA . LYS A 1 660 ? 33.469 -11.029 -11.005 1.00 86.75 660 LYS A CA 1
ATOM 5088 C C . LYS A 1 660 ? 33.426 -10.264 -12.337 1.00 86.75 660 LYS A C 1
ATOM 5090 O O . LYS A 1 660 ? 33.112 -10.857 -13.360 1.00 86.75 660 LYS A O 1
ATOM 5095 N N . ASP A 1 661 ? 33.791 -8.982 -12.325 1.00 86.12 661 ASP A N 1
ATOM 5096 C CA . ASP A 1 661 ? 33.729 -8.098 -13.496 1.00 86.12 661 ASP A CA 1
ATOM 5097 C C . ASP A 1 661 ? 35.010 -8.149 -14.351 1.00 86.12 661 ASP A C 1
ATOM 5099 O O . ASP A 1 661 ? 35.066 -7.546 -15.423 1.00 86.12 661 ASP A O 1
ATOM 5103 N N . LYS A 1 662 ? 36.041 -8.894 -13.912 1.00 90.62 662 LYS A N 1
ATOM 5104 C CA . LYS A 1 662 ? 37.324 -9.056 -14.621 1.00 90.62 662 LYS A CA 1
ATOM 5105 C C . LYS A 1 662 ? 37.162 -9.396 -16.113 1.00 90.62 662 LYS A C 1
ATOM 5107 O O . LYS A 1 662 ? 37.834 -8.748 -16.916 1.00 90.62 662 LYS A O 1
ATOM 5112 N N . PRO A 1 663 ? 36.290 -10.340 -16.527 1.00 89.94 663 PRO A N 1
ATOM 5113 C CA . PRO A 1 663 ? 36.074 -10.624 -17.947 1.00 89.94 663 PRO A CA 1
ATOM 5114 C C . PRO A 1 663 ? 35.623 -9.397 -18.754 1.00 89.94 663 PRO A C 1
ATOM 5116 O O . PRO A 1 663 ? 36.067 -9.217 -19.884 1.00 89.94 663 PRO A O 1
ATOM 5119 N N . GLY A 1 664 ? 34.795 -8.530 -18.162 1.00 90.00 664 GLY A N 1
ATOM 5120 C CA . GLY A 1 664 ? 34.339 -7.291 -18.792 1.00 90.00 664 GLY A CA 1
ATOM 5121 C C . GLY A 1 664 ? 35.483 -6.305 -19.030 1.00 90.00 664 GLY A C 1
ATOM 5122 O O . GLY A 1 664 ? 35.630 -5.801 -20.138 1.00 90.00 664 GLY A O 1
ATOM 5123 N N . PHE A 1 665 ? 36.355 -6.091 -18.039 1.00 93.69 665 PHE A N 1
ATOM 5124 C CA . PHE A 1 665 ? 37.525 -5.215 -18.200 1.00 93.69 665 PHE A CA 1
ATOM 5125 C C . PHE A 1 665 ? 38.513 -5.735 -19.252 1.00 93.69 665 PHE A C 1
ATOM 5127 O O . PHE A 1 665 ? 39.076 -4.944 -20.008 1.00 93.69 665 PHE A O 1
ATOM 5134 N N . ILE A 1 666 ? 38.704 -7.058 -19.344 1.00 94.44 666 ILE A N 1
ATOM 5135 C CA . ILE A 1 666 ? 39.552 -7.655 -20.387 1.00 94.44 666 ILE A CA 1
ATOM 5136 C C . ILE A 1 666 ? 38.942 -7.437 -21.779 1.00 94.44 666 ILE A C 1
ATOM 5138 O O . ILE A 1 666 ? 39.677 -7.149 -22.723 1.00 94.44 666 ILE A O 1
ATOM 5142 N N . ALA A 1 667 ? 37.615 -7.528 -21.910 1.00 93.06 667 ALA A N 1
ATOM 5143 C CA . ALA A 1 667 ? 36.929 -7.240 -23.168 1.00 93.06 667 ALA A CA 1
ATOM 5144 C C . ALA A 1 667 ? 37.127 -5.778 -23.606 1.00 93.06 667 ALA A C 1
ATOM 5146 O O . ALA A 1 667 ? 37.533 -5.544 -24.742 1.00 93.06 667 ALA A O 1
ATOM 5147 N N . VAL A 1 668 ? 36.955 -4.813 -22.693 1.00 94.25 668 VAL A N 1
ATOM 5148 C CA . VAL A 1 668 ? 37.208 -3.384 -22.974 1.00 94.25 668 VAL A CA 1
ATOM 5149 C C . VAL A 1 668 ? 38.681 -3.142 -23.330 1.00 94.25 668 VAL A C 1
ATOM 5151 O O . VAL A 1 668 ? 38.986 -2.399 -24.261 1.00 94.25 668 VAL A O 1
ATOM 5154 N N . LYS A 1 669 ? 39.622 -3.808 -22.644 1.00 96.06 669 LYS A N 1
ATOM 5155 C CA . LYS A 1 669 ? 41.056 -3.732 -22.969 1.00 96.06 669 LYS A CA 1
ATOM 5156 C C . LYS A 1 669 ? 41.330 -4.205 -24.399 1.00 96.06 669 LYS A C 1
ATOM 5158 O O . LYS A 1 669 ? 42.048 -3.532 -25.137 1.00 96.06 669 LYS A O 1
ATOM 5163 N N . ALA A 1 670 ? 40.777 -5.357 -24.778 1.00 95.00 670 ALA A N 1
ATOM 5164 C CA . ALA A 1 670 ? 40.937 -5.917 -26.115 1.00 95.00 670 ALA A CA 1
ATOM 5165 C C . ALA A 1 670 ? 40.349 -4.985 -27.188 1.00 95.00 670 ALA A C 1
ATOM 5167 O O . ALA A 1 670 ? 41.009 -4.720 -28.191 1.00 95.00 670 ALA A O 1
ATOM 5168 N N . GLU A 1 671 ? 39.167 -4.417 -26.945 1.00 92.75 671 GLU A N 1
ATOM 5169 C CA . GLU A 1 671 ? 38.544 -3.433 -27.836 1.00 92.75 671 GLU A CA 1
ATOM 5170 C C . GLU A 1 671 ? 39.446 -2.210 -28.060 1.00 92.75 671 GLU A C 1
ATOM 5172 O O . GLU A 1 671 ? 39.761 -1.883 -29.204 1.00 92.75 671 GLU A O 1
ATOM 5177 N N . ILE A 1 672 ? 39.968 -1.604 -26.986 1.00 94.25 672 ILE A N 1
ATOM 5178 C CA . ILE A 1 672 ? 40.879 -0.450 -27.069 1.00 94.25 672 ILE A CA 1
ATOM 5179 C C . ILE A 1 672 ? 42.157 -0.785 -27.852 1.00 94.25 672 ILE A C 1
ATOM 5181 O O . ILE A 1 672 ? 42.623 0.032 -28.653 1.00 94.25 672 ILE A O 1
ATOM 5185 N N . LEU A 1 673 ? 42.743 -1.972 -27.644 1.00 94.12 673 LEU A N 1
ATOM 5186 C CA . LEU A 1 673 ? 43.911 -2.428 -28.411 1.00 94.12 673 LEU A CA 1
ATOM 5187 C C . LEU A 1 673 ? 43.591 -2.501 -29.908 1.00 94.12 673 LEU A C 1
ATOM 5189 O O . LEU A 1 673 ? 44.345 -1.953 -30.718 1.00 94.12 673 LEU A O 1
ATOM 5193 N N . GLY A 1 674 ? 42.451 -3.105 -30.249 1.00 91.56 674 GLY A N 1
ATOM 5194 C CA . GLY A 1 674 ? 41.991 -3.284 -31.620 1.00 91.56 674 GLY A CA 1
ATOM 5195 C C . GLY A 1 674 ? 41.714 -1.960 -32.327 1.00 91.56 674 GLY A C 1
ATOM 5196 O O . GLY A 1 674 ? 42.240 -1.728 -33.417 1.00 91.56 674 GLY A O 1
ATOM 5197 N N . GLU A 1 675 ? 40.940 -1.068 -31.703 1.00 88.19 675 GLU A N 1
ATOM 5198 C CA . GLU A 1 675 ? 40.626 0.258 -32.255 1.00 88.19 675 GLU A CA 1
ATOM 5199 C C . GLU A 1 675 ? 41.877 1.134 -32.413 1.00 88.19 675 GLU A C 1
ATOM 5201 O O . GLU A 1 675 ? 41.963 1.948 -33.331 1.00 88.19 675 GLU A O 1
ATOM 5206 N N . SER A 1 676 ? 42.897 0.907 -31.582 1.00 89.12 676 SER A N 1
ATOM 5207 C CA . SER A 1 676 ? 44.204 1.564 -31.694 1.00 89.12 676 SER A CA 1
ATOM 5208 C C . SER A 1 676 ? 45.139 0.933 -32.740 1.00 89.12 676 SER A C 1
ATOM 5210 O O . SER A 1 676 ? 46.309 1.311 -32.816 1.00 89.12 676 SER A O 1
ATOM 5212 N N . GLY A 1 677 ? 44.669 -0.052 -33.511 1.00 88.69 677 GLY A N 1
ATOM 5213 C CA . GLY A 1 677 ? 45.414 -0.710 -34.587 1.00 88.69 677 GLY A CA 1
ATOM 5214 C C . GLY A 1 677 ? 46.209 -1.959 -34.187 1.00 88.69 677 GLY A C 1
ATOM 5215 O O . GLY A 1 677 ? 46.724 -2.641 -35.072 1.00 88.69 677 GLY A O 1
ATOM 5216 N N . ASP A 1 678 ? 46.275 -2.310 -32.900 1.00 93.06 678 ASP A N 1
ATOM 5217 C CA . ASP A 1 678 ? 46.933 -3.534 -32.420 1.00 93.06 678 ASP A CA 1
ATOM 5218 C C . ASP A 1 678 ? 45.962 -4.722 -32.468 1.00 93.06 678 ASP A C 1
ATOM 5220 O O . ASP A 1 678 ? 45.433 -5.185 -31.455 1.00 93.06 678 ASP A O 1
ATOM 5224 N N . LYS A 1 679 ? 45.680 -5.183 -33.690 1.00 92.94 679 LYS A N 1
ATOM 5225 C CA . LYS A 1 679 ? 44.702 -6.251 -33.938 1.00 92.94 679 LYS A CA 1
ATOM 5226 C C . LYS A 1 679 ? 45.139 -7.586 -33.332 1.00 92.94 679 LYS A C 1
ATOM 5228 O O . LYS A 1 679 ? 44.309 -8.293 -32.765 1.00 92.94 679 LYS A O 1
ATOM 5233 N N . ASP A 1 680 ? 46.423 -7.918 -33.429 1.00 92.50 680 ASP A N 1
ATOM 5234 C CA . ASP A 1 680 ? 46.951 -9.193 -32.939 1.00 92.50 680 ASP A CA 1
ATOM 5235 C C . ASP A 1 680 ? 46.975 -9.230 -31.406 1.00 92.50 680 ASP A C 1
ATOM 5237 O O . ASP A 1 680 ? 46.540 -10.218 -30.807 1.00 92.50 680 ASP A O 1
ATOM 5241 N N . GLY A 1 681 ? 47.389 -8.135 -30.755 1.00 94.44 681 GLY A N 1
ATOM 5242 C CA . GLY A 1 681 ? 47.341 -8.004 -29.299 1.00 94.44 681 GLY A CA 1
ATOM 5243 C C . GLY A 1 681 ? 45.914 -8.046 -28.751 1.00 94.44 681 GLY A C 1
ATOM 5244 O O . GLY A 1 681 ? 45.663 -8.667 -27.713 1.00 94.44 681 GLY A O 1
ATOM 5245 N N . ALA A 1 682 ? 44.956 -7.459 -29.471 1.00 94.50 682 ALA A N 1
ATOM 5246 C CA . ALA A 1 682 ? 43.540 -7.504 -29.128 1.00 94.50 682 ALA A CA 1
ATOM 5247 C C . ALA A 1 682 ? 42.980 -8.940 -29.142 1.00 94.50 682 ALA A C 1
ATOM 5249 O O . ALA A 1 682 ? 42.391 -9.392 -28.154 1.00 94.50 682 ALA A O 1
ATOM 5250 N N . ILE A 1 683 ? 43.229 -9.694 -30.222 1.00 94.25 683 ILE A N 1
ATOM 5251 C CA . ILE A 1 683 ? 42.798 -11.096 -30.349 1.00 94.25 683 ILE A CA 1
ATOM 5252 C C . ILE A 1 683 ? 43.477 -11.983 -29.299 1.00 94.25 683 ILE A C 1
ATOM 5254 O O . ILE A 1 683 ? 42.797 -12.746 -28.615 1.00 94.25 683 ILE A O 1
ATOM 5258 N N . ALA A 1 684 ? 44.788 -11.837 -29.091 1.00 95.44 684 ALA A N 1
ATOM 5259 C CA . ALA A 1 684 ? 45.510 -12.605 -28.076 1.00 95.44 684 ALA A CA 1
ATOM 5260 C C . ALA A 1 684 ? 44.966 -12.351 -26.657 1.00 95.44 684 ALA A C 1
ATOM 5262 O O . ALA A 1 684 ? 44.823 -13.284 -25.862 1.00 95.44 684 ALA A O 1
ATOM 5263 N N . THR A 1 685 ? 44.612 -11.098 -26.352 1.00 96.19 685 THR A N 1
ATOM 5264 C CA . THR A 1 685 ? 44.045 -10.704 -25.054 1.00 96.19 685 THR A C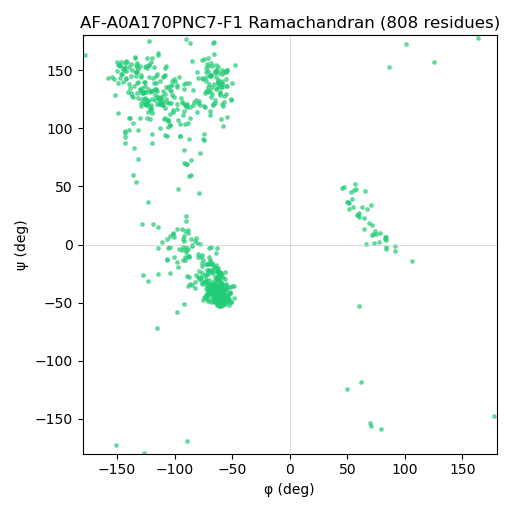A 1
ATOM 5265 C C . THR A 1 685 ? 42.701 -11.386 -24.795 1.00 96.19 685 THR A C 1
ATOM 5267 O O . THR A 1 685 ? 42.497 -11.960 -23.721 1.00 96.19 685 THR A O 1
ATOM 5270 N N . ILE A 1 686 ? 41.786 -11.373 -25.771 1.00 95.31 686 ILE A N 1
ATOM 5271 C CA . ILE A 1 686 ? 40.469 -12.003 -25.597 1.00 95.31 686 ILE A CA 1
ATOM 5272 C C . ILE A 1 686 ? 40.549 -13.539 -25.629 1.00 95.31 686 ILE A C 1
ATOM 5274 O O . ILE A 1 686 ? 39.806 -14.205 -24.909 1.00 95.31 686 ILE A O 1
ATOM 5278 N N . ASP A 1 687 ? 41.477 -14.120 -26.394 1.00 95.19 687 ASP A N 1
ATOM 5279 C CA . ASP A 1 687 ? 41.689 -15.572 -26.448 1.00 95.19 687 ASP A CA 1
ATOM 5280 C C . ASP A 1 687 ? 42.189 -16.123 -25.109 1.00 95.19 687 ASP A C 1
ATOM 5282 O O . ASP A 1 687 ? 41.708 -17.161 -24.636 1.00 95.19 687 ASP A O 1
ATOM 5286 N N . ALA A 1 688 ? 43.098 -15.399 -24.449 1.00 94.88 688 ALA A N 1
ATOM 5287 C CA . ALA A 1 688 ? 43.527 -15.722 -23.094 1.00 94.88 688 ALA A CA 1
ATOM 5288 C C . ALA A 1 688 ? 42.349 -15.662 -22.103 1.00 94.88 688 ALA A C 1
ATOM 5290 O O . ALA A 1 688 ? 42.202 -16.554 -21.264 1.00 94.88 688 ALA A O 1
ATOM 5291 N N . ALA A 1 689 ? 41.467 -14.664 -22.236 1.00 94.12 689 ALA A N 1
ATOM 5292 C CA . ALA A 1 689 ? 40.278 -14.529 -21.394 1.00 94.12 689 ALA A CA 1
ATOM 5293 C C . ALA A 1 689 ? 39.299 -15.700 -21.571 1.00 94.12 689 ALA A C 1
ATOM 5295 O O . ALA A 1 689 ? 38.823 -16.261 -20.584 1.00 94.12 689 ALA A O 1
ATOM 5296 N N . ILE A 1 690 ? 39.028 -16.098 -22.818 1.00 94.94 690 ILE A N 1
ATOM 5297 C CA . ILE A 1 690 ? 38.147 -17.229 -23.148 1.00 94.94 690 ILE A CA 1
ATOM 5298 C C . ILE A 1 690 ? 38.748 -18.548 -22.659 1.00 94.94 690 ILE A C 1
ATOM 5300 O O . ILE A 1 690 ? 38.023 -19.403 -22.160 1.00 94.94 690 ILE A O 1
ATOM 5304 N N . THR A 1 691 ? 40.069 -18.709 -22.753 1.00 94.50 691 THR A N 1
ATOM 5305 C CA . THR A 1 691 ? 40.762 -19.892 -22.220 1.00 94.50 691 THR A CA 1
ATOM 5306 C C . THR A 1 691 ? 40.623 -19.976 -20.700 1.00 94.50 691 THR A C 1
ATOM 5308 O O . THR A 1 691 ? 40.380 -21.053 -20.161 1.00 94.50 691 THR A O 1
ATOM 5311 N N . ALA A 1 692 ? 40.736 -18.840 -20.007 1.00 90.94 692 ALA A N 1
ATOM 5312 C CA . ALA A 1 692 ? 40.566 -18.768 -18.559 1.00 90.94 692 ALA A CA 1
ATOM 5313 C C . ALA A 1 692 ? 39.100 -18.925 -18.114 1.00 90.94 692 ALA A C 1
ATOM 5315 O O . ALA A 1 692 ? 38.847 -19.410 -17.015 1.00 90.94 692 ALA A O 1
ATOM 5316 N N . THR A 1 693 ? 38.139 -18.519 -18.951 1.00 89.56 693 THR A N 1
ATOM 5317 C CA . THR A 1 693 ? 36.695 -18.620 -18.678 1.00 89.56 693 THR A CA 1
ATOM 5318 C C . THR A 1 693 ? 35.946 -19.234 -19.873 1.00 89.56 693 THR A C 1
ATOM 5320 O O . THR A 1 693 ? 35.246 -18.519 -20.604 1.00 89.56 693 THR A O 1
ATOM 5323 N N . PRO A 1 694 ? 36.078 -20.555 -20.104 1.00 90.75 694 PRO A N 1
ATOM 5324 C CA . PRO A 1 694 ? 35.430 -21.214 -21.232 1.00 90.75 694 PRO A CA 1
ATOM 5325 C C . PRO A 1 694 ? 33.904 -21.112 -21.150 1.00 90.75 694 PRO A C 1
ATOM 5327 O O . PRO A 1 694 ? 33.319 -21.241 -20.078 1.00 90.75 694 PRO A O 1
ATOM 5330 N N . GLY A 1 695 ? 33.250 -20.907 -22.295 1.00 88.81 695 GLY A N 1
ATOM 5331 C CA . GLY A 1 695 ? 31.786 -20.876 -22.380 1.00 88.81 695 GLY A CA 1
ATOM 5332 C C . GLY A 1 695 ? 31.130 -19.576 -21.907 1.00 88.81 695 GLY A C 1
ATOM 5333 O O . GLY A 1 695 ? 29.912 -19.539 -21.806 1.00 88.81 695 GLY A O 1
ATOM 5334 N N . SER A 1 696 ? 31.893 -18.508 -21.646 1.00 93.25 696 SER A N 1
ATOM 5335 C CA . SER A 1 696 ? 31.322 -17.180 -21.385 1.00 93.25 696 SER A CA 1
ATOM 5336 C C . SER A 1 696 ? 30.689 -16.595 -22.662 1.00 93.25 696 SER A C 1
ATOM 5338 O O . SER A 1 696 ? 31.433 -16.283 -23.600 1.00 93.25 696 SER A O 1
ATOM 5340 N N . PRO A 1 697 ? 29.356 -16.381 -22.716 1.00 94.00 697 PRO A N 1
ATOM 5341 C CA . PRO A 1 697 ? 28.707 -15.770 -23.880 1.00 94.00 697 PRO A CA 1
ATOM 5342 C C . PRO A 1 697 ? 29.221 -14.349 -24.131 1.00 94.00 697 PRO A C 1
ATOM 5344 O O . PRO A 1 697 ? 29.437 -13.962 -25.275 1.00 94.00 697 PRO A O 1
ATOM 5347 N N . LEU A 1 698 ? 29.498 -13.604 -23.053 1.00 92.56 698 LEU A N 1
ATOM 5348 C CA . LEU A 1 698 ? 30.056 -12.251 -23.097 1.00 92.56 698 LEU A CA 1
ATOM 5349 C C . LEU A 1 698 ? 31.400 -12.212 -23.838 1.00 92.56 698 LEU A C 1
ATOM 5351 O O . LEU A 1 698 ? 31.569 -11.411 -24.752 1.00 92.56 698 LEU A O 1
ATOM 5355 N N . LEU A 1 699 ? 32.352 -13.075 -23.463 1.00 94.75 699 LEU A N 1
ATOM 5356 C CA . LEU A 1 699 ? 33.692 -13.075 -24.062 1.00 94.75 699 LEU A CA 1
ATOM 5357 C C . LEU A 1 699 ? 33.683 -13.586 -25.507 1.00 94.75 699 LEU A C 1
ATOM 5359 O O . LEU A 1 699 ? 34.404 -13.056 -26.353 1.00 94.75 699 LEU A O 1
ATOM 5363 N N . LEU A 1 700 ? 32.852 -14.591 -25.804 1.00 96.19 700 LEU A N 1
ATOM 5364 C CA . LEU A 1 700 ? 32.657 -15.082 -27.169 1.00 96.19 700 LEU A CA 1
ATOM 5365 C C . LEU A 1 700 ? 32.050 -13.994 -28.064 1.00 96.19 700 LEU A C 1
ATOM 5367 O O . LEU A 1 700 ? 32.538 -13.778 -29.175 1.00 96.19 700 LEU A O 1
ATOM 5371 N N . ASN A 1 701 ? 31.050 -13.263 -27.563 1.00 95.94 701 ASN A N 1
ATOM 5372 C CA . ASN A 1 701 ? 30.482 -12.128 -28.277 1.00 95.94 701 ASN A CA 1
ATOM 5373 C C . ASN A 1 701 ? 31.507 -11.001 -28.460 1.00 95.94 701 ASN A C 1
ATOM 5375 O O . ASN A 1 701 ? 31.661 -10.508 -29.569 1.00 95.94 701 ASN A O 1
ATOM 5379 N N . ALA A 1 702 ? 32.267 -10.640 -27.422 1.00 94.38 702 ALA A N 1
ATOM 5380 C CA . ALA A 1 702 ? 33.305 -9.612 -27.516 1.00 94.38 702 ALA A CA 1
ATOM 5381 C C . ALA A 1 702 ? 34.362 -9.955 -28.582 1.00 94.38 702 ALA A C 1
ATOM 5383 O O . ALA A 1 702 ? 34.724 -9.105 -29.396 1.00 94.38 702 ALA A O 1
ATOM 5384 N N . ARG A 1 703 ? 34.810 -11.219 -28.648 1.00 95.62 703 ARG A N 1
ATOM 5385 C CA . ARG A 1 703 ? 35.718 -11.680 -29.710 1.00 95.62 703 ARG A CA 1
ATOM 5386 C C . ARG A 1 703 ? 35.064 -11.619 -31.090 1.00 95.62 703 ARG A C 1
ATOM 5388 O O . ARG A 1 703 ? 35.727 -11.229 -32.050 1.00 95.62 703 ARG A O 1
ATOM 5395 N N . CYS A 1 704 ? 33.789 -11.992 -31.199 1.00 96.75 704 CYS A N 1
ATOM 5396 C CA . CYS A 1 704 ? 33.044 -11.900 -32.452 1.00 96.75 704 CYS A CA 1
ATOM 5397 C C . CYS A 1 704 ? 32.912 -10.448 -32.938 1.00 96.75 704 CYS A C 1
ATOM 5399 O O . CYS A 1 704 ? 33.295 -10.147 -34.070 1.00 96.75 704 CYS A O 1
ATOM 5401 N N . TRP A 1 705 ? 32.438 -9.553 -32.066 1.00 94.62 705 TRP A N 1
ATOM 5402 C CA . TRP A 1 705 ? 32.316 -8.118 -32.312 1.00 94.62 705 TRP A CA 1
ATOM 5403 C C . TRP A 1 705 ? 33.641 -7.535 -32.796 1.00 94.62 705 TRP A C 1
ATOM 5405 O O . TRP A 1 705 ? 33.701 -6.954 -33.876 1.00 94.62 705 TRP A O 1
ATOM 5415 N N . MET A 1 706 ? 34.727 -7.796 -32.066 1.00 94.19 706 MET A N 1
ATOM 5416 C CA . MET A 1 706 ? 36.066 -7.318 -32.401 1.00 94.19 706 MET A CA 1
ATOM 5417 C C . MET A 1 706 ? 36.554 -7.819 -33.766 1.00 94.19 706 MET A C 1
ATOM 5419 O O . MET A 1 706 ? 37.066 -7.043 -34.571 1.00 94.19 706 MET A O 1
ATOM 5423 N N . LYS A 1 707 ? 36.368 -9.106 -34.080 1.00 95.88 707 LYS A N 1
ATOM 5424 C CA . LYS A 1 707 ? 36.701 -9.654 -35.406 1.00 95.88 707 LYS A CA 1
ATOM 5425 C C . LYS A 1 707 ? 35.886 -8.987 -36.522 1.00 95.88 707 LYS A C 1
ATOM 5427 O O . LYS A 1 707 ? 36.435 -8.677 -37.581 1.00 95.88 707 LYS A O 1
ATOM 5432 N N . GLY A 1 708 ? 34.600 -8.726 -36.281 1.00 95.38 708 GLY A N 1
ATOM 5433 C CA . GLY A 1 708 ? 33.708 -8.041 -37.220 1.00 95.38 708 GLY A CA 1
ATOM 5434 C C . GLY A 1 708 ? 34.076 -6.572 -37.456 1.00 95.38 708 GLY A C 1
ATOM 5435 O O . GLY A 1 708 ? 34.211 -6.139 -38.607 1.00 95.38 708 GLY A O 1
ATOM 5436 N N . THR A 1 709 ? 34.296 -5.797 -36.391 1.00 93.69 709 THR A N 1
ATOM 5437 C CA . THR A 1 709 ? 34.634 -4.368 -36.489 1.00 93.69 709 THR A CA 1
ATOM 5438 C C . THR A 1 709 ? 36.019 -4.152 -37.095 1.00 93.69 709 THR A C 1
ATOM 5440 O O . THR A 1 709 ? 36.152 -3.319 -37.994 1.00 93.69 709 THR A O 1
ATOM 5443 N N . LEU A 1 710 ? 37.015 -4.966 -36.720 1.00 93.00 710 LEU A N 1
ATOM 5444 C CA . LEU A 1 710 ? 38.382 -4.920 -37.266 1.00 93.00 710 LEU A CA 1
ATOM 5445 C C . LEU A 1 710 ? 38.525 -5.539 -38.665 1.00 93.00 710 LEU A C 1
ATOM 5447 O O . LEU A 1 710 ? 39.588 -5.393 -39.287 1.00 93.00 710 LEU A O 1
ATOM 5451 N N . ASN A 1 711 ? 37.471 -6.208 -39.145 1.00 94.38 711 ASN A N 1
ATOM 5452 C CA . ASN A 1 711 ? 37.402 -6.930 -40.412 1.00 94.38 711 ASN A CA 1
ATOM 5453 C C . ASN A 1 711 ? 38.491 -8.013 -40.553 1.00 94.38 711 ASN A C 1
ATOM 5455 O O . ASN A 1 711 ? 39.247 -8.033 -41.526 1.00 94.38 711 ASN A O 1
ATOM 5459 N N . VAL A 1 712 ? 38.603 -8.891 -39.552 1.00 93.44 712 VAL A N 1
ATOM 5460 C CA . VAL A 1 712 ? 39.596 -9.978 -39.500 1.00 93.44 712 VAL A CA 1
ATOM 5461 C C . VAL A 1 712 ? 38.948 -11.298 -39.090 1.00 93.44 712 VAL A C 1
ATOM 5463 O O . VAL A 1 712 ? 38.002 -11.322 -38.314 1.00 93.44 712 VAL A O 1
ATOM 5466 N N . MET A 1 713 ? 39.478 -12.418 -39.589 1.00 95.06 713 MET A N 1
ATOM 5467 C CA . MET A 1 713 ? 39.096 -13.776 -39.160 1.00 95.06 713 MET A CA 1
ATOM 5468 C C . MET A 1 713 ? 37.576 -14.060 -39.173 1.00 95.06 713 MET A C 1
ATOM 5470 O O . MET A 1 713 ? 37.072 -14.790 -38.311 1.00 95.06 713 MET A O 1
ATOM 5474 N N . LEU A 1 714 ? 36.851 -13.497 -40.148 1.00 95.75 714 LEU A N 1
ATOM 5475 C CA . LEU A 1 714 ? 35.383 -13.458 -40.182 1.00 95.75 714 LEU A CA 1
ATOM 5476 C C . LEU A 1 714 ? 34.731 -14.853 -40.077 1.00 95.75 714 LEU A C 1
ATOM 5478 O O . LEU A 1 714 ? 33.747 -15.015 -39.358 1.00 95.75 714 LEU A O 1
ATOM 5482 N N . ASP A 1 715 ? 35.308 -15.886 -40.701 1.00 91.88 715 ASP A N 1
ATOM 5483 C CA . ASP A 1 715 ? 34.780 -17.262 -40.630 1.00 91.88 715 ASP A CA 1
ATOM 5484 C C . ASP A 1 715 ? 34.781 -17.829 -39.206 1.00 91.88 715 ASP A C 1
ATOM 5486 O O . ASP A 1 715 ? 33.876 -18.563 -38.802 1.00 91.88 715 ASP A O 1
ATOM 5490 N N . THR A 1 716 ? 35.799 -17.484 -38.415 1.00 95.62 716 THR A N 1
ATOM 5491 C CA . THR A 1 716 ? 35.852 -17.879 -37.001 1.00 95.62 716 THR A CA 1
ATOM 5492 C C . THR A 1 716 ? 34.957 -16.997 -36.136 1.00 95.62 716 THR A C 1
ATOM 5494 O O . THR A 1 716 ? 34.409 -17.487 -35.155 1.00 95.62 716 THR A O 1
ATOM 5497 N N . ALA A 1 717 ? 34.746 -15.734 -36.522 1.00 96.25 717 ALA A N 1
ATOM 5498 C CA . ALA A 1 717 ? 33.846 -14.820 -35.823 1.00 96.25 717 ALA A CA 1
ATOM 5499 C C . ALA A 1 717 ? 32.393 -15.321 -35.850 1.00 96.25 717 ALA A C 1
ATOM 5501 O O . ALA A 1 717 ? 31.723 -15.310 -34.822 1.00 96.25 717 ALA A O 1
ATOM 5502 N N . LEU A 1 718 ? 31.922 -15.863 -36.982 1.00 96.81 718 LEU A N 1
ATOM 5503 C CA . LEU A 1 718 ? 30.580 -16.459 -37.066 1.00 96.81 718 LEU A CA 1
ATOM 5504 C C . LEU A 1 718 ? 30.376 -17.612 -36.078 1.00 96.81 718 LEU A C 1
ATOM 5506 O O . LEU A 1 718 ? 29.298 -17.738 -35.491 1.00 96.81 718 LEU A O 1
ATOM 5510 N N . LYS A 1 719 ? 31.405 -18.446 -35.879 1.00 95.94 719 LYS A N 1
ATOM 5511 C CA . LYS A 1 719 ? 31.365 -19.544 -34.902 1.00 95.94 719 LYS A CA 1
ATOM 5512 C C . LYS A 1 719 ? 31.289 -19.004 -33.477 1.00 95.94 719 LYS A C 1
ATOM 5514 O O . LYS A 1 719 ? 30.505 -19.519 -32.686 1.00 95.94 719 LYS A O 1
ATOM 5519 N N . ASP A 1 720 ? 32.049 -17.950 -33.188 1.00 95.88 720 ASP A N 1
ATOM 5520 C CA . ASP A 1 720 ? 32.052 -17.285 -31.884 1.00 95.88 720 ASP A CA 1
ATOM 5521 C C . ASP A 1 720 ? 30.671 -16.705 -31.552 1.00 95.88 720 ASP A C 1
ATOM 5523 O O . ASP A 1 720 ? 30.097 -17.054 -30.522 1.00 95.88 720 ASP A O 1
ATOM 5527 N N . CYS A 1 721 ? 30.097 -15.902 -32.455 1.00 96.38 721 CYS A N 1
ATOM 5528 C CA . CYS A 1 721 ? 28.758 -15.337 -32.278 1.00 96.38 721 CYS A CA 1
ATOM 5529 C C . CYS A 1 721 ? 27.675 -16.415 -32.170 1.00 96.38 721 CYS A C 1
ATOM 5531 O O . CYS A 1 721 ? 26.812 -16.336 -31.305 1.00 96.38 721 CYS A O 1
ATOM 5533 N N . THR A 1 722 ? 27.712 -17.443 -33.023 1.00 96.88 722 THR A N 1
ATOM 5534 C CA . THR A 1 722 ? 26.709 -18.521 -32.981 1.00 96.88 722 THR A CA 1
ATOM 5535 C C . THR A 1 722 ? 26.782 -19.274 -31.662 1.00 96.88 722 THR A C 1
ATOM 5537 O O . THR A 1 722 ? 25.751 -19.507 -31.035 1.00 96.88 722 THR A O 1
ATOM 5540 N N . LYS A 1 723 ? 27.996 -19.571 -31.180 1.00 96.88 723 LYS A N 1
ATOM 5541 C CA . LYS A 1 723 ? 28.145 -20.221 -29.885 1.00 96.88 723 LYS A CA 1
ATOM 5542 C C . LYS A 1 723 ? 27.702 -19.323 -28.732 1.00 96.88 723 LYS A C 1
ATOM 5544 O O . LYS A 1 723 ? 27.121 -19.816 -27.775 1.00 96.88 723 LYS A O 1
ATOM 5549 N N . ALA A 1 724 ? 27.957 -18.021 -28.822 1.00 96.38 724 ALA A N 1
ATOM 5550 C CA . ALA A 1 724 ? 27.496 -17.057 -27.832 1.00 96.38 724 ALA A CA 1
ATOM 5551 C C . ALA A 1 724 ? 25.959 -16.959 -27.797 1.00 96.38 724 ALA A C 1
ATOM 5553 O O . ALA A 1 724 ? 25.396 -16.932 -26.709 1.00 96.38 724 ALA A O 1
ATOM 5554 N N . ILE A 1 725 ? 25.282 -16.990 -28.955 1.00 96.94 725 ILE A N 1
ATOM 5555 C CA . ILE A 1 725 ? 23.811 -17.039 -29.051 1.00 96.94 725 ILE A CA 1
ATOM 5556 C C . ILE A 1 725 ? 23.268 -18.309 -28.389 1.00 96.94 725 ILE A C 1
ATOM 5558 O O . ILE A 1 725 ? 22.356 -18.220 -27.578 1.00 96.94 725 ILE A O 1
ATOM 5562 N N . GLU A 1 726 ? 23.847 -19.479 -28.683 1.00 95.81 726 GLU A N 1
ATOM 5563 C CA . GLU A 1 726 ? 23.428 -20.760 -28.082 1.00 95.81 726 GLU A CA 1
ATOM 5564 C C . GLU A 1 726 ? 23.545 -20.795 -26.551 1.00 95.81 726 GLU A C 1
ATOM 5566 O O . GLU A 1 726 ? 22.878 -21.599 -25.905 1.00 95.81 726 GLU A O 1
ATOM 5571 N N . LEU A 1 727 ? 24.438 -19.984 -25.980 1.00 94.75 727 LEU A N 1
ATOM 5572 C CA . LEU A 1 727 ? 24.739 -19.962 -24.549 1.00 94.75 727 LEU A CA 1
ATOM 5573 C C . LEU A 1 727 ? 24.107 -18.766 -23.815 1.00 94.75 727 LEU A C 1
ATOM 5575 O O . LEU A 1 727 ? 24.310 -18.642 -22.609 1.00 94.75 727 LEU A O 1
ATOM 5579 N N . SER A 1 728 ? 23.412 -17.867 -24.519 1.00 92.50 728 SER A N 1
ATOM 5580 C CA . SER A 1 728 ? 22.870 -16.628 -23.953 1.00 92.50 728 SER A CA 1
ATOM 5581 C C . SER A 1 728 ? 21.352 -16.682 -23.811 1.00 92.50 728 SER A C 1
ATOM 5583 O O . SER A 1 728 ? 20.650 -17.012 -24.762 1.00 92.50 728 SER A O 1
ATOM 5585 N N . ASP A 1 729 ? 20.849 -16.231 -22.663 1.00 89.44 729 ASP A N 1
ATOM 5586 C CA . ASP A 1 729 ? 19.415 -16.001 -22.438 1.00 89.44 729 ASP A CA 1
ATOM 5587 C C . ASP A 1 729 ? 18.929 -14.659 -23.035 1.00 89.44 729 ASP A C 1
ATOM 5589 O O . ASP A 1 729 ? 17.729 -14.406 -23.123 1.00 89.44 729 ASP A O 1
ATOM 5593 N N . ALA A 1 730 ? 19.856 -13.794 -23.467 1.00 90.19 730 ALA A N 1
ATOM 5594 C CA . ALA A 1 730 ? 19.589 -12.491 -24.081 1.00 90.19 730 ALA A CA 1
ATOM 5595 C C . ALA A 1 730 ? 20.488 -12.294 -25.324 1.00 90.19 730 ALA A C 1
ATOM 5597 O O . ALA A 1 730 ? 21.582 -11.726 -25.229 1.00 90.19 730 ALA A O 1
ATOM 5598 N N . PRO A 1 731 ? 20.101 -12.832 -26.497 1.00 94.25 731 PRO A N 1
ATOM 5599 C CA . PRO A 1 731 ? 20.969 -12.875 -27.673 1.00 94.25 731 PRO A CA 1
ATOM 5600 C C . PRO A 1 731 ? 20.946 -11.599 -28.534 1.00 94.25 731 PRO A C 1
ATOM 5602 O O . PRO A 1 731 ? 21.675 -11.544 -29.519 1.00 94.25 731 PRO A O 1
ATOM 5605 N N . GLN A 1 732 ? 20.150 -10.577 -28.205 1.00 93.44 732 GLN A N 1
ATOM 5606 C CA . GLN A 1 732 ? 19.876 -9.413 -29.066 1.00 93.44 732 GLN A CA 1
ATOM 5607 C C . GLN A 1 732 ? 21.150 -8.692 -29.535 1.00 93.44 732 GLN A C 1
ATOM 5609 O O . GLN A 1 732 ? 21.343 -8.468 -30.727 1.00 93.44 732 GLN A O 1
ATOM 5614 N N . SER A 1 733 ? 22.062 -8.391 -28.608 1.00 91.50 733 SER A N 1
ATOM 5615 C CA . SER A 1 733 ? 23.347 -7.737 -28.906 1.00 91.50 733 SER A CA 1
ATOM 5616 C C . SER A 1 733 ? 24.346 -8.653 -29.630 1.00 91.50 733 SER A C 1
ATOM 5618 O O . SER A 1 733 ? 25.264 -8.185 -30.307 1.00 91.50 733 SER A O 1
ATOM 5620 N N . ILE A 1 734 ? 24.167 -9.972 -29.516 1.00 96.25 734 ILE A N 1
ATOM 5621 C CA . ILE A 1 734 ? 25.000 -10.978 -30.185 1.00 96.25 734 ILE A CA 1
ATOM 5622 C C . ILE A 1 734 ? 24.534 -11.176 -31.632 1.00 96.25 734 ILE A C 1
ATOM 5624 O O . ILE A 1 734 ? 25.360 -11.320 -32.532 1.00 96.25 734 ILE A O 1
ATOM 5628 N N . LEU A 1 735 ? 23.220 -11.125 -31.872 1.00 97.69 735 LEU A N 1
ATOM 5629 C CA . LEU A 1 735 ? 22.631 -11.084 -33.211 1.00 97.69 735 LEU A CA 1
ATOM 5630 C C . LEU A 1 735 ? 23.124 -9.848 -33.974 1.00 97.69 735 LEU A C 1
ATOM 5632 O O . LEU A 1 735 ? 23.586 -9.981 -35.104 1.00 97.69 735 LEU A O 1
ATOM 5636 N N . ASP A 1 736 ? 23.147 -8.678 -33.328 1.00 94.62 736 ASP A N 1
ATOM 5637 C CA . ASP A 1 736 ? 23.739 -7.455 -33.893 1.00 94.62 736 ASP A CA 1
ATOM 5638 C C . ASP A 1 736 ? 25.223 -7.642 -34.269 1.00 94.62 736 ASP A C 1
ATOM 5640 O O . ASP A 1 736 ? 25.658 -7.323 -35.379 1.00 94.62 736 ASP A O 1
ATOM 5644 N N . SER A 1 737 ? 26.000 -8.263 -33.376 1.00 96.38 737 SER A N 1
ATOM 5645 C CA . SER A 1 737 ? 27.418 -8.557 -33.613 1.00 96.38 737 SER A CA 1
ATOM 5646 C C . SER A 1 737 ? 27.628 -9.546 -34.766 1.00 96.38 737 SER A C 1
ATOM 5648 O O . SER A 1 737 ? 28.547 -9.383 -35.571 1.00 96.38 737 SER A O 1
ATOM 5650 N N . ARG A 1 738 ? 26.760 -10.556 -34.911 1.00 98.12 738 ARG A N 1
ATOM 5651 C CA . ARG A 1 738 ? 26.826 -11.507 -36.030 1.00 98.12 738 ARG A CA 1
ATOM 5652 C C . ARG A 1 738 ? 26.411 -10.855 -37.345 1.00 98.12 738 ARG A C 1
ATOM 5654 O O . ARG A 1 738 ? 27.050 -11.107 -38.368 1.00 98.12 738 ARG A O 1
ATOM 5661 N N . ALA A 1 739 ? 25.431 -9.956 -37.313 1.00 97.94 739 ALA A N 1
ATOM 5662 C CA . ALA A 1 739 ? 25.043 -9.164 -38.469 1.00 97.94 739 ALA A CA 1
ATOM 5663 C C . ALA A 1 739 ? 26.184 -8.274 -38.977 1.00 97.94 739 ALA A C 1
ATOM 5665 O O . ALA A 1 739 ? 26.377 -8.170 -40.188 1.00 97.94 739 ALA A O 1
ATOM 5666 N N . MET A 1 740 ? 26.997 -7.697 -38.082 1.00 97.31 740 MET A N 1
ATOM 5667 C CA . MET A 1 740 ? 28.231 -6.997 -38.462 1.00 97.31 740 MET A CA 1
ATOM 5668 C C . MET A 1 740 ? 29.184 -7.912 -39.247 1.00 97.31 740 MET A C 1
ATOM 5670 O O . MET A 1 740 ? 29.706 -7.522 -40.294 1.00 97.31 740 MET A O 1
ATOM 5674 N N . VAL A 1 741 ? 29.392 -9.149 -38.786 1.00 98.06 741 VAL A N 1
ATOM 5675 C CA . VAL A 1 741 ? 30.246 -10.127 -39.482 1.00 98.06 741 VAL A CA 1
ATOM 5676 C C . VAL A 1 741 ? 29.662 -10.496 -40.849 1.00 98.06 741 VAL A C 1
ATOM 5678 O O . VAL A 1 741 ? 30.389 -10.477 -41.844 1.00 98.06 741 VAL A O 1
ATOM 5681 N N . TYR A 1 742 ? 28.357 -10.769 -40.937 1.00 98.38 742 TYR A N 1
ATOM 5682 C CA . TYR A 1 742 ? 27.689 -11.038 -42.214 1.00 98.38 742 TYR A CA 1
ATOM 5683 C C . TYR A 1 742 ? 27.784 -9.859 -43.184 1.00 98.38 742 TYR A C 1
ATOM 5685 O O . TYR A 1 742 ? 28.095 -10.055 -44.360 1.00 98.38 742 TYR A O 1
ATOM 5693 N N . PHE A 1 743 ? 27.616 -8.632 -42.690 1.00 97.69 743 PHE A N 1
ATOM 5694 C CA . PHE A 1 743 ? 27.795 -7.419 -43.480 1.00 97.69 743 PHE A CA 1
ATOM 5695 C C . PHE A 1 743 ? 29.204 -7.336 -44.086 1.00 97.69 743 PHE A C 1
ATOM 5697 O O . PHE A 1 743 ? 29.339 -7.075 -45.281 1.00 97.69 743 PHE A O 1
ATOM 5704 N N . ARG A 1 744 ? 30.259 -7.631 -43.311 1.00 96.88 744 ARG A N 1
ATOM 5705 C CA . ARG A 1 744 ? 31.649 -7.669 -43.815 1.00 96.88 744 ARG A CA 1
ATOM 5706 C C . ARG A 1 744 ? 31.890 -8.744 -44.869 1.00 96.88 744 ARG A C 1
ATOM 5708 O O . ARG A 1 744 ? 32.724 -8.557 -45.750 1.00 96.88 744 ARG A O 1
ATOM 5715 N N . MET A 1 745 ? 31.152 -9.846 -44.794 1.00 97.12 745 MET A N 1
ATOM 5716 C CA . MET A 1 745 ? 31.179 -10.918 -45.789 1.00 97.12 745 MET A CA 1
ATOM 5717 C C . MET A 1 745 ? 30.325 -10.620 -47.035 1.00 97.12 745 MET A C 1
ATOM 5719 O O . MET A 1 745 ? 30.251 -11.468 -47.920 1.00 97.12 745 MET A O 1
ATOM 5723 N N . ASN A 1 746 ? 29.674 -9.451 -47.120 1.00 96.25 746 ASN A N 1
ATOM 5724 C CA . ASN A 1 746 ? 28.659 -9.118 -48.132 1.00 96.25 746 ASN A CA 1
ATOM 5725 C C . ASN A 1 746 ? 27.445 -10.070 -48.141 1.00 96.25 746 ASN A C 1
ATOM 5727 O O . ASN A 1 746 ? 26.773 -10.216 -49.159 1.00 96.25 746 ASN A O 1
ATOM 5731 N N . ARG A 1 747 ? 27.150 -10.717 -47.007 1.00 97.94 747 ARG A N 1
ATOM 5732 C CA . ARG A 1 747 ? 25.974 -11.574 -46.804 1.00 97.94 747 ARG A CA 1
ATOM 5733 C C . ARG A 1 747 ? 24.822 -10.739 -46.242 1.00 97.94 747 ARG A C 1
ATOM 5735 O O . ARG A 1 747 ? 24.498 -10.812 -45.059 1.00 97.94 747 ARG A O 1
ATOM 5742 N N . PHE A 1 748 ? 24.269 -9.860 -47.074 1.00 97.56 748 PHE A N 1
ATOM 5743 C CA . PHE A 1 748 ? 23.335 -8.821 -46.628 1.00 97.56 748 PHE A CA 1
ATOM 5744 C C . PHE A 1 748 ? 21.982 -9.374 -46.164 1.00 97.56 748 PHE A C 1
ATOM 5746 O O . PHE A 1 748 ? 21.423 -8.859 -45.200 1.00 97.56 748 PHE A O 1
ATOM 5753 N N . GLU A 1 749 ? 21.489 -10.445 -46.780 1.00 98.06 749 GLU A N 1
ATOM 5754 C CA . GLU A 1 749 ? 20.247 -11.117 -46.391 1.00 98.06 749 GLU A CA 1
ATOM 5755 C C . GLU A 1 749 ? 20.346 -11.715 -44.981 1.00 98.06 749 GLU A C 1
ATOM 5757 O O . GLU A 1 749 ? 19.441 -11.532 -44.168 1.00 98.06 749 GLU A O 1
ATOM 5762 N N . ASP A 1 750 ? 21.468 -12.370 -44.668 1.00 98.12 750 ASP A N 1
ATOM 5763 C CA . ASP A 1 750 ? 21.725 -12.937 -43.339 1.00 98.12 750 ASP A CA 1
ATOM 5764 C C . ASP A 1 750 ? 21.884 -11.834 -42.283 1.00 98.12 750 ASP A C 1
ATOM 5766 O O . ASP A 1 750 ? 21.332 -11.932 -41.187 1.00 98.12 750 ASP A O 1
ATOM 5770 N N . ALA A 1 751 ? 22.595 -10.751 -42.627 1.00 98.00 751 ALA A N 1
ATOM 5771 C CA . ALA A 1 751 ? 22.721 -9.588 -41.754 1.00 98.00 751 ALA A CA 1
ATOM 5772 C C . ALA A 1 751 ? 21.348 -8.969 -41.450 1.00 98.00 751 ALA A C 1
ATOM 5774 O O . ALA A 1 751 ? 21.039 -8.682 -40.297 1.00 98.00 751 ALA A O 1
ATOM 5775 N N . LEU A 1 752 ? 20.499 -8.797 -42.468 1.00 98.00 752 LEU A N 1
ATOM 5776 C CA . LEU A 1 752 ? 19.149 -8.260 -42.309 1.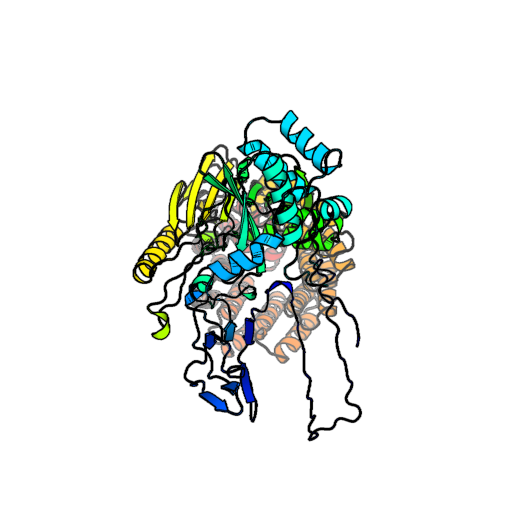00 98.00 752 LEU A CA 1
ATOM 5777 C C . LEU A 1 752 ? 18.270 -9.163 -41.431 1.00 98.00 752 LEU A C 1
ATOM 5779 O O . LEU A 1 752 ? 17.506 -8.646 -40.616 1.00 98.00 752 LEU A O 1
ATOM 5783 N N . ALA A 1 753 ? 18.377 -10.486 -41.577 1.00 97.81 753 ALA A N 1
ATOM 5784 C CA . ALA A 1 753 ? 17.634 -11.441 -40.758 1.00 97.81 753 ALA A CA 1
ATOM 5785 C C . ALA A 1 753 ? 18.002 -11.327 -39.269 1.00 97.81 753 ALA A C 1
ATOM 5787 O O . ALA A 1 753 ? 17.108 -11.194 -38.432 1.00 97.81 753 ALA A O 1
ATOM 5788 N N . ASP A 1 754 ? 19.298 -11.295 -38.946 1.00 98.00 754 ASP A N 1
ATOM 5789 C CA . ASP A 1 754 ? 19.769 -11.138 -37.565 1.00 98.00 754 ASP A CA 1
ATOM 5790 C C . ASP A 1 754 ? 19.386 -9.773 -36.973 1.00 98.00 754 ASP A C 1
ATOM 5792 O O . ASP A 1 754 ? 18.966 -9.698 -35.820 1.00 98.00 754 ASP A O 1
ATOM 5796 N N . LEU A 1 755 ? 19.463 -8.696 -37.762 1.00 97.75 755 LEU A N 1
ATOM 5797 C CA . LEU A 1 755 ? 19.083 -7.350 -37.313 1.00 97.75 755 LEU A CA 1
ATOM 5798 C C . LEU A 1 755 ? 17.579 -7.223 -37.060 1.00 97.75 755 LEU A C 1
ATOM 5800 O O . LEU A 1 755 ? 17.174 -6.517 -36.139 1.00 97.75 755 LEU A O 1
ATOM 5804 N N . ASN A 1 756 ? 16.743 -7.898 -37.853 1.00 95.88 756 ASN A N 1
ATOM 5805 C CA . ASN A 1 756 ? 15.307 -7.963 -37.582 1.00 95.88 756 ASN A CA 1
ATOM 5806 C C . ASN A 1 756 ? 15.038 -8.733 -36.288 1.00 95.88 756 ASN A C 1
ATOM 5808 O O . ASN A 1 756 ? 14.384 -8.190 -35.407 1.00 95.88 756 ASN A O 1
ATOM 5812 N N . ALA A 1 757 ? 15.626 -9.921 -36.121 1.00 94.75 757 ALA A N 1
ATOM 5813 C CA . ALA A 1 757 ? 15.466 -10.704 -34.898 1.00 94.75 757 ALA A CA 1
ATOM 5814 C C . ALA A 1 757 ? 15.944 -9.942 -33.646 1.00 94.75 757 ALA A C 1
ATOM 5816 O O . ALA A 1 757 ? 15.291 -9.991 -32.604 1.00 94.75 757 ALA A O 1
ATOM 5817 N N . ALA A 1 758 ? 17.049 -9.194 -33.747 1.00 95.00 758 ALA A N 1
ATOM 5818 C CA . ALA A 1 758 ? 17.531 -8.333 -32.669 1.00 95.00 758 ALA A CA 1
ATOM 5819 C C . ALA A 1 758 ? 16.510 -7.242 -32.305 1.00 95.00 758 ALA A C 1
ATOM 5821 O O . ALA A 1 758 ? 16.219 -7.053 -31.127 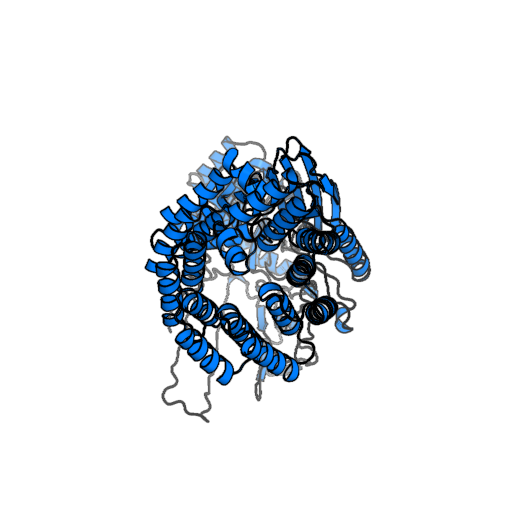1.00 95.00 758 ALA A O 1
ATOM 5822 N N . LEU A 1 759 ? 15.938 -6.559 -33.304 1.00 90.88 759 LEU A N 1
ATOM 5823 C CA . LEU A 1 759 ? 14.984 -5.462 -33.107 1.00 90.88 759 LEU A CA 1
ATOM 5824 C C . LEU A 1 759 ? 13.573 -5.925 -32.715 1.00 90.88 759 LEU A C 1
ATOM 5826 O O . LEU A 1 759 ? 12.845 -5.167 -32.076 1.00 90.88 759 LEU A O 1
ATOM 5830 N N . ASP A 1 760 ? 13.185 -7.151 -33.062 1.00 86.88 760 ASP A N 1
ATOM 5831 C CA . ASP A 1 760 ? 11.928 -7.757 -32.609 1.00 86.88 760 ASP A CA 1
ATOM 5832 C C . ASP A 1 760 ? 11.979 -8.036 -31.097 1.00 86.88 760 ASP A C 1
ATOM 5834 O O . ASP A 1 760 ? 11.022 -7.759 -30.356 1.00 86.88 760 ASP A O 1
ATOM 5838 N N . LEU A 1 761 ? 13.139 -8.517 -30.634 1.00 86.31 761 LEU A N 1
ATOM 5839 C CA . LEU A 1 761 ? 13.438 -8.747 -29.225 1.00 86.31 761 LEU A CA 1
ATOM 5840 C C . LEU A 1 761 ? 13.650 -7.434 -28.451 1.00 86.31 761 LEU A C 1
ATOM 5842 O O . LEU A 1 761 ? 13.125 -7.299 -27.348 1.00 86.31 761 LEU A O 1
ATOM 5846 N N . ASP A 1 762 ? 14.387 -6.472 -29.016 1.00 87.12 762 ASP A N 1
ATOM 5847 C CA . ASP A 1 762 ? 14.617 -5.147 -28.429 1.00 87.12 762 ASP A CA 1
ATOM 5848 C C . ASP A 1 762 ? 14.562 -4.021 -29.489 1.00 87.12 762 ASP A C 1
ATOM 5850 O O . ASP A 1 762 ? 15.556 -3.718 -30.158 1.00 87.12 762 ASP A O 1
ATOM 5854 N N . PRO A 1 763 ? 13.415 -3.324 -29.614 1.00 85.06 763 PRO A N 1
ATOM 5855 C CA . PRO A 1 763 ? 13.269 -2.172 -30.504 1.00 85.06 763 PRO A CA 1
ATOM 5856 C C . PRO A 1 763 ? 14.075 -0.936 -30.074 1.00 85.06 763 PRO A C 1
ATOM 5858 O O . PRO A 1 763 ? 13.988 0.098 -30.731 1.00 85.06 763 PRO A O 1
ATOM 5861 N N . GLY A 1 764 ? 14.787 -0.987 -28.948 1.00 86.50 764 GLY A N 1
ATOM 5862 C CA . GLY A 1 764 ? 15.582 0.093 -28.376 1.00 86.50 764 GLY A CA 1
ATOM 5863 C C . GLY A 1 764 ? 17.045 0.122 -28.824 1.00 86.50 764 GLY A C 1
ATOM 5864 O O . GLY A 1 764 ? 17.821 0.866 -28.230 1.00 86.50 764 GLY A O 1
ATOM 5865 N N . LEU A 1 765 ? 17.437 -0.656 -29.842 1.00 91.75 765 LEU A N 1
ATOM 5866 C CA . LEU A 1 765 ? 18.831 -0.802 -30.283 1.00 91.75 765 LEU A CA 1
ATOM 5867 C C . LEU A 1 765 ? 19.190 0.141 -31.454 1.00 91.75 765 LEU A C 1
ATOM 5869 O O . LEU A 1 765 ? 19.018 -0.234 -32.620 1.00 91.75 765 LEU A O 1
ATOM 5873 N N . PRO A 1 766 ? 19.746 1.347 -31.204 1.00 93.31 766 PRO A N 1
ATOM 5874 C CA . PRO A 1 766 ? 20.100 2.283 -32.275 1.00 93.31 766 PRO A CA 1
ATOM 5875 C C . PRO A 1 766 ? 21.206 1.742 -33.189 1.00 93.31 766 PRO A C 1
ATOM 5877 O O . PRO A 1 766 ? 21.174 1.990 -34.391 1.00 93.31 766 PRO A O 1
ATOM 5880 N N . ALA A 1 767 ? 22.147 0.967 -32.640 1.00 94.62 767 ALA A N 1
ATOM 5881 C CA . ALA A 1 767 ? 23.198 0.264 -33.379 1.00 94.62 767 ALA A CA 1
ATOM 5882 C C . ALA A 1 767 ? 22.616 -0.661 -34.463 1.00 94.62 767 ALA A C 1
ATOM 5884 O O . ALA A 1 767 ? 22.933 -0.527 -35.649 1.00 94.62 767 ALA A O 1
ATOM 5885 N N . SER A 1 768 ? 21.669 -1.516 -34.073 1.00 95.94 768 SER A N 1
ATOM 5886 C CA . SER A 1 768 ? 21.000 -2.441 -34.986 1.00 95.94 768 SER A CA 1
ATOM 5887 C C . SER A 1 768 ? 20.114 -1.724 -35.998 1.00 95.94 768 SER A C 1
ATOM 5889 O O . SER A 1 768 ? 20.104 -2.099 -37.169 1.00 95.94 768 SER A O 1
ATOM 5891 N N . MET A 1 769 ? 19.419 -0.649 -35.608 1.00 95.50 769 MET A N 1
ATOM 5892 C CA . MET A 1 769 ? 18.689 0.190 -36.569 1.00 95.50 769 MET A CA 1
ATOM 5893 C C . MET A 1 769 ? 19.634 0.793 -37.607 1.00 95.50 769 MET A C 1
ATOM 5895 O O . MET A 1 769 ? 19.386 0.685 -38.806 1.00 95.50 769 MET A O 1
ATOM 5899 N N . TYR A 1 770 ? 20.751 1.372 -37.167 1.00 97.12 770 TYR A N 1
ATOM 5900 C CA . TYR A 1 770 ? 21.727 1.971 -38.067 1.00 97.12 770 TYR A CA 1
ATOM 5901 C C . TYR A 1 770 ? 22.280 0.937 -39.053 1.00 97.12 770 TYR A C 1
ATOM 5903 O O . TYR A 1 770 ? 22.213 1.147 -40.265 1.00 97.12 770 TYR A O 1
ATOM 5911 N N . MET A 1 771 ? 22.741 -0.217 -38.557 1.00 97.75 771 MET A N 1
ATOM 5912 C CA . MET A 1 771 ? 23.246 -1.299 -39.407 1.00 97.75 771 MET A CA 1
ATOM 5913 C C . MET A 1 771 ? 22.178 -1.852 -40.347 1.00 97.75 771 MET A C 1
ATOM 5915 O O . MET A 1 771 ? 22.474 -2.087 -41.520 1.00 97.75 771 MET A O 1
ATOM 5919 N N . ARG A 1 772 ? 20.928 -1.998 -39.890 1.00 97.56 772 ARG A N 1
ATOM 5920 C CA . ARG A 1 772 ? 19.820 -2.441 -40.746 1.00 97.56 772 ARG A CA 1
ATOM 5921 C C . ARG A 1 772 ? 19.570 -1.447 -41.863 1.00 97.56 772 ARG A C 1
ATOM 5923 O O . ARG A 1 772 ? 19.377 -1.855 -43.007 1.00 97.56 772 ARG A O 1
ATOM 5930 N N . GLY A 1 773 ? 19.644 -0.157 -41.554 1.00 97.00 773 GLY A N 1
ATOM 5931 C CA . GLY A 1 773 ? 19.494 0.889 -42.547 1.00 97.00 773 GLY A CA 1
ATOM 5932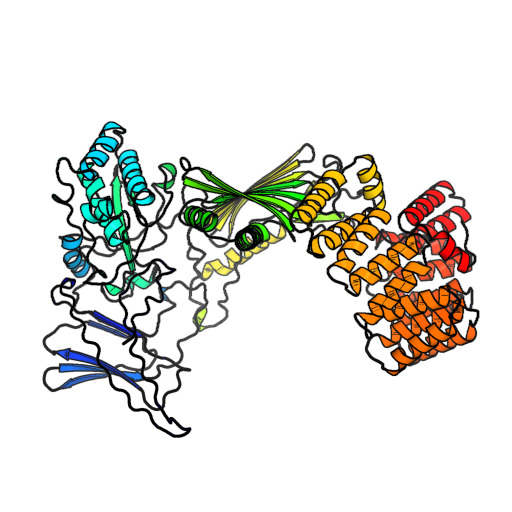 C C . GLY A 1 773 ? 20.610 0.888 -43.591 1.00 97.00 773 GLY A C 1
ATOM 5933 O O . GLY A 1 773 ? 20.321 0.944 -44.787 1.00 97.00 773 GLY A O 1
ATOM 5934 N N . VAL A 1 774 ? 21.869 0.725 -43.167 1.00 97.44 774 VAL A N 1
ATOM 5935 C CA . VAL A 1 774 ? 23.018 0.573 -44.079 1.00 97.44 774 VAL A CA 1
ATOM 5936 C C . VAL A 1 774 ? 22.846 -0.663 -44.969 1.00 97.44 774 VAL A C 1
ATOM 5938 O O . VAL A 1 774 ? 22.979 -0.565 -46.189 1.00 97.44 774 VAL A O 1
ATOM 5941 N N . VAL A 1 775 ? 22.504 -1.820 -44.391 1.00 97.81 775 VAL A N 1
ATOM 5942 C CA . VAL A 1 775 ? 22.263 -3.074 -45.128 1.00 97.81 775 VAL A CA 1
ATOM 5943 C C . VAL A 1 775 ? 21.142 -2.898 -46.157 1.00 97.81 775 VAL A C 1
ATOM 5945 O O . VAL A 1 775 ? 21.344 -3.199 -47.333 1.00 97.81 775 VAL A O 1
ATOM 5948 N N . ARG A 1 776 ? 19.995 -2.329 -45.763 1.00 97.44 776 ARG A N 1
ATOM 5949 C CA . ARG A 1 776 ? 18.860 -2.052 -46.663 1.00 97.44 776 ARG A CA 1
ATOM 5950 C C . ARG A 1 776 ? 19.254 -1.148 -47.829 1.00 97.44 776 ARG A C 1
ATOM 5952 O O . ARG A 1 776 ? 18.906 -1.454 -48.968 1.00 97.44 776 ARG A O 1
ATOM 5959 N N . LYS A 1 777 ? 20.053 -0.101 -47.585 1.00 96.31 777 LYS A N 1
ATOM 5960 C CA . LYS A 1 777 ? 20.592 0.759 -48.653 1.00 96.31 777 LYS A CA 1
ATOM 5961 C C . LYS A 1 777 ? 21.490 -0.018 -49.620 1.00 96.31 777 LYS A C 1
ATOM 5963 O O . LYS A 1 777 ? 21.342 0.148 -50.829 1.00 96.31 777 LYS A O 1
ATOM 5968 N N . ARG A 1 778 ? 22.364 -0.908 -49.126 1.00 95.00 778 ARG A N 1
ATOM 5969 C CA . ARG A 1 778 ? 23.197 -1.789 -49.978 1.00 95.00 778 ARG A CA 1
ATOM 5970 C C . ARG A 1 778 ? 22.372 -2.785 -50.796 1.00 95.00 778 ARG A C 1
ATOM 5972 O O . ARG A 1 778 ? 22.775 -3.121 -51.904 1.00 95.00 778 ARG A O 1
ATOM 5979 N N . MET A 1 779 ? 21.220 -3.207 -50.278 1.00 96.06 779 MET A N 1
ATOM 5980 C CA . MET A 1 779 ? 20.269 -4.095 -50.958 1.00 96.06 779 MET A CA 1
ATOM 5981 C C . MET A 1 779 ? 19.290 -3.359 -51.894 1.00 96.06 779 MET A C 1
ATOM 5983 O O . MET A 1 779 ? 18.459 -3.998 -52.532 1.00 96.06 779 MET A O 1
ATOM 5987 N N . GLY A 1 780 ? 19.373 -2.026 -51.998 1.00 94.19 780 GLY A N 1
ATOM 5988 C CA . GLY A 1 780 ? 18.532 -1.215 -52.887 1.00 94.19 780 GLY A CA 1
ATOM 5989 C C . GLY A 1 780 ? 17.231 -0.682 -52.271 1.00 94.19 780 GLY A C 1
ATOM 5990 O O . GLY A 1 780 ? 16.525 0.078 -52.933 1.00 94.19 780 GLY A O 1
ATOM 5991 N N . ASP A 1 781 ? 16.927 -0.986 -51.005 1.00 94.31 781 ASP A N 1
ATOM 5992 C CA . ASP A 1 781 ? 15.794 -0.404 -50.269 1.00 94.31 781 ASP A CA 1
ATOM 5993 C C . ASP A 1 781 ? 16.213 0.891 -49.558 1.00 94.31 781 ASP A C 1
ATOM 5995 O O . ASP A 1 781 ? 16.332 0.984 -48.331 1.00 94.31 781 ASP A O 1
ATOM 5999 N N . ALA A 1 782 ? 16.484 1.920 -50.363 1.00 92.44 782 ALA A N 1
ATOM 6000 C CA . ALA A 1 782 ? 16.988 3.191 -49.857 1.00 92.44 782 ALA A CA 1
ATOM 6001 C C . ALA A 1 782 ? 16.003 3.884 -48.904 1.00 92.44 782 ALA A C 1
ATOM 6003 O O . ALA A 1 782 ? 16.420 4.503 -47.929 1.00 92.44 782 ALA A O 1
ATOM 6004 N N . ARG A 1 783 ? 14.693 3.767 -49.154 1.00 93.06 783 ARG A N 1
ATOM 6005 C CA . ARG A 1 783 ? 13.669 4.465 -48.368 1.00 93.06 783 ARG A CA 1
ATOM 6006 C C . ARG A 1 783 ? 13.527 3.877 -46.968 1.00 93.06 783 ARG A C 1
ATOM 6008 O O . ARG A 1 783 ? 13.506 4.643 -46.007 1.00 93.06 783 ARG A O 1
ATOM 6015 N N . ALA A 1 784 ? 13.414 2.553 -46.840 1.00 90.19 784 ALA A N 1
ATOM 6016 C CA . ALA A 1 784 ? 13.350 1.933 -45.520 1.00 90.19 784 ALA A CA 1
ATOM 6017 C C . ALA A 1 784 ? 14.678 2.104 -44.773 1.00 90.19 784 ALA A C 1
ATOM 6019 O O . ALA A 1 784 ? 14.678 2.338 -43.565 1.00 90.19 784 ALA A O 1
ATOM 6020 N N . GLY A 1 785 ? 15.801 2.058 -45.500 1.00 93.75 785 GLY A N 1
ATOM 6021 C CA . GLY A 1 785 ? 17.116 2.261 -44.908 1.00 93.75 785 GLY A CA 1
ATOM 6022 C C . GLY A 1 785 ? 17.327 3.663 -44.329 1.00 93.75 785 GLY A C 1
ATOM 6023 O O . GLY A 1 785 ? 17.781 3.793 -43.194 1.00 93.75 785 GLY A O 1
ATOM 6024 N N . GLU A 1 786 ? 16.931 4.713 -45.056 1.00 94.06 786 GLU A N 1
ATOM 6025 C CA . GLU A 1 786 ? 16.939 6.100 -44.557 1.00 94.06 786 GLU A CA 1
ATOM 6026 C C . GLU A 1 786 ? 16.073 6.262 -43.298 1.00 94.06 786 GLU A C 1
ATOM 6028 O O . GLU A 1 786 ? 16.469 6.961 -42.366 1.00 94.06 786 GLU A O 1
ATOM 6033 N N . GLY A 1 787 ? 14.921 5.583 -43.242 1.00 90.25 787 GLY A N 1
ATOM 6034 C CA . GLY A 1 787 ? 14.042 5.590 -42.070 1.00 90.25 787 GLY A CA 1
ATOM 6035 C C . GLY A 1 787 ? 14.710 5.015 -40.818 1.00 90.25 787 GLY A C 1
ATOM 6036 O O . GLY A 1 787 ? 14.678 5.648 -39.763 1.00 90.25 787 GLY A O 1
ATOM 6037 N N . ASP A 1 788 ? 15.365 3.858 -40.939 1.00 93.19 788 ASP A N 1
ATOM 6038 C CA . ASP A 1 788 ? 16.077 3.236 -39.816 1.00 93.19 788 ASP A CA 1
ATOM 6039 C C . ASP A 1 788 ? 17.260 4.089 -39.337 1.00 93.19 788 ASP A C 1
ATOM 6041 O O . ASP A 1 788 ? 17.465 4.262 -38.136 1.00 93.19 788 ASP A O 1
ATOM 6045 N N . ILE A 1 789 ? 18.024 4.667 -40.268 1.00 95.06 789 ILE A N 1
ATOM 6046 C CA . ILE A 1 789 ? 19.155 5.543 -39.938 1.00 95.06 789 ILE A CA 1
ATOM 6047 C C . ILE A 1 789 ? 18.673 6.819 -39.242 1.00 95.06 789 ILE A C 1
ATOM 6049 O O . ILE A 1 789 ? 19.298 7.266 -38.280 1.00 95.06 789 ILE A O 1
ATOM 6053 N N . ALA A 1 790 ? 17.567 7.413 -39.696 1.00 91.88 790 ALA A N 1
ATOM 6054 C CA . ALA A 1 790 ? 16.985 8.583 -39.047 1.00 91.88 790 ALA A CA 1
ATOM 6055 C C . ALA A 1 790 ? 16.554 8.272 -37.603 1.00 91.88 790 ALA A C 1
ATOM 6057 O O . ALA A 1 790 ? 16.867 9.046 -36.696 1.00 91.88 790 ALA A O 1
ATOM 6058 N N . ALA A 1 791 ? 15.918 7.118 -37.375 1.00 90.62 791 ALA A N 1
ATOM 6059 C CA . ALA A 1 791 ? 15.555 6.653 -36.038 1.00 90.62 791 ALA A CA 1
ATOM 6060 C C . ALA A 1 791 ? 16.795 6.448 -35.151 1.00 90.62 791 ALA A C 1
ATOM 6062 O O . ALA A 1 791 ? 16.866 6.966 -34.034 1.00 90.62 791 ALA A O 1
ATOM 6063 N N . ALA A 1 792 ? 17.820 5.780 -35.681 1.00 93.94 792 ALA A N 1
ATOM 6064 C CA . ALA A 1 792 ? 19.078 5.551 -34.982 1.00 93.94 792 ALA A CA 1
ATOM 6065 C C . ALA A 1 792 ? 19.771 6.865 -34.576 1.00 93.94 792 ALA A C 1
ATOM 6067 O O . ALA A 1 792 ? 20.208 7.011 -33.436 1.00 93.94 792 ALA A O 1
ATOM 6068 N N . ARG A 1 793 ? 19.811 7.861 -35.474 1.00 92.50 793 ARG A N 1
ATOM 6069 C CA . ARG A 1 793 ? 20.383 9.196 -35.211 1.00 92.50 793 ARG A CA 1
ATOM 6070 C C . ARG A 1 793 ? 19.595 9.995 -34.175 1.00 92.50 793 ARG A C 1
ATOM 6072 O O . ARG A 1 793 ? 20.183 10.766 -33.422 1.00 92.50 793 ARG A O 1
ATOM 6079 N N . MET A 1 794 ? 18.277 9.822 -34.105 1.00 89.25 794 MET A N 1
ATOM 6080 C CA . MET A 1 794 ? 17.452 10.457 -33.070 1.00 89.25 794 MET A CA 1
ATOM 6081 C C . MET A 1 794 ? 17.823 9.942 -31.669 1.00 89.25 794 MET A C 1
ATOM 6083 O O . MET A 1 794 ? 17.971 10.722 -30.718 1.00 89.25 794 MET A O 1
ATOM 6087 N N . MET A 1 795 ? 18.026 8.628 -31.559 1.00 88.94 795 MET A N 1
ATOM 6088 C CA . MET A 1 795 ? 18.412 7.942 -30.324 1.00 88.94 795 MET A CA 1
ATOM 6089 C C . MET A 1 795 ? 19.892 8.141 -29.969 1.00 88.94 795 MET A C 1
ATOM 6091 O O . MET A 1 795 ? 20.232 8.263 -28.795 1.00 88.94 795 MET A O 1
ATOM 6095 N N . THR A 1 796 ? 20.771 8.231 -30.966 1.00 91.25 796 THR A N 1
ATOM 6096 C CA . THR A 1 796 ? 22.215 8.417 -30.788 1.00 91.25 796 THR A CA 1
ATOM 6097 C C . THR A 1 796 ? 22.762 9.340 -31.886 1.00 91.25 796 THR A C 1
ATOM 6099 O O . THR A 1 796 ? 23.153 8.868 -32.953 1.00 91.25 796 THR A O 1
ATOM 6102 N N . PRO A 1 797 ? 22.844 10.665 -31.651 1.00 93.12 797 PRO A N 1
ATOM 6103 C CA . PRO A 1 797 ? 23.232 11.634 -32.684 1.00 93.12 797 PRO A CA 1
ATOM 6104 C C . PRO A 1 797 ? 24.642 11.439 -33.255 1.00 93.12 797 PRO A C 1
ATOM 6106 O O . PRO A 1 797 ? 24.911 11.850 -34.379 1.00 93.12 797 PRO A O 1
ATOM 6109 N N . GLN A 1 798 ? 25.545 10.808 -32.497 1.00 91.38 798 GLN A N 1
ATOM 6110 C CA . GLN A 1 798 ? 26.919 10.522 -32.927 1.00 91.38 798 GLN A CA 1
ATOM 6111 C C . GLN A 1 798 ? 27.084 9.153 -33.602 1.00 91.38 798 GLN A C 1
ATOM 6113 O O . GLN A 1 798 ? 28.216 8.753 -33.872 1.00 91.38 798 GLN A O 1
ATOM 6118 N N . ILE A 1 799 ? 25.999 8.422 -33.878 1.00 93.25 799 ILE A N 1
ATOM 6119 C CA . ILE A 1 799 ? 26.095 7.040 -34.365 1.00 93.25 799 ILE A CA 1
ATOM 6120 C C . ILE A 1 799 ? 26.875 6.923 -35.680 1.00 93.25 799 ILE A C 1
ATOM 6122 O O . ILE A 1 799 ? 27.703 6.026 -35.816 1.00 93.25 799 ILE A O 1
ATOM 6126 N N . ASP A 1 800 ? 26.731 7.882 -36.599 1.00 93.81 800 ASP A N 1
ATOM 6127 C CA . ASP A 1 800 ? 27.523 7.925 -37.833 1.00 93.81 800 ASP A CA 1
ATOM 6128 C C . ASP A 1 800 ? 29.025 7.993 -37.558 1.00 93.81 800 ASP A C 1
ATOM 6130 O O . ASP A 1 800 ? 29.813 7.288 -38.185 1.00 93.81 800 ASP A O 1
ATOM 6134 N N . ARG A 1 801 ? 29.432 8.821 -36.588 1.00 90.25 801 ARG A N 1
ATOM 6135 C CA . ARG A 1 801 ? 30.835 8.963 -36.191 1.00 90.25 801 ARG A CA 1
ATOM 6136 C C . ARG A 1 801 ? 31.363 7.664 -35.591 1.00 90.25 801 ARG A C 1
ATOM 6138 O O . ARG A 1 801 ? 32.506 7.306 -35.867 1.00 90.25 801 ARG A O 1
ATOM 6145 N N . THR A 1 802 ? 30.551 6.971 -34.796 1.00 89.19 802 THR A N 1
ATOM 6146 C CA . THR A 1 802 ? 30.903 5.666 -34.224 1.00 89.19 802 THR A CA 1
ATOM 6147 C C . THR A 1 802 ? 31.160 4.645 -35.329 1.00 89.19 802 THR A C 1
ATOM 6149 O O . THR A 1 802 ? 32.250 4.084 -35.398 1.00 89.19 802 THR A O 1
ATOM 6152 N N . TYR A 1 803 ? 30.222 4.469 -36.262 1.00 93.50 803 TYR A N 1
ATOM 6153 C CA . TYR A 1 803 ? 30.367 3.488 -37.344 1.00 93.50 803 TYR A CA 1
ATOM 6154 C C . TYR A 1 803 ? 31.418 3.875 -38.396 1.00 93.50 803 TYR A C 1
ATOM 6156 O O . TYR A 1 803 ? 32.038 2.995 -39.001 1.00 93.50 803 TYR A O 1
ATOM 6164 N N . ALA A 1 804 ? 31.708 5.168 -38.562 1.00 92.50 804 ALA A N 1
ATOM 6165 C CA . ALA A 1 804 ? 32.800 5.632 -39.413 1.00 92.50 804 ALA A CA 1
ATOM 6166 C C . ALA A 1 804 ? 34.177 5.138 -38.931 1.00 92.50 804 ALA A C 1
ATOM 6168 O O . ALA A 1 804 ? 35.036 4.874 -39.772 1.00 92.50 804 ALA A O 1
ATOM 6169 N N . LYS A 1 805 ? 34.386 4.928 -37.617 1.00 88.62 805 LYS A N 1
ATOM 6170 C CA . LYS A 1 805 ? 35.618 4.303 -37.085 1.00 88.62 805 LYS A CA 1
ATOM 6171 C C . LYS A 1 805 ? 35.826 2.890 -37.630 1.00 88.62 805 LYS A C 1
ATOM 6173 O O . LYS A 1 805 ? 36.953 2.465 -37.863 1.00 88.62 805 LYS A O 1
ATOM 6178 N N . TYR A 1 806 ? 34.729 2.187 -37.890 1.00 90.81 806 TYR A N 1
ATOM 6179 C CA . TYR A 1 806 ? 34.730 0.862 -38.497 1.00 90.81 806 TYR A CA 1
ATOM 6180 C C . TYR A 1 806 ? 34.753 0.938 -40.036 1.00 90.81 806 TYR A C 1
ATOM 6182 O O . TYR A 1 806 ? 34.672 -0.082 -40.714 1.00 90.81 806 TYR A O 1
ATOM 6190 N N . GLY A 1 807 ? 34.859 2.121 -40.643 1.00 91.38 807 GLY A N 1
ATOM 6191 C CA . GLY A 1 807 ? 34.804 2.276 -42.099 1.00 91.38 807 GLY A CA 1
ATOM 6192 C C . GLY A 1 807 ? 33.430 1.939 -42.686 1.00 91.38 807 GLY A C 1
ATOM 6193 O O . GLY A 1 807 ? 33.347 1.429 -43.804 1.00 91.38 807 GLY A O 1
ATOM 6194 N N . ILE A 1 808 ? 32.357 2.167 -41.922 1.00 93.69 808 ILE A N 1
ATOM 6195 C CA . ILE A 1 808 ? 30.974 1.922 -42.338 1.00 93.69 808 ILE A CA 1
ATOM 6196 C C . ILE A 1 808 ? 30.259 3.265 -42.468 1.00 93.69 808 ILE A C 1
ATOM 6198 O O . ILE A 1 808 ? 30.173 4.031 -41.512 1.00 93.69 808 ILE A O 1
ATOM 6202 N N . ALA A 1 809 ? 29.733 3.526 -43.663 1.00 90.38 809 ALA A N 1
ATOM 6203 C CA . ALA A 1 809 ? 28.926 4.697 -43.976 1.00 90.38 809 ALA A CA 1
ATOM 6204 C C . ALA A 1 809 ? 27.649 4.278 -44.741 1.00 90.38 809 ALA A C 1
ATOM 6206 O O . ALA A 1 809 ? 27.708 3.273 -45.470 1.00 90.38 809 ALA A O 1
ATOM 6207 N N . PRO A 1 810 ? 26.527 5.008 -44.568 1.00 85.19 810 PRO A N 1
ATOM 6208 C CA . PRO A 1 810 ? 25.241 4.718 -45.204 1.00 85.19 810 PRO A CA 1
ATOM 6209 C C . PRO A 1 810 ? 25.202 4.785 -46.724 1.00 85.19 810 PRO A C 1
ATOM 6211 O O . PRO A 1 810 ? 25.958 5.585 -47.315 1.00 85.19 810 PRO A O 1
#

Organism: NCBI:txid652676